Protein AF-0000000084414934 (afdb_homodimer)

Nearest PDB structures (foldseek):
  3mad-assembly1_B  TM=9.686E-01  e=2.926E-48  Symbiobacterium thermophilum
  3mbb-assembly1_B  TM=9.691E-01  e=3.450E-48  Symbiobacterium thermophilum
  5eue-assembly1_B  TM=9.689E-01  e=8.780E-48  Symbiobacterium thermophilum IAM 14863
  3mau-assembly2_D  TM=9.697E-01  e=2.783E-47  Symbiobacterium thermophilum
  3maf-assembly1_A  TM=9.680E-01  e=8.824E-47  Symbiobacterium thermophilum

Solvent-accessible surface area (backbone atoms only — not comparable to full-atom values): 47686 Å² total; per-residue (Å²): 110,56,66,61,53,49,62,68,56,51,77,62,67,74,86,63,82,70,51,53,54,63,42,61,62,42,38,59,53,68,60,49,51,51,51,49,54,58,37,56,66,63,23,67,82,72,62,100,55,57,39,52,51,35,68,68,50,33,42,52,77,71,56,65,68,46,52,41,36,42,50,35,24,52,75,28,45,73,36,33,43,70,42,43,89,48,21,42,38,40,28,42,35,38,13,20,45,37,30,20,52,32,36,65,40,23,10,26,89,88,28,74,31,55,51,38,41,60,44,68,32,52,18,52,39,48,18,46,37,42,51,50,51,11,31,42,52,48,35,22,69,74,69,70,44,89,63,40,24,34,39,35,34,43,50,48,65,70,53,56,62,47,36,24,66,48,52,65,33,51,75,44,73,35,69,47,47,98,70,67,27,38,44,35,72,57,49,59,76,69,61,55,92,38,46,17,36,37,48,37,31,34,35,22,76,45,41,13,33,56,26,42,34,52,54,38,11,44,52,21,45,74,70,68,28,36,15,36,30,39,14,35,63,20,56,54,34,47,59,43,38,40,72,72,70,45,79,62,80,68,67,42,44,64,34,68,35,44,37,32,35,23,30,20,32,26,37,58,40,42,18,51,52,41,25,16,31,26,37,20,51,31,63,74,51,45,56,46,36,40,44,74,42,74,79,36,26,57,20,80,44,69,31,76,46,86,47,60,68,41,36,19,13,49,39,39,12,39,38,47,28,47,47,38,30,14,47,47,43,41,36,53,42,40,51,47,16,46,51,21,36,52,47,35,55,53,33,35,66,74,64,26,68,61,36,36,68,45,65,76,47,62,50,29,24,49,15,34,26,49,27,73,77,78,82,70,77,71,72,57,92,73,79,78,74,74,64,60,57,52,48,46,43,51,52,56,40,39,78,71,63,36,41,66,45,60,30,27,88,60,70,27,36,26,42,31,44,25,62,25,20,20,77,28,25,68,58,48,39,52,48,50,39,52,44,53,50,54,41,69,73,35,54,66,59,43,56,54,43,40,73,41,76,61,28,42,59,54,45,40,61,74,63,46,86,54,62,63,59,57,48,52,48,48,50,44,50,53,54,57,57,47,46,90,110,55,65,60,50,50,63,59,58,54,74,59,72,70,82,61,80,70,49,52,54,63,42,62,62,42,37,58,55,68,59,48,50,50,52,50,53,56,37,56,65,59,24,66,84,72,57,96,54,61,39,52,51,37,68,68,50,34,42,52,73,69,56,64,68,46,51,41,35,42,49,36,24,52,75,29,47,74,37,32,43,69,43,44,87,49,22,42,38,40,28,42,36,38,13,19,46,40,30,21,53,31,36,66,40,23,10,26,89,88,28,74,30,55,51,36,42,58,43,69,34,52,18,52,39,48,17,47,38,42,52,51,50,10,32,44,53,48,36,23,68,75,68,71,43,86,64,39,24,34,41,35,33,44,50,49,64,70,52,55,61,46,36,24,66,48,53,65,34,50,73,44,74,34,67,47,47,97,69,66,28,39,44,34,70,56,49,58,76,68,62,55,92,38,44,16,36,38,50,36,31,35,34,22,77,45,41,11,35,56,25,41,33,52,53,38,12,44,54,23,43,76,69,66,28,35,17,36,31,41,14,35,64,20,56,57,34,49,58,43,39,41,75,71,69,45,79,60,80,67,65,43,44,64,34,68,36,42,37,32,35,23,31,20,32,26,37,59,41,42,16,50,53,41,24,15,32,26,38,19,52,31,64,74,52,46,54,45,36,40,44,74,42,73,79,35,25,55,20,79,44,69,30,76,45,86,47,59,66,42,36,18,12,49,38,39,12,39,36,48,28,46,46,38,29,14,48,48,40,41,36,52,42,39,52,46,16,46,52,20,34,52,47,35,54,51,34,35,65,74,66,27,67,62,38,38,69,46,64,76,48,61,50,29,25,48,15,33,27,49,27,73,77,79,81,70,76,73,72,58,93,75,80,77,75,74,66,60,56,52,49,48,44,49,50,57,39,39,78,70,63,34,41,65,46,60,31,27,89,60,70,27,39,26,42,31,45,25,63,27,20,21,79,29,25,67,57,48,39,53,48,50,38,53,43,52,50,53,42,70,72,33,55,67,58,43,56,55,43,40,74,40,76,64,28,42,59,51,44,40,60,74,65,46,86,54,62,62,58,57,48,51,47,49,50,45,50,54,54,58,57,46,45,90

Structure (mmCIF, N/CA/C/O backbone):
data_AF-0000000084414934-model_v1
#
loop_
_entity.id
_entity.type
_entity.pdbx_description
1 polymer 'sphinganine-1-phosphate aldolase'
#
loop_
_atom_site.group_PDB
_atom_site.id
_atom_site.type_symbol
_atom_site.label_atom_id
_atom_site.label_alt_id
_atom_site.label_comp_id
_atom_site.label_asym_id
_atom_site.label_entity_id
_atom_site.label_seq_id
_atom_site.pdbx_PDB_ins_code
_atom_site.Cartn_x
_atom_site.Cartn_y
_atom_site.Cartn_z
_atom_site.occupancy
_atom_site.B_iso_or_equiv
_atom_site.auth_seq_id
_atom_site.auth_comp_id
_atom_site.auth_asym_id
_atom_site.auth_atom_id
_atom_site.pdbx_PDB_model_num
ATOM 1 N N . MET A 1 1 ? -25.969 -17.828 3.574 1 55.25 1 MET A N 1
ATOM 2 C CA . MET A 1 1 ? -24.609 -17.938 3.08 1 55.25 1 MET A CA 1
ATOM 3 C C . MET A 1 1 ? -23.609 -17.484 4.137 1 55.25 1 MET A C 1
ATOM 5 O O . MET A 1 1 ? -22.641 -18.188 4.438 1 55.25 1 MET A O 1
ATOM 9 N N . LYS A 1 2 ? -23.969 -16.422 4.77 1 61.19 2 LYS A N 1
ATOM 10 C CA . LYS A 1 2 ? -23.109 -15.906 5.832 1 61.19 2 LYS A CA 1
ATOM 11 C C . LYS A 1 2 ? -22.984 -16.906 6.98 1 61.19 2 LYS A C 1
ATOM 13 O O . LYS A 1 2 ? -21.906 -17.109 7.523 1 61.19 2 LYS A O 1
ATOM 18 N N . GLU A 1 3 ? -23.969 -17.422 7.375 1 61.62 3 GLU A N 1
ATOM 19 C CA . GLU A 1 3 ? -23.984 -18.375 8.492 1 61.62 3 GLU A CA 1
ATOM 20 C C . GLU A 1 3 ? -23.094 -19.578 8.203 1 61.62 3 GLU A C 1
ATOM 22 O O . GLU A 1 3 ? -22.391 -20.062 9.094 1 61.62 3 GLU A O 1
ATOM 27 N N . LYS A 1 4 ? -23.062 -20.031 7.004 1 58.12 4 LYS A N 1
ATOM 28 C CA . LYS A 1 4 ? -22.25 -21.172 6.609 1 58.12 4 LYS A CA 1
ATOM 29 C C . LYS A 1 4 ? -20.766 -20.828 6.668 1 58.12 4 LYS A C 1
ATOM 31 O O . LYS A 1 4 ? -19.938 -21.625 7.117 1 58.12 4 LYS A O 1
ATOM 36 N N . ILE A 1 5 ? -20.531 -19.625 6.145 1 67.88 5 ILE A N 1
ATOM 37 C CA . ILE A 1 5 ? -19.141 -19.172 6.164 1 67.88 5 ILE A CA 1
ATOM 38 C C . ILE A 1 5 ? -18.672 -19 7.605 1 67.88 5 ILE A C 1
ATOM 40 O O . ILE A 1 5 ? -17.547 -19.391 7.949 1 67.88 5 ILE A O 1
ATOM 44 N N . LEU A 1 6 ? -19.625 -18.422 8.43 1 63.06 6 LEU A N 1
ATOM 45 C CA . LEU A 1 6 ? -19.328 -18.188 9.844 1 63.06 6 LEU A CA 1
ATOM 46 C C . LEU A 1 6 ? -19.047 -19.5 10.562 1 63.06 6 LEU A C 1
ATOM 48 O O . LEU A 1 6 ? -18.172 -19.547 11.438 1 63.06 6 LEU A O 1
ATOM 52 N N . ALA A 1 7 ?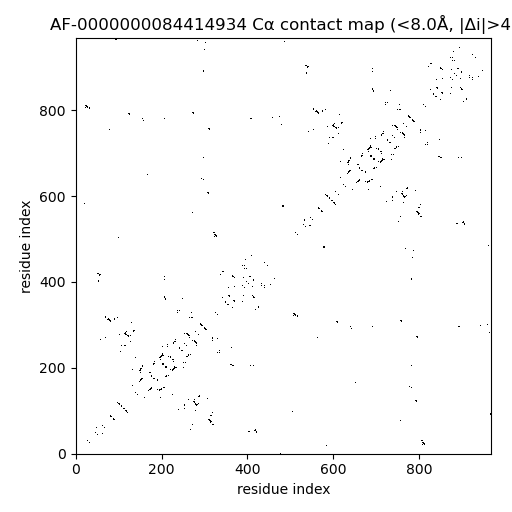 -19.797 -20.453 10.336 1 54.5 7 ALA A N 1
ATOM 53 C CA . ALA A 1 7 ? -19.609 -21.766 10.953 1 54.5 7 ALA A CA 1
ATOM 54 C C . ALA A 1 7 ? -18.234 -22.312 10.641 1 54.5 7 ALA A C 1
ATOM 56 O O . ALA A 1 7 ? -17.656 -23.047 11.445 1 54.5 7 ALA A O 1
ATOM 57 N N . GLY A 1 8 ? -17.734 -21.984 9.5 1 55.47 8 GLY A N 1
ATOM 58 C CA . GLY A 1 8 ? -16.406 -22.422 9.102 1 55.47 8 GLY A CA 1
ATOM 59 C C . GLY A 1 8 ? -15.297 -21.609 9.75 1 55.47 8 GLY A C 1
ATOM 60 O O . GLY A 1 8 ? -14.133 -22.016 9.75 1 55.47 8 GLY A O 1
ATOM 61 N N . ARG A 1 9 ? -15.727 -20.328 10.055 1 59.06 9 ARG A N 1
ATOM 62 C CA . ARG A 1 9 ? -14.766 -19.453 10.727 1 59.06 9 ARG A CA 1
ATOM 63 C C . ARG A 1 9 ? -14.477 -19.953 12.141 1 59.06 9 ARG A C 1
ATOM 65 O O . ARG A 1 9 ? -13.633 -19.391 12.836 1 59.06 9 ARG A O 1
ATOM 72 N N . ALA A 1 10 ? -15.281 -20.797 12.602 1 47.47 10 ALA A N 1
ATOM 73 C CA . ALA A 1 10 ? -15.375 -21.219 14 1 47.47 10 ALA A CA 1
ATOM 74 C C . ALA A 1 10 ? -13.984 -21.422 14.602 1 47.47 10 ALA A C 1
ATOM 76 O O . ALA A 1 10 ? -13.766 -21.094 15.773 1 47.47 10 ALA A O 1
ATOM 77 N N . SER A 1 11 ? -13.227 -22.328 14.039 1 46.78 11 SER A N 1
ATOM 78 C CA . SER A 1 11 ? -12.258 -23.047 14.852 1 46.78 11 SER A CA 1
ATOM 79 C C . SER A 1 11 ? -11.172 -22.125 15.383 1 46.78 11 SER A C 1
ATOM 81 O O . SER A 1 11 ? -10.383 -22.516 16.25 1 46.78 11 SER A O 1
ATOM 83 N N . ALA A 1 12 ? -10.867 -21.031 14.641 1 44.19 12 ALA A N 1
ATOM 84 C CA . ALA A 1 12 ? -9.57 -20.484 15.008 1 44.19 12 ALA A CA 1
ATOM 85 C C . ALA A 1 12 ? -9.68 -19.594 16.234 1 44.19 12 ALA A C 1
ATOM 87 O O . ALA A 1 12 ? -8.68 -19.047 16.703 1 44.19 12 ALA A O 1
ATOM 88 N N . ALA A 1 13 ? -10.875 -18.969 16.5 1 46.81 13 ALA A N 1
ATOM 89 C CA . ALA A 1 13 ? -10.812 -18.078 17.656 1 46.81 13 ALA A CA 1
ATOM 90 C C . ALA A 1 13 ? -10.5 -18.859 18.938 1 46.81 13 ALA A C 1
ATOM 92 O O . ALA A 1 13 ? -11.367 -19.547 19.469 1 46.81 13 ALA A O 1
ATOM 93 N N . GLN A 1 14 ? -9.398 -19.203 19.078 1 50.06 14 GLN A N 1
ATOM 94 C CA . GLN A 1 14 ? -8.852 -19.875 20.234 1 50.06 14 GLN A CA 1
ATOM 95 C C . GLN A 1 14 ? -9.008 -19.031 21.5 1 50.06 14 GLN A C 1
ATOM 97 O O . GLN A 1 14 ? -8.164 -18.188 21.797 1 50.06 14 GLN A O 1
ATOM 102 N N . GLY A 1 15 ? -10.25 -18.922 22.078 1 57.91 15 GLY A N 1
ATOM 103 C CA . GLY A 1 15 ? -10.516 -18.641 23.484 1 57.91 15 GLY A CA 1
ATOM 104 C C . GLY A 1 15 ? -10.5 -17.156 23.797 1 57.91 15 GLY A C 1
ATOM 105 O O . GLY A 1 15 ? -10.719 -16.766 24.953 1 57.91 15 GLY A O 1
ATOM 106 N N . CYS A 1 16 ? -9.961 -16.234 22.922 1 67.56 16 CYS A N 1
ATOM 107 C CA . CYS A 1 16 ? -9.945 -14.844 23.359 1 67.56 16 CYS A CA 1
ATOM 108 C C . CYS A 1 16 ? -11.141 -14.086 22.797 1 67.56 16 CYS A C 1
ATOM 110 O O . CYS A 1 16 ? -11.469 -14.234 21.609 1 67.56 16 CYS A O 1
ATOM 112 N N . GLU A 1 17 ? -11.906 -13.453 23.641 1 80.88 17 GLU A N 1
ATOM 113 C CA . GLU A 1 17 ? -13.008 -12.594 23.219 1 80.88 17 GLU A CA 1
ATOM 114 C C . GLU A 1 17 ? -12.539 -11.508 22.266 1 80.88 17 GLU A C 1
ATOM 116 O O . GLU A 1 17 ? -11.516 -10.852 22.516 1 80.88 17 GLU A O 1
ATOM 121 N N . PRO A 1 18 ? -13.219 -11.383 21.125 1 88.69 18 PRO A N 1
ATOM 122 C CA . PRO A 1 18 ? -12.828 -10.352 20.172 1 88.69 18 PRO A CA 1
ATOM 123 C C . PRO A 1 18 ? -12.898 -8.938 20.75 1 88.69 18 PRO A C 1
ATOM 125 O O . PRO A 1 18 ? -13.805 -8.641 21.531 1 88.69 18 PRO A O 1
ATOM 128 N N . LEU A 1 19 ? -11.984 -8.148 20.438 1 89.56 19 LEU A N 1
ATOM 129 C CA . LEU A 1 19 ? -11.945 -6.758 20.891 1 89.56 19 LEU A CA 1
ATOM 130 C C . LEU A 1 19 ? -12.742 -5.863 19.938 1 89.56 19 LEU A C 1
ATOM 132 O O . LEU A 1 19 ? -12.336 -5.637 18.797 1 89.56 19 LEU A O 1
ATOM 136 N N . THR A 1 20 ? -13.875 -5.34 20.406 1 89.94 20 THR A N 1
ATOM 137 C CA . THR A 1 20 ? -14.734 -4.539 19.547 1 89.94 20 THR A CA 1
ATOM 138 C C . THR A 1 20 ? -14.703 -3.072 19.953 1 89.94 20 THR A C 1
ATOM 140 O O . THR A 1 20 ? -15.18 -2.203 19.219 1 89.94 20 THR A O 1
ATOM 143 N N . VAL A 1 21 ? -14.125 -2.852 21.141 1 92.75 21 VAL A N 1
ATOM 144 C CA . VAL A 1 21 ? -14 -1.491 21.641 1 92.75 21 VAL A CA 1
ATOM 145 C C . VAL A 1 21 ? -12.586 -1.264 22.172 1 92.75 21 VAL A C 1
ATOM 147 O O . VAL A 1 21 ? -11.984 -2.16 22.766 1 92.75 21 VAL A O 1
ATOM 150 N N . LEU A 1 22 ? -12.078 -0.083 21.875 1 96 22 LEU A N 1
ATOM 151 C CA . LEU A 1 22 ? -10.773 0.277 22.422 1 96 22 LEU A CA 1
ATOM 152 C C . LEU A 1 22 ? -10.766 0.164 23.938 1 96 22 LEU A C 1
ATOM 154 O O . LEU A 1 22 ? -11.625 0.739 24.609 1 96 22 LEU A O 1
ATOM 158 N N . PRO A 1 23 ? -9.82 -0.585 24.469 1 96.19 23 PRO A N 1
ATOM 159 C CA . PRO A 1 23 ? -9.766 -0.665 25.938 1 96.19 23 PRO A CA 1
ATOM 160 C C . PRO A 1 23 ? -9.57 0.699 26.594 1 96.19 23 PRO A C 1
ATOM 162 O O . PRO A 1 23 ? -8.82 1.533 26.078 1 96.19 23 PRO A O 1
ATOM 165 N N . SER A 1 24 ? -10.234 0.89 27.719 1 96.5 24 SER A N 1
ATOM 166 C CA . SER A 1 24 ? -10.117 2.16 28.422 1 96.5 24 SER A CA 1
ATOM 167 C C . SER A 1 24 ? -8.695 2.383 28.938 1 96.5 24 SER A C 1
ATOM 169 O O . SER A 1 24 ? -8.133 3.467 28.766 1 96.5 24 SER A O 1
ATOM 171 N N . ALA A 1 25 ? -8.195 1.267 29.516 1 97.12 25 ALA A N 1
ATOM 172 C CA . ALA A 1 25 ? -6.82 1.313 30 1 97.12 25 ALA A CA 1
ATOM 173 C C . ALA A 1 25 ? -5.871 0.583 29.062 1 97.12 25 ALA A C 1
ATOM 175 O O . ALA A 1 25 ? -6.211 -0.479 28.531 1 97.12 25 ALA A O 1
ATOM 176 N N . GLY A 1 26 ? -4.719 1.214 28.875 1 97.06 26 GLY A N 1
ATOM 177 C CA . GLY A 1 26 ? -3.686 0.512 28.125 1 97.06 26 GLY A CA 1
ATOM 178 C C . GLY A 1 26 ? -3.15 -0.708 28.844 1 97.06 26 GLY A C 1
ATOM 179 O O . GLY A 1 26 ? -3.332 -0.846 30.062 1 97.06 26 GLY A O 1
ATOM 180 N N . SER A 1 27 ? -2.586 -1.586 28.078 1 97.75 27 SER A N 1
ATOM 181 C CA . SER A 1 27 ? -1.956 -2.775 28.641 1 97.75 27 SER A CA 1
ATOM 182 C C . SER A 1 27 ? -0.436 -2.666 28.594 1 97.75 27 SER A C 1
ATOM 184 O O . SER A 1 27 ? 0.131 -2.121 27.656 1 97.75 27 SER A O 1
ATOM 186 N N . PRO A 1 28 ? 0.265 -3.189 29.688 1 98 28 PRO A N 1
ATOM 187 C CA . PRO A 1 28 ? 1.729 -3.207 29.641 1 98 28 PRO A CA 1
ATOM 188 C C . PRO A 1 28 ? 2.266 -3.939 28.406 1 98 28 PRO A C 1
ATOM 190 O O . PRO A 1 28 ? 1.664 -4.918 27.953 1 98 28 PRO A O 1
ATOM 193 N N . AL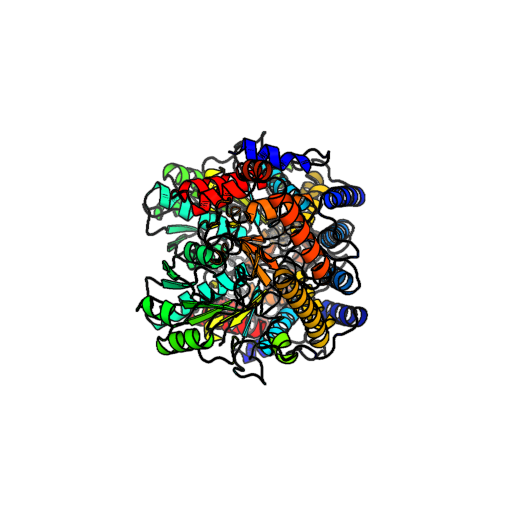A A 1 29 ? 3.387 -3.52 27.969 1 98.06 29 ALA A N 1
ATOM 194 C CA . ALA A 1 29 ? 3.988 -4.051 26.75 1 98.06 29 ALA A CA 1
ATOM 195 C C . ALA A 1 29 ? 4.129 -5.566 26.828 1 98.06 29 ALA A C 1
ATOM 197 O O . ALA A 1 29 ? 3.85 -6.273 25.844 1 98.06 29 ALA A O 1
ATOM 198 N N . GLN A 1 30 ? 4.551 -6.066 27.922 1 98.06 30 GLN A N 1
ATOM 199 C CA . GLN A 1 30 ? 4.777 -7.5 28.078 1 98.06 30 GLN A CA 1
ATOM 200 C C . GLN A 1 30 ? 3.469 -8.281 27.984 1 98.06 30 GLN A C 1
ATOM 202 O O . GLN A 1 30 ? 3.439 -9.391 27.438 1 98.06 30 GLN A O 1
ATOM 207 N N . ALA A 1 31 ? 2.41 -7.711 28.516 1 97.88 31 ALA A N 1
ATOM 208 C CA . ALA A 1 31 ? 1.1 -8.352 28.422 1 97.88 31 ALA A CA 1
ATOM 209 C C . ALA A 1 31 ? 0.599 -8.391 26.984 1 97.88 31 ALA A C 1
ATOM 211 O O . ALA A 1 31 ? -0.003 -9.375 26.562 1 97.88 31 ALA A O 1
ATOM 212 N N . VAL A 1 32 ? 0.787 -7.316 26.281 1 98.38 32 VAL A N 1
ATOM 213 C CA . VAL A 1 32 ? 0.386 -7.258 24.875 1 98.38 32 VAL A CA 1
ATOM 214 C C . VAL A 1 32 ? 1.193 -8.273 24.062 1 98.38 32 VAL A C 1
ATOM 216 O O . VAL A 1 32 ? 0.645 -8.969 23.203 1 98.38 32 VAL A O 1
ATOM 219 N N . LEU A 1 33 ? 2.518 -8.312 24.312 1 98.25 33 LEU A N 1
ATOM 220 C CA . LEU A 1 33 ? 3.375 -9.266 23.625 1 98.25 33 LEU A CA 1
ATOM 221 C C . LEU A 1 33 ? 2.91 -10.703 23.875 1 98.25 33 LEU A C 1
ATOM 223 O O . LEU A 1 33 ? 2.914 -11.523 22.953 1 98.25 33 LEU A O 1
ATOM 227 N N . ALA A 1 34 ? 2.488 -11.008 25.094 1 97.5 34 ALA A N 1
ATOM 228 C CA . ALA A 1 34 ? 1.977 -12.336 25.422 1 97.5 34 ALA A CA 1
ATOM 229 C C . ALA A 1 34 ? 0.714 -12.656 24.625 1 97.5 34 ALA A C 1
ATOM 231 O O . ALA A 1 34 ? 0.536 -13.781 24.156 1 97.5 34 ALA A O 1
ATOM 232 N N . LYS A 1 35 ? -0.137 -11.688 24.516 1 96.75 35 LYS A N 1
ATOM 233 C CA . LYS A 1 35 ? -1.351 -11.867 23.734 1 96.75 35 LYS A CA 1
ATOM 234 C C . LYS A 1 35 ? -1.018 -12.109 22.266 1 96.75 35 LYS A C 1
ATOM 236 O O . LYS A 1 35 ? -1.66 -12.93 21.594 1 96.75 35 LYS A O 1
ATOM 241 N N . LEU A 1 36 ? -0.016 -11.398 21.734 1 97.88 36 LEU A N 1
ATOM 242 C CA . LEU A 1 36 ? 0.429 -11.57 20.359 1 97.88 36 LEU A CA 1
ATOM 243 C C . LEU A 1 36 ? 0.961 -12.984 20.125 1 97.88 36 LEU A C 1
ATOM 245 O O . LEU A 1 36 ? 0.666 -13.609 19.109 1 97.88 36 LEU A O 1
ATOM 249 N N . GLN A 1 37 ? 1.749 -13.414 21.078 1 96.81 37 GLN A N 1
ATOM 250 C CA . GLN A 1 37 ? 2.299 -14.758 20.969 1 96.81 37 GLN A CA 1
ATOM 251 C C . GLN A 1 37 ? 1.189 -15.805 20.984 1 96.81 37 GLN A C 1
ATOM 253 O O . GLN A 1 37 ? 1.256 -16.797 20.25 1 96.81 37 GLN A O 1
ATOM 258 N N . GLN A 1 38 ? 0.184 -15.555 21.797 1 94.75 38 GLN A N 1
ATOM 259 C CA . GLN A 1 38 ? -0.97 -16.438 21.828 1 94.75 38 GLN A CA 1
ATOM 260 C C . GLN A 1 38 ? -1.694 -16.469 20.484 1 94.75 38 GLN A C 1
ATOM 262 O O . GLN A 1 38 ? -2.08 -17.531 20 1 94.75 38 GLN A O 1
ATOM 267 N N . ARG A 1 39 ? -1.857 -15.336 19.891 1 94.31 39 ARG A N 1
ATOM 268 C CA . ARG A 1 39 ? -2.512 -15.242 18.594 1 94.31 39 ARG A CA 1
ATOM 269 C C . ARG A 1 39 ? -1.687 -15.93 17.5 1 94.31 39 ARG A C 1
ATOM 271 O O . ARG A 1 39 ? -2.24 -16.578 16.609 1 94.31 39 ARG A O 1
ATOM 278 N N . ALA A 1 40 ? -0.394 -15.734 17.562 1 94.25 40 ALA A N 1
ATOM 279 C CA . ALA A 1 40 ? 0.499 -16.344 16.578 1 94.25 40 ALA A CA 1
ATOM 280 C C . ALA A 1 40 ? 0.398 -17.875 16.625 1 94.25 40 ALA A C 1
ATOM 282 O O . ALA A 1 40 ? 0.598 -18.531 15.609 1 94.25 40 ALA A O 1
ATOM 283 N N . ALA A 1 41 ? 0.04 -18.406 17.781 1 91.62 41 ALA A N 1
ATOM 284 C CA . ALA A 1 41 ? -0.042 -19.844 17.953 1 91.62 41 ALA A CA 1
ATOM 285 C C . ALA A 1 41 ? -1.19 -20.438 17.141 1 91.62 41 ALA A C 1
ATOM 287 O O . ALA A 1 41 ? -1.202 -21.641 16.844 1 91.62 41 ALA A O 1
ATOM 288 N N . ALA A 1 42 ? -2.143 -19.578 16.734 1 88.81 42 ALA A N 1
ATOM 289 C CA . ALA A 1 42 ? -3.299 -20.031 15.961 1 88.81 42 ALA A CA 1
ATOM 290 C C . ALA A 1 42 ? -2.947 -20.203 14.484 1 88.81 42 ALA A C 1
ATOM 292 O O . ALA A 1 42 ? -3.682 -20.844 13.734 1 88.81 42 ALA A O 1
ATOM 293 N N . ASP A 1 43 ? -1.848 -19.672 14.031 1 92.94 43 ASP A N 1
ATOM 294 C CA . ASP A 1 43 ? -1.436 -19.734 12.633 1 92.94 43 ASP A CA 1
ATOM 295 C C . ASP A 1 43 ? -0.772 -21.078 12.32 1 92.94 43 ASP A C 1
ATOM 297 O O . ASP A 1 43 ? -0.337 -21.781 13.227 1 92.94 43 ASP A O 1
ATOM 301 N N . VAL A 1 44 ? -0.771 -21.422 11.008 1 90.81 44 VAL A N 1
ATOM 302 C CA . VAL A 1 44 ? 0.01 -22.578 10.57 1 90.81 44 VAL A CA 1
ATOM 303 C C . VAL A 1 44 ? 1.468 -22.406 10.992 1 90.81 44 VAL A C 1
ATOM 305 O O . VAL A 1 44 ? 2.059 -21.344 10.781 1 90.81 44 VAL A O 1
ATOM 308 N N . LYS A 1 45 ? 2.004 -23.344 11.664 1 87.81 45 LYS A N 1
ATOM 309 C CA . LYS A 1 45 ? 3.377 -23.281 12.156 1 87.81 45 LYS A CA 1
ATOM 310 C C . LYS A 1 45 ? 4.379 -23.484 11.023 1 87.81 45 LYS A C 1
ATOM 312 O O . LYS A 1 45 ? 4.234 -24.422 10.227 1 87.81 45 LYS A O 1
ATOM 317 N N . LEU A 1 46 ? 5.246 -22.5 10.922 1 85.44 46 LEU A N 1
ATOM 318 C CA . LEU A 1 46 ? 6.27 -22.531 9.883 1 85.44 46 LEU A CA 1
ATOM 319 C C . LEU A 1 46 ? 7.617 -22.953 10.461 1 85.44 46 LEU A C 1
ATOM 321 O O . LEU A 1 46 ? 8.086 -22.359 11.438 1 85.44 46 LEU A O 1
ATOM 325 N N . SER A 1 47 ? 7.883 -24.156 10.961 1 72.19 47 SER A N 1
ATOM 326 C CA . SER A 1 47 ? 9.094 -24.594 11.633 1 72.19 47 SER A CA 1
ATOM 327 C C . SER A 1 47 ? 10.125 -25.109 10.625 1 72.19 47 SER A C 1
ATOM 329 O O . SER A 1 47 ? 9.922 -25.016 9.414 1 72.19 47 SER A O 1
ATOM 331 N N . ASP A 1 48 ? 11.156 -25.625 11.484 1 65 48 ASP A N 1
ATOM 332 C CA . ASP A 1 48 ? 12.336 -26.141 10.805 1 65 48 ASP A CA 1
ATOM 333 C C . ASP A 1 48 ? 11.992 -27.375 9.977 1 65 48 ASP A C 1
ATOM 335 O O . ASP A 1 48 ? 11.367 -28.312 10.477 1 65 48 ASP A O 1
ATOM 339 N N . GLY A 1 49 ? 11.617 -27.188 8.719 1 67.38 49 GLY A N 1
ATOM 340 C CA . GLY A 1 49 ? 11.352 -28.203 7.695 1 67.38 49 GLY A CA 1
ATOM 341 C C . GLY A 1 49 ? 10.609 -27.641 6.492 1 67.38 49 GLY A C 1
ATOM 342 O O . GLY A 1 49 ? 10.43 -26.438 6.379 1 67.38 49 GLY A O 1
ATOM 343 N N . PRO A 1 50 ? 10.344 -28.641 5.676 1 79.56 50 PRO A N 1
ATOM 344 C CA . PRO A 1 50 ? 9.656 -28.156 4.477 1 79.56 50 PRO A CA 1
ATOM 345 C C . PRO A 1 50 ? 8.227 -27.688 4.758 1 79.56 50 PRO A C 1
ATOM 347 O O . PRO A 1 50 ? 7.535 -28.281 5.586 1 79.56 50 PRO A O 1
ATOM 350 N N . SER A 1 51 ? 7.949 -26.609 4.359 1 89.75 51 SER A N 1
ATOM 351 C CA . SER A 1 51 ? 6.594 -26.062 4.422 1 89.75 51 SER A CA 1
ATOM 352 C C . SER A 1 51 ? 5.684 -26.75 3.406 1 89.75 51 SER A C 1
ATOM 354 O O . SER A 1 51 ? 6.113 -27.078 2.297 1 89.75 51 SER A O 1
ATOM 356 N N . LEU A 1 52 ? 4.449 -26.969 3.811 1 95.06 52 LEU A N 1
ATOM 357 C CA . LEU A 1 52 ? 3.455 -27.594 2.951 1 95.06 52 LEU A CA 1
ATOM 358 C C . LEU A 1 52 ? 2.553 -26.547 2.309 1 95.06 52 LEU A C 1
ATOM 360 O O . LEU A 1 52 ? 1.489 -26.875 1.778 1 95.06 52 LEU A O 1
ATOM 364 N N . LEU A 1 53 ? 3.01 -25.312 2.457 1 94.81 53 LEU A N 1
ATOM 365 C CA . LEU A 1 53 ? 2.246 -24.188 1.948 1 94.81 53 LEU A CA 1
ATOM 366 C C . LEU A 1 53 ? 2.725 -23.797 0.555 1 94.81 53 LEU A C 1
ATOM 368 O O . LEU A 1 53 ? 3.896 -23.453 0.368 1 94.81 53 LEU A O 1
ATOM 372 N N . SER A 1 54 ? 1.797 -23.812 -0.382 1 96 54 SER A N 1
ATOM 373 C CA . SER A 1 54 ? 2.102 -23.406 -1.75 1 96 54 SER A CA 1
ATOM 374 C C . SER A 1 54 ? 2.203 -21.891 -1.865 1 96 54 SER A C 1
ATOM 376 O O . SER A 1 54 ? 1.238 -21.172 -1.586 1 96 54 SER A O 1
ATOM 378 N N . GLY A 1 55 ? 3.246 -21.344 -2.328 1 94.38 55 GLY A N 1
ATOM 379 C CA . GLY A 1 55 ? 3.42 -19.969 -2.752 1 94.38 55 GLY A CA 1
ATOM 380 C C . GLY A 1 55 ? 2.959 -18.953 -1.712 1 94.38 55 GLY A C 1
ATOM 381 O O . GLY A 1 55 ? 2.416 -17.906 -2.055 1 94.38 55 GLY A O 1
ATOM 382 N N . ALA A 1 56 ? 3.088 -19.172 -0.42 1 92.88 56 ALA A N 1
ATOM 383 C CA . ALA A 1 56 ? 2.594 -18.281 0.626 1 92.88 56 ALA A CA 1
ATOM 384 C C . ALA A 1 56 ? 3.746 -17.641 1.392 1 92.88 56 ALA A C 1
ATOM 386 O O . ALA A 1 56 ? 3.645 -16.5 1.836 1 92.88 56 ALA A O 1
ATOM 387 N N . VAL A 1 57 ? 4.805 -18.375 1.606 1 95.75 57 VAL A N 1
ATOM 388 C CA . VAL A 1 57 ? 6.023 -17.922 2.281 1 95.75 57 VAL A CA 1
ATOM 389 C C . VAL A 1 57 ? 7.234 -18.203 1.395 1 95.75 57 VAL A C 1
ATOM 391 O O . VAL A 1 57 ? 7.438 -19.328 0.945 1 95.75 57 VAL A O 1
ATOM 394 N N . TYR A 1 58 ? 8.102 -17.219 1.204 1 96.38 58 TYR A N 1
ATOM 395 C CA . TYR A 1 58 ? 9.078 -17.312 0.123 1 96.38 58 TYR A CA 1
ATOM 396 C C . TYR A 1 58 ? 10.492 -17.406 0.675 1 96.38 58 TYR A C 1
ATOM 398 O O . TYR A 1 58 ? 11.453 -17.594 -0.082 1 96.38 58 TYR A O 1
ATOM 406 N N . MET A 1 59 ? 10.672 -17.25 1.964 1 95.5 59 MET A N 1
ATOM 407 C CA . MET A 1 59 ? 11.969 -17.391 2.629 1 95.5 59 MET A CA 1
ATOM 408 C C . MET A 1 59 ? 11.891 -18.391 3.775 1 95.5 59 MET A C 1
ATOM 410 O O . MET A 1 59 ? 10.805 -18.672 4.285 1 95.5 59 MET A O 1
ATOM 414 N N . PRO A 1 60 ? 13.062 -18.922 4.184 1 93.56 60 PRO A N 1
ATOM 415 C CA . PRO A 1 60 ? 13.039 -19.766 5.379 1 93.56 60 PRO A CA 1
ATOM 416 C C . PRO A 1 60 ? 12.5 -19.031 6.605 1 93.56 60 PRO A C 1
ATOM 418 O O . PRO A 1 60 ? 12.852 -17.875 6.848 1 93.56 60 PRO A O 1
ATOM 421 N N . ALA A 1 61 ? 11.68 -19.688 7.367 1 92.81 61 ALA A N 1
ATOM 422 C CA . ALA A 1 61 ? 10.984 -19.078 8.5 1 92.81 61 ALA A CA 1
ATOM 423 C C . ALA A 1 61 ? 11.953 -18.812 9.656 1 92.81 61 ALA A C 1
ATOM 425 O O . ALA A 1 61 ? 11.719 -17.922 10.477 1 92.81 61 ALA A O 1
ATOM 426 N N . VAL A 1 62 ? 12.984 -19.625 9.727 1 91.5 62 VAL A N 1
ATOM 427 C CA . VAL A 1 62 ? 13.984 -19.484 10.781 1 91.5 62 VAL A CA 1
ATOM 428 C C . VAL A 1 62 ? 15.375 -19.359 10.156 1 91.5 62 VAL A C 1
ATOM 430 O O . VAL A 1 62 ? 15.633 -19.906 9.086 1 91.5 62 VAL A O 1
ATOM 433 N N . GLY A 1 63 ? 16.219 -18.5 10.805 1 92.81 63 GLY A N 1
ATOM 434 C CA . GLY A 1 63 ? 17.578 -18.406 10.336 1 92.81 63 GLY A CA 1
ATOM 435 C C . GLY A 1 63 ? 18.094 -16.969 10.281 1 92.81 63 GLY A C 1
ATOM 436 O O . GLY A 1 63 ? 17.406 -16.047 10.727 1 92.81 63 GLY A O 1
ATOM 437 N N . GLU A 1 64 ? 19.312 -16.875 9.742 1 95.75 64 GLU A N 1
ATOM 438 C CA . GLU A 1 64 ? 20.016 -15.586 9.742 1 95.75 64 GLU A CA 1
ATOM 439 C C . GLU A 1 64 ? 19.344 -14.594 8.797 1 95.75 64 GLU A C 1
ATOM 441 O O . GLU A 1 64 ? 19.328 -13.391 9.078 1 95.75 64 GLU A O 1
ATOM 446 N N . HIS A 1 65 ? 18.828 -15.117 7.688 1 97.31 65 HIS A N 1
ATOM 447 C CA . HIS A 1 65 ? 18.234 -14.227 6.699 1 97.31 65 HIS A CA 1
ATOM 448 C C . HIS A 1 65 ? 17.031 -13.492 7.277 1 97.31 65 HIS A C 1
ATOM 450 O O . HIS A 1 65 ? 16.969 -12.258 7.23 1 97.31 65 HIS A O 1
ATOM 456 N N . ARG A 1 66 ? 16.125 -14.234 7.84 1 96.38 66 ARG A N 1
ATOM 457 C CA . ARG A 1 66 ? 14.93 -13.641 8.422 1 96.38 66 ARG A CA 1
ATOM 458 C C . ARG A 1 66 ? 15.289 -12.719 9.586 1 96.38 66 ARG A C 1
ATOM 460 O O . ARG A 1 66 ? 14.742 -11.617 9.703 1 96.38 66 ARG A O 1
ATOM 467 N N . SER A 1 67 ? 16.203 -13.148 10.445 1 97.56 67 SER A N 1
ATOM 468 C CA . SER A 1 67 ? 16.625 -12.344 11.586 1 97.56 67 SER A CA 1
ATOM 469 C C . SER A 1 67 ? 17.219 -11.016 11.148 1 97.56 67 SER A C 1
ATOM 471 O O . SER A 1 67 ? 16.984 -9.984 11.781 1 97.56 67 SER A O 1
ATOM 473 N N . LEU A 1 68 ? 18.016 -11.062 10.094 1 98.69 68 LEU A N 1
ATOM 474 C CA . LEU A 1 68 ? 18.594 -9.844 9.539 1 98.69 68 LEU A CA 1
ATOM 475 C C . LEU A 1 68 ? 17.5 -8.891 9.07 1 98.69 68 LEU A C 1
ATOM 477 O O . LEU A 1 68 ? 17.562 -7.688 9.328 1 98.69 68 LEU A O 1
ATOM 481 N N . LEU A 1 69 ? 16.516 -9.445 8.359 1 98.75 69 LEU A N 1
ATOM 482 C CA . LEU A 1 69 ? 15.445 -8.594 7.84 1 98.75 69 LEU A CA 1
ATOM 483 C C . LEU A 1 69 ? 14.633 -7.996 8.984 1 98.75 69 LEU A C 1
ATOM 485 O O . LEU A 1 69 ? 14.195 -6.848 8.898 1 98.75 69 LEU A O 1
ATOM 489 N N . ASP A 1 70 ? 14.383 -8.797 10.039 1 98.44 70 ASP A N 1
ATOM 490 C CA . ASP A 1 70 ? 13.695 -8.281 11.219 1 98.44 70 ASP A CA 1
ATOM 491 C C . ASP A 1 70 ? 14.484 -7.148 11.867 1 98.44 70 ASP A C 1
ATOM 493 O O . ASP A 1 70 ? 13.914 -6.137 12.273 1 98.44 70 ASP A O 1
ATOM 497 N N . ALA A 1 71 ? 15.766 -7.309 11.945 1 98.56 71 ALA A N 1
ATOM 498 C CA . ALA A 1 71 ? 16.625 -6.273 12.508 1 98.56 71 ALA A CA 1
ATOM 499 C C . ALA A 1 71 ? 16.609 -5.016 11.641 1 98.56 71 ALA A C 1
ATOM 501 O O . ALA A 1 71 ? 16.609 -3.896 12.156 1 98.56 71 ALA A O 1
ATOM 502 N N . ALA A 1 72 ? 16.688 -5.215 10.328 1 98.69 72 ALA A N 1
ATOM 503 C CA . ALA A 1 72 ? 16.609 -4.09 9.398 1 98.69 72 ALA A CA 1
ATOM 504 C C . ALA A 1 72 ? 15.32 -3.299 9.609 1 98.69 72 ALA A C 1
ATOM 506 O O . ALA A 1 72 ? 15.336 -2.066 9.641 1 98.69 72 ALA A O 1
ATOM 507 N N . HIS A 1 73 ? 14.234 -4.035 9.734 1 98.44 73 HIS A N 1
ATOM 508 C CA . HIS A 1 73 ? 12.953 -3.367 9.938 1 98.44 73 HIS A CA 1
ATOM 509 C C . HIS A 1 73 ? 12.961 -2.541 11.219 1 98.44 73 HIS A C 1
ATOM 511 O O . HIS A 1 73 ? 12.508 -1.395 11.227 1 98.44 73 HIS A O 1
ATOM 517 N N . SER A 1 74 ? 13.438 -3.133 12.281 1 97.81 74 SER A N 1
ATOM 518 C CA . SER A 1 74 ? 13.477 -2.436 13.562 1 97.81 74 SER A CA 1
ATOM 519 C C . SER A 1 74 ? 14.32 -1.169 13.469 1 97.81 74 SER A C 1
ATOM 521 O O . SER A 1 74 ? 13.938 -0.124 14 1 97.81 74 SER A O 1
ATOM 523 N N . LEU A 1 75 ? 15.422 -1.262 12.797 1 97.31 75 LEU A N 1
ATOM 524 C CA . LEU A 1 75 ? 16.359 -0.154 12.688 1 97.31 75 LEU A CA 1
ATOM 525 C C . LEU A 1 75 ? 15.734 1.021 11.945 1 97.31 75 LEU A C 1
ATOM 527 O O . LEU A 1 75 ? 16.047 2.18 12.234 1 97.31 75 LEU A O 1
ATOM 531 N N . PHE A 1 76 ? 14.828 0.801 11.047 1 97.62 76 PHE A N 1
ATOM 532 C CA . PHE A 1 76 ? 14.305 1.85 10.18 1 97.62 76 PHE A CA 1
ATOM 533 C C . PHE A 1 76 ? 12.805 2.031 10.391 1 97.62 76 PHE A C 1
ATOM 535 O O . PHE A 1 76 ? 12.117 2.605 9.547 1 97.62 76 PHE A O 1
ATOM 542 N N . SER A 1 77 ? 12.234 1.593 11.492 1 96.75 77 SER A N 1
ATOM 543 C CA . SER A 1 77 ? 10.797 1.466 11.711 1 96.75 77 SER A CA 1
ATOM 544 C C . SER A 1 77 ? 10.117 2.83 11.711 1 96.75 77 SER A C 1
ATOM 546 O O . SER A 1 77 ? 8.906 2.926 11.484 1 96.75 77 SER A O 1
ATOM 548 N N . LEU A 1 78 ? 10.852 3.928 11.883 1 95.81 78 LEU A N 1
ATOM 549 C CA . LEU A 1 78 ? 10.242 5.254 11.969 1 95.81 78 LEU A CA 1
ATOM 550 C C . LEU A 1 78 ? 10.469 6.043 10.688 1 95.81 78 LEU A C 1
ATOM 552 O O . LEU A 1 78 ? 9.969 7.16 10.547 1 95.81 78 LEU A O 1
ATOM 556 N N . THR A 1 79 ? 11.164 5.5 9.734 1 96.75 79 THR A N 1
ATOM 557 C CA . THR A 1 79 ? 11.594 6.242 8.562 1 96.75 79 THR A CA 1
ATOM 558 C C . THR A 1 79 ? 10.5 6.262 7.5 1 96.75 79 THR A C 1
ATOM 560 O O . THR A 1 79 ? 9.641 5.375 7.469 1 96.75 79 THR A O 1
ATOM 563 N N . ASN A 1 80 ? 10.453 7.277 6.742 1 96.12 80 ASN A N 1
ATOM 564 C CA . ASN A 1 80 ? 9.523 7.578 5.656 1 96.12 80 ASN A CA 1
ATOM 565 C C . ASN A 1 80 ? 10.234 8.266 4.492 1 96.12 80 ASN A C 1
ATOM 567 O O . ASN A 1 80 ? 10.695 9.398 4.625 1 96.12 80 ASN A O 1
ATOM 571 N N . PRO A 1 81 ? 10.266 7.605 3.307 1 94.25 81 PRO A N 1
ATOM 572 C CA . PRO A 1 81 ? 11.016 8.188 2.195 1 94.25 81 PRO A CA 1
ATOM 573 C C . PRO A 1 81 ? 10.367 9.461 1.648 1 94.25 81 PRO A C 1
ATOM 575 O O . PRO A 1 81 ? 10.992 10.195 0.876 1 94.25 81 PRO A O 1
ATOM 578 N N . LEU A 1 82 ? 9.125 9.719 2.033 1 91.31 82 LEU A N 1
ATOM 579 C CA . LEU A 1 82 ? 8.469 10.961 1.634 1 91.31 82 LEU A CA 1
ATOM 580 C C . LEU A 1 82 ? 9.234 12.172 2.164 1 91.31 82 LEU A C 1
ATOM 582 O O . LEU A 1 82 ? 9.188 13.25 1.563 1 91.31 82 LEU A O 1
ATOM 586 N N . HIS A 1 83 ? 9.859 12.016 3.324 1 91.44 83 HIS A N 1
ATOM 587 C CA . HIS A 1 83 ? 10.703 13.047 3.92 1 91.44 83 HIS A CA 1
ATOM 588 C C . HIS A 1 83 ? 12.172 12.805 3.605 1 91.44 83 HIS A C 1
ATOM 590 O O . HIS A 1 83 ? 12.969 12.531 4.508 1 91.44 83 HIS A O 1
ATOM 596 N N . ALA A 1 84 ? 12.516 13.094 2.361 1 87.56 84 ALA A N 1
ATOM 597 C CA . ALA A 1 84 ? 13.82 12.711 1.828 1 87.56 84 ALA A CA 1
ATOM 598 C C . ALA A 1 84 ? 14.945 13.461 2.537 1 87.56 84 ALA A C 1
ATOM 600 O O . ALA A 1 84 ? 16.062 12.945 2.66 1 87.56 84 ALA A O 1
ATOM 601 N N . ASP A 1 85 ? 14.672 14.617 3.049 1 85.5 85 ASP A N 1
ATOM 602 C CA . ASP A 1 85 ? 15.68 15.406 3.75 1 85.5 85 ASP A CA 1
ATOM 603 C C . ASP A 1 85 ? 15.906 14.883 5.164 1 85.5 85 ASP A C 1
ATOM 605 O O . ASP A 1 85 ? 17 15.031 5.723 1 85.5 85 ASP A O 1
ATOM 609 N N . VAL A 1 86 ? 14.883 14.305 5.715 1 91.56 86 VAL A N 1
ATOM 610 C CA . VAL A 1 86 ? 14.938 13.773 7.074 1 91.56 86 VAL A CA 1
ATOM 611 C C . VAL A 1 86 ? 15.508 12.359 7.059 1 91.56 86 VAL A C 1
ATOM 613 O O . VAL A 1 86 ? 16.281 11.977 7.945 1 91.56 86 VAL A O 1
ATOM 616 N N . PHE A 1 87 ? 15.094 11.602 6.023 1 94.62 87 PHE A N 1
ATOM 617 C CA . PHE A 1 87 ? 15.469 10.195 5.941 1 94.62 87 PHE A CA 1
ATOM 618 C C . PHE A 1 87 ? 16.125 9.883 4.598 1 94.62 87 PHE A C 1
ATOM 620 O O . PHE A 1 87 ? 15.625 9.055 3.836 1 94.62 87 PHE A O 1
ATOM 627 N N . PRO A 1 88 ? 17.297 10.383 4.281 1 92.12 88 PRO A N 1
ATOM 628 C CA . PRO A 1 88 ? 17.969 10.117 3.002 1 92.12 88 PRO A CA 1
ATOM 629 C C . PRO A 1 88 ? 18.375 8.656 2.836 1 92.12 88 PRO A C 1
ATOM 631 O O . PRO A 1 88 ? 18.531 8.18 1.71 1 92.12 88 PRO A O 1
ATOM 634 N N . SER A 1 89 ? 18.562 7.926 3.945 1 94.56 89 SER A N 1
ATOM 635 C CA . SER A 1 89 ? 19 6.535 3.904 1 94.56 89 SER A CA 1
ATOM 636 C C . SER A 1 89 ? 18.031 5.668 3.113 1 94.56 89 SER A C 1
ATOM 638 O O . SER A 1 89 ? 18.422 5.012 2.146 1 94.56 89 SER A O 1
ATOM 640 N N . VAL A 1 90 ? 16.75 5.734 3.471 1 96.5 90 VAL A N 1
ATOM 641 C CA . VAL A 1 90 ? 15.773 4.852 2.836 1 96.5 90 VAL A CA 1
ATOM 642 C C . VAL A 1 90 ? 15.508 5.316 1.405 1 96.5 90 VAL A C 1
ATOM 644 O O . VAL A 1 90 ? 15.156 4.512 0.54 1 96.5 90 VAL A O 1
ATOM 647 N N . ARG A 1 91 ? 15.594 6.59 1.128 1 93.62 91 ARG A N 1
ATOM 648 C CA . ARG A 1 91 ? 15.531 7.062 -0.25 1 93.62 91 ARG A CA 1
ATOM 649 C C . ARG A 1 91 ? 16.625 6.434 -1.1 1 93.62 91 ARG A C 1
ATOM 651 O O . ARG A 1 91 ? 16.375 5.969 -2.213 1 93.62 91 ARG A O 1
ATOM 658 N N . GLN A 1 92 ? 17.844 6.453 -0.579 1 94.12 92 GLN A N 1
ATOM 659 C CA . GLN A 1 92 ? 18.984 5.867 -1.277 1 94.12 92 GLN A CA 1
ATOM 660 C C . GLN A 1 92 ? 18.797 4.363 -1.47 1 94.12 92 GLN A C 1
ATOM 662 O O . GLN A 1 92 ? 19.078 3.83 -2.545 1 94.12 92 GLN A O 1
ATOM 667 N N . MET A 1 93 ? 18.344 3.707 -0.451 1 97 93 MET A N 1
ATOM 668 C CA . MET A 1 93 ? 18.141 2.264 -0.531 1 97 93 MET A CA 1
ATOM 669 C C . MET A 1 93 ? 17.078 1.917 -1.56 1 97 93 MET A C 1
ATOM 671 O O . MET A 1 93 ? 17.203 0.927 -2.283 1 97 93 MET A O 1
ATOM 675 N N . GLU A 1 94 ? 16 2.711 -1.611 1 97.25 94 GLU A N 1
ATOM 676 C CA . GLU A 1 94 ? 14.992 2.5 -2.645 1 97.25 94 GLU A CA 1
ATOM 677 C C . GLU A 1 94 ? 15.609 2.562 -4.039 1 97.25 94 GLU A C 1
ATOM 679 O O . GLU A 1 94 ? 15.359 1.689 -4.871 1 97.25 94 GLU A O 1
ATOM 684 N N . ALA A 1 95 ? 16.375 3.586 -4.285 1 96.25 95 ALA A N 1
ATOM 685 C CA . ALA A 1 95 ? 17.016 3.766 -5.59 1 96.25 95 ALA A CA 1
ATOM 686 C C . ALA A 1 95 ? 17.922 2.588 -5.93 1 96.25 95 ALA A C 1
ATOM 688 O O . ALA A 1 95 ? 17.969 2.148 -7.082 1 96.25 95 ALA A O 1
ATOM 689 N N . GLU A 1 96 ? 18.609 2.119 -4.953 1 97.25 96 GLU A N 1
ATOM 690 C CA . GLU A 1 96 ? 19.547 1.02 -5.168 1 97.25 96 GLU A CA 1
ATOM 691 C C . GLU A 1 96 ? 18.812 -0.29 -5.43 1 97.25 96 GLU A C 1
ATOM 693 O O . GLU A 1 96 ? 19.219 -1.085 -6.277 1 97.25 96 GLU A O 1
ATOM 698 N N . VAL A 1 97 ? 17.719 -0.542 -4.715 1 98.44 97 VAL A N 1
ATOM 699 C CA . VAL A 1 97 ? 16.906 -1.73 -4.957 1 98.44 97 VAL A CA 1
ATOM 700 C C . VAL A 1 97 ? 16.406 -1.721 -6.395 1 98.44 97 VAL A C 1
ATOM 702 O O . VAL A 1 97 ? 16.438 -2.744 -7.082 1 98.44 97 VAL A O 1
ATOM 705 N N . VAL A 1 98 ? 15.922 -0.58 -6.832 1 98.25 98 VAL A N 1
ATOM 706 C CA . VAL A 1 98 ? 15.414 -0.429 -8.188 1 98.25 98 VAL A CA 1
ATOM 707 C C . VAL A 1 98 ? 16.531 -0.706 -9.195 1 98.25 98 VAL A C 1
ATOM 709 O O . VAL A 1 98 ? 16.328 -1.443 -10.164 1 98.25 98 VAL A O 1
ATOM 712 N N . ALA A 1 99 ? 17.688 -0.162 -8.945 1 97.19 99 ALA A N 1
ATOM 713 C CA . ALA A 1 99 ? 18.812 -0.315 -9.859 1 97.19 99 ALA A CA 1
ATOM 714 C C . ALA A 1 99 ? 19.266 -1.772 -9.945 1 97.19 99 ALA A C 1
ATOM 716 O O . ALA A 1 99 ? 19.516 -2.289 -11.031 1 97.19 99 ALA A O 1
ATOM 717 N N . MET A 1 100 ? 19.422 -2.41 -8.82 1 97.75 100 MET A N 1
ATOM 718 C CA . MET A 1 100 ? 19.828 -3.812 -8.797 1 97.75 100 MET A CA 1
ATOM 719 C C . MET A 1 100 ? 18.812 -4.688 -9.531 1 97.75 100 MET A C 1
ATOM 721 O O . MET A 1 100 ? 19.188 -5.59 -10.281 1 97.75 100 MET A O 1
ATOM 725 N N . THR A 1 101 ? 17.531 -4.41 -9.344 1 98.44 101 THR A N 1
ATOM 726 C CA . THR A 1 101 ? 16.484 -5.164 -10.008 1 98.44 101 THR A CA 1
ATOM 727 C C . THR A 1 101 ? 16.516 -4.938 -11.516 1 98.44 101 THR A C 1
ATOM 729 O O . THR A 1 101 ? 16.406 -5.887 -12.297 1 98.44 101 THR A O 1
ATOM 732 N N . ALA A 1 102 ? 16.641 -3.666 -11.906 1 98 102 ALA A N 1
ATOM 733 C CA . ALA A 1 102 ? 16.75 -3.336 -13.328 1 98 102 ALA A CA 1
ATOM 734 C C . ALA A 1 102 ? 17.922 -4.066 -13.977 1 98 102 ALA A C 1
ATOM 736 O O . ALA A 1 102 ? 17.797 -4.578 -15.094 1 98 102 ALA A O 1
ATOM 737 N N . GLY A 1 103 ? 19.016 -4.125 -13.297 1 96.69 103 GLY A N 1
ATOM 738 C CA . GLY A 1 103 ? 20.203 -4.785 -13.812 1 96.69 103 GLY A CA 1
ATOM 739 C C . GLY A 1 103 ? 19.984 -6.258 -14.094 1 96.69 103 GLY A C 1
ATOM 740 O O . GLY A 1 103 ? 20.562 -6.805 -15.039 1 96.69 103 GLY A O 1
ATOM 741 N N . LEU A 1 104 ? 19.172 -6.898 -13.352 1 96.62 104 LEU A N 1
ATOM 742 C CA . LEU A 1 104 ? 18.875 -8.32 -13.508 1 96.62 104 LEU A CA 1
ATOM 743 C C . LEU A 1 104 ? 18.031 -8.57 -14.75 1 96.62 104 LEU A C 1
ATOM 745 O O . LEU A 1 104 ? 17.984 -9.695 -15.25 1 96.62 104 LEU A O 1
ATOM 749 N N . LEU A 1 105 ? 17.344 -7.512 -15.211 1 98.19 105 LEU A N 1
ATOM 750 C CA . LEU A 1 105 ? 16.281 -7.734 -16.172 1 98.19 105 LEU A CA 1
ATOM 751 C C . LEU A 1 105 ? 16.531 -6.945 -17.453 1 98.19 105 LEU A C 1
ATOM 753 O O . LEU A 1 105 ? 15.586 -6.473 -18.094 1 98.19 105 LEU A O 1
ATOM 757 N N . GLY A 1 106 ? 17.766 -6.746 -17.781 1 96.69 106 GLY A N 1
ATOM 758 C CA . GLY A 1 106 ? 18.141 -6.184 -19.062 1 96.69 106 GLY A CA 1
ATOM 759 C C . GLY A 1 106 ? 18.359 -4.684 -19.016 1 96.69 106 GLY A C 1
ATOM 760 O O . GLY A 1 106 ? 18.656 -4.062 -20.047 1 96.69 106 GLY A O 1
ATOM 761 N N . GLY A 1 107 ? 18.219 -4.086 -17.797 1 95.81 107 GLY A N 1
ATOM 762 C CA . GLY A 1 107 ? 18.516 -2.676 -17.594 1 95.81 107 GLY A CA 1
ATOM 763 C C . GLY A 1 107 ? 19.906 -2.43 -17.062 1 95.81 107 GLY A C 1
ATOM 764 O O . GLY A 1 107 ? 20.75 -3.33 -17.078 1 95.81 107 GLY A O 1
ATOM 765 N N . GLY A 1 108 ? 20.188 -1.121 -16.703 1 88.31 108 GLY A N 1
ATOM 766 C CA . GLY A 1 108 ? 21.469 -0.754 -16.141 1 88.31 108 GLY A CA 1
ATOM 767 C C . GLY A 1 108 ? 22.531 -0.469 -17.188 1 88.31 108 GLY A C 1
ATOM 768 O O . GLY A 1 108 ? 22.281 -0.658 -18.391 1 88.31 108 GLY A O 1
ATOM 769 N N . PRO A 1 109 ? 23.656 0.07 -16.828 1 84.56 109 PRO A N 1
ATOM 770 C CA . PRO A 1 109 ? 24.703 0.509 -17.766 1 84.56 109 PRO A CA 1
ATOM 771 C C . PRO A 1 109 ? 25.188 -0.614 -18.672 1 84.56 109 PRO A C 1
ATOM 773 O O . PRO A 1 109 ? 25.484 -0.375 -19.859 1 84.56 109 PRO A O 1
ATOM 776 N N . GLY A 1 110 ? 25.203 -1.753 -18.281 1 84.75 110 GLY A N 1
ATOM 777 C CA . GLY A 1 110 ? 25.672 -2.865 -19.078 1 84.75 110 GLY A CA 1
ATOM 778 C C . GLY A 1 110 ? 24.547 -3.684 -19.688 1 84.75 110 GLY A C 1
ATOM 779 O O . GLY A 1 110 ? 24.781 -4.668 -20.391 1 84.75 110 GLY A O 1
ATOM 780 N N . GLY A 1 111 ? 23.359 -3.152 -19.594 1 90.88 111 GLY A N 1
ATOM 781 C CA . GLY A 1 111 ? 22.219 -3.918 -20.062 1 90.88 111 GLY A CA 1
ATOM 782 C C . GLY A 1 111 ? 21.766 -3.514 -21.453 1 90.88 111 GLY A C 1
ATOM 783 O O . GLY A 1 111 ? 22.312 -2.586 -22.047 1 90.88 111 GLY A O 1
ATOM 784 N N . ALA A 1 112 ? 20.828 -4.25 -22.016 1 94.44 112 ALA A N 1
ATOM 785 C CA . ALA A 1 112 ? 20.266 -4.027 -23.344 1 94.44 112 ALA A CA 1
ATOM 786 C C . ALA A 1 112 ? 19.578 -2.672 -23.422 1 94.44 112 ALA A C 1
ATOM 788 O O . ALA A 1 112 ? 19.516 -2.057 -24.5 1 94.44 112 ALA A O 1
ATOM 789 N N . ASN A 1 113 ? 18.984 -2.201 -22.344 1 96.06 113 ASN A N 1
ATOM 790 C CA . ASN A 1 113 ? 18.344 -0.894 -22.234 1 96.06 113 ASN A CA 1
ATOM 791 C C . ASN A 1 113 ? 18.844 -0.129 -21.016 1 96.06 113 ASN A C 1
ATOM 793 O O . ASN A 1 113 ? 18.25 -0.241 -19.922 1 96.06 113 ASN A O 1
ATOM 797 N N . PRO A 1 114 ? 19.766 0.763 -21.156 1 94.31 114 PRO A N 1
ATOM 798 C CA . PRO A 1 114 ? 20.375 1.471 -20.031 1 94.31 114 PRO A CA 1
ATOM 799 C C . PRO A 1 114 ? 19.438 2.514 -19.422 1 94.31 114 PRO A C 1
ATOM 801 O O . PRO A 1 114 ? 19.719 3.068 -18.359 1 94.31 114 PRO A O 1
ATOM 804 N N . ASN A 1 115 ? 18.281 2.773 -20.078 1 95.19 115 ASN A N 1
ATOM 805 C CA . ASN A 1 115 ? 17.375 3.816 -19.609 1 95.19 115 ASN A CA 1
ATOM 806 C C . ASN A 1 115 ? 16.328 3.262 -18.656 1 95.19 115 ASN A C 1
ATOM 808 O O . ASN A 1 115 ? 15.492 4.008 -18.141 1 95.19 115 ASN A O 1
ATOM 812 N N . VAL A 1 116 ? 16.406 1.936 -18.422 1 97.75 116 VAL A N 1
ATOM 813 C CA . VAL A 1 116 ? 15.422 1.338 -17.531 1 97.75 116 VAL A CA 1
ATOM 814 C C . VAL A 1 116 ? 15.484 2.018 -16.156 1 97.75 116 VAL A C 1
ATOM 816 O O . VAL A 1 116 ? 16.578 2.26 -15.633 1 97.75 116 VAL A O 1
ATOM 819 N N . CYS A 1 117 ? 14.414 2.453 -15.617 1 97.5 117 CYS A N 1
ATOM 820 C CA . CYS A 1 117 ? 14.227 3.07 -14.305 1 97.5 117 CYS A CA 1
ATOM 821 C C . CYS A 1 117 ? 13.008 2.492 -13.602 1 97.5 117 CYS A C 1
ATOM 823 O O . CYS A 1 117 ? 12.414 1.522 -14.07 1 97.5 117 CYS A O 1
ATOM 825 N N . GLY A 1 118 ? 12.703 3.025 -12.422 1 98.06 118 GLY A N 1
ATOM 826 C CA . GLY A 1 118 ? 11.57 2.428 -11.742 1 98.06 118 GLY A CA 1
ATOM 827 C C . GLY A 1 118 ? 11.281 3.066 -10.391 1 98.06 118 GLY A C 1
ATOM 828 O O . GLY A 1 118 ? 11.625 4.227 -10.164 1 98.06 118 GLY A O 1
ATOM 829 N N . ALA A 1 119 ? 10.508 2.375 -9.602 1 98.06 119 ALA A N 1
ATOM 830 C CA . ALA A 1 119 ? 10.133 2.73 -8.234 1 98.06 119 ALA A CA 1
ATOM 831 C C . ALA A 1 119 ? 9.789 1.486 -7.418 1 98.06 119 ALA A C 1
ATOM 833 O O . ALA A 1 119 ? 9.422 0.452 -7.977 1 98.06 119 ALA A O 1
ATOM 834 N N . MET A 1 120 ? 9.992 1.604 -6.141 1 98.25 120 MET A N 1
ATOM 835 C CA . MET A 1 120 ? 9.484 0.544 -5.273 1 98.25 120 MET A CA 1
ATOM 836 C C . MET A 1 120 ? 8 0.744 -4.98 1 98.25 120 MET A C 1
ATOM 838 O O . MET A 1 120 ? 7.508 1.874 -4.988 1 98.25 120 MET A O 1
ATOM 842 N N . THR A 1 121 ? 7.289 -0.33 -4.816 1 98.06 121 THR A N 1
ATOM 843 C CA . THR A 1 121 ? 5.879 -0.338 -4.449 1 98.06 121 THR A CA 1
ATOM 844 C C . THR A 1 121 ? 5.621 -1.303 -3.297 1 98.06 121 THR A C 1
ATOM 846 O O . THR A 1 121 ? 6.535 -2 -2.85 1 98.06 121 THR A O 1
ATOM 849 N N . SER A 1 122 ? 4.426 -1.357 -2.82 1 97.5 122 SER A N 1
ATOM 850 C CA . SER A 1 122 ? 4.105 -2.119 -1.619 1 97.5 122 SER A CA 1
ATOM 851 C C . SER A 1 122 ? 3.781 -3.572 -1.955 1 97.5 122 SER A C 1
ATOM 853 O O . SER A 1 122 ? 3.531 -4.379 -1.06 1 97.5 122 SER A O 1
ATOM 855 N N . GLY A 1 123 ? 3.768 -3.959 -3.205 1 97.81 123 GLY A N 1
ATOM 856 C CA . GLY A 1 123 ? 3.457 -5.312 -3.639 1 97.81 123 GLY A CA 1
ATOM 857 C C . GLY A 1 123 ? 3.205 -5.418 -5.129 1 97.81 123 GLY A C 1
ATOM 858 O O . GLY A 1 123 ? 3.166 -4.406 -5.832 1 97.81 123 GLY A O 1
ATOM 859 N N . GLY A 1 124 ? 3.041 -6.66 -5.551 1 98.25 124 GLY A N 1
ATOM 860 C CA . GLY A 1 124 ? 2.84 -6.91 -6.969 1 98.25 124 GLY A CA 1
ATOM 861 C C . GLY A 1 124 ? 1.611 -6.215 -7.527 1 98.25 124 GLY A C 1
ATOM 862 O O . GLY A 1 124 ? 1.644 -5.684 -8.641 1 98.25 124 GLY A O 1
ATOM 863 N N . THR A 1 125 ? 0.509 -6.191 -6.77 1 98.25 125 THR A N 1
ATOM 864 C CA . THR A 1 125 ? -0.712 -5.543 -7.23 1 98.25 125 THR A CA 1
ATOM 865 C C . THR A 1 125 ? -0.472 -4.055 -7.48 1 98.25 125 THR A C 1
ATOM 867 O O . THR A 1 125 ? -0.889 -3.518 -8.508 1 98.25 125 THR A O 1
ATOM 870 N N . GLU A 1 126 ? 0.218 -3.422 -6.559 1 98.19 126 GLU A N 1
ATOM 871 C CA . GLU A 1 126 ? 0.483 -2.002 -6.758 1 98.19 126 GLU A CA 1
ATOM 872 C C . GLU A 1 126 ? 1.405 -1.774 -7.953 1 98.19 126 GLU A C 1
ATOM 874 O O . GLU A 1 126 ? 1.256 -0.792 -8.68 1 98.19 126 GLU A O 1
ATOM 879 N N . SER A 1 127 ? 2.422 -2.617 -8.133 1 98.75 127 SER A N 1
ATOM 880 C CA . SER A 1 127 ? 3.281 -2.514 -9.305 1 98.75 127 SER A CA 1
ATOM 881 C C . SER A 1 127 ? 2.473 -2.609 -10.594 1 98.75 127 SER A C 1
ATOM 883 O O . SER A 1 127 ? 2.678 -1.822 -11.523 1 98.75 127 SER A O 1
ATOM 885 N N . ILE A 1 128 ? 1.565 -3.547 -10.641 1 98.81 128 ILE A N 1
ATOM 886 C CA . ILE A 1 128 ? 0.721 -3.771 -11.805 1 98.81 128 ILE A CA 1
ATOM 887 C C . ILE A 1 128 ? -0.168 -2.553 -12.039 1 98.81 128 ILE A C 1
ATOM 889 O O . ILE A 1 128 ? -0.24 -2.035 -13.156 1 98.81 128 ILE A O 1
ATOM 893 N N . LEU A 1 129 ? -0.83 -2.109 -10.984 1 98.75 129 LEU A N 1
ATOM 894 C CA . LEU A 1 129 ? -1.697 -0.943 -11.117 1 98.75 129 LEU A CA 1
ATOM 895 C C . LEU A 1 129 ? -0.909 0.269 -11.602 1 98.75 129 LEU A C 1
ATOM 897 O O . LEU A 1 129 ? -1.388 1.03 -12.445 1 98.75 129 LEU A O 1
ATOM 901 N N . SER A 1 130 ? 0.289 0.446 -11.055 1 98.62 130 SER A N 1
ATOM 902 C CA . SER A 1 130 ? 1.135 1.567 -11.445 1 98.62 130 SER A CA 1
ATOM 903 C C . SER A 1 130 ? 1.501 1.49 -12.922 1 98.62 130 SER A C 1
ATOM 905 O O . SER A 1 130 ? 1.43 2.492 -13.641 1 98.62 130 SER A O 1
ATOM 907 N N . ALA A 1 131 ? 1.885 0.325 -13.359 1 98.81 131 ALA A N 1
ATOM 908 C CA . ALA A 1 131 ? 2.258 0.136 -14.758 1 98.81 131 ALA A CA 1
ATOM 909 C C . ALA A 1 131 ? 1.068 0.386 -15.68 1 98.81 131 ALA A C 1
ATOM 911 O O . ALA A 1 131 ? 1.219 0.981 -16.75 1 98.81 131 ALA A O 1
ATOM 912 N N . VAL A 1 132 ? -0.097 -0.114 -15.305 1 98.88 132 VAL A N 1
ATOM 913 C CA . VAL A 1 132 ? -1.299 0.072 -16.109 1 98.88 132 VAL A CA 1
ATOM 914 C C . VAL A 1 132 ? -1.636 1.559 -16.203 1 98.88 132 VAL A C 1
ATOM 916 O O . VAL A 1 132 ? -1.897 2.078 -17.297 1 98.88 132 VAL A O 1
ATOM 919 N N . LYS A 1 133 ? -1.658 2.238 -15.039 1 98.5 133 LYS A N 1
ATOM 920 C CA . LYS A 1 133 ? -1.962 3.666 -15 1 98.5 133 LYS A CA 1
ATOM 921 C C . LYS A 1 133 ? -0.971 4.461 -15.844 1 98.5 133 LYS A C 1
ATOM 923 O O . LYS A 1 133 ? -1.369 5.32 -16.641 1 98.5 133 LYS A O 1
ATOM 928 N N . ALA A 1 134 ? 0.314 4.203 -15.68 1 98.56 134 ALA A N 1
ATOM 929 C CA . ALA A 1 134 ? 1.355 4.914 -16.406 1 98.56 134 ALA A CA 1
ATOM 930 C C . ALA A 1 134 ? 1.229 4.676 -17.922 1 98.56 134 ALA A C 1
ATOM 932 O O . ALA A 1 134 ? 1.349 5.609 -18.719 1 98.56 134 ALA A O 1
ATOM 933 N N . SER A 1 135 ? 0.981 3.412 -18.312 1 98.81 135 SER A N 1
ATOM 934 C CA . SER A 1 135 ? 0.831 3.064 -19.719 1 98.81 135 SER A CA 1
ATOM 935 C C . SER A 1 135 ? -0.391 3.744 -20.328 1 98.81 135 SER A C 1
ATOM 937 O O . SER A 1 135 ? -0.328 4.258 -21.453 1 98.81 135 SER A O 1
ATOM 939 N N . ARG A 1 136 ? -1.522 3.678 -19.578 1 98.5 136 ARG A N 1
ATOM 940 C CA . ARG A 1 136 ? -2.736 4.363 -20.016 1 98.5 136 ARG A CA 1
ATOM 941 C C . ARG A 1 136 ? -2.459 5.832 -20.312 1 98.5 136 ARG A C 1
ATOM 943 O O . ARG A 1 136 ? -2.725 6.309 -21.406 1 98.5 136 ARG A O 1
ATOM 950 N N . ASP A 1 137 ? -1.896 6.516 -19.359 1 97.94 137 ASP A N 1
ATOM 951 C CA . ASP A 1 137 ? -1.684 7.957 -19.469 1 97.94 137 ASP A CA 1
ATOM 952 C C . ASP A 1 137 ? -0.665 8.281 -20.562 1 97.94 137 ASP A C 1
ATOM 954 O O . ASP A 1 137 ? -0.812 9.266 -21.281 1 97.94 137 ASP A O 1
ATOM 958 N N . PHE A 1 138 ? 0.344 7.48 -20.688 1 98.31 138 PHE A N 1
ATOM 959 C CA . PHE A 1 138 ? 1.421 7.691 -21.641 1 98.31 138 PHE A CA 1
ATOM 960 C C . PHE A 1 138 ? 0.902 7.582 -23.078 1 98.31 138 PHE A C 1
ATOM 962 O O . PHE A 1 138 ? 1.1 8.492 -23.875 1 98.31 138 PHE A O 1
ATOM 969 N N . VAL A 1 139 ? 0.23 6.496 -23.375 1 98.56 139 VAL A N 1
ATOM 970 C CA . VAL A 1 139 ? -0.229 6.23 -24.734 1 98.56 139 VAL A CA 1
ATOM 971 C C . VAL A 1 139 ? -1.415 7.137 -25.062 1 98.56 139 VAL A C 1
ATOM 973 O O . VAL A 1 139 ? -1.526 7.641 -26.172 1 98.56 139 VAL A O 1
ATOM 976 N N . ALA A 1 140 ? -2.309 7.301 -24.078 1 97.38 140 ALA A N 1
ATOM 977 C CA . ALA A 1 140 ? -3.467 8.164 -24.312 1 97.38 140 ALA A CA 1
ATOM 978 C C . ALA A 1 140 ? -3.035 9.578 -24.672 1 97.38 140 ALA A C 1
ATOM 980 O O . ALA A 1 140 ? -3.605 10.188 -25.578 1 97.38 140 ALA A O 1
ATOM 981 N N . ALA A 1 141 ? -2.082 10.133 -23.969 1 95.75 141 ALA A N 1
ATOM 982 C CA . ALA A 1 141 ? -1.592 11.484 -24.25 1 95.75 141 ALA A CA 1
ATOM 983 C C . ALA A 1 141 ? -0.951 11.57 -25.625 1 95.75 141 ALA A C 1
ATOM 985 O O . ALA A 1 141 ? -1.112 12.57 -26.328 1 95.75 141 ALA A O 1
ATOM 986 N N . ARG A 1 142 ? -0.263 10.609 -26.016 1 96.44 142 ARG A N 1
ATOM 987 C CA . ARG A 1 142 ? 0.49 10.602 -27.266 1 96.44 142 ARG A CA 1
ATOM 988 C C . ARG A 1 142 ? -0.434 10.398 -28.469 1 96.44 142 ARG A C 1
ATOM 990 O O . ARG A 1 142 ? -0.206 10.961 -29.531 1 96.44 142 ARG A O 1
ATOM 997 N N . ARG A 1 143 ? -1.484 9.625 -28.266 1 96.94 143 ARG A N 1
ATOM 998 C CA . ARG A 1 143 ? -2.289 9.203 -29.406 1 96.94 143 ARG A CA 1
ATOM 999 C C . ARG A 1 143 ? -3.684 9.82 -29.344 1 96.94 143 ARG A C 1
ATOM 1001 O O . ARG A 1 143 ? -4.512 9.578 -30.234 1 96.94 143 ARG A O 1
ATOM 1008 N N . GLY A 1 144 ? -3.963 10.594 -28.297 1 96.75 144 GLY A N 1
ATOM 1009 C CA . GLY A 1 144 ? -5.254 11.25 -28.172 1 96.75 144 GLY A CA 1
ATOM 1010 C C . GLY A 1 144 ? -6.387 10.281 -27.875 1 96.75 144 GLY A C 1
ATOM 1011 O O . GLY A 1 144 ? -7.484 10.43 -28.422 1 96.75 144 GLY A O 1
ATOM 1012 N N . ILE A 1 145 ? -6.117 9.25 -27.109 1 97.44 145 ILE A N 1
ATOM 1013 C CA . ILE A 1 145 ? -7.109 8.227 -26.812 1 97.44 145 ILE A CA 1
ATOM 1014 C C . ILE A 1 145 ? -7.945 8.664 -25.609 1 97.44 145 ILE A C 1
ATOM 1016 O O . ILE A 1 145 ? -7.402 9.023 -24.562 1 97.44 145 ILE A O 1
ATOM 1020 N N . THR A 1 146 ? -9.258 8.609 -25.703 1 94.75 146 THR A N 1
ATOM 1021 C CA . THR A 1 146 ? -10.141 9.016 -24.609 1 94.75 146 THR A CA 1
ATOM 1022 C C . THR A 1 146 ? -10.82 7.809 -23.984 1 94.75 146 THR A C 1
ATOM 1024 O O . THR A 1 146 ? -11.344 7.895 -22.875 1 94.75 146 THR A O 1
ATOM 1027 N N . GLN A 1 147 ? -10.852 6.711 -24.719 1 96.56 147 GLN A N 1
ATOM 1028 C CA . GLN A 1 147 ? -11.422 5.461 -24.234 1 96.56 147 GLN A CA 1
ATOM 1029 C C . GLN A 1 147 ? -10.406 4.324 -24.297 1 96.56 147 GLN A C 1
ATOM 1031 O O . GLN A 1 147 ? -10.531 3.424 -25.125 1 96.56 147 GLN A O 1
ATOM 1036 N N . PRO A 1 148 ? -9.516 4.359 -23.344 1 98.19 148 PRO A N 1
ATOM 1037 C CA . PRO A 1 148 ? -8.406 3.408 -23.422 1 98.19 148 PRO A CA 1
ATOM 1038 C C . PRO A 1 148 ? -8.859 1.961 -23.234 1 98.19 148 PRO A C 1
ATOM 1040 O O . PRO A 1 148 ? -9.789 1.694 -22.453 1 98.19 148 PRO A O 1
ATOM 1043 N N . GLU A 1 149 ? -8.211 1.021 -23.953 1 98.81 149 GLU A N 1
ATOM 1044 C CA . GLU A 1 149 ? -8.453 -0.415 -23.844 1 98.81 149 GLU A CA 1
ATOM 1045 C C . GLU A 1 149 ? -7.164 -1.172 -23.547 1 98.81 149 GLU A C 1
ATOM 1047 O O . GLU A 1 149 ? -6.074 -0.707 -23.891 1 98.81 149 GLU A O 1
ATOM 1052 N N . MET A 1 150 ? -7.23 -2.25 -22.859 1 98.88 150 MET A N 1
ATOM 1053 C CA . MET A 1 150 ? -6.098 -3.102 -22.516 1 98.88 150 MET A CA 1
ATOM 1054 C C . MET A 1 150 ? -6.395 -4.562 -22.828 1 98.88 150 MET A C 1
ATOM 1056 O O . MET A 1 150 ? -7.547 -4.996 -22.75 1 98.88 150 MET A O 1
ATOM 1060 N N . ILE A 1 151 ? -5.398 -5.312 -23.281 1 98.94 151 ILE A N 1
ATOM 1061 C CA . ILE A 1 151 ? -5.543 -6.715 -23.641 1 98.94 151 ILE A CA 1
ATOM 1062 C C . ILE A 1 151 ? -4.703 -7.582 -22.703 1 98.94 151 ILE A C 1
ATOM 1064 O O . ILE A 1 151 ? -3.512 -7.328 -22.516 1 98.94 151 ILE A O 1
ATOM 1068 N N . ILE A 1 152 ? -5.32 -8.578 -22.109 1 98.81 152 ILE A N 1
ATOM 1069 C CA . ILE A 1 152 ? -4.621 -9.555 -21.281 1 98.81 152 ILE A CA 1
ATOM 1070 C C . ILE A 1 152 ? -5.043 -10.961 -21.672 1 98.81 152 ILE A C 1
ATOM 1072 O O . ILE A 1 152 ? -6.047 -11.148 -22.375 1 98.81 152 ILE A O 1
ATOM 1076 N N . GLY A 1 153 ? -4.238 -11.977 -21.328 1 98.31 153 GLY A N 1
ATOM 1077 C CA . GLY A 1 153 ? -4.684 -13.359 -21.391 1 98.31 153 GLY A CA 1
ATOM 1078 C C . GLY A 1 153 ? -5.578 -13.758 -20.234 1 98.31 153 GLY A C 1
ATOM 1079 O O . GLY A 1 153 ? -5.52 -13.156 -19.172 1 98.31 153 GLY A O 1
ATOM 1080 N N . VAL A 1 154 ? -6.371 -14.805 -20.406 1 97.12 154 VAL A N 1
ATOM 1081 C CA . VAL A 1 154 ? -7.273 -15.312 -19.375 1 97.12 154 VAL A CA 1
ATOM 1082 C C . VAL A 1 154 ? -6.469 -15.781 -18.172 1 97.12 154 VAL A C 1
ATOM 1084 O O . VAL A 1 154 ? -6.984 -15.836 -17.047 1 97.12 154 VAL A O 1
ATOM 1087 N N . SER A 1 155 ? -5.191 -16.031 -18.391 1 97.19 155 SER A N 1
ATOM 1088 C CA . SER A 1 155 ? -4.324 -16.531 -17.328 1 97.19 155 SER A CA 1
ATOM 1089 C C . SER A 1 155 ? -3.631 -15.391 -16.594 1 97.19 155 SER A C 1
ATOM 1091 O O . SER A 1 155 ? -2.893 -15.625 -15.633 1 97.19 155 SER A O 1
ATOM 1093 N N . ALA A 1 156 ? -3.828 -14.109 -17.047 1 98.31 156 ALA A N 1
ATOM 1094 C CA . ALA A 1 156 ? -3.189 -12.977 -16.391 1 98.31 156 ALA A CA 1
ATOM 1095 C C . ALA A 1 156 ? -3.678 -12.828 -14.953 1 98.31 156 ALA A C 1
ATOM 1097 O O . ALA A 1 156 ? -4.773 -13.273 -14.617 1 98.31 156 ALA A O 1
ATOM 1098 N N . HIS A 1 157 ? -2.869 -12.258 -14.148 1 97.94 157 HIS A N 1
ATOM 1099 C CA . HIS A 1 157 ? -3.189 -12.086 -12.734 1 97.94 157 HIS A CA 1
ATOM 1100 C C . HIS A 1 157 ? -4.461 -11.258 -12.555 1 97.94 157 HIS A C 1
ATOM 1102 O O . HIS A 1 157 ? -4.746 -10.367 -13.359 1 97.94 157 HIS A O 1
ATOM 1108 N N . ALA A 1 158 ? -5.199 -11.445 -11.445 1 96.69 158 ALA A N 1
ATOM 1109 C CA . ALA A 1 158 ? -6.484 -10.82 -11.141 1 96.69 158 ALA A CA 1
ATOM 1110 C C . ALA A 1 158 ? -6.336 -9.312 -10.984 1 96.69 158 ALA A C 1
ATOM 1112 O O . ALA A 1 158 ? -7.297 -8.562 -11.188 1 96.69 158 ALA A O 1
ATOM 1113 N N . ALA A 1 159 ? -5.164 -8.828 -10.68 1 98 159 ALA A N 1
ATOM 1114 C CA . ALA A 1 159 ? -4.906 -7.406 -10.453 1 98 159 ALA A CA 1
ATOM 1115 C C . ALA A 1 159 ? -5.219 -6.59 -11.703 1 98 159 ALA A C 1
ATOM 1117 O O . ALA A 1 159 ? -5.484 -5.391 -11.617 1 98 159 ALA A O 1
ATOM 1118 N N . TYR A 1 160 ? -5.191 -7.191 -12.875 1 98.62 160 TYR A N 1
ATOM 1119 C CA . TYR A 1 160 ? -5.469 -6.445 -14.102 1 98.62 160 TYR A CA 1
ATOM 1120 C C . TYR A 1 160 ? -6.957 -6.145 -14.227 1 98.62 160 TYR A C 1
ATOM 1122 O O . TYR A 1 160 ? -7.344 -5.105 -14.766 1 98.62 160 TYR A O 1
ATOM 1130 N N . TRP A 1 161 ? -7.879 -7.113 -13.781 1 97.88 161 TRP A N 1
ATOM 1131 C CA . TRP A 1 161 ? -9.297 -6.793 -13.672 1 97.88 161 TRP A CA 1
ATOM 1132 C C . TRP A 1 161 ? -9.516 -5.605 -12.734 1 97.88 161 TRP A C 1
ATOM 1134 O O . TRP A 1 161 ? -10.297 -4.703 -13.047 1 97.88 161 TRP A O 1
ATOM 1144 N N . LYS A 1 162 ? -8.828 -5.617 -11.641 1 97.56 162 LYS A N 1
ATOM 1145 C CA . LYS A 1 162 ? -8.898 -4.52 -10.672 1 97.56 162 LYS A CA 1
ATOM 1146 C C . LYS A 1 162 ? -8.469 -3.201 -11.312 1 97.56 162 LYS A C 1
ATOM 1148 O O . LYS A 1 162 ? -9.133 -2.18 -11.148 1 97.56 162 LYS A O 1
ATOM 1153 N N . ALA A 1 163 ? -7.316 -3.213 -11.969 1 98.38 163 ALA A N 1
ATOM 1154 C CA . ALA A 1 163 ? -6.809 -2.014 -12.625 1 98.38 163 ALA A CA 1
ATOM 1155 C C . ALA A 1 163 ? -7.824 -1.463 -13.625 1 98.38 163 ALA A C 1
ATOM 1157 O O . ALA A 1 163 ? -8.008 -0.247 -13.727 1 98.38 163 ALA A O 1
ATOM 1158 N N . ALA A 1 164 ? -8.422 -2.354 -14.391 1 97.81 164 ALA A N 1
ATOM 1159 C CA . ALA A 1 164 ? -9.43 -1.944 -15.367 1 97.81 164 ALA A CA 1
ATOM 1160 C C . ALA A 1 164 ? -10.586 -1.217 -14.688 1 97.81 164 ALA A C 1
ATOM 1162 O O . ALA A 1 164 ? -11.047 -0.183 -15.18 1 97.81 164 ALA A O 1
ATOM 1163 N N . GLU A 1 165 ? -11.023 -1.791 -13.578 1 95.44 165 GLU A N 1
ATOM 1164 C CA . GLU A 1 165 ? -12.109 -1.188 -12.812 1 95.44 165 GLU A CA 1
ATOM 1165 C C . GLU A 1 165 ? -11.703 0.17 -12.25 1 95.44 165 GLU A C 1
ATOM 1167 O O . GLU A 1 165 ? -12.477 1.128 -12.305 1 95.44 165 GLU A O 1
ATOM 1172 N N . TYR A 1 166 ? -10.555 0.251 -11.68 1 97.38 166 TYR A N 1
ATOM 1173 C CA . TYR A 1 166 ? -10.078 1.459 -11.016 1 97.38 166 TYR A CA 1
ATOM 1174 C C . TYR A 1 166 ? -9.859 2.582 -12.023 1 97.38 166 TYR A C 1
ATOM 1176 O O . TYR A 1 166 ? -10.32 3.709 -11.812 1 97.38 166 TYR A O 1
ATOM 1184 N N . PHE A 1 167 ? -9.188 2.293 -13.164 1 97.38 167 PHE A N 1
ATOM 1185 C CA . PHE A 1 167 ? -8.664 3.336 -14.039 1 97.38 167 PHE A CA 1
ATOM 1186 C C . PHE A 1 167 ? -9.578 3.531 -15.25 1 97.38 167 PHE A C 1
ATOM 1188 O O . PHE A 1 167 ? -9.234 4.266 -16.172 1 97.38 167 PHE A O 1
ATOM 1195 N N . LYS A 1 168 ? -10.75 2.855 -15.258 1 95.06 168 LYS A N 1
ATOM 1196 C CA . LYS A 1 168 ? -11.75 2.959 -16.312 1 95.06 168 LYS A CA 1
ATOM 1197 C C . LYS A 1 168 ? -11.148 2.625 -17.672 1 95.06 168 LYS A C 1
ATOM 1199 O O . LYS A 1 168 ? -11.242 3.416 -18.625 1 95.06 168 LYS A O 1
ATOM 1204 N N . ILE A 1 169 ? -10.609 1.467 -17.781 1 98 169 ILE A N 1
ATOM 1205 C CA . ILE A 1 169 ? -10.047 0.896 -19 1 98 169 ILE A CA 1
ATOM 1206 C C . ILE A 1 169 ? -10.891 -0.299 -19.438 1 98 169 ILE A C 1
ATOM 1208 O O . ILE A 1 169 ? -11.219 -1.168 -18.625 1 98 169 ILE A O 1
ATOM 1212 N N . LYS A 1 170 ? -11.328 -0.264 -20.703 1 98.31 170 LYS A N 1
ATOM 1213 C CA . LYS A 1 170 ? -12.008 -1.449 -21.219 1 98.31 170 LYS A CA 1
ATOM 1214 C C . LYS A 1 170 ? -11.039 -2.627 -21.328 1 98.31 170 LYS A C 1
ATOM 1216 O O . LYS A 1 170 ? -9.992 -2.518 -21.969 1 98.31 170 LYS A O 1
ATOM 1221 N N . LEU A 1 171 ? -11.406 -3.721 -20.766 1 98.44 171 LEU A N 1
ATOM 1222 C CA . LEU A 1 171 ? -10.523 -4.879 -20.672 1 98.44 171 LEU A CA 1
ATOM 1223 C C . LEU A 1 171 ? -10.922 -5.953 -21.672 1 98.44 171 LEU A C 1
ATOM 1225 O O . LEU A 1 171 ? -12.078 -6.375 -21.703 1 98.44 171 LEU A O 1
ATOM 1229 N N . HIS A 1 172 ? -10.016 -6.285 -22.531 1 98.69 172 HIS A N 1
ATOM 1230 C CA . HIS A 1 172 ? -10.156 -7.453 -23.406 1 98.69 172 HIS A CA 1
ATOM 1231 C C . HIS A 1 172 ? -9.391 -8.648 -22.844 1 98.69 172 HIS A C 1
ATOM 1233 O O . HIS A 1 172 ? -8.164 -8.617 -22.766 1 98.69 172 HIS A O 1
ATOM 1239 N N . VAL A 1 173 ? -10.109 -9.703 -22.453 1 98.19 173 VAL A N 1
ATOM 1240 C CA . VAL A 1 173 ? -9.508 -10.953 -21.984 1 98.19 173 VAL A CA 1
ATOM 1241 C C . VAL A 1 173 ? -9.516 -11.977 -23.125 1 98.19 173 VAL A C 1
ATOM 1243 O O . VAL A 1 173 ? -10.578 -12.383 -23.594 1 98.19 173 VAL A O 1
ATOM 1246 N N . VAL A 1 174 ? -8.375 -12.398 -23.578 1 98 174 VAL A N 1
ATOM 1247 C CA . VAL A 1 174 ? -8.305 -13.297 -24.734 1 98 174 VAL A CA 1
ATOM 1248 C C . VAL A 1 174 ? -7.816 -14.672 -24.281 1 98 174 VAL A C 1
ATOM 1250 O O . VAL A 1 174 ? -7.164 -14.797 -23.234 1 98 174 VAL A O 1
ATOM 1253 N N . PRO A 1 175 ? -8.117 -15.711 -25.031 1 96.25 175 PRO A N 1
ATOM 1254 C CA . PRO A 1 175 ? -7.711 -17.062 -24.641 1 96.25 175 PRO A CA 1
ATOM 1255 C C . PRO A 1 175 ? -6.211 -17.297 -24.812 1 96.25 175 PRO A C 1
ATOM 1257 O O . PRO A 1 175 ? -5.562 -16.625 -25.625 1 96.25 175 PRO A O 1
ATOM 1260 N N . VAL A 1 176 ? -5.734 -18.203 -24.031 1 96.81 176 VAL A N 1
ATOM 1261 C CA . VAL A 1 176 ? -4.379 -18.719 -24.219 1 96.81 176 VAL A CA 1
ATOM 1262 C C . VAL A 1 176 ? -4.398 -19.875 -25.219 1 96.81 176 VAL A C 1
ATOM 1264 O O . VAL A 1 176 ? -5.461 -20.422 -25.531 1 96.81 176 VAL A O 1
ATOM 1267 N N . GLY A 1 177 ? -3.236 -20.188 -25.734 1 96.38 177 GLY A N 1
ATOM 1268 C CA . GLY A 1 177 ? -3.137 -21.312 -26.656 1 96.38 177 GLY A CA 1
ATOM 1269 C C . GLY A 1 177 ? -3.295 -22.656 -25.984 1 96.38 177 GLY A C 1
ATOM 1270 O O . GLY A 1 177 ? -3.527 -22.719 -24.766 1 96.38 177 GLY A O 1
ATOM 1271 N N . ARG A 1 178 ? -3.191 -23.766 -26.781 1 95.19 178 ARG A N 1
ATOM 1272 C CA . ARG A 1 178 ? -3.262 -25.141 -26.266 1 95.19 178 ARG A CA 1
ATOM 1273 C C . ARG A 1 178 ? -2.127 -25.406 -25.297 1 95.19 178 ARG A C 1
ATOM 1275 O O . ARG A 1 178 ? -2.244 -26.281 -24.422 1 95.19 178 ARG A O 1
ATOM 1282 N N . ASP A 1 179 ? -1.135 -24.688 -25.484 1 95.81 179 ASP A N 1
ATOM 1283 C CA . ASP A 1 179 ? 0.011 -24.828 -24.594 1 95.81 179 ASP A CA 1
ATOM 1284 C C . ASP A 1 179 ? -0.15 -23.953 -23.359 1 95.81 179 ASP A C 1
ATOM 1286 O O . ASP A 1 179 ? 0.789 -23.812 -22.562 1 95.81 179 ASP A O 1
ATOM 1290 N N . PHE A 1 180 ? -1.315 -23.266 -23.172 1 96.94 180 PHE A N 1
ATOM 1291 C CA . PHE A 1 180 ? -1.709 -22.469 -22.031 1 96.94 180 PHE A CA 1
ATOM 1292 C C . PHE A 1 180 ? -0.877 -21.188 -21.953 1 96.94 180 PHE A C 1
ATOM 1294 O O . PHE A 1 180 ? -0.764 -20.578 -20.891 1 96.94 180 PHE A O 1
ATOM 1301 N N . ARG A 1 181 ? -0.254 -20.781 -23.078 1 97.75 181 ARG A N 1
ATOM 1302 C CA . ARG A 1 181 ? 0.485 -19.531 -23.172 1 97.75 181 ARG A CA 1
ATOM 1303 C C . ARG A 1 181 ? -0.272 -18.516 -24.016 1 97.75 181 ARG A C 1
ATOM 1305 O O . ARG A 1 181 ? -0.958 -18.875 -24.984 1 97.75 181 ARG A O 1
ATOM 1312 N N . LEU A 1 182 ? -0.167 -17.234 -23.625 1 98.38 182 LEU A N 1
ATOM 1313 C CA . LEU A 1 182 ? -0.683 -16.188 -24.5 1 98.38 182 LEU A CA 1
ATOM 1314 C C . LEU A 1 182 ? 0.231 -15.977 -25.688 1 98.38 182 LEU A C 1
ATOM 1316 O O . LEU A 1 182 ? 1.45 -15.859 -25.547 1 98.38 182 LEU A O 1
ATOM 1320 N N . HIS A 1 183 ? -0.372 -15.938 -26.875 1 98.25 183 HIS A N 1
ATOM 1321 C CA . HIS A 1 183 ? 0.385 -15.75 -28.109 1 98.25 183 HIS A CA 1
ATOM 1322 C C . HIS A 1 183 ? 0.004 -14.445 -28.797 1 98.25 183 HIS A C 1
ATOM 1324 O O . HIS A 1 183 ? -1.114 -13.953 -28.625 1 98.25 183 HIS A O 1
ATOM 1330 N N . ALA A 1 184 ? 0.925 -13.945 -29.625 1 98.12 184 ALA A N 1
ATOM 1331 C CA . ALA A 1 184 ? 0.715 -12.703 -30.359 1 98.12 184 ALA A CA 1
ATOM 1332 C C . ALA A 1 184 ? -0.513 -12.805 -31.266 1 98.12 184 ALA A C 1
ATOM 1334 O O . ALA A 1 184 ? -1.223 -11.82 -31.469 1 98.12 184 ALA A O 1
ATOM 1335 N N . SER A 1 185 ? -0.76 -13.961 -31.781 1 97.44 185 SER A N 1
ATOM 1336 C CA . SER A 1 185 ? -1.878 -14.156 -32.688 1 97.44 185 SER A CA 1
ATOM 1337 C C . SER A 1 185 ? -3.209 -13.852 -32.031 1 97.44 185 SER A C 1
ATOM 1339 O O . SER A 1 185 ? -4.082 -13.211 -32.625 1 97.44 185 SER A O 1
ATOM 1341 N N . SER A 1 186 ? -3.365 -14.328 -30.797 1 97.25 186 SER A N 1
ATOM 1342 C CA . SER A 1 186 ? -4.582 -14.055 -30.047 1 97.25 186 SER A CA 1
ATOM 1343 C C . SER A 1 186 ? -4.715 -12.57 -29.719 1 97.25 186 SER A C 1
ATOM 1345 O O . SER A 1 186 ? -5.82 -12.023 -29.734 1 97.25 186 SER A O 1
ATOM 1347 N N . VAL A 1 187 ? -3.625 -11.945 -29.453 1 98.38 187 VAL A N 1
ATOM 1348 C CA . VAL A 1 187 ? -3.594 -10.523 -29.125 1 98.38 187 VAL A CA 1
ATOM 1349 C C . VAL A 1 187 ? -3.953 -9.695 -30.359 1 98.38 187 VAL A C 1
ATOM 1351 O O . VAL A 1 187 ? -4.742 -8.75 -30.266 1 98.38 187 VAL A O 1
ATOM 1354 N N . ARG A 1 188 ? -3.41 -10.039 -31.469 1 98.19 188 ARG A N 1
ATOM 1355 C CA . ARG A 1 188 ? -3.582 -9.305 -32.719 1 98.19 188 ARG A CA 1
ATOM 1356 C C . ARG A 1 188 ? -5.062 -9.141 -33.062 1 98.19 188 ARG A C 1
ATOM 1358 O O . ARG A 1 188 ? -5.477 -8.094 -33.562 1 98.19 188 ARG A O 1
ATOM 1365 N N . ARG A 1 189 ? -5.824 -10.07 -32.75 1 97.38 189 ARG A N 1
ATOM 1366 C CA . ARG A 1 189 ? -7.242 -10.102 -33.094 1 97.38 189 ARG A CA 1
ATOM 1367 C C . ARG A 1 189 ? -8.016 -9.039 -32.344 1 97.38 189 ARG A C 1
ATOM 1369 O O . ARG A 1 189 ? -9.094 -8.625 -32.75 1 97.38 189 ARG A O 1
ATOM 1376 N N . ARG A 1 190 ? -7.461 -8.594 -31.234 1 97.56 190 ARG A N 1
ATOM 1377 C CA . ARG A 1 190 ? -8.195 -7.664 -30.391 1 97.56 190 ARG A CA 1
ATOM 1378 C C . ARG A 1 190 ? -7.559 -6.281 -30.406 1 97.56 190 ARG A C 1
ATOM 1380 O O . ARG A 1 190 ? -8.102 -5.336 -29.828 1 97.56 190 ARG A O 1
ATOM 1387 N N . LEU A 1 191 ? -6.457 -6.156 -31.078 1 97.81 191 LEU A N 1
ATOM 1388 C CA . LEU A 1 191 ? -5.789 -4.863 -31.172 1 97.81 191 LEU A CA 1
ATOM 1389 C C . LEU A 1 191 ? -6.648 -3.857 -31.922 1 97.81 191 LEU A C 1
ATOM 1391 O O . LEU A 1 191 ? -7.266 -4.203 -32.938 1 97.81 191 LEU A O 1
ATOM 1395 N N . ASN A 1 192 ? -6.762 -2.641 -31.469 1 97.94 192 ASN A N 1
ATOM 1396 C CA . ASN A 1 192 ? -7.488 -1.573 -32.156 1 97.94 192 ASN A CA 1
ATOM 1397 C C . ASN A 1 192 ? -6.918 -0.2 -31.797 1 97.94 192 ASN A C 1
ATOM 1399 O O . ASN A 1 192 ? -5.875 -0.102 -31.141 1 97.94 192 ASN A O 1
ATOM 1403 N N . ARG A 1 193 ? -7.562 0.839 -32.219 1 97.62 193 ARG A N 1
ATOM 1404 C CA . ARG A 1 193 ? -7.027 2.193 -32.156 1 97.62 193 ARG A CA 1
ATOM 1405 C C . ARG A 1 193 ? -7.059 2.701 -30.703 1 97.62 193 ARG A C 1
ATOM 1407 O O . ARG A 1 193 ? -6.367 3.666 -30.375 1 97.62 193 ARG A O 1
ATOM 1414 N N . ASN A 1 194 ? -7.867 2.072 -29.844 1 98.56 194 ASN A N 1
ATOM 1415 C CA . ASN A 1 194 ? -8.008 2.523 -28.453 1 98.56 194 ASN A CA 1
ATOM 1416 C C . ASN A 1 194 ? -7.129 1.716 -27.516 1 98.56 194 ASN A C 1
ATOM 1418 O O . ASN A 1 194 ? -7.074 1.999 -26.312 1 98.56 194 ASN A O 1
ATOM 1422 N N . THR A 1 195 ? -6.441 0.705 -28.078 1 98.81 195 THR A N 1
ATOM 1423 C CA . THR A 1 195 ? -5.594 -0.128 -27.234 1 98.81 195 THR A CA 1
ATOM 1424 C C . THR A 1 195 ? -4.379 0.657 -26.75 1 98.81 195 THR A C 1
ATOM 1426 O O . THR A 1 195 ? -3.662 1.263 -27.547 1 98.81 195 THR A O 1
ATOM 1429 N N . VAL A 1 196 ? -4.156 0.621 -25.422 1 98.88 196 VAL A N 1
ATOM 1430 C CA . VAL A 1 196 ? -3.037 1.376 -24.875 1 98.88 196 VAL A CA 1
ATOM 1431 C C . VAL A 1 196 ? -1.999 0.416 -24.297 1 98.88 196 VAL A C 1
ATOM 1433 O O . VAL A 1 196 ? -0.836 0.785 -24.109 1 98.88 196 VAL A O 1
ATOM 1436 N N . LEU A 1 197 ? -2.379 -0.792 -24 1 98.88 197 LEU A N 1
ATOM 1437 C CA . LEU A 1 197 ? -1.504 -1.692 -23.266 1 98.88 197 LEU A CA 1
ATOM 1438 C C . LEU A 1 197 ? -1.85 -3.148 -23.562 1 98.88 197 LEU A C 1
ATOM 1440 O O . LEU A 1 197 ? -3.027 -3.512 -23.625 1 98.88 197 LEU A O 1
ATOM 1444 N N . VAL A 1 198 ? -0.843 -3.934 -23.828 1 98.94 198 VAL A N 1
ATOM 1445 C CA . VAL A 1 198 ? -0.935 -5.391 -23.828 1 98.94 198 VAL A CA 1
ATOM 1446 C C . VAL A 1 198 ? -0.05 -5.957 -22.719 1 98.94 198 VAL A C 1
ATOM 1448 O O . VAL A 1 198 ? 1.038 -5.438 -22.453 1 98.94 198 VAL A O 1
ATOM 1451 N N . VAL A 1 199 ? -0.523 -7.035 -22.047 1 98.94 199 VAL A N 1
ATOM 1452 C CA . VAL A 1 199 ? 0.192 -7.609 -20.922 1 98.94 199 VAL A CA 1
ATOM 1453 C C . VAL A 1 199 ? 0.595 -9.047 -21.234 1 98.94 199 VAL A C 1
ATOM 1455 O O . VAL A 1 199 ? -0.199 -9.812 -21.781 1 98.94 199 VAL A O 1
ATOM 1458 N N . ALA A 1 200 ? 1.801 -9.398 -20.953 1 98.88 200 ALA A N 1
ATOM 1459 C CA . ALA A 1 200 ? 2.295 -10.773 -20.984 1 98.88 200 ALA A CA 1
ATOM 1460 C C . ALA A 1 200 ? 2.807 -11.203 -19.625 1 98.88 200 ALA A C 1
ATOM 1462 O O . ALA A 1 200 ? 3.328 -10.383 -18.859 1 98.88 200 ALA A O 1
ATOM 1463 N N . SER A 1 201 ? 2.635 -12.461 -19.281 1 98.75 201 SER A N 1
ATOM 1464 C CA . SER A 1 201 ? 3.057 -12.992 -18 1 98.75 201 SER A CA 1
ATOM 1465 C C . SER A 1 201 ? 4.355 -13.781 -18.125 1 98.75 201 SER A C 1
ATOM 1467 O O . SER A 1 201 ? 4.559 -14.5 -19.094 1 98.75 201 SER A O 1
ATOM 1469 N N . ALA A 1 202 ? 5.227 -13.633 -17.047 1 98.69 202 ALA A N 1
ATOM 1470 C CA . ALA A 1 202 ? 6.5 -14.352 -17.047 1 98.69 202 ALA A CA 1
ATOM 1471 C C . ALA A 1 202 ? 6.859 -14.812 -15.633 1 98.69 202 ALA A C 1
ATOM 1473 O O . ALA A 1 202 ? 7.754 -14.25 -15 1 98.69 202 ALA A O 1
ATOM 1474 N N . PRO A 1 203 ? 6.438 -15.961 -15.141 1 97.75 203 PRO A N 1
ATOM 1475 C CA . PRO A 1 203 ? 5.332 -16.703 -15.734 1 97.75 203 PRO A CA 1
ATOM 1476 C C . PRO A 1 203 ? 3.967 -16.25 -15.219 1 97.75 203 PRO A C 1
ATOM 1478 O O . PRO A 1 203 ? 3.891 -15.367 -14.367 1 97.75 203 PRO A O 1
ATOM 1481 N N . GLY A 1 204 ? 2.922 -16.844 -15.781 1 96.81 204 GLY A N 1
ATOM 1482 C CA . GLY A 1 204 ? 1.594 -16.656 -15.219 1 96.81 204 GLY A CA 1
ATOM 1483 C C . GLY A 1 204 ? 1.371 -17.422 -13.938 1 96.81 204 GLY A C 1
ATOM 1484 O O . GLY A 1 204 ? 1.918 -18.516 -13.766 1 96.81 204 GLY A O 1
ATOM 1485 N N . PHE A 1 205 ? 0.586 -16.938 -13.039 1 95.69 205 PHE A N 1
ATOM 1486 C CA . PHE A 1 205 ? 0.297 -17.531 -11.742 1 95.69 205 PHE A CA 1
ATOM 1487 C C . PHE A 1 205 ? -0.352 -18.891 -11.906 1 95.69 205 PHE A C 1
ATOM 1489 O O . PHE A 1 205 ? 0.059 -19.859 -11.266 1 95.69 205 PHE A O 1
ATOM 1496 N N . PRO A 1 206 ? -1.319 -19.047 -12.727 1 96.94 206 PRO A N 1
ATOM 1497 C CA . PRO A 1 206 ? -2.096 -20.297 -12.68 1 96.94 206 PRO A CA 1
ATOM 1498 C C . PRO A 1 206 ? -1.276 -21.516 -13.094 1 96.94 206 PRO A C 1
ATOM 1500 O O . PRO A 1 206 ? -1.316 -22.547 -12.414 1 96.94 206 PRO A O 1
ATOM 1503 N N . HIS A 1 207 ? -0.506 -21.359 -14.172 1 96.75 207 HIS A N 1
ATOM 1504 C CA . HIS A 1 207 ? 0.02 -22.578 -14.773 1 96.75 207 HIS A CA 1
ATOM 1505 C C . HIS A 1 207 ? 1.545 -22.562 -14.797 1 96.75 207 HIS A C 1
ATOM 1507 O O . HIS A 1 207 ? 2.172 -23.562 -15.164 1 96.75 207 HIS A O 1
ATOM 1513 N N . GLY A 1 208 ? 2.158 -21.453 -14.406 1 96.75 208 GLY A N 1
ATOM 1514 C CA . GLY A 1 208 ? 3.607 -21.406 -14.297 1 96.75 208 GLY A CA 1
ATOM 1515 C C . GLY A 1 208 ? 4.309 -21.344 -15.641 1 96.75 208 GLY A C 1
ATOM 1516 O O . GLY A 1 208 ? 5.445 -21.797 -15.781 1 96.75 208 GLY A O 1
ATOM 1517 N N . LEU A 1 209 ? 3.648 -20.766 -16.656 1 97.44 209 LEU A N 1
ATOM 1518 C CA . LEU A 1 209 ? 4.18 -20.734 -18.016 1 97.44 209 LEU A CA 1
ATOM 1519 C C . LEU A 1 209 ? 4.465 -19.297 -18.438 1 97.44 209 LEU A C 1
ATOM 1521 O O . LEU A 1 209 ? 3.711 -18.375 -18.109 1 97.44 209 LEU A O 1
ATOM 1525 N N . VAL A 1 210 ? 5.566 -19.094 -19.172 1 98.56 210 VAL A N 1
ATOM 1526 C CA . VAL A 1 210 ? 5.918 -17.781 -19.719 1 98.56 210 VAL A CA 1
ATOM 1527 C C . VAL A 1 210 ? 5.203 -17.562 -21.047 1 98.56 210 VAL A C 1
ATOM 1529 O O . VAL A 1 210 ? 5.301 -18.406 -21.953 1 98.56 210 VAL A O 1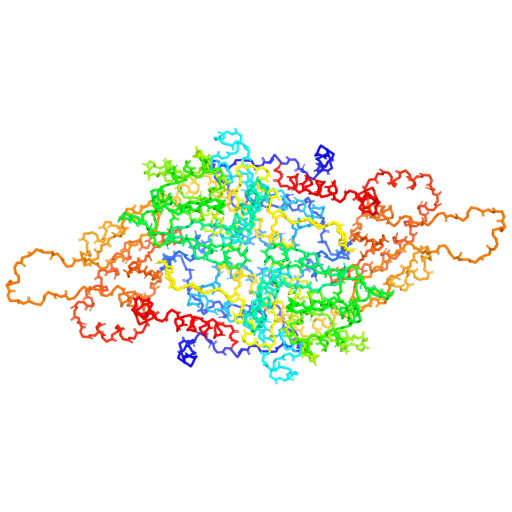
ATOM 1532 N N . ASP A 1 211 ? 4.492 -16.484 -21.234 1 98.69 211 ASP A N 1
ATOM 1533 C CA . ASP A 1 211 ? 3.799 -16.141 -22.469 1 98.69 211 ASP A CA 1
ATOM 1534 C C . ASP A 1 211 ? 4.789 -15.836 -23.578 1 98.69 211 ASP A C 1
ATOM 1536 O O . ASP A 1 211 ? 6 -15.781 -23.359 1 98.69 211 ASP A O 1
ATOM 1540 N N . ASP A 1 212 ? 4.25 -15.711 -24.844 1 98.44 212 ASP A N 1
ATOM 1541 C CA . ASP A 1 212 ? 5.043 -15.305 -26 1 98.44 212 ASP A CA 1
ATOM 1542 C C . ASP A 1 212 ? 5.391 -13.82 -25.938 1 98.44 212 ASP A C 1
ATOM 1544 O O . ASP A 1 212 ? 4.953 -13.039 -26.781 1 98.44 212 ASP A O 1
ATOM 1548 N N . VAL A 1 213 ? 6.309 -13.477 -24.984 1 98.81 213 VAL A N 1
ATOM 1549 C CA . VAL A 1 213 ? 6.641 -12.078 -24.719 1 98.81 213 VAL A CA 1
ATOM 1550 C C . VAL A 1 213 ? 7.238 -11.445 -25.984 1 98.81 213 VAL A C 1
ATOM 1552 O O . VAL A 1 213 ? 6.891 -10.32 -26.344 1 98.81 213 VAL A O 1
ATOM 1555 N N . LYS A 1 214 ? 8.133 -12.141 -26.625 1 98.62 214 LYS A N 1
ATOM 1556 C CA . LYS A 1 214 ? 8.789 -11.602 -27.828 1 98.62 214 LYS A CA 1
ATOM 1557 C C . LYS A 1 214 ? 7.77 -11.227 -28.891 1 98.62 214 LYS A C 1
ATOM 1559 O O . LYS A 1 214 ? 7.793 -10.102 -29.406 1 98.62 214 LYS A O 1
ATOM 1564 N N . GLY A 1 215 ? 6.895 -12.195 -29.25 1 98.75 215 GLY A N 1
ATOM 1565 C CA . GLY A 1 215 ? 5.879 -11.922 -30.25 1 98.75 215 GLY A CA 1
ATOM 1566 C C . GLY A 1 215 ? 4.93 -10.812 -29.859 1 98.75 215 GLY A C 1
ATOM 1567 O O . GLY A 1 215 ? 4.586 -9.961 -30.688 1 98.75 215 GLY A O 1
ATOM 1568 N N . ILE A 1 216 ? 4.512 -10.789 -28.609 1 98.88 216 ILE A N 1
ATOM 1569 C CA . ILE A 1 216 ? 3.553 -9.812 -28.109 1 98.88 216 ILE A CA 1
ATOM 1570 C C . ILE A 1 216 ? 4.191 -8.422 -28.078 1 98.88 216 ILE A C 1
ATOM 1572 O O . 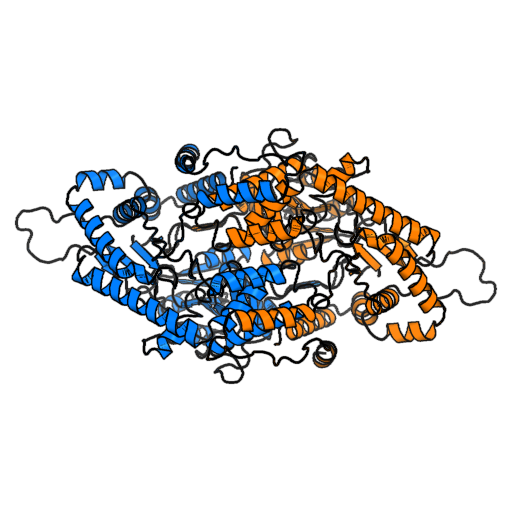ILE A 1 216 ? 3.564 -7.438 -28.484 1 98.88 216 ILE A O 1
ATOM 1576 N N . ALA A 1 217 ? 5.43 -8.359 -27.609 1 98.81 217 ALA A N 1
ATOM 1577 C CA . ALA A 1 217 ? 6.145 -7.086 -27.531 1 98.81 217 ALA A CA 1
ATOM 1578 C C . ALA A 1 217 ? 6.355 -6.496 -28.922 1 98.81 217 ALA A C 1
ATOM 1580 O O . ALA A 1 217 ? 6.246 -5.281 -29.109 1 98.81 217 ALA A O 1
ATOM 1581 N N . GLN A 1 218 ? 6.711 -7.316 -29.859 1 98.38 218 GLN A N 1
ATOM 1582 C CA . GLN A 1 218 ? 6.883 -6.859 -31.234 1 98.38 218 GLN A CA 1
ATOM 1583 C C . GLN A 1 218 ? 5.586 -6.277 -31.781 1 98.38 218 GLN A C 1
ATOM 1585 O O . GLN A 1 218 ? 5.598 -5.234 -32.438 1 98.38 218 GLN A O 1
ATOM 1590 N N . LEU A 1 219 ? 4.551 -7.016 -31.594 1 98.31 219 LEU A N 1
ATOM 1591 C CA . LEU A 1 219 ? 3.236 -6.543 -32 1 98.31 219 LEU A CA 1
ATOM 1592 C C . LEU A 1 219 ? 2.918 -5.191 -31.391 1 98.31 219 LEU A C 1
ATOM 1594 O O . LEU A 1 219 ? 2.428 -4.289 -32.062 1 98.31 219 LEU A O 1
ATOM 1598 N N . ALA A 1 220 ? 3.162 -5.055 -30.094 1 98.69 220 ALA A N 1
ATOM 1599 C CA . ALA A 1 220 ? 2.889 -3.814 -29.375 1 98.69 220 ALA A CA 1
ATOM 1600 C C . ALA A 1 220 ? 3.725 -2.664 -29.922 1 98.69 220 ALA A C 1
ATOM 1602 O O . ALA A 1 220 ? 3.215 -1.559 -30.125 1 98.69 220 ALA A O 1
ATOM 1603 N N . ALA A 1 221 ? 4.965 -2.926 -30.172 1 98.31 221 ALA A N 1
ATOM 1604 C CA . ALA A 1 221 ? 5.867 -1.91 -30.703 1 98.31 221 ALA A CA 1
ATOM 1605 C C . ALA A 1 221 ? 5.387 -1.406 -32.062 1 98.31 221 ALA A C 1
ATOM 1607 O O . ALA A 1 221 ? 5.402 -0.202 -32.312 1 98.31 221 ALA A O 1
ATOM 1608 N N . ARG A 1 222 ? 4.992 -2.289 -32.875 1 97.69 222 ARG A N 1
ATOM 1609 C CA . ARG A 1 222 ? 4.5 -1.926 -34.188 1 97.69 222 ARG A CA 1
ATOM 1610 C C . ARG A 1 222 ? 3.238 -1.074 -34.094 1 97.69 222 ARG A C 1
ATOM 1612 O O . ARG A 1 222 ? 3.027 -0.17 -34.906 1 97.69 222 ARG A O 1
ATOM 1619 N N . ALA A 1 223 ? 2.449 -1.393 -33.156 1 97.69 223 ALA A N 1
ATOM 1620 C CA . ALA A 1 223 ? 1.179 -0.692 -32.969 1 97.69 223 ALA A CA 1
ATOM 1621 C C . ALA A 1 223 ? 1.374 0.617 -32.219 1 97.69 223 ALA A C 1
ATOM 1623 O O . ALA A 1 223 ? 0.453 1.433 -32.125 1 97.69 223 ALA A O 1
ATOM 1624 N N . GLY A 1 224 ? 2.533 0.847 -31.703 1 97.75 224 GLY A N 1
ATOM 1625 C CA . GLY A 1 224 ? 2.812 2.059 -30.938 1 97.75 224 GLY A CA 1
ATOM 1626 C C . GLY A 1 224 ? 2.154 2.076 -29.578 1 97.75 224 GLY A C 1
ATOM 1627 O O . GLY A 1 224 ? 1.704 3.125 -29.109 1 97.75 224 GLY A O 1
ATOM 1628 N N . ILE A 1 225 ? 1.944 0.945 -28.969 1 98.69 225 ILE A N 1
ATOM 1629 C CA . ILE A 1 225 ? 1.332 0.856 -27.656 1 98.69 225 ILE A CA 1
ATOM 1630 C C . ILE A 1 225 ? 2.311 0.21 -26.672 1 98.69 225 ILE A C 1
ATOM 1632 O O . ILE A 1 225 ? 3.396 -0.223 -27.062 1 98.69 225 ILE A O 1
ATOM 1636 N N . CYS A 1 226 ? 1.982 0.236 -25.375 1 98.94 226 CYS A N 1
ATOM 1637 C CA . CYS A 1 226 ? 2.861 -0.298 -24.328 1 98.94 226 CYS A CA 1
ATOM 1638 C C . CYS A 1 226 ? 2.707 -1.809 -24.219 1 98.94 226 CYS A C 1
ATOM 1640 O O . CYS A 1 226 ? 1.645 -2.355 -24.516 1 98.94 226 CYS A O 1
ATOM 1642 N N . CYS A 1 227 ? 3.748 -2.467 -23.828 1 98.94 227 CYS A N 1
ATOM 1643 C CA . CYS A 1 227 ? 3.777 -3.883 -23.484 1 98.94 227 CYS A CA 1
ATOM 1644 C C . CYS A 1 227 ? 4.34 -4.09 -22.078 1 98.94 227 CYS A C 1
ATOM 1646 O O . CYS A 1 227 ? 5.523 -3.844 -21.844 1 98.94 227 CYS A O 1
ATOM 1648 N N . HIS A 1 228 ? 3.518 -4.484 -21.188 1 98.94 228 HIS A N 1
ATOM 1649 C CA . HIS A 1 228 ? 3.93 -4.77 -19.812 1 98.94 228 HIS A CA 1
ATOM 1650 C C . HIS A 1 228 ? 4.172 -6.262 -19.609 1 98.94 228 HIS A C 1
ATOM 1652 O O . HIS A 1 228 ? 3.35 -7.09 -20.016 1 98.94 228 HIS A O 1
ATOM 1658 N N . VAL A 1 229 ? 5.27 -6.637 -19.047 1 98.94 229 VAL A N 1
ATOM 1659 C CA . VAL A 1 229 ? 5.547 -8.016 -18.656 1 98.94 229 VAL A CA 1
ATOM 1660 C C . VAL A 1 229 ? 5.383 -8.18 -17.156 1 98.94 229 VAL A C 1
ATOM 1662 O O . VAL A 1 229 ? 6.105 -7.551 -16.375 1 98.94 229 VAL A O 1
ATOM 1665 N N . ASP A 1 230 ? 4.395 -8.977 -16.781 1 98.88 230 ASP A N 1
ATOM 1666 C CA . ASP A 1 230 ? 4.199 -9.32 -15.375 1 98.88 230 ASP A CA 1
ATOM 1667 C C . ASP A 1 230 ? 5.199 -10.383 -14.93 1 98.88 230 ASP A C 1
ATOM 1669 O O . ASP A 1 230 ? 4.973 -11.578 -15.125 1 98.88 230 ASP A O 1
ATOM 1673 N N . ALA A 1 231 ? 6.238 -9.93 -14.273 1 98.88 231 ALA A N 1
ATOM 1674 C CA . ALA A 1 231 ? 7.277 -10.82 -13.758 1 98.88 231 ALA A CA 1
ATOM 1675 C C . ALA A 1 231 ? 7.312 -10.797 -12.234 1 98.88 231 ALA A C 1
ATOM 1677 O O . ALA A 1 231 ? 8.383 -10.914 -11.633 1 98.88 231 ALA A O 1
ATOM 1678 N N . CYS A 1 232 ? 6.141 -10.586 -11.617 1 98.62 232 CYS A N 1
ATOM 1679 C CA . CYS A 1 232 ? 6.066 -10.609 -10.164 1 98.62 232 CYS A CA 1
ATOM 1680 C C . CYS A 1 232 ? 6.648 -11.906 -9.609 1 98.62 232 CYS A C 1
ATOM 1682 O O . CYS A 1 232 ? 7.316 -11.898 -8.57 1 98.62 232 CYS A O 1
ATOM 1684 N N . LEU A 1 233 ? 6.414 -12.992 -10.281 1 98.31 233 LEU A N 1
ATOM 1685 C CA . LEU A 1 233 ? 6.957 -14.281 -9.867 1 98.31 233 LEU A CA 1
ATOM 1686 C C . LEU A 1 233 ? 8.336 -14.516 -10.477 1 98.31 233 LEU A C 1
ATOM 1688 O O . LEU A 1 233 ? 9.273 -14.891 -9.773 1 98.31 233 LEU A O 1
ATOM 1692 N N . GLY A 1 234 ? 8.508 -14.164 -11.703 1 98.62 234 GLY A N 1
ATOM 1693 C CA . GLY A 1 234 ? 9.641 -14.664 -12.469 1 98.62 234 GLY A CA 1
ATOM 1694 C C . GLY A 1 234 ? 10.859 -13.766 -12.375 1 98.62 234 GLY A C 1
ATOM 1695 O O . GLY A 1 234 ? 11.977 -14.195 -12.664 1 98.62 234 GLY A O 1
ATOM 1696 N N . GLY A 1 235 ? 10.695 -12.516 -11.969 1 98.62 235 GLY A N 1
ATOM 1697 C CA . GLY A 1 235 ? 11.75 -11.523 -12.094 1 98.62 235 GLY A CA 1
ATOM 1698 C C . GLY A 1 235 ? 13.008 -11.883 -11.328 1 98.62 235 GLY A C 1
ATOM 1699 O O . GLY A 1 235 ? 14.117 -11.539 -11.742 1 98.62 235 GLY A O 1
ATOM 1700 N N . PHE A 1 236 ? 12.891 -12.547 -10.195 1 98.75 236 PHE A N 1
ATOM 1701 C CA . PHE A 1 236 ? 14.031 -12.906 -9.375 1 98.75 236 PHE A CA 1
ATOM 1702 C C . PHE A 1 236 ? 14.359 -14.383 -9.508 1 98.75 236 PHE A C 1
ATOM 1704 O O . PHE A 1 236 ? 15.133 -14.93 -8.711 1 98.75 236 PHE A O 1
ATOM 1711 N N . VAL A 1 237 ? 13.773 -15.078 -10.508 1 98.69 237 VAL A N 1
ATOM 1712 C CA . VAL A 1 237 ? 14.016 -16.516 -10.664 1 98.69 237 VAL A CA 1
ATOM 1713 C C . VAL A 1 237 ? 14.461 -16.797 -12.094 1 98.69 237 VAL A C 1
ATOM 1715 O O . VAL A 1 237 ? 15.492 -17.438 -12.312 1 98.69 237 VAL A O 1
ATOM 1718 N N . LEU A 1 238 ? 13.758 -16.297 -13.102 1 98.69 238 LEU A N 1
ATOM 1719 C CA . LEU A 1 238 ? 13.938 -16.672 -14.5 1 98.69 238 LEU A CA 1
ATOM 1720 C C . LEU A 1 238 ? 15.344 -16.344 -14.977 1 98.69 238 LEU A C 1
ATOM 1722 O O . LEU A 1 238 ? 15.945 -17.109 -15.742 1 98.69 238 LEU A O 1
ATOM 1726 N N . PRO A 1 239 ? 15.914 -15.133 -14.578 1 97.94 239 PRO A N 1
ATOM 1727 C CA . PRO A 1 239 ? 17.297 -14.883 -14.984 1 97.94 239 PRO A CA 1
ATOM 1728 C C . PRO A 1 239 ? 18.266 -15.969 -14.492 1 97.94 239 PRO A C 1
ATOM 1730 O O . PRO A 1 239 ? 19.203 -16.328 -15.203 1 97.94 239 PRO A O 1
ATOM 1733 N N . PHE A 1 240 ? 18.031 -16.469 -13.344 1 98.5 240 PHE A N 1
ATOM 1734 C CA . PHE A 1 240 ? 18.922 -17.469 -12.75 1 98.5 240 PHE A CA 1
ATOM 1735 C C . PHE A 1 240 ? 18.641 -18.844 -13.32 1 98.5 240 PHE A C 1
ATOM 1737 O O . PHE A 1 240 ? 19.547 -19.688 -13.422 1 98.5 240 PHE A O 1
ATOM 1744 N N . VAL A 1 241 ? 17.391 -19.125 -13.68 1 98.44 241 VAL A N 1
ATOM 1745 C CA . VAL A 1 241 ? 17.109 -20.344 -14.414 1 98.44 241 VAL A CA 1
ATOM 1746 C C . VAL A 1 241 ? 17.953 -20.391 -15.68 1 98.44 241 VAL A C 1
ATOM 1748 O O . VAL A 1 241 ? 18.562 -21.422 -15.992 1 98.44 241 VAL A O 1
ATOM 1751 N N . ARG A 1 242 ? 17.969 -19.266 -16.375 1 97 242 ARG A N 1
ATOM 1752 C CA . ARG A 1 242 ? 18.766 -19.172 -17.594 1 97 242 ARG A CA 1
ATOM 1753 C C . ARG A 1 242 ? 20.25 -19.422 -17.297 1 97 242 ARG A C 1
ATOM 1755 O O . ARG A 1 242 ? 20.922 -20.141 -18.031 1 97 242 ARG A O 1
ATOM 1762 N N . GLN A 1 243 ? 20.734 -18.844 -16.266 1 96.25 243 GLN A N 1
ATOM 1763 C CA . GLN A 1 243 ? 22.141 -18.984 -15.898 1 96.25 243 GLN A CA 1
ATOM 1764 C C . GLN A 1 243 ? 22.469 -20.422 -15.523 1 96.25 243 GLN A C 1
ATOM 1766 O O . GLN A 1 243 ? 23.609 -20.859 -15.688 1 96.25 243 GLN A O 1
ATOM 1771 N N . LEU A 1 244 ? 21.516 -21.125 -15.055 1 97.5 244 LEU A N 1
ATOM 1772 C CA . LEU A 1 244 ? 21.688 -22.516 -14.625 1 97.5 244 LEU A CA 1
ATOM 1773 C C . LEU A 1 244 ? 21.5 -23.469 -15.797 1 97.5 244 LEU A C 1
ATOM 1775 O O . LEU A 1 244 ? 21.516 -24.688 -15.617 1 97.5 244 LEU A O 1
ATOM 1779 N N . GLY A 1 245 ? 21.266 -22.891 -16.984 1 95.69 245 GLY A N 1
ATOM 1780 C CA . GLY A 1 245 ? 21.188 -23.688 -18.188 1 95.69 245 GLY A CA 1
ATOM 1781 C C . GLY A 1 245 ? 19.781 -24.078 -18.578 1 95.69 245 GLY A C 1
ATOM 1782 O O . GLY A 1 245 ? 19.562 -24.844 -19.516 1 95.69 245 GLY A O 1
ATOM 1783 N N . GLY A 1 246 ? 18.828 -23.594 -17.797 1 94.56 246 GLY A N 1
ATOM 1784 C CA . GLY A 1 246 ? 17.438 -23.859 -18.141 1 94.56 246 GLY A CA 1
ATOM 1785 C C . GLY A 1 246 ? 16.953 -23.078 -19.328 1 94.56 246 GLY A C 1
ATOM 1786 O O . GLY A 1 246 ? 17.547 -22.062 -19.703 1 94.56 246 GLY A O 1
ATOM 1787 N N . ARG A 1 247 ? 15.945 -23.578 -20 1 90.25 247 ARG A N 1
ATOM 1788 C CA . ARG A 1 247 ? 15.328 -22.891 -21.125 1 90.25 247 ARG A CA 1
ATOM 1789 C C . ARG A 1 247 ? 14.281 -21.891 -20.656 1 90.25 247 ARG A C 1
ATOM 1791 O O . ARG A 1 247 ? 13.281 -22.266 -20.047 1 90.25 247 ARG A O 1
ATOM 1798 N N . VAL A 1 248 ? 14.516 -20.656 -20.812 1 94.38 248 VAL A N 1
ATOM 1799 C CA . VAL A 1 248 ? 13.594 -19.562 -20.516 1 94.38 248 VAL A CA 1
ATOM 1800 C C . VAL A 1 248 ? 13.391 -18.688 -21.75 1 94.38 248 VAL A C 1
ATOM 1802 O O . VAL A 1 248 ? 14.352 -18.156 -22.297 1 94.38 248 VAL A O 1
ATOM 1805 N N . PRO A 1 249 ? 12.133 -18.625 -22.25 1 95.94 249 PRO A N 1
ATOM 1806 C CA . PRO A 1 249 ? 11.914 -17.688 -23.344 1 95.94 249 PRO A CA 1
ATOM 1807 C C . PRO A 1 249 ? 12.312 -16.25 -23 1 95.94 249 PRO A C 1
ATOM 1809 O O . PRO A 1 249 ? 12.32 -15.883 -21.812 1 95.94 249 PRO A O 1
ATOM 1812 N N . PRO A 1 250 ? 12.719 -15.453 -24.047 1 97.38 250 PRO A N 1
ATOM 1813 C CA . PRO A 1 250 ? 12.992 -14.039 -23.766 1 97.38 250 PRO A CA 1
ATOM 1814 C C . PRO A 1 250 ? 11.805 -13.328 -23.125 1 97.38 250 PRO A C 1
ATOM 1816 O O . PRO A 1 250 ? 10.656 -13.539 -23.547 1 97.38 250 PRO A O 1
ATOM 1819 N N . PHE A 1 251 ? 12.078 -12.469 -22.109 1 98.62 251 PHE A N 1
ATOM 1820 C CA . PHE A 1 251 ? 10.914 -11.906 -21.438 1 98.62 251 PHE A CA 1
ATOM 1821 C C . PHE A 1 251 ? 11.219 -10.523 -20.875 1 98.62 251 PHE A C 1
ATOM 1823 O O . PHE A 1 251 ? 10.312 -9.797 -20.469 1 98.62 251 PHE A O 1
ATOM 1830 N N . ASP A 1 252 ? 12.461 -10.125 -20.781 1 98.44 252 ASP A N 1
ATOM 1831 C CA . ASP A 1 252 ? 12.836 -8.93 -20.031 1 98.44 252 ASP A CA 1
ATOM 1832 C C . ASP A 1 252 ? 13.117 -7.758 -20.969 1 98.44 252 ASP A C 1
ATOM 1834 O O . ASP A 1 252 ? 12.656 -7.758 -22.125 1 98.44 252 ASP A O 1
ATOM 1838 N N . PHE A 1 253 ? 13.836 -6.715 -20.547 1 98.62 253 PHE A N 1
ATOM 1839 C CA . PHE A 1 253 ? 13.992 -5.477 -21.297 1 98.62 253 PHE A CA 1
ATOM 1840 C C . PHE A 1 253 ? 14.938 -5.68 -22.469 1 98.62 253 PHE A C 1
ATOM 1842 O O . PHE A 1 253 ? 15.117 -4.777 -23.297 1 98.62 253 PHE A O 1
ATOM 1849 N N . SER A 1 254 ? 15.547 -6.84 -22.625 1 97.62 254 SER A N 1
ATOM 1850 C CA . SER A 1 254 ? 16.297 -7.16 -23.828 1 97.62 254 SER A CA 1
ATOM 1851 C C . SER A 1 254 ? 15.375 -7.383 -25.016 1 97.62 254 SER A C 1
ATOM 1853 O O . SER A 1 254 ? 15.82 -7.367 -26.156 1 97.62 254 SER A O 1
ATOM 1855 N N . VAL A 1 255 ? 14.164 -7.719 -24.734 1 98.5 255 VAL A N 1
ATOM 1856 C CA . VAL A 1 255 ? 13.164 -7.867 -25.781 1 98.5 255 VAL A CA 1
ATOM 1857 C C . VAL A 1 255 ? 12.672 -6.492 -26.219 1 98.5 255 VAL A C 1
ATOM 1859 O O . VAL A 1 255 ? 12.094 -5.746 -25.422 1 98.5 255 VAL A O 1
ATOM 1862 N N . ARG A 1 256 ? 12.867 -6.207 -27.516 1 96.5 256 ARG A N 1
ATOM 1863 C CA . ARG A 1 256 ? 12.375 -4.941 -28.031 1 96.5 256 ARG A CA 1
ATOM 1864 C C . ARG A 1 256 ? 10.867 -4.84 -27.891 1 96.5 256 ARG A C 1
ATOM 1866 O O . ARG A 1 256 ? 10.141 -5.789 -28.203 1 96.5 256 ARG A O 1
ATOM 1873 N N . GLY A 1 257 ? 10.406 -3.752 -27.391 1 98.25 257 GLY A N 1
ATOM 1874 C CA . GLY A 1 257 ? 8.977 -3.531 -27.266 1 98.25 257 GLY A CA 1
ATOM 1875 C C . GLY A 1 257 ? 8.477 -3.645 -25.844 1 98.25 257 GLY A C 1
ATOM 1876 O O . GLY A 1 257 ? 7.375 -3.18 -25.531 1 98.25 257 GLY A O 1
ATOM 1877 N N . VAL A 1 258 ? 9.234 -4.309 -24.969 1 98.88 258 VAL A N 1
ATOM 1878 C CA . VAL A 1 258 ? 8.859 -4.336 -23.562 1 98.88 258 VAL A CA 1
ATOM 1879 C C . VAL A 1 258 ? 8.992 -2.934 -22.969 1 98.88 258 VAL A C 1
ATOM 1881 O O . VAL A 1 258 ? 10.047 -2.305 -23.062 1 98.88 258 VAL A O 1
ATOM 1884 N N . THR A 1 259 ? 7.93 -2.467 -22.312 1 98.88 259 THR A N 1
ATOM 1885 C CA . THR A 1 259 ? 7.953 -1.075 -21.875 1 98.88 259 THR A CA 1
ATOM 1886 C C . THR A 1 259 ? 7.945 -0.987 -20.344 1 98.88 259 THR A C 1
ATOM 1888 O O . THR A 1 259 ? 8.289 0.05 -19.781 1 98.88 259 THR A O 1
ATOM 1891 N N . SER A 1 260 ? 7.477 -1.959 -19.688 1 98.94 260 SER A N 1
ATOM 1892 C CA . SER A 1 260 ? 7.457 -1.973 -18.234 1 98.94 260 SER A CA 1
ATOM 1893 C C . SER A 1 260 ? 7.426 -3.398 -17.688 1 98.94 260 SER A C 1
ATOM 1895 O O . SER A 1 260 ? 7.102 -4.336 -18.422 1 98.94 260 SER A O 1
ATOM 1897 N N . MET A 1 261 ? 7.832 -3.561 -16.438 1 98.94 261 MET A N 1
ATOM 1898 C CA . MET A 1 261 ? 7.816 -4.855 -15.766 1 98.94 261 MET A CA 1
ATOM 1899 C C . MET A 1 261 ? 7.461 -4.699 -14.289 1 98.94 261 MET A C 1
ATOM 1901 O O . MET A 1 261 ? 7.867 -3.729 -13.648 1 98.94 261 MET A O 1
ATOM 1905 N N . SER A 1 262 ? 6.66 -5.566 -13.75 1 98.88 262 SER A N 1
ATOM 1906 C CA . SER A 1 262 ? 6.457 -5.715 -12.312 1 98.88 262 SER A CA 1
ATOM 1907 C C . SER A 1 262 ? 7.277 -6.875 -11.75 1 98.88 262 SER A C 1
ATOM 1909 O O . SER A 1 262 ? 7.277 -7.969 -12.32 1 98.88 262 SER A O 1
ATOM 1911 N N . VAL A 1 263 ? 7.984 -6.66 -10.641 1 98.81 263 VAL A N 1
ATOM 1912 C CA . VAL A 1 263 ? 8.922 -7.633 -10.086 1 98.81 263 VAL A CA 1
ATOM 1913 C C . VAL A 1 263 ? 8.828 -7.629 -8.555 1 98.81 263 VAL A C 1
ATOM 1915 O O . VAL A 1 263 ? 9.172 -6.641 -7.91 1 98.81 263 VAL A O 1
ATOM 1918 N N . ASP A 1 264 ? 8.445 -8.742 -7.941 1 98.56 264 ASP A N 1
ATOM 1919 C CA . ASP A 1 264 ? 8.148 -8.742 -6.512 1 98.56 264 ASP A CA 1
ATOM 1920 C C . ASP A 1 264 ? 9.398 -9.07 -5.695 1 98.56 264 ASP A C 1
ATOM 1922 O O . ASP A 1 264 ? 9.867 -10.211 -5.703 1 98.56 264 ASP A O 1
ATOM 1926 N N . THR A 1 265 ? 9.828 -8.125 -4.91 1 98.62 265 THR A N 1
ATOM 1927 C CA . THR A 1 265 ? 10.922 -8.383 -3.975 1 98.62 265 THR A CA 1
ATOM 1928 C C . THR A 1 265 ? 10.445 -9.234 -2.803 1 98.62 265 THR A C 1
ATOM 1930 O O . THR A 1 265 ? 11.227 -9.969 -2.201 1 98.62 265 THR A O 1
ATOM 1933 N N . HIS A 1 266 ? 9.18 -9.195 -2.404 1 97.88 266 HIS A N 1
ATOM 1934 C CA . HIS A 1 266 ? 8.719 -9.922 -1.225 1 97.88 266 HIS A CA 1
ATOM 1935 C C . HIS A 1 266 ? 8.359 -11.359 -1.569 1 97.88 266 HIS A C 1
ATOM 1937 O O . HIS A 1 266 ? 7.98 -12.141 -0.69 1 97.88 266 HIS A O 1
ATOM 1943 N N . LYS A 1 267 ? 8.359 -11.734 -2.859 1 98.12 267 LYS A N 1
ATOM 1944 C CA . LYS A 1 267 ? 8.227 -13.125 -3.266 1 98.12 267 LYS A CA 1
ATOM 1945 C C . LYS A 1 267 ? 9.586 -13.797 -3.398 1 98.12 267 LYS A C 1
ATOM 1947 O O . LYS A 1 267 ? 10.266 -14.047 -2.396 1 98.12 267 LYS A O 1
ATOM 1952 N N . PHE A 1 268 ? 10.117 -13.883 -4.602 1 98.56 268 PHE A N 1
ATOM 1953 C CA . PHE A 1 268 ? 11.328 -14.672 -4.801 1 98.56 268 PHE A CA 1
ATOM 1954 C C . PHE A 1 268 ? 12.57 -13.82 -4.562 1 98.56 268 PHE A C 1
ATOM 1956 O O . PHE A 1 268 ? 13.688 -14.344 -4.551 1 98.56 268 PHE A O 1
ATOM 1963 N N . GLY A 1 269 ? 12.391 -12.469 -4.34 1 98.56 269 GLY A N 1
ATOM 1964 C CA . GLY A 1 269 ? 13.453 -11.664 -3.766 1 98.56 269 GLY A CA 1
ATOM 1965 C C . GLY A 1 269 ? 13.617 -11.875 -2.271 1 98.56 269 GLY A C 1
ATOM 1966 O O . GLY A 1 269 ? 14.57 -11.367 -1.671 1 98.56 269 GLY A O 1
ATOM 1967 N N . MET A 1 270 ? 12.727 -12.516 -1.662 1 98.38 270 MET A N 1
ATOM 1968 C CA . MET A 1 270 ? 12.727 -13.023 -0.296 1 98.38 270 MET A CA 1
ATOM 1969 C C . MET A 1 270 ? 12.82 -11.891 0.715 1 98.38 270 MET A C 1
ATOM 1971 O O . MET A 1 270 ? 13.461 -12.039 1.761 1 98.38 270 MET A O 1
ATOM 1975 N N . ALA A 1 271 ? 12.352 -10.75 0.379 1 98.56 271 ALA A N 1
ATOM 1976 C CA . ALA A 1 271 ? 12.18 -9.656 1.328 1 98.56 271 ALA A CA 1
ATOM 1977 C C . ALA A 1 271 ? 10.867 -9.797 2.092 1 98.56 271 ALA A C 1
ATOM 1979 O O . ALA A 1 271 ? 10.094 -10.727 1.841 1 98.56 271 ALA A O 1
ATOM 1980 N N . HIS A 1 272 ? 10.656 -8.945 3.088 1 97.88 272 HIS A N 1
ATOM 1981 C CA . HIS A 1 272 ? 9.398 -8.93 3.83 1 97.88 272 HIS A CA 1
ATOM 1982 C C . HIS A 1 272 ? 8.227 -8.57 2.922 1 97.88 272 HIS A C 1
ATOM 1984 O O . HIS A 1 272 ? 8.406 -7.875 1.922 1 97.88 272 HIS A O 1
ATOM 1990 N N . LYS A 1 273 ? 7.062 -9.102 3.305 1 96.56 273 LYS A N 1
ATOM 1991 C CA . LYS A 1 273 ? 5.84 -8.719 2.607 1 96.56 273 LYS A CA 1
ATOM 1992 C C . LYS A 1 273 ? 5.641 -7.207 2.623 1 96.56 273 LYS A C 1
ATOM 1994 O O . LYS A 1 273 ? 5.953 -6.547 3.617 1 96.56 273 LYS A O 1
ATOM 1999 N N . GLY A 1 274 ? 5.148 -6.688 1.491 1 97.12 274 GLY A N 1
ATOM 2000 C CA . GLY A 1 274 ? 4.926 -5.254 1.388 1 97.12 274 GLY A CA 1
ATOM 2001 C C . GLY A 1 274 ? 5.949 -4.555 0.511 1 97.12 274 GLY A C 1
ATOM 2002 O O . GLY A 1 274 ? 6.09 -3.332 0.567 1 97.12 274 GLY A O 1
ATOM 2003 N N . THR A 1 275 ? 6.723 -5.312 -0.28 1 98.19 275 THR A N 1
ATOM 2004 C CA . THR A 1 275 ? 7.734 -4.703 -1.137 1 98.19 275 THR A CA 1
ATOM 2005 C C . THR A 1 275 ? 7.66 -5.27 -2.551 1 98.19 275 THR A C 1
ATOM 2007 O O . THR A 1 275 ? 7.391 -6.457 -2.736 1 98.19 275 THR A O 1
ATOM 2010 N N . SER A 1 276 ? 7.852 -4.465 -3.504 1 98.69 276 SER A N 1
ATOM 2011 C CA . SER A 1 276 ? 7.906 -4.793 -4.926 1 98.69 276 SER A CA 1
ATOM 2012 C C . SER A 1 276 ? 8.602 -3.693 -5.719 1 98.69 276 SER A C 1
ATOM 2014 O O . SER A 1 276 ? 8.938 -2.643 -5.172 1 98.69 276 SER A O 1
ATOM 2016 N N . VAL A 1 277 ? 8.93 -3.965 -6.953 1 98.75 277 VAL A N 1
ATOM 2017 C CA . VAL A 1 277 ? 9.531 -2.992 -7.859 1 98.75 277 VAL A CA 1
ATOM 2018 C C . VAL A 1 277 ? 8.758 -2.957 -9.172 1 98.75 277 VAL A C 1
ATOM 2020 O O . VAL A 1 277 ? 8.375 -4.004 -9.703 1 98.75 277 VAL A O 1
ATOM 2023 N N . VAL A 1 278 ? 8.406 -1.811 -9.625 1 98.88 278 VAL A N 1
ATOM 2024 C CA . VAL A 1 278 ? 7.926 -1.611 -10.984 1 98.88 278 VAL A CA 1
ATOM 2025 C C . VAL A 1 278 ? 9 -0.917 -11.812 1 98.88 278 VAL A C 1
ATOM 2027 O O . VAL A 1 278 ? 9.602 0.066 -11.367 1 98.88 278 VAL A O 1
ATOM 2030 N N . LEU A 1 279 ? 9.305 -1.464 -12.945 1 98.88 279 LEU A N 1
ATOM 2031 C CA . LEU A 1 279 ? 10.328 -0.935 -13.836 1 98.88 279 LEU A CA 1
ATOM 2032 C C . LEU A 1 279 ? 9.711 -0.385 -15.109 1 98.88 279 LEU A C 1
ATOM 2034 O O . LEU A 1 279 ? 8.688 -0.896 -15.578 1 98.88 279 LEU A O 1
ATOM 2038 N N . TYR A 1 280 ? 10.305 0.594 -15.656 1 98.81 280 TYR A N 1
ATOM 2039 C CA . TYR A 1 280 ? 9.898 1.229 -16.906 1 98.81 280 TYR A CA 1
ATOM 2040 C C . TYR A 1 280 ? 11.078 1.327 -17.875 1 98.81 280 TYR A C 1
ATOM 2042 O O . TYR A 1 280 ? 12.211 1.551 -17.453 1 98.81 280 TYR A O 1
ATOM 2050 N N . ALA A 1 281 ? 10.812 1.291 -19.156 1 98.56 281 ALA A N 1
ATOM 2051 C CA . ALA A 1 281 ? 11.844 1.298 -20.188 1 98.56 281 ALA A CA 1
ATOM 2052 C C . ALA A 1 281 ? 12.438 2.691 -20.359 1 98.56 281 ALA A C 1
ATOM 2054 O O . ALA A 1 281 ? 13.5 2.848 -20.969 1 98.56 281 ALA A O 1
ATOM 2055 N N . SER A 1 282 ? 11.773 3.721 -19.797 1 97.06 282 SER A N 1
ATOM 2056 C CA . SER A 1 282 ? 12.258 5.09 -19.938 1 97.06 282 SER A CA 1
ATOM 2057 C C . SER A 1 282 ? 11.742 5.98 -18.812 1 97.06 282 SER A C 1
ATOM 2059 O O . SER A 1 282 ? 10.68 5.715 -18.25 1 97.06 282 SER A O 1
ATOM 2061 N N . PRO A 1 283 ? 12.492 7.105 -18.5 1 96.19 283 PRO A N 1
ATOM 2062 C CA . PRO A 1 283 ? 12.016 8.055 -17.484 1 96.19 283 PRO A CA 1
ATOM 2063 C C . PRO A 1 283 ? 10.703 8.727 -17.875 1 96.19 283 PRO A C 1
ATOM 2065 O O . PRO A 1 283 ? 9.906 9.078 -17.016 1 96.19 283 PRO A O 1
ATOM 2068 N N . GLN A 1 284 ? 10.461 8.898 -19.188 1 96.69 284 GLN A N 1
ATOM 2069 C CA . GLN A 1 284 ? 9.227 9.523 -19.656 1 96.69 284 GLN A CA 1
ATOM 2070 C C . GLN A 1 284 ? 8.008 8.688 -19.266 1 96.69 284 GLN A C 1
ATOM 2072 O O . GLN A 1 284 ? 6.98 9.227 -18.859 1 96.69 284 GLN A O 1
ATOM 2077 N N . LEU A 1 285 ? 8.164 7.387 -19.438 1 97.88 285 LEU A N 1
ATOM 2078 C CA . LEU A 1 285 ? 7.082 6.492 -19.047 1 97.88 285 LEU A CA 1
ATOM 2079 C C . LEU A 1 285 ? 6.918 6.477 -17.531 1 97.88 285 LEU A C 1
ATOM 2081 O O . LEU A 1 285 ? 5.793 6.504 -17.031 1 97.88 285 LEU A O 1
ATOM 2085 N N . ARG A 1 286 ? 8.023 6.426 -16.781 1 98 286 ARG A N 1
ATOM 2086 C CA . ARG A 1 286 ? 7.969 6.43 -15.32 1 98 286 ARG A CA 1
ATOM 2087 C C . ARG A 1 286 ? 7.277 7.688 -14.797 1 98 286 ARG A C 1
ATOM 2089 O O . ARG A 1 286 ? 6.562 7.641 -13.797 1 98 286 ARG A O 1
ATOM 2096 N N . ALA A 1 287 ? 7.52 8.82 -15.461 1 97 287 ALA A N 1
ATOM 2097 C CA . ALA A 1 287 ? 6.969 10.102 -15.016 1 97 287 ALA A CA 1
ATOM 2098 C C . ALA A 1 287 ? 5.445 10.062 -14.977 1 97 287 ALA A C 1
ATOM 2100 O O . ALA A 1 287 ? 4.816 10.789 -14.211 1 97 287 ALA A O 1
ATOM 2101 N N . ARG A 1 288 ? 4.844 9.164 -15.797 1 97.44 288 ARG A N 1
ATOM 2102 C CA . ARG A 1 288 ? 3.389 9.062 -15.852 1 97.44 288 ARG A CA 1
ATOM 2103 C C . ARG A 1 288 ? 2.852 8.344 -14.617 1 97.44 288 ARG A C 1
ATOM 2105 O O . ARG A 1 288 ? 1.651 8.391 -14.336 1 97.44 288 ARG A O 1
ATOM 2112 N N . GLN A 1 289 ? 3.768 7.695 -13.867 1 97.56 289 GLN A N 1
ATOM 2113 C CA . GLN A 1 289 ? 3.383 7.109 -12.586 1 97.56 289 GLN A CA 1
ATOM 2114 C C . GLN A 1 289 ? 3.26 8.18 -11.508 1 97.56 289 GLN A C 1
ATOM 2116 O O . GLN A 1 289 ? 2.51 8.016 -10.539 1 97.56 289 GLN A O 1
ATOM 2121 N N . TYR A 1 290 ? 3.955 9.297 -11.609 1 96.81 290 TYR A N 1
ATOM 2122 C CA . TYR A 1 290 ? 3.979 10.336 -10.586 1 96.81 290 TYR A CA 1
ATOM 2123 C C . TYR A 1 290 ? 2.65 11.086 -10.531 1 96.81 290 TYR A C 1
ATOM 2125 O O . TYR A 1 290 ? 1.98 11.242 -11.555 1 96.81 290 TYR A O 1
ATOM 2133 N N . THR A 1 291 ? 2.279 11.445 -9.352 1 95.38 291 THR A N 1
ATOM 2134 C CA . THR A 1 291 ? 1.249 12.461 -9.164 1 95.38 291 THR A CA 1
ATOM 2135 C C . THR A 1 291 ? 1.864 13.773 -8.688 1 95.38 291 THR A C 1
ATOM 2137 O O . THR A 1 291 ? 2.611 13.797 -7.707 1 95.38 291 THR A O 1
ATOM 2140 N N . ARG A 1 292 ? 1.615 14.82 -9.383 1 93.56 292 ARG A N 1
ATOM 2141 C CA . ARG A 1 292 ? 2.084 16.156 -9.023 1 93.56 292 ARG A CA 1
ATOM 2142 C C . ARG A 1 292 ? 0.913 17.094 -8.773 1 93.56 292 ARG A C 1
ATOM 2144 O O . ARG A 1 292 ? -0.034 17.141 -9.562 1 93.56 292 ARG A O 1
ATOM 2151 N N . VAL A 1 293 ? 0.889 17.703 -7.668 1 92.81 293 VAL A N 1
ATOM 2152 C CA . VAL A 1 293 ? -0.136 18.672 -7.301 1 92.81 293 VAL A CA 1
ATOM 2153 C C . VAL A 1 293 ? 0.514 20.016 -6.984 1 92.81 293 VAL A C 1
ATOM 2155 O O . VAL A 1 293 ? 1.268 20.141 -6.016 1 92.81 293 VAL A O 1
ATOM 2158 N N . THR A 1 294 ? 0.207 21.078 -7.781 1 91.25 294 THR A N 1
ATOM 2159 C CA . THR A 1 294 ? 0.912 22.344 -7.664 1 91.25 294 THR A CA 1
ATOM 2160 C C . THR A 1 294 ? 0.012 23.406 -7.047 1 91.25 294 THR A C 1
ATOM 2162 O O . THR A 1 294 ? 0.486 24.469 -6.645 1 91.25 294 THR A O 1
ATOM 2165 N N . GLU A 1 295 ? -1.29 23.109 -6.867 1 89.12 295 GLU A N 1
ATOM 2166 C CA . GLU A 1 295 ? -2.229 24.156 -6.465 1 89.12 295 GLU A CA 1
ATOM 2167 C C . GLU A 1 295 ? -2.732 23.922 -5.043 1 89.12 295 GLU A C 1
ATOM 2169 O O . GLU A 1 295 ? -3.562 24.688 -4.543 1 89.12 295 GLU A O 1
ATOM 2174 N N . TRP A 1 296 ? -2.25 22.953 -4.41 1 91.56 296 TRP A N 1
ATOM 2175 C CA . TRP A 1 296 ? -2.693 22.578 -3.072 1 91.56 296 TRP A CA 1
ATOM 2176 C C . TRP A 1 296 ? -2.201 23.578 -2.033 1 91.56 296 TRP A C 1
ATOM 2178 O O . TRP A 1 296 ? -1.017 23.922 -2.004 1 91.56 296 TRP A O 1
ATOM 2188 N N . SER A 1 297 ? -3.092 24.078 -1.147 1 93.62 297 SER A N 1
ATOM 2189 C CA . SER A 1 297 ? -2.711 25.031 -0.111 1 93.62 297 SER A CA 1
ATOM 2190 C C . SER A 1 297 ? -1.66 24.453 0.823 1 93.62 297 SER A C 1
ATOM 2192 O O . SER A 1 297 ? -0.92 25.188 1.479 1 93.62 297 SER A O 1
ATOM 2194 N N . GLY A 1 298 ? -1.654 23.125 0.882 1 93.12 298 GLY A N 1
ATOM 2195 C CA . GLY A 1 298 ? -0.692 22.438 1.733 1 93.12 298 GLY A CA 1
ATOM 2196 C C . GLY A 1 298 ? 0.711 22.438 1.157 1 93.12 298 GLY A C 1
ATOM 2197 O O . GLY A 1 298 ? 1.642 21.922 1.785 1 93.12 298 GLY A O 1
ATOM 2198 N N . GLY A 1 299 ? 0.889 23.031 -0.092 1 90.75 299 GLY A N 1
ATOM 2199 C CA . GLY A 1 299 ? 2.207 23.109 -0.7 1 90.75 299 GLY A CA 1
ATOM 2200 C C . GLY A 1 299 ? 2.324 22.328 -1.991 1 90.75 299 GLY A C 1
ATOM 2201 O O . GLY A 1 299 ? 1.316 21.891 -2.551 1 90.75 299 GLY A O 1
ATOM 2202 N N . LEU A 1 300 ? 3.566 22.328 -2.469 1 88.69 300 LEU A N 1
ATOM 2203 C CA . LEU A 1 300 ? 3.877 21.484 -3.625 1 88.69 300 LEU A CA 1
ATOM 2204 C C . LEU A 1 300 ? 3.986 20.016 -3.225 1 88.69 300 LEU A C 1
ATOM 2206 O O . LEU A 1 300 ? 4.578 19.703 -2.193 1 88.69 300 LEU A O 1
ATOM 2210 N N . TYR A 1 301 ? 3.32 19.266 -3.996 1 91 301 TYR A N 1
ATOM 2211 C CA . TYR A 1 301 ? 3.283 17.859 -3.645 1 91 301 TYR A CA 1
ATOM 2212 C C . TYR A 1 301 ? 3.623 16.984 -4.848 1 91 301 TYR A C 1
ATOM 2214 O O . TYR A 1 301 ? 3.109 17.203 -5.949 1 91 301 TYR A O 1
ATOM 2222 N N . ILE A 1 302 ? 4.535 16.031 -4.691 1 92.75 302 ILE A N 1
ATOM 2223 C CA . ILE A 1 302 ? 4.801 15.008 -5.695 1 92.75 302 ILE A CA 1
ATOM 2224 C C . ILE A 1 302 ? 5.023 13.664 -5.016 1 92.75 302 ILE A C 1
ATOM 2226 O O . ILE A 1 302 ? 5.641 13.594 -3.947 1 92.75 302 ILE A O 1
ATOM 2230 N N . SER A 1 303 ? 4.488 12.633 -5.543 1 92.81 303 SER A N 1
ATOM 2231 C CA . SER A 1 303 ? 4.699 11.273 -5.059 1 92.81 303 SER A CA 1
ATOM 2232 C C . SER A 1 303 ? 4.961 10.305 -6.215 1 92.81 303 SER A C 1
ATOM 2234 O O . SER A 1 303 ? 4.324 10.406 -7.266 1 92.81 303 SER A O 1
ATOM 2236 N N . PRO A 1 304 ? 5.898 9.375 -6.02 1 93.44 304 PRO A N 1
ATOM 2237 C CA . PRO A 1 304 ? 6.258 8.445 -7.094 1 93.44 304 PRO A CA 1
ATOM 2238 C C . PRO A 1 304 ? 5.266 7.293 -7.23 1 93.44 304 PRO A C 1
ATOM 2240 O O . PRO A 1 304 ? 5.301 6.559 -8.219 1 93.44 304 PRO A O 1
ATOM 2243 N N . GLY A 1 305 ? 4.465 7.102 -6.32 1 94.25 305 GLY A N 1
ATOM 2244 C CA . GLY A 1 305 ? 3.547 5.977 -6.352 1 94.25 305 GLY A CA 1
ATOM 2245 C C . GLY A 1 305 ? 2.191 6.297 -5.746 1 94.25 305 GLY A C 1
ATOM 2246 O O . GLY A 1 305 ? 1.84 7.465 -5.582 1 94.25 305 GLY A O 1
ATOM 2247 N N . ILE A 1 306 ? 1.445 5.195 -5.488 1 95.88 306 ILE A N 1
ATOM 2248 C CA . ILE A 1 306 ? 0.079 5.344 -5 1 95.88 306 ILE A CA 1
ATOM 2249 C C . ILE A 1 306 ? 0.092 5.977 -3.611 1 95.88 306 ILE A C 1
ATOM 2251 O O . ILE A 1 306 ? -0.66 6.914 -3.342 1 95.88 306 ILE A O 1
ATOM 2255 N N . ALA A 1 307 ? 0.971 5.473 -2.807 1 95.12 307 ALA A N 1
ATOM 2256 C CA . ALA A 1 307 ? 1.05 5.977 -1.439 1 95.12 307 ALA A CA 1
ATOM 2257 C C . ALA A 1 307 ? 1.877 7.258 -1.375 1 95.12 307 ALA A C 1
ATOM 2259 O O . ALA A 1 307 ? 2.816 7.438 -2.154 1 95.12 307 ALA A O 1
ATOM 2260 N N . GLY A 1 308 ? 1.479 8.203 -0.487 1 94.31 308 GLY A N 1
ATOM 2261 C CA . GLY A 1 308 ? 2.385 9.273 -0.099 1 94.31 308 GLY A CA 1
ATOM 2262 C C . GLY A 1 308 ? 3.412 8.836 0.932 1 94.31 308 GLY A C 1
ATOM 2263 O O . GLY A 1 308 ? 4.543 8.5 0.584 1 94.31 308 GLY A O 1
ATOM 2264 N N . SER A 1 309 ? 2.951 8.688 2.139 1 94.75 309 SER A N 1
ATOM 2265 C CA . SER A 1 309 ? 3.801 8.109 3.174 1 94.75 309 SER A CA 1
ATOM 2266 C C . SER A 1 309 ? 3.959 6.605 2.986 1 94.75 309 SER A C 1
ATOM 2268 O O . SER A 1 309 ? 2.998 5.914 2.646 1 94.75 309 SER A O 1
ATOM 2270 N N . ARG A 1 310 ? 5.168 6.105 3.088 1 96.56 310 ARG A N 1
ATOM 2271 C CA . ARG A 1 310 ? 5.496 4.691 2.951 1 96.56 310 ARG A CA 1
ATOM 2272 C C . ARG A 1 310 ? 6.418 4.23 4.078 1 96.56 310 ARG A C 1
ATOM 2274 O O . ARG A 1 310 ? 7.176 5.031 4.629 1 96.56 310 ARG A O 1
ATOM 2281 N N . PRO A 1 311 ? 6.332 2.979 4.418 1 97.88 311 PRO A N 1
ATOM 2282 C CA . PRO A 1 311 ? 7.234 2.461 5.449 1 97.88 311 PRO A CA 1
ATOM 2283 C C . PRO A 1 311 ? 8.672 2.299 4.949 1 97.88 311 PRO A C 1
ATOM 2285 O O . PRO A 1 311 ? 8.961 1.374 4.184 1 97.88 311 PRO A O 1
ATOM 2288 N N . GLY A 1 312 ? 9.547 3.184 5.434 1 98.12 312 GLY A N 1
ATOM 2289 C CA . GLY A 1 312 ? 10.953 3.055 5.074 1 98.12 312 GLY A CA 1
ATOM 2290 C C . GLY A 1 312 ? 11.57 1.745 5.531 1 98.12 312 GLY A C 1
ATOM 2291 O O . GLY A 1 312 ? 12.5 1.24 4.902 1 98.12 312 GLY A O 1
ATOM 2292 N N . ALA A 1 313 ? 11.039 1.142 6.578 1 98.56 313 ALA A N 1
ATOM 2293 C CA . ALA A 1 313 ? 11.531 -0.117 7.129 1 98.56 313 ALA A CA 1
ATOM 2294 C C . ALA A 1 313 ? 11.422 -1.244 6.105 1 98.56 313 ALA A C 1
ATOM 2296 O O . ALA A 1 313 ? 12.289 -2.123 6.043 1 98.56 313 ALA A O 1
ATOM 2297 N N . LEU A 1 314 ? 10.375 -1.244 5.371 1 98.62 314 LEU A N 1
ATOM 2298 C CA . LEU A 1 314 ? 10.188 -2.281 4.359 1 98.62 314 LEU A CA 1
ATOM 2299 C C . LEU A 1 314 ? 11.148 -2.082 3.193 1 98.62 314 LEU A C 1
ATOM 2301 O O . LEU A 1 314 ? 11.609 -3.055 2.594 1 98.62 314 LEU A O 1
ATOM 2305 N N . ILE A 1 315 ? 11.422 -0.848 2.834 1 98.5 315 ILE A N 1
ATOM 2306 C CA . ILE A 1 315 ? 12.438 -0.552 1.832 1 98.5 315 ILE A CA 1
ATOM 2307 C C . ILE A 1 315 ? 13.789 -1.101 2.289 1 98.5 315 ILE A C 1
ATOM 2309 O O . ILE A 1 315 ? 14.484 -1.773 1.523 1 98.5 315 ILE A O 1
ATOM 2313 N N . ALA A 1 316 ? 14.125 -0.846 3.541 1 98.69 316 ALA A N 1
ATOM 2314 C CA . ALA A 1 316 ? 15.383 -1.31 4.109 1 98.69 316 ALA A CA 1
ATOM 2315 C C . ALA A 1 316 ? 15.461 -2.834 4.102 1 98.69 316 ALA A C 1
ATOM 2317 O O . ALA A 1 316 ? 16.531 -3.406 3.861 1 98.69 316 ALA A O 1
ATOM 2318 N N . SER A 1 317 ? 14.375 -3.471 4.398 1 98.62 317 SER A N 1
ATOM 2319 C CA . SER A 1 317 ? 14.352 -4.93 4.41 1 98.62 317 SER A CA 1
ATOM 2320 C C . SER A 1 317 ? 14.609 -5.5 3.021 1 98.62 317 SER A C 1
ATOM 2322 O O . SER A 1 317 ? 15.289 -6.516 2.877 1 98.62 317 SER A O 1
ATOM 2324 N N . ALA A 1 318 ? 13.992 -4.906 2.008 1 98.81 318 ALA A N 1
ATOM 2325 C CA . ALA A 1 318 ? 14.234 -5.352 0.637 1 98.81 318 ALA A CA 1
ATOM 2326 C C . ALA A 1 318 ? 15.703 -5.184 0.254 1 98.81 318 ALA A C 1
ATOM 2328 O O . ALA A 1 318 ? 16.297 -6.07 -0.37 1 98.81 318 ALA A O 1
ATOM 2329 N N . TRP A 1 319 ? 16.234 -4.012 0.623 1 98.75 319 TRP A N 1
ATOM 2330 C CA . TRP A 1 319 ? 17.641 -3.736 0.372 1 98.75 319 TRP A CA 1
ATOM 2331 C C . TRP A 1 319 ? 18.531 -4.773 1.054 1 98.75 319 TRP A C 1
ATOM 2333 O O . TRP A 1 319 ? 19.438 -5.332 0.43 1 98.75 319 TRP A O 1
ATOM 2343 N N . ALA A 1 320 ? 18.266 -5.039 2.285 1 98.88 320 ALA A N 1
ATOM 2344 C CA . ALA A 1 320 ? 19.031 -6 3.074 1 98.88 320 ALA A CA 1
ATOM 2345 C C . ALA A 1 320 ? 18.953 -7.395 2.465 1 98.88 320 ALA A C 1
ATOM 2347 O O . ALA A 1 320 ? 19.953 -8.117 2.43 1 98.88 320 ALA A O 1
ATOM 2348 N N . SER A 1 321 ? 17.797 -7.781 2.008 1 98.88 321 SER A N 1
ATOM 2349 C CA . SER A 1 321 ? 17.609 -9.102 1.412 1 98.88 321 SER A CA 1
ATOM 2350 C C . SER A 1 321 ? 18.516 -9.289 0.195 1 98.88 321 SER A C 1
ATOM 2352 O O . SER A 1 321 ? 19.203 -10.305 0.077 1 98.88 321 SER A O 1
ATOM 2354 N N . LEU A 1 322 ? 18.469 -8.32 -0.703 1 98.75 322 LEU A N 1
ATOM 2355 C CA . LEU A 1 322 ? 19.234 -8.422 -1.942 1 98.75 322 LEU A CA 1
ATOM 2356 C C . LEU A 1 322 ? 20.734 -8.469 -1.658 1 98.75 322 LEU A C 1
ATOM 2358 O O . LEU A 1 322 ? 21.469 -9.219 -2.311 1 98.75 322 LEU A O 1
ATOM 2362 N N . LEU A 1 323 ? 21.172 -7.695 -0.661 1 98.56 323 LEU A N 1
ATOM 2363 C CA . LEU A 1 323 ? 22.594 -7.691 -0.338 1 98.56 323 LEU A CA 1
ATOM 2364 C C . LEU A 1 323 ? 23.016 -9 0.337 1 98.56 323 LEU A C 1
ATOM 2366 O O . LEU A 1 323 ? 24.109 -9.508 0.097 1 98.56 323 LEU A O 1
ATOM 2370 N N . HIS A 1 324 ? 22.188 -9.461 1.216 1 98.81 324 HIS A N 1
ATOM 2371 C CA . HIS A 1 324 ? 22.484 -10.688 1.946 1 98.81 324 HIS A CA 1
ATOM 2372 C C . HIS A 1 324 ? 22.562 -11.891 1.006 1 98.81 324 HIS A C 1
ATOM 2374 O O . HIS A 1 324 ? 23.453 -12.727 1.131 1 98.81 324 HIS A O 1
ATOM 2380 N N . LEU A 1 325 ? 21.625 -12.008 0.082 1 98.5 325 LEU A N 1
ATOM 2381 C CA . LEU A 1 325 ? 21.547 -13.156 -0.815 1 98.5 325 LEU A CA 1
ATOM 2382 C C . LEU A 1 325 ? 22.547 -13.023 -1.959 1 98.5 325 LEU A C 1
ATOM 2384 O O . LEU A 1 325 ? 23.234 -13.984 -2.295 1 98.5 325 LEU A O 1
ATOM 2388 N N . GLY A 1 326 ? 22.594 -11.727 -2.52 1 98.25 326 GLY A N 1
ATOM 2389 C CA . GLY A 1 326 ? 23.375 -11.578 -3.742 1 98.25 326 GLY A CA 1
ATOM 2390 C C . GLY A 1 326 ? 22.891 -12.484 -4.863 1 98.25 326 GLY A C 1
ATOM 2391 O O . GLY A 1 326 ? 21.891 -13.188 -4.715 1 98.25 326 GLY A O 1
ATOM 2392 N N . ALA A 1 327 ? 23.609 -12.438 -5.988 1 98.25 327 ALA A N 1
ATOM 2393 C CA . ALA A 1 327 ? 23.266 -13.289 -7.129 1 98.25 327 ALA A CA 1
ATOM 2394 C C . ALA A 1 327 ? 23.453 -14.766 -6.785 1 98.25 327 ALA A C 1
ATOM 2396 O O . ALA A 1 327 ? 22.656 -15.609 -7.207 1 98.25 327 ALA A O 1
ATOM 2397 N N . ASP A 1 328 ? 24.438 -15.078 -6.086 1 98.31 328 ASP A N 1
ATOM 2398 C CA . ASP A 1 328 ? 24.719 -16.469 -5.766 1 98.31 328 ASP A CA 1
ATOM 2399 C C . ASP A 1 328 ? 23.625 -17.078 -4.887 1 98.31 328 ASP A C 1
ATOM 2401 O O . ASP A 1 328 ? 23.234 -18.234 -5.07 1 98.31 328 ASP A O 1
ATOM 2405 N N . GLY A 1 329 ? 23.234 -16.266 -3.846 1 98.38 329 GLY A N 1
ATOM 2406 C CA . GLY A 1 329 ? 22.141 -16.75 -3.006 1 98.38 329 GLY A CA 1
ATOM 2407 C C . GLY A 1 329 ? 20.859 -16.969 -3.77 1 98.38 329 GLY A C 1
ATOM 2408 O O . GLY A 1 329 ? 20.172 -17.984 -3.564 1 98.38 329 GLY A O 1
ATOM 2409 N N . LEU A 1 330 ? 20.516 -16.109 -4.652 1 98.62 330 LEU A N 1
ATOM 2410 C CA . LEU A 1 330 ? 19.312 -16.25 -5.477 1 98.62 330 LEU A CA 1
ATOM 2411 C C . LEU A 1 330 ? 19.453 -17.422 -6.438 1 98.62 330 LEU A C 1
ATOM 2413 O O . LEU A 1 330 ? 18.484 -18.156 -6.668 1 98.62 330 LEU A O 1
ATOM 2417 N N . ARG A 1 331 ? 20.625 -17.562 -6.992 1 98.56 331 ARG A N 1
ATOM 2418 C CA . ARG A 1 331 ? 20.891 -18.688 -7.891 1 98.56 331 ARG A CA 1
ATOM 2419 C C . ARG A 1 331 ? 20.766 -20.016 -7.16 1 98.56 331 ARG A C 1
ATOM 2421 O O . ARG A 1 331 ? 20.203 -20.969 -7.699 1 98.56 331 ARG A O 1
ATOM 2428 N N . SER A 1 332 ? 21.312 -20.094 -5.98 1 98.44 332 SER A N 1
ATOM 2429 C CA . SER A 1 332 ? 21.219 -21.312 -5.172 1 98.44 332 SER A CA 1
ATOM 2430 C C . SER A 1 332 ? 19.766 -21.641 -4.855 1 98.44 332 SER A C 1
ATOM 2432 O O . SER A 1 332 ? 19.344 -22.797 -4.973 1 98.44 332 SER A O 1
ATOM 2434 N N . ALA A 1 333 ? 19 -20.672 -4.441 1 98.06 333 ALA A N 1
ATOM 2435 C CA . ALA A 1 333 ? 17.578 -20.891 -4.18 1 98.06 333 ALA A CA 1
ATOM 2436 C C . ALA A 1 333 ? 16.859 -21.359 -5.434 1 98.06 333 ALA A C 1
ATOM 2438 O O . ALA A 1 333 ? 16.016 -22.266 -5.363 1 98.06 333 ALA A O 1
ATOM 2439 N N . THR A 1 334 ? 17.172 -20.766 -6.562 1 98.69 334 THR A N 1
ATOM 2440 C CA . THR A 1 334 ? 16.562 -21.141 -7.832 1 98.69 334 THR A CA 1
ATOM 2441 C C . THR A 1 334 ? 16.875 -22.594 -8.18 1 98.69 334 THR A C 1
ATOM 2443 O O . THR A 1 334 ? 16.016 -23.328 -8.656 1 98.69 334 THR A O 1
ATOM 2446 N N . ARG A 1 335 ? 18.109 -23 -7.98 1 98.5 335 ARG A N 1
ATOM 2447 C CA . ARG A 1 335 ? 18.5 -24.375 -8.234 1 98.5 335 ARG A CA 1
ATOM 2448 C C . ARG A 1 335 ? 17.625 -25.359 -7.457 1 98.5 335 ARG A C 1
ATOM 2450 O O . ARG A 1 335 ? 17.156 -26.344 -8.008 1 98.5 335 ARG A O 1
ATOM 2457 N N . GLU A 1 336 ? 17.422 -25.047 -6.203 1 97.94 336 GLU A N 1
ATOM 2458 C CA . GLU A 1 336 ? 16.594 -25.906 -5.359 1 97.94 336 GLU A CA 1
ATOM 2459 C C . GLU A 1 336 ? 15.148 -25.922 -5.836 1 97.94 336 GLU A C 1
ATOM 2461 O O . GLU A 1 336 ? 14.5 -26.969 -5.84 1 97.94 336 GLU A O 1
ATOM 2466 N N . ILE A 1 337 ? 14.641 -24.781 -6.188 1 98.31 337 ILE A N 1
ATOM 2467 C CA . ILE A 1 337 ? 13.266 -24.641 -6.652 1 98.31 337 ILE A CA 1
ATOM 2468 C C . ILE A 1 337 ? 13.07 -25.438 -7.938 1 98.31 337 ILE A C 1
ATOM 2470 O O . ILE A 1 337 ? 12.07 -26.156 -8.094 1 98.31 337 ILE A O 1
ATOM 2474 N N . MET A 1 338 ? 14.055 -25.359 -8.852 1 98.38 338 MET A N 1
ATOM 2475 C CA . MET A 1 338 ? 13.977 -26.094 -10.117 1 98.38 338 MET A CA 1
ATOM 2476 C C . MET A 1 338 ? 14.055 -27.594 -9.883 1 98.38 338 MET A C 1
ATOM 2478 O O . MET A 1 338 ? 13.367 -28.375 -10.547 1 98.38 338 MET A O 1
ATOM 2482 N N . ALA A 1 339 ? 14.898 -28 -8.977 1 98.44 339 ALA A N 1
ATOM 2483 C CA . ALA A 1 339 ? 14.977 -29.406 -8.625 1 98.44 339 ALA A CA 1
ATOM 2484 C C . ALA A 1 339 ? 13.648 -29.922 -8.078 1 98.44 339 ALA A C 1
ATOM 2486 O O . ALA A 1 339 ? 13.227 -31.031 -8.383 1 98.44 339 ALA A O 1
ATOM 2487 N N . ALA A 1 340 ? 13.047 -29.109 -7.254 1 98.44 340 ALA A N 1
ATOM 2488 C CA . ALA A 1 340 ? 11.734 -29.453 -6.699 1 98.44 340 ALA A CA 1
ATOM 2489 C C . ALA A 1 340 ? 10.688 -29.578 -7.801 1 98.44 340 ALA A C 1
ATOM 2491 O O . ALA A 1 340 ? 9.875 -30.516 -7.793 1 98.44 340 ALA A O 1
ATOM 2492 N N . ARG A 1 341 ? 10.688 -28.609 -8.703 1 98.19 341 ARG A N 1
ATOM 2493 C CA . ARG A 1 341 ? 9.797 -28.656 -9.859 1 98.19 341 ARG A CA 1
ATOM 2494 C C . ARG A 1 341 ? 9.953 -29.969 -10.625 1 98.19 341 ARG A C 1
ATOM 2496 O O . ARG A 1 341 ? 8.969 -30.641 -10.914 1 98.19 341 ARG A O 1
ATOM 2503 N N . ASP A 1 342 ? 11.195 -30.359 -10.922 1 98.31 342 ASP A N 1
ATOM 2504 C CA . ASP A 1 342 ? 11.484 -31.562 -11.688 1 98.31 342 ASP A CA 1
ATOM 2505 C C . ASP A 1 342 ? 11.023 -32.812 -10.938 1 98.31 342 ASP A C 1
ATOM 2507 O O . ASP A 1 342 ? 10.523 -33.75 -11.547 1 98.31 342 ASP A O 1
ATOM 2511 N N . THR A 1 343 ? 11.227 -32.781 -9.648 1 98.69 343 THR A N 1
ATOM 2512 C CA . THR A 1 343 ? 10.797 -33.875 -8.812 1 98.69 343 THR A CA 1
ATOM 2513 C C . THR A 1 343 ? 9.281 -34.062 -8.891 1 98.69 343 THR A C 1
ATOM 2515 O O . THR A 1 343 ? 8.789 -35.188 -9.055 1 98.69 343 THR A O 1
ATOM 2518 N N . LEU A 1 344 ? 8.539 -33 -8.734 1 98.75 344 LEU A N 1
ATOM 2519 C CA . LEU A 1 344 ? 7.086 -33.094 -8.773 1 98.75 344 LEU A CA 1
ATOM 2520 C C . LEU A 1 344 ? 6.605 -33.5 -10.156 1 98.75 344 LEU A C 1
ATOM 2522 O O . LEU A 1 344 ? 5.734 -34.375 -10.281 1 98.75 344 LEU A O 1
ATOM 2526 N N . VAL A 1 345 ? 7.137 -32.906 -11.227 1 98.38 345 VAL A N 1
ATOM 2527 C CA . VAL A 1 345 ? 6.742 -33.25 -12.594 1 98.38 345 VAL A CA 1
ATOM 2528 C C . VAL A 1 345 ? 7 -34.719 -12.875 1 98.38 345 VAL A C 1
ATOM 2530 O O . VAL A 1 345 ? 6.105 -35.438 -13.336 1 98.38 345 VAL A O 1
ATOM 2533 N N . SER A 1 346 ? 8.203 -35.188 -12.594 1 98.38 346 SER A N 1
ATOM 2534 C CA . SER A 1 346 ? 8.555 -36.594 -12.805 1 98.38 346 SER A CA 1
ATOM 2535 C C . SER A 1 346 ? 7.699 -37.5 -11.938 1 98.38 346 SER A C 1
ATOM 2537 O O . SER A 1 346 ? 7.281 -38.594 -12.391 1 98.38 346 SER A O 1
ATOM 2539 N N . GLY A 1 347 ? 7.5 -37.062 -10.711 1 98.56 347 GLY A N 1
ATOM 2540 C CA . GLY A 1 347 ? 6.684 -37.875 -9.805 1 98.56 347 GLY A CA 1
ATOM 2541 C C . GLY A 1 347 ? 5.262 -38.062 -10.289 1 98.56 347 GLY A C 1
ATOM 2542 O O . GLY A 1 347 ? 4.711 -39.156 -10.195 1 98.56 347 GLY A O 1
ATOM 2543 N N . ILE A 1 348 ? 4.625 -37 -10.773 1 98.19 348 ILE A N 1
ATOM 2544 C CA . ILE A 1 348 ? 3.268 -37.094 -11.297 1 98.19 348 ILE A CA 1
ATOM 2545 C C . ILE A 1 348 ? 3.246 -38.031 -12.5 1 98.19 348 ILE A C 1
ATOM 2547 O O . ILE A 1 348 ? 2.396 -38.938 -12.586 1 98.19 348 ILE A O 1
ATOM 2551 N N . VAL A 1 349 ? 4.176 -38 -13.375 1 96.75 349 VAL A N 1
ATOM 2552 C CA . VAL A 1 349 ? 4.227 -38.75 -14.617 1 96.75 349 VAL A CA 1
ATOM 2553 C C . VAL A 1 349 ? 4.445 -40.219 -14.312 1 96.75 349 VAL A C 1
ATOM 2555 O O . VAL A 1 349 ? 3.832 -41.094 -14.938 1 96.75 349 VAL A O 1
ATOM 2558 N N . THR A 1 350 ? 5.203 -40.531 -13.312 1 97.62 350 THR A N 1
ATOM 2559 C CA . THR A 1 350 ? 5.648 -41.906 -13.117 1 97.62 350 THR A CA 1
ATOM 2560 C C . THR A 1 350 ? 4.812 -42.594 -12.039 1 97.62 350 THR A C 1
ATOM 2562 O O . THR A 1 350 ? 4.648 -43.812 -12.062 1 97.62 350 THR A O 1
ATOM 2565 N N . GLN A 1 351 ? 4.293 -41.781 -11.133 1 97.69 351 GLN A N 1
ATOM 2566 C CA . GLN A 1 351 ? 3.723 -42.406 -9.953 1 97.69 351 GLN A CA 1
ATOM 2567 C C . GLN A 1 351 ? 2.23 -42.125 -9.828 1 97.69 351 GLN A C 1
ATOM 2569 O O . GLN A 1 351 ? 1.522 -42.781 -9.062 1 97.69 351 GLN A O 1
ATOM 2574 N N . VAL A 1 352 ? 1.766 -41.156 -10.484 1 97.5 352 VAL A N 1
ATOM 2575 C CA . VAL A 1 352 ? 0.365 -40.781 -10.352 1 97.5 352 VAL A CA 1
ATOM 2576 C C . VAL A 1 352 ? -0.255 -40.594 -11.734 1 97.5 352 VAL A C 1
ATOM 2578 O O . VAL A 1 352 ? -0.697 -39.469 -12.078 1 97.5 352 VAL A O 1
ATOM 2581 N N . PRO A 1 353 ? -0.434 -41.594 -12.508 1 94.69 353 PRO A N 1
ATOM 2582 C CA . PRO A 1 353 ? -0.874 -41.5 -13.898 1 94.69 353 PRO A CA 1
ATOM 2583 C C . PRO A 1 353 ? -2.285 -40.906 -14.031 1 94.69 353 PRO A C 1
ATOM 2585 O O . PRO A 1 353 ? -2.691 -40.531 -15.125 1 94.69 353 PRO A O 1
ATOM 2588 N N . GLU A 1 354 ? -3.064 -40.906 -12.969 1 95.88 354 GLU A N 1
ATOM 2589 C CA . GLU A 1 354 ? -4.418 -40.375 -12.961 1 95.88 354 GLU A CA 1
ATOM 2590 C C . GLU A 1 354 ? -4.395 -38.844 -13.062 1 95.88 354 GLU A C 1
ATOM 2592 O O . GLU A 1 354 ? -5.43 -38.219 -13.305 1 95.88 354 GLU A O 1
ATOM 2597 N N . LEU A 1 355 ? -3.189 -38.25 -12.867 1 97.62 355 LEU A N 1
ATOM 2598 C CA . LEU A 1 355 ? -2.996 -36.812 -13 1 97.62 355 LEU A CA 1
ATOM 2599 C C . LEU A 1 355 ? -2.082 -36.5 -14.18 1 97.62 355 LEU A C 1
ATOM 2601 O O . LEU A 1 355 ? -1.312 -37.344 -14.625 1 97.62 355 LEU A O 1
ATOM 2605 N N . GLU A 1 356 ? -2.215 -35.312 -14.695 1 97.31 356 GLU A N 1
ATOM 2606 C CA . GLU A 1 356 ? -1.334 -34.844 -15.75 1 97.31 356 GLU A CA 1
ATOM 2607 C C . GLU A 1 356 ? -0.902 -33.406 -15.484 1 97.31 356 GLU A C 1
ATOM 2609 O O . GLU A 1 356 ? -1.708 -32.562 -15.047 1 97.31 356 GLU A O 1
ATOM 2614 N N . VAL A 1 357 ? 0.375 -33.125 -15.68 1 97.94 357 VAL A N 1
ATOM 2615 C CA . VAL A 1 357 ? 0.921 -31.781 -15.531 1 97.94 357 VAL A CA 1
ATOM 2616 C C . VAL A 1 357 ? 0.448 -30.891 -16.672 1 97.94 357 VAL A C 1
ATOM 2618 O O . VAL A 1 357 ? 0.408 -31.328 -17.828 1 97.94 357 VAL A O 1
ATOM 2621 N N . ILE A 1 358 ? 0.004 -29.688 -16.344 1 97.19 358 ILE A N 1
ATOM 2622 C CA . ILE A 1 358 ? -0.415 -28.734 -17.375 1 97.19 358 ILE A CA 1
ATOM 2623 C C . ILE A 1 358 ? 0.807 -28.031 -17.938 1 97.19 358 ILE A C 1
ATOM 2625 O O . ILE A 1 358 ? 1.538 -27.344 -17.219 1 97.19 358 ILE A O 1
ATOM 2629 N N . GLY A 1 359 ? 1.013 -28.172 -19.219 1 94.31 359 GLY A N 1
ATOM 2630 C CA . GLY A 1 359 ? 2.129 -27.531 -19.891 1 94.31 359 GLY A CA 1
ATOM 2631 C C . GLY A 1 359 ? 3.48 -28 -19.375 1 94.31 359 GLY A C 1
ATOM 2632 O O . GLY A 1 359 ? 3.598 -29.094 -18.828 1 94.31 359 GLY A O 1
ATOM 2633 N N . GLU A 1 360 ? 4.484 -27.297 -19.75 1 94.12 360 GLU A N 1
ATOM 2634 C CA . GLU A 1 360 ? 5.855 -27.484 -19.281 1 94.12 360 GLU A CA 1
ATOM 2635 C C . GLU A 1 360 ? 6.316 -26.297 -18.438 1 94.12 360 GLU A C 1
ATOM 2637 O O . GLU A 1 360 ? 6.871 -25.344 -18.969 1 94.12 360 GLU A O 1
ATOM 2642 N N . PRO A 1 361 ? 6.18 -26.422 -17.156 1 95.38 361 PRO A N 1
ATOM 2643 C CA . PRO A 1 361 ? 6.441 -25.266 -16.297 1 95.38 361 PRO A CA 1
ATOM 2644 C C . PRO A 1 361 ? 7.844 -24.703 -16.484 1 95.38 361 PRO A C 1
ATOM 2646 O O . PRO A 1 361 ? 8.828 -25.438 -16.422 1 95.38 361 PRO A O 1
ATOM 2649 N N . ASP A 1 362 ? 7.98 -23.359 -16.641 1 96.06 362 ASP A N 1
ATOM 2650 C CA . ASP A 1 362 ? 9.242 -22.672 -16.906 1 96.06 362 ASP A CA 1
ATOM 2651 C C . ASP A 1 362 ? 10.008 -22.406 -15.617 1 96.06 362 ASP A C 1
ATOM 2653 O O . ASP A 1 362 ? 11.211 -22.109 -15.648 1 96.06 362 ASP A O 1
ATOM 2657 N N . MET A 1 363 ? 9.266 -22.469 -14.539 1 95.31 363 MET A N 1
ATOM 2658 C CA . MET A 1 363 ? 9.891 -22.297 -13.227 1 95.31 363 MET A CA 1
ATOM 2659 C C . MET A 1 363 ? 9.141 -23.094 -12.164 1 95.31 363 MET A C 1
ATOM 2661 O O . MET A 1 363 ? 8.617 -24.172 -12.445 1 95.31 363 MET A O 1
ATOM 2665 N N . GLY A 1 364 ? 9.125 -22.703 -10.906 1 96.62 364 GLY A N 1
ATOM 2666 C CA . GLY A 1 364 ? 8.766 -23.531 -9.766 1 96.62 364 GLY A CA 1
ATOM 2667 C C . GLY A 1 364 ? 7.266 -23.594 -9.523 1 96.62 364 GLY A C 1
ATOM 2668 O O . GLY A 1 364 ? 6.82 -24.016 -8.453 1 96.62 364 GLY A O 1
ATOM 2669 N N . VAL A 1 365 ? 6.387 -23.156 -10.492 1 98.06 365 VAL A N 1
ATOM 2670 C CA . VAL A 1 365 ? 4.938 -23.281 -10.391 1 98.06 365 VAL A CA 1
ATOM 2671 C C . VAL A 1 365 ? 4.457 -24.453 -11.242 1 98.06 365 VAL A C 1
ATOM 2673 O O . VAL A 1 365 ? 4.582 -24.438 -12.469 1 98.06 365 VAL A O 1
ATOM 2676 N N . VAL A 1 366 ? 3.9 -25.484 -10.617 1 98.56 366 VAL A N 1
ATOM 2677 C CA . VAL A 1 366 ? 3.484 -26.703 -11.328 1 98.56 366 VAL A CA 1
ATOM 2678 C C . VAL A 1 366 ? 1.978 -26.891 -11.18 1 98.56 366 VAL A C 1
ATOM 2680 O O . VAL A 1 366 ? 1.482 -27.141 -10.078 1 98.56 366 VAL A O 1
ATOM 2683 N N . ALA A 1 367 ? 1.296 -26.75 -12.25 1 98.44 367 ALA A N 1
ATOM 2684 C CA . ALA A 1 367 ? -0.142 -27 -12.289 1 98.44 367 ALA A CA 1
ATOM 2685 C C . ALA A 1 367 ? -0.443 -28.391 -12.836 1 98.44 367 ALA A C 1
ATOM 2687 O O . ALA A 1 367 ? 0.231 -28.859 -13.75 1 98.44 367 ALA A O 1
ATOM 2688 N N . PHE A 1 368 ? -1.458 -29.062 -12.281 1 98.25 368 PHE A N 1
ATOM 2689 C CA . PHE A 1 368 ? -1.838 -30.391 -12.758 1 98.25 368 PHE A CA 1
ATOM 2690 C C . PHE A 1 368 ? -3.348 -30.578 -12.664 1 98.25 368 PHE A C 1
ATOM 2692 O O . PHE A 1 368 ? -4.02 -29.906 -11.883 1 98.25 368 PHE A O 1
ATOM 2699 N N . ARG A 1 369 ? -3.883 -31.391 -13.461 1 96.75 369 ARG A N 1
ATOM 2700 C CA . ARG A 1 369 ? -5.305 -31.703 -13.562 1 96.75 369 ARG A CA 1
ATOM 2701 C C . ARG A 1 369 ? -5.523 -33.219 -13.68 1 96.75 369 ARG A C 1
ATOM 2703 O O . ARG A 1 369 ? -4.559 -33.969 -13.75 1 96.75 369 ARG A O 1
ATOM 2710 N N . ALA A 1 370 ? -6.793 -33.625 -13.578 1 95.75 370 ALA A N 1
ATOM 2711 C CA . ALA A 1 370 ? -7.125 -35 -13.82 1 95.75 370 ALA A CA 1
ATOM 2712 C C . ALA A 1 370 ? -6.762 -35.438 -15.242 1 95.75 370 ALA A C 1
ATOM 2714 O O . ALA A 1 370 ? -7.02 -34.688 -16.203 1 95.75 370 ALA A O 1
ATOM 2715 N N . ALA A 1 371 ? -6.09 -36.562 -15.352 1 93.56 371 ALA A N 1
ATOM 2716 C CA . ALA A 1 371 ? -5.746 -37.094 -16.672 1 93.56 371 ALA A CA 1
ATOM 2717 C C . ALA A 1 371 ? -6.996 -37.531 -17.422 1 93.56 371 ALA A C 1
ATOM 2719 O O . ALA A 1 371 ? -7.953 -38 -16.812 1 93.56 371 ALA A O 1
ATOM 2720 N N . ALA A 1 372 ? -6.941 -37.219 -18.703 1 83.38 372 ALA A N 1
ATOM 2721 C CA . ALA A 1 372 ? -8.031 -37.719 -19.531 1 83.38 372 ALA A CA 1
ATOM 2722 C C . ALA A 1 372 ? -8.047 -39.25 -19.531 1 83.38 372 ALA A C 1
ATOM 2724 O O . ALA A 1 372 ? -6.996 -39.875 -19.484 1 83.38 372 ALA A O 1
ATOM 2725 N N . PRO A 1 373 ? -9.234 -39.812 -19.312 1 68.69 373 PRO A N 1
ATOM 2726 C CA . PRO A 1 373 ? -9.289 -41.25 -19.359 1 68.69 373 PRO A CA 1
ATOM 2727 C C . PRO A 1 373 ? -8.562 -41.844 -20.578 1 68.69 373 PRO A C 1
ATOM 2729 O O . PRO A 1 373 ? -8.578 -41.219 -21.656 1 68.69 373 PRO A O 1
ATOM 2732 N N . ALA A 1 374 ? -7.371 -42.5 -20.547 1 53.19 374 ALA A N 1
ATOM 2733 C CA . ALA A 1 374 ? -6.684 -43.125 -21.672 1 53.19 374 ALA A CA 1
ATOM 2734 C C . ALA A 1 374 ? -7.68 -43.719 -22.656 1 53.19 374 ALA A C 1
ATOM 2736 O O . ALA A 1 374 ? -8.617 -44.438 -22.25 1 53.19 374 ALA A O 1
ATOM 2737 N N . ALA A 1 375 ? -7.805 -43.094 -23.828 1 45.19 375 ALA A N 1
ATOM 2738 C CA . ALA A 1 375 ? -8.594 -43.656 -24.922 1 45.19 375 ALA A CA 1
ATOM 2739 C C . ALA A 1 375 ? -8.336 -45.156 -25.047 1 45.19 375 ALA A C 1
ATOM 2741 O O . ALA A 1 375 ? -8.57 -45.75 -26.109 1 45.19 375 ALA A O 1
ATOM 2742 N N . ALA A 1 376 ? -7.387 -45.781 -24.484 1 43.09 376 ALA A N 1
ATOM 2743 C CA . ALA A 1 376 ? -7.121 -47.125 -25 1 43.09 376 ALA A CA 1
ATOM 2744 C C . ALA A 1 376 ? -8.422 -47.906 -25.203 1 43.09 376 ALA A C 1
ATOM 2746 O O . ALA A 1 376 ? -8.711 -48.344 -26.312 1 43.09 376 ALA A O 1
ATOM 2747 N N . ALA A 1 377 ? -8.414 -49.312 -24.641 1 42.44 377 ALA A N 1
ATOM 2748 C CA . ALA A 1 377 ? -8.984 -50.594 -25.047 1 42.44 377 ALA A CA 1
ATOM 2749 C C . ALA A 1 377 ? -10.508 -50.562 -25.031 1 42.44 377 ALA A C 1
ATOM 2751 O O . ALA A 1 377 ? -11.102 -49.844 -24.219 1 42.44 377 ALA A O 1
ATOM 2752 N N . ALA A 1 378 ? -11.141 -50.969 -26.094 1 40.62 378 ALA A N 1
ATOM 2753 C CA . ALA A 1 378 ? -12.547 -51.375 -26.234 1 40.62 378 ALA A CA 1
ATOM 2754 C C . ALA A 1 378 ? -13.172 -51.656 -24.875 1 40.62 378 ALA A C 1
ATOM 2756 O O . ALA A 1 378 ? -12.617 -52.438 -24.094 1 40.62 378 ALA A O 1
ATOM 2757 N N . PRO A 1 379 ? -14.078 -50.906 -24.391 1 39.72 379 PRO A N 1
ATOM 2758 C CA . PRO A 1 379 ? -14.719 -51.438 -23.172 1 39.72 379 PRO A CA 1
ATOM 2759 C C . PRO A 1 379 ? -14.906 -52.938 -23.188 1 39.72 379 PRO A C 1
ATOM 2761 O O . PRO A 1 379 ? -15.586 -53.469 -24.062 1 39.72 379 PRO A O 1
ATOM 2764 N N . THR A 1 380 ? -14.016 -53.812 -23.219 1 35.22 380 THR A N 1
ATOM 2765 C CA . THR A 1 380 ? -14.852 -54.906 -22.75 1 35.22 380 THR A CA 1
ATOM 2766 C C . THR A 1 380 ? -15.859 -54.438 -21.719 1 35.22 380 THR A C 1
ATOM 2768 O O . THR A 1 380 ? -15.703 -53.344 -21.141 1 35.22 380 THR A O 1
ATOM 2771 N N . ARG A 1 381 ? -16.5 -55.219 -21.031 1 38.56 381 ARG A N 1
ATOM 2772 C CA . ARG A 1 381 ? -17.641 -54.781 -20.219 1 38.56 381 ARG A CA 1
ATOM 2773 C C . ARG A 1 381 ? -17.344 -53.5 -19.484 1 38.56 381 ARG A C 1
ATOM 2775 O O . ARG A 1 381 ? -18.234 -52.719 -19.203 1 38.56 381 ARG A O 1
ATOM 2782 N N . GLY A 1 382 ? -16.406 -53.562 -18.5 1 37.31 382 GLY A N 1
ATOM 2783 C CA . GLY A 1 382 ? -16.516 -52.781 -17.266 1 37.31 382 GLY A CA 1
ATOM 2784 C C . GLY A 1 382 ? -16.25 -51.312 -17.469 1 37.31 382 GLY A C 1
ATOM 2785 O O . GLY A 1 382 ? -15.781 -50.906 -18.547 1 37.31 382 GLY A O 1
ATOM 2786 N N . SER A 1 383 ? -16.5 -50.344 -16.219 1 43.44 383 SER A N 1
ATOM 2787 C CA . SER A 1 383 ? -16.734 -49 -15.719 1 43.44 383 SER A CA 1
ATOM 2788 C C . SER A 1 383 ? -15.484 -48.125 -15.852 1 43.44 383 SER A C 1
ATOM 2790 O O . SER A 1 383 ? -14.453 -48.406 -15.25 1 43.44 383 SER A O 1
ATOM 2792 N N . ALA A 1 384 ? -15.094 -47.688 -16.906 1 51.22 384 ALA A N 1
ATOM 2793 C CA . ALA A 1 384 ? -14.055 -46.656 -16.891 1 51.22 384 ALA A CA 1
ATOM 2794 C C . ALA A 1 384 ? -14.211 -45.75 -15.68 1 51.22 384 ALA A C 1
ATOM 2796 O O . ALA A 1 384 ? -15.273 -45.156 -15.469 1 51.22 384 ALA A O 1
ATOM 2797 N N . ALA A 1 385 ? -13.414 -45.906 -14.625 1 58.91 385 ALA A N 1
ATOM 2798 C CA . ALA A 1 385 ? -13.477 -45.125 -13.406 1 58.91 385 ALA A CA 1
ATOM 2799 C C . ALA A 1 385 ? -13.492 -43.625 -13.727 1 58.91 385 ALA A C 1
ATOM 2801 O O . ALA A 1 385 ? -12.805 -43.188 -14.648 1 58.91 385 ALA A O 1
ATOM 2802 N N . PRO A 1 386 ? -14.516 -42.938 -13.328 1 68.69 386 PRO A N 1
ATOM 2803 C CA . PRO A 1 386 ? -14.57 -41.469 -13.5 1 68.69 386 PRO A CA 1
ATOM 2804 C C . PRO A 1 386 ? -13.258 -40.781 -13.125 1 68.69 386 PRO A C 1
ATOM 2806 O O . PRO A 1 386 ? -12.508 -41.281 -12.281 1 68.69 386 PRO A O 1
ATOM 2809 N N . PRO A 1 387 ? -12.898 -39.812 -13.977 1 82.94 387 PRO A N 1
ATOM 2810 C CA . PRO A 1 387 ? -11.688 -39.062 -13.648 1 82.94 387 PRO A CA 1
ATOM 2811 C C . PRO A 1 387 ? -11.672 -38.562 -12.211 1 82.94 387 PRO A C 1
ATOM 2813 O O . PRO A 1 387 ? -12.734 -38.312 -11.633 1 82.94 387 PRO A O 1
ATOM 2816 N N . VAL A 1 388 ? -10.508 -38.562 -11.703 1 91.25 388 VAL A N 1
ATOM 2817 C CA . VAL A 1 388 ? -10.312 -38.062 -10.352 1 91.25 388 VAL A CA 1
ATOM 2818 C C . VAL A 1 388 ? -10.766 -36.594 -10.281 1 91.25 388 VAL A C 1
ATOM 2820 O O . VAL A 1 388 ? -10.461 -35.781 -11.164 1 91.25 388 VAL A O 1
ATOM 2823 N N . ASN A 1 389 ? -11.641 -36.312 -9.352 1 92.69 389 ASN A N 1
ATOM 2824 C CA . ASN A 1 389 ? -12 -34.938 -9.078 1 92.69 389 ASN A CA 1
ATOM 2825 C C . ASN A 1 389 ? -10.875 -34.188 -8.344 1 92.69 389 ASN A C 1
ATOM 2827 O O . ASN A 1 389 ? -10.648 -34.438 -7.152 1 92.69 389 ASN A O 1
ATOM 2831 N N . VAL A 1 390 ? -10.242 -33.25 -9.008 1 94.5 390 VAL A N 1
ATOM 2832 C CA . VAL A 1 390 ? -9.031 -32.625 -8.477 1 94.5 390 VAL A CA 1
ATOM 2833 C C . VAL A 1 390 ? -9.375 -31.781 -7.266 1 94.5 390 VAL A C 1
ATOM 2835 O O . VAL A 1 390 ? -8.531 -31.562 -6.391 1 94.5 390 VAL A O 1
ATOM 2838 N N . TYR A 1 391 ? -10.57 -31.203 -7.18 1 93.69 391 TYR A N 1
ATOM 2839 C CA . TYR A 1 391 ? -10.961 -30.391 -6.039 1 93.69 391 TYR A CA 1
ATOM 2840 C C . TYR A 1 391 ? -11.141 -31.25 -4.789 1 93.69 391 TYR A C 1
ATOM 2842 O O . TYR A 1 391 ? -10.797 -30.812 -3.686 1 93.69 391 TYR A O 1
ATOM 2850 N N . VAL A 1 392 ? -11.742 -32.438 -4.965 1 94.44 392 VAL A N 1
ATOM 2851 C CA . VAL A 1 392 ? -11.859 -33.375 -3.852 1 94.44 392 VAL A CA 1
ATOM 2852 C C . VAL A 1 392 ? -10.469 -33.781 -3.387 1 94.44 392 VAL A C 1
ATOM 2854 O O . VAL A 1 392 ? -10.227 -33.938 -2.188 1 94.44 392 VAL A O 1
ATOM 2857 N N . LEU A 1 393 ? -9.617 -34.031 -4.375 1 96.31 393 LEU A N 1
ATOM 2858 C CA . LEU A 1 393 ? -8.227 -34.344 -4.043 1 96.31 393 LEU A CA 1
ATOM 2859 C C . LEU A 1 393 ? -7.613 -33.188 -3.24 1 96.31 393 LEU A C 1
ATOM 2861 O O . LEU A 1 393 ? -6.914 -33.438 -2.252 1 96.31 393 LEU A O 1
ATOM 2865 N N . GLY A 1 394 ? -7.789 -31.922 -3.709 1 95.81 394 GLY A N 1
ATOM 2866 C CA . GLY A 1 394 ? -7.309 -30.75 -2.988 1 95.81 394 GLY A CA 1
ATOM 2867 C C . GLY A 1 394 ? -7.793 -30.703 -1.551 1 95.81 394 GLY A C 1
ATOM 2868 O O . GLY A 1 394 ? -7.02 -30.391 -0.643 1 95.81 394 GLY A O 1
ATOM 2869 N N . ASP A 1 395 ? -9.078 -30.953 -1.317 1 93.69 395 ASP A N 1
ATOM 2870 C CA . ASP A 1 395 ? -9.641 -30.969 0.029 1 93.69 395 ASP A CA 1
ATOM 2871 C C . ASP A 1 395 ? -8.992 -32.062 0.884 1 93.69 395 ASP A C 1
ATOM 2873 O O . ASP A 1 395 ? -8.719 -31.828 2.064 1 93.69 395 ASP A O 1
ATOM 2877 N N . TRP A 1 396 ? -8.867 -33.25 0.296 1 95 396 TRP A N 1
ATOM 2878 C CA . TRP A 1 396 ? -8.211 -34.344 0.979 1 95 396 TRP A CA 1
ATOM 2879 C C . TRP A 1 396 ? -6.805 -33.969 1.427 1 95 396 TRP A C 1
ATOM 2881 O O . TRP A 1 396 ? -6.395 -34.281 2.547 1 95 396 TRP A O 1
ATOM 2891 N N . LEU A 1 397 ? -6.047 -33.344 0.596 1 96.81 397 LEU A N 1
ATOM 2892 C CA . LEU A 1 397 ? -4.699 -32.875 0.897 1 96.81 397 LEU A CA 1
ATOM 2893 C C . LEU A 1 397 ? -4.727 -31.797 1.995 1 96.81 397 LEU A C 1
ATOM 2895 O O . LEU A 1 397 ? -3.877 -31.812 2.891 1 96.81 397 LEU A O 1
ATOM 2899 N N . THR A 1 398 ? -5.691 -30.891 1.931 1 93.69 398 THR A N 1
ATOM 2900 C CA . THR A 1 398 ? -5.82 -29.828 2.912 1 93.69 398 THR A CA 1
ATOM 2901 C C . THR A 1 398 ? -6.02 -30.391 4.312 1 93.69 398 THR A C 1
ATOM 2903 O O . THR A 1 398 ? -5.457 -29.891 5.285 1 93.69 398 THR A O 1
ATOM 2906 N N . GLU A 1 399 ? -6.824 -31.406 4.43 1 92.75 399 GLU A N 1
ATOM 2907 C CA . GLU A 1 399 ? -7.07 -32.062 5.711 1 92.75 399 GLU A CA 1
ATOM 2908 C C . GLU A 1 399 ? -5.781 -32.625 6.289 1 92.75 399 GLU A C 1
ATOM 2910 O O . GLU A 1 399 ? -5.707 -32.938 7.484 1 92.75 399 GLU A O 1
ATOM 2915 N N . ARG A 1 400 ? -4.84 -32.781 5.469 1 94.94 400 ARG A N 1
ATOM 2916 C CA . ARG A 1 400 ? -3.574 -33.406 5.883 1 94.94 400 ARG A CA 1
ATOM 2917 C C . ARG A 1 400 ? -2.459 -32.344 5.918 1 94.94 400 ARG A C 1
ATOM 2919 O O . ARG A 1 400 ? -1.277 -32.688 5.941 1 94.94 400 ARG A O 1
ATOM 2926 N N . GLY A 1 401 ? -2.797 -31.062 5.828 1 92 401 GLY A N 1
ATOM 2927 C CA . GLY A 1 401 ? -1.87 -29.969 6.109 1 92 401 GLY A CA 1
ATOM 2928 C C . GLY A 1 401 ? -1.344 -29.297 4.855 1 92 401 GLY A C 1
ATOM 2929 O O . GLY A 1 401 ? -0.718 -28.234 4.93 1 92 401 GLY A O 1
ATOM 2930 N N . TRP A 1 402 ? -1.608 -29.969 3.668 1 95.56 402 TRP A N 1
ATOM 2931 C CA . TRP A 1 402 ? -1.163 -29.344 2.424 1 95.56 402 TRP A CA 1
ATOM 2932 C C . TRP A 1 402 ? -2.098 -28.219 2.01 1 95.56 402 TRP A C 1
ATOM 2934 O O . TRP A 1 402 ? -3.318 -28.328 2.129 1 95.56 402 TRP A O 1
ATOM 2944 N N . HIS A 1 403 ? -1.484 -27.094 1.635 1 94.44 403 HIS A N 1
ATOM 2945 C CA . HIS A 1 403 ? -2.256 -25.969 1.108 1 94.44 403 HIS A CA 1
ATOM 2946 C C . HIS A 1 403 ? -1.87 -25.672 -0.336 1 94.44 403 HIS A C 1
ATOM 2948 O O . HIS A 1 403 ? -0.914 -24.922 -0.585 1 94.44 403 HIS A O 1
ATOM 2954 N N . LEU A 1 404 ? -2.637 -26.188 -1.261 1 96.56 404 LEU A N 1
ATOM 2955 C CA . LEU A 1 404 ? -2.432 -25.953 -2.686 1 96.56 404 LEU A CA 1
ATOM 2956 C C . LEU A 1 404 ? -3.398 -24.891 -3.199 1 96.56 404 LEU A C 1
ATOM 2958 O O . LEU A 1 404 ? -4.336 -24.5 -2.496 1 96.56 404 LEU A O 1
ATOM 2962 N N . ASN A 1 405 ? -3.09 -24.375 -4.387 1 95.44 405 ASN A N 1
ATOM 2963 C CA . ASN A 1 405 ? -3.973 -23.391 -5.016 1 95.44 405 ASN A CA 1
ATOM 2964 C C . ASN A 1 405 ? -4.941 -24.062 -5.984 1 95.44 405 ASN A C 1
ATOM 2966 O O . ASN A 1 405 ? -4.527 -24.828 -6.863 1 95.44 405 ASN A O 1
ATOM 2970 N N . ALA A 1 406 ? -6.262 -23.781 -5.809 1 94.38 406 ALA A N 1
ATOM 2971 C CA . ALA A 1 406 ? -7.273 -24.266 -6.742 1 94.38 406 ALA A CA 1
ATOM 2972 C C . ALA A 1 406 ? -7.398 -23.344 -7.953 1 94.38 406 ALA A C 1
ATOM 2974 O O . ALA A 1 406 ? -7.43 -22.125 -7.805 1 94.38 406 ALA A O 1
ATOM 2975 N N . LEU A 1 407 ? -7.324 -23.922 -9.078 1 95.62 407 LEU A N 1
ATOM 2976 C CA . LEU A 1 407 ? -7.465 -23.203 -10.344 1 95.62 407 LEU A CA 1
ATOM 2977 C C . LEU A 1 407 ? -8.797 -23.547 -11.008 1 95.62 407 LEU A C 1
ATOM 2979 O O . LEU A 1 407 ? -9.484 -24.484 -10.594 1 95.62 407 LEU A O 1
ATOM 2983 N N . GLN A 1 408 ? -9.164 -22.734 -12.047 1 92.12 408 GLN A N 1
ATOM 2984 C CA . GLN A 1 408 ? -10.375 -23.031 -12.805 1 92.12 408 GLN A CA 1
ATOM 2985 C C . GLN A 1 408 ? -10.18 -22.781 -14.297 1 92.12 408 GLN A C 1
ATOM 2987 O O . GLN A 1 408 ? -9.242 -22.094 -14.688 1 92.12 408 GLN A O 1
ATOM 2992 N N . ALA A 1 409 ? -11.023 -23.438 -15.094 1 89.69 409 ALA A N 1
ATOM 2993 C CA . ALA A 1 409 ? -11.078 -23.297 -16.547 1 89.69 409 ALA A CA 1
ATOM 2994 C C . ALA A 1 409 ? -9.711 -23.562 -17.172 1 89.69 409 ALA A C 1
ATOM 2996 O O . ALA A 1 409 ? -9.172 -22.703 -17.875 1 89.69 409 ALA A O 1
ATOM 2997 N N . PRO A 1 410 ? -9.141 -24.734 -16.891 1 92.31 410 PRO A N 1
ATOM 2998 C CA . PRO A 1 410 ? -9.828 -25.953 -16.438 1 92.31 410 PRO A CA 1
ATOM 2999 C C . PRO A 1 410 ? -9.633 -26.203 -14.938 1 92.31 410 PRO A C 1
ATOM 3001 O O . PRO A 1 410 ? -8.766 -25.594 -14.312 1 92.31 410 PRO A O 1
ATOM 3004 N N . PRO A 1 411 ? -10.461 -27.109 -14.367 1 93.5 411 PRO A N 1
ATOM 3005 C CA . PRO A 1 411 ? -10.195 -27.516 -12.984 1 93.5 411 PRO A CA 1
ATOM 3006 C C . PRO A 1 411 ? -8.781 -28.062 -12.789 1 93.5 411 PRO A C 1
ATOM 3008 O O . PRO A 1 411 ? -8.352 -28.953 -13.539 1 93.5 411 PRO A O 1
ATOM 3011 N N . ALA A 1 412 ? -8.086 -27.516 -11.906 1 96.69 412 ALA A N 1
ATOM 3012 C CA . ALA A 1 412 ? -6.699 -27.891 -11.656 1 96.69 412 ALA A CA 1
ATOM 3013 C C . ALA A 1 412 ? -6.254 -27.438 -10.266 1 96.69 412 ALA A C 1
ATOM 3015 O O . ALA A 1 412 ? -6.988 -26.734 -9.57 1 96.69 412 ALA A O 1
ATOM 3016 N N . LEU A 1 413 ? -5.168 -27.922 -9.82 1 97.56 413 LEU A N 1
ATOM 3017 C CA . LEU A 1 413 ? -4.422 -27.438 -8.664 1 97.56 413 LEU A CA 1
ATOM 3018 C C . LEU A 1 413 ? -3.01 -27.031 -9.062 1 97.56 413 LEU A C 1
ATOM 3020 O O . LEU A 1 413 ? -2.496 -27.453 -10.094 1 97.56 413 LEU A O 1
ATOM 3024 N N . HIS A 1 414 ? -2.439 -26.172 -8.398 1 97.38 414 HIS A N 1
ATOM 3025 C CA . HIS A 1 414 ? -1.007 -25.984 -8.602 1 97.38 414 HIS A CA 1
ATOM 3026 C C . HIS A 1 414 ? -0.278 -25.828 -7.27 1 97.38 414 HIS A C 1
ATOM 3028 O O . HIS A 1 414 ? -0.907 -25.594 -6.234 1 97.38 414 HIS A O 1
ATOM 3034 N N . PHE A 1 415 ? 0.951 -26.172 -7.242 1 98.38 415 PHE A N 1
ATOM 3035 C CA . PHE A 1 415 ? 1.89 -25.938 -6.148 1 98.38 415 PHE A CA 1
ATOM 3036 C C . PHE A 1 415 ? 3.053 -25.062 -6.609 1 98.38 415 PHE A C 1
ATOM 3038 O O . PHE A 1 415 ? 3.703 -25.375 -7.613 1 98.38 415 PHE A O 1
ATOM 3045 N N . CYS A 1 416 ? 3.225 -23.969 -5.961 1 98.31 416 CYS A N 1
ATOM 3046 C CA . CYS A 1 416 ? 4.312 -23.031 -6.23 1 98.31 416 CYS A CA 1
ATOM 3047 C C . CYS A 1 416 ? 5.461 -23.234 -5.25 1 98.31 416 CYS A C 1
ATOM 3049 O O . CYS A 1 416 ? 5.348 -22.906 -4.074 1 98.31 416 CYS A O 1
ATOM 3051 N N . PHE A 1 417 ? 6.562 -23.734 -5.723 1 98.12 417 PHE A N 1
ATOM 3052 C CA . PHE A 1 417 ? 7.734 -24 -4.895 1 98.12 417 PHE A CA 1
ATOM 3053 C C . PHE A 1 417 ? 8.492 -22.703 -4.609 1 98.12 417 PHE A C 1
ATOM 3055 O O . PHE A 1 417 ? 8.625 -21.844 -5.484 1 98.12 417 PHE A O 1
ATOM 3062 N N . THR A 1 418 ? 8.906 -22.5 -3.416 1 97.25 418 THR A N 1
ATOM 3063 C CA . THR A 1 418 ? 9.703 -21.391 -2.924 1 97.25 418 THR A CA 1
ATOM 3064 C C . THR A 1 418 ? 10.922 -21.891 -2.156 1 97.25 418 THR A C 1
ATOM 3066 O O . THR A 1 418 ? 11.102 -23.094 -1.992 1 97.25 418 THR A O 1
ATOM 3069 N N . ALA A 1 419 ? 11.758 -20.953 -1.682 1 95.44 419 ALA A N 1
ATOM 3070 C CA . ALA A 1 419 ? 12.898 -21.359 -0.864 1 95.44 419 ALA A CA 1
ATOM 3071 C C . ALA A 1 419 ? 12.43 -22.047 0.416 1 95.44 419 ALA A C 1
ATOM 3073 O O . ALA A 1 419 ? 13.141 -22.906 0.961 1 95.44 419 ALA A O 1
ATOM 3074 N N . MET A 1 420 ? 11.242 -21.75 0.829 1 95.12 420 MET A N 1
ATOM 3075 C CA . MET A 1 420 ? 10.703 -22.281 2.074 1 95.12 420 MET A CA 1
ATOM 3076 C C . MET A 1 420 ? 10.25 -23.734 1.896 1 95.12 420 MET A C 1
ATOM 3078 O O . MET A 1 420 ? 10.375 -24.547 2.812 1 95.12 420 MET A O 1
ATOM 3082 N N . ASN A 1 421 ? 9.781 -24.125 0.685 1 95.69 421 ASN A N 1
ATOM 3083 C CA . ASN A 1 421 ? 9.039 -25.375 0.62 1 95.69 421 ASN A CA 1
ATOM 3084 C C . ASN A 1 421 ? 9.602 -26.312 -0.448 1 95.69 421 ASN A C 1
ATOM 3086 O O . ASN A 1 421 ? 9.062 -27.391 -0.677 1 95.69 421 ASN A O 1
ATOM 3090 N N . ALA A 1 422 ? 10.695 -25.938 -1.074 1 96.31 422 ALA A N 1
ATOM 3091 C CA . ALA A 1 422 ? 11.258 -26.719 -2.166 1 96.31 422 ALA A CA 1
ATOM 3092 C C . ALA A 1 422 ? 11.539 -28.156 -1.72 1 96.31 422 ALA A C 1
ATOM 3094 O O . ALA A 1 422 ? 11.359 -29.094 -2.496 1 96.31 422 ALA A O 1
ATOM 3095 N N . ARG A 1 423 ? 11.867 -28.391 -0.504 1 94.75 423 ARG A N 1
ATOM 3096 C CA . ARG A 1 423 ? 12.242 -29.703 0.015 1 94.75 423 ARG A CA 1
ATOM 3097 C C . ARG A 1 423 ? 11.008 -30.594 0.211 1 94.75 423 ARG A C 1
ATOM 3099 O O . ARG A 1 423 ? 11.133 -31.797 0.434 1 94.75 423 ARG A O 1
ATOM 3106 N N . ALA A 1 424 ? 9.906 -30.016 0.041 1 96.06 424 ALA A N 1
ATOM 3107 C CA . ALA A 1 424 ? 8.672 -30.766 0.276 1 96.06 424 ALA A CA 1
ATOM 3108 C C . ALA A 1 424 ? 8.273 -31.562 -0.957 1 96.06 424 ALA A C 1
ATOM 3110 O O . ALA A 1 424 ? 7.344 -32.375 -0.902 1 96.06 424 ALA A O 1
ATOM 3111 N N . ALA A 1 425 ? 8.969 -31.469 -2.066 1 97.88 425 ALA A N 1
ATOM 3112 C CA . ALA A 1 425 ? 8.539 -32 -3.361 1 97.88 425 ALA A CA 1
ATOM 3113 C C . ALA A 1 425 ? 8.328 -33.5 -3.303 1 97.88 425 ALA A C 1
ATOM 3115 O O . ALA A 1 425 ? 7.289 -34 -3.742 1 97.88 425 ALA A O 1
ATOM 3116 N N . PRO A 1 426 ? 9.281 -34.312 -2.713 1 97.88 426 PRO A N 1
ATOM 3117 C CA . PRO A 1 426 ? 9.039 -35.75 -2.66 1 97.88 426 PRO A CA 1
ATOM 3118 C C . PRO A 1 426 ? 7.812 -36.125 -1.828 1 97.88 426 PRO A C 1
ATOM 3120 O O . PRO A 1 426 ? 7.043 -37 -2.211 1 97.88 426 PRO A O 1
ATOM 3123 N N . ALA A 1 427 ? 7.695 -35.438 -0.725 1 97.62 427 ALA A N 1
ATOM 3124 C CA . ALA A 1 427 ? 6.539 -35.688 0.133 1 97.62 427 ALA A CA 1
ATOM 3125 C C . ALA A 1 427 ? 5.238 -35.344 -0.581 1 97.62 427 ALA A C 1
ATOM 3127 O O . ALA A 1 427 ? 4.211 -36 -0.373 1 97.62 427 ALA A O 1
ATOM 3128 N N . LEU A 1 428 ? 5.289 -34.281 -1.377 1 98.31 428 LEU A N 1
ATOM 3129 C CA . LEU A 1 428 ? 4.102 -33.906 -2.129 1 98.31 428 LEU A CA 1
ATOM 3130 C C . LEU A 1 428 ? 3.707 -34.969 -3.117 1 98.31 428 LEU A C 1
ATOM 3132 O O . LEU A 1 428 ? 2.523 -35.312 -3.26 1 98.31 428 LEU A O 1
ATOM 3136 N N . VAL A 1 429 ? 4.684 -35.594 -3.809 1 98.62 429 VAL A N 1
ATOM 3137 C CA . VAL A 1 429 ? 4.418 -36.656 -4.746 1 98.62 429 VAL A CA 1
ATOM 3138 C C . VAL A 1 429 ? 3.75 -37.844 -4.02 1 98.62 429 VAL A C 1
ATOM 3140 O O . VAL A 1 429 ? 2.75 -38.375 -4.492 1 98.62 429 VAL A O 1
ATOM 3143 N N . ALA A 1 430 ? 4.293 -38.188 -2.902 1 98.56 430 ALA A N 1
ATOM 3144 C CA . ALA A 1 430 ? 3.738 -39.25 -2.102 1 98.56 430 ALA A CA 1
ATOM 3145 C C . ALA A 1 430 ? 2.312 -38.938 -1.657 1 98.56 430 ALA A C 1
ATOM 3147 O O . ALA A 1 430 ? 1.447 -39.812 -1.653 1 98.56 430 ALA A O 1
ATOM 3148 N N . ALA A 1 431 ? 2.096 -37.719 -1.214 1 98.44 431 ALA A N 1
ATOM 3149 C CA . ALA A 1 431 ? 0.769 -37.281 -0.77 1 98.44 431 ALA A CA 1
ATOM 3150 C C . ALA A 1 431 ? -0.238 -37.344 -1.915 1 98.44 431 ALA A C 1
ATOM 3152 O O . ALA A 1 431 ? -1.394 -37.719 -1.715 1 98.44 431 ALA A O 1
ATOM 3153 N N . LEU A 1 432 ? 0.163 -36.938 -3.1 1 98.62 432 LEU A N 1
ATOM 3154 C CA . LEU A 1 432 ? -0.704 -37 -4.27 1 98.62 432 LEU A CA 1
ATOM 3155 C C . LEU A 1 432 ? -1.093 -38.438 -4.566 1 98.62 432 LEU A C 1
ATOM 3157 O O . LEU A 1 432 ? -2.262 -38.75 -4.828 1 98.62 432 LEU A O 1
ATOM 3161 N N . ARG A 1 433 ? -0.127 -39.344 -4.562 1 98.25 433 ARG A N 1
ATOM 3162 C CA . ARG A 1 433 ? -0.392 -40.781 -4.797 1 98.25 433 ARG A CA 1
ATOM 3163 C C . ARG A 1 433 ? -1.372 -41.312 -3.768 1 98.25 433 ARG A C 1
ATOM 3165 O O . ARG A 1 433 ? -2.355 -41.969 -4.129 1 98.25 433 ARG A O 1
ATOM 3172 N N . ALA A 1 434 ? -1.104 -41 -2.537 1 98.31 434 ALA A N 1
ATOM 3173 C CA . ALA A 1 434 ? -1.968 -41.469 -1.459 1 98.31 434 ALA A CA 1
ATOM 3174 C C . ALA A 1 434 ? -3.385 -40.906 -1.609 1 98.31 434 ALA A C 1
ATOM 3176 O O . ALA A 1 434 ? -4.359 -41.625 -1.366 1 98.31 434 ALA A O 1
ATOM 3177 N N . GLY A 1 435 ? -3.479 -39.656 -1.896 1 97.69 435 GLY A N 1
ATOM 3178 C CA . GLY A 1 435 ? -4.785 -39.031 -2.078 1 97.69 435 GLY A CA 1
ATOM 3179 C C . GLY A 1 435 ? -5.574 -39.625 -3.219 1 97.69 435 GLY A C 1
ATOM 3180 O O . GLY A 1 435 ? -6.77 -39.906 -3.074 1 97.69 435 GLY A O 1
ATOM 3181 N N . VAL A 1 436 ? -4.918 -39.844 -4.352 1 96.94 436 VAL A N 1
ATOM 3182 C CA . VAL A 1 436 ? -5.57 -40.469 -5.504 1 96.94 436 VAL A CA 1
ATOM 3183 C C . VAL A 1 436 ? -6.02 -41.875 -5.16 1 96.94 436 VAL A C 1
ATOM 3185 O O . VAL A 1 436 ? -7.137 -42.281 -5.496 1 96.94 436 VAL A O 1
ATOM 3188 N N . ASP A 1 437 ? -5.176 -42.625 -4.504 1 97 437 ASP A N 1
ATOM 3189 C CA . ASP A 1 437 ? -5.531 -44 -4.078 1 97 437 ASP A CA 1
ATOM 3190 C C . ASP A 1 437 ? -6.77 -43.969 -3.184 1 97 437 ASP A C 1
ATOM 3192 O O . ASP A 1 437 ? -7.656 -44.812 -3.328 1 97 437 ASP A O 1
ATOM 3196 N N . ALA A 1 438 ? -6.793 -43.062 -2.301 1 96.19 438 ALA A N 1
ATOM 3197 C CA . ALA A 1 438 ? -7.922 -42.969 -1.377 1 96.19 438 ALA A CA 1
ATOM 3198 C C . ALA A 1 438 ? -9.219 -42.656 -2.125 1 96.19 438 ALA A C 1
ATOM 3200 O O . ALA A 1 438 ? -10.273 -43.219 -1.79 1 96.19 438 ALA A O 1
ATOM 3201 N N . LEU A 1 439 ? -9.172 -41.75 -3.053 1 94.44 439 LEU A N 1
ATOM 3202 C CA . LEU A 1 439 ? -10.359 -41.375 -3.814 1 94.44 439 LEU A CA 1
ATOM 3203 C C . LEU A 1 439 ? -10.836 -42.531 -4.676 1 94.44 439 LEU A C 1
ATOM 3205 O O . LEU A 1 439 ? -12.039 -42.75 -4.836 1 94.44 439 LEU A O 1
ATOM 3209 N N . LEU A 1 440 ? -9.938 -43.312 -5.246 1 92.81 440 LEU A N 1
ATOM 3210 C CA . LEU A 1 440 ? -10.281 -44.438 -6.121 1 92.81 440 LEU A CA 1
ATOM 3211 C C . LEU A 1 440 ? -10.789 -45.625 -5.312 1 92.81 440 LEU A C 1
ATOM 3213 O O . LEU A 1 440 ? -11.57 -46.438 -5.816 1 92.81 440 LEU A O 1
ATOM 3217 N N . ALA A 1 441 ? -10.328 -45.719 -4.09 1 93.56 441 ALA A N 1
ATOM 3218 C CA . ALA A 1 441 ? -10.711 -46.844 -3.223 1 93.56 441 ALA A CA 1
ATOM 3219 C C . ALA A 1 441 ? -12.164 -46.719 -2.779 1 93.56 441 ALA A C 1
ATOM 3221 O O . ALA A 1 441 ? -12.836 -47.719 -2.521 1 93.56 441 ALA A O 1
ATOM 3222 N N . ASP A 1 442 ? -12.664 -45.531 -2.695 1 91 442 ASP A N 1
ATOM 3223 C CA . ASP A 1 442 ? -14.039 -45.312 -2.266 1 91 442 ASP A CA 1
ATOM 3224 C C . ASP A 1 442 ? -14.711 -44.219 -3.125 1 91 442 ASP A C 1
ATOM 3226 O O . ASP A 1 442 ? -14.945 -43.125 -2.66 1 91 442 ASP A O 1
ATOM 3230 N N . PRO A 1 443 ? -15.141 -44.656 -4.238 1 85.88 443 PRO A N 1
ATOM 3231 C CA . PRO A 1 443 ? -15.742 -43.688 -5.156 1 85.88 443 PRO A CA 1
ATOM 3232 C C . PRO A 1 443 ? -17.016 -43.062 -4.586 1 85.88 443 PRO A C 1
ATOM 3234 O O . PRO A 1 443 ? -17.328 -41.906 -4.91 1 85.88 443 PRO A O 1
ATOM 3237 N N . GLY A 1 444 ? -17.688 -43.781 -3.803 1 83.75 444 GLY A N 1
ATOM 3238 C CA . GLY A 1 444 ? -18.875 -43.25 -3.15 1 83.75 444 GLY A CA 1
ATOM 3239 C C . GLY A 1 444 ? -18.547 -42.094 -2.207 1 83.75 444 GLY A C 1
ATOM 3240 O O . GLY A 1 444 ? -19.219 -41.062 -2.238 1 83.75 444 GLY A O 1
ATOM 3241 N N . ALA A 1 445 ? -17.578 -42.281 -1.453 1 84.19 445 ALA A N 1
ATOM 3242 C CA . ALA A 1 445 ? -17.141 -41.25 -0.534 1 84.19 445 ALA A CA 1
ATOM 3243 C C . ALA A 1 445 ? -16.625 -40.031 -1.295 1 84.19 445 ALA A C 1
ATOM 3245 O O . ALA A 1 445 ? -16.875 -38.875 -0.891 1 84.19 445 ALA A O 1
ATOM 3246 N N . ALA A 1 446 ? -15.945 -40.281 -2.281 1 83.62 446 ALA A N 1
ATOM 3247 C CA . ALA A 1 446 ? -15.438 -39.188 -3.113 1 83.62 446 ALA A CA 1
ATOM 3248 C C . ALA A 1 446 ? -16.578 -38.375 -3.725 1 83.62 446 ALA A C 1
ATOM 3250 O O . ALA A 1 446 ? -16.516 -37.156 -3.803 1 83.62 446 ALA A O 1
ATOM 3251 N N . ALA A 1 447 ? -17.562 -39.062 -4.164 1 85 447 ALA A N 1
ATOM 3252 C CA . ALA A 1 447 ? -18.734 -38.406 -4.742 1 85 447 ALA A CA 1
ATOM 3253 C C . ALA A 1 447 ? -19.469 -37.594 -3.691 1 85 447 ALA A C 1
ATOM 3255 O O . ALA A 1 447 ? -19.969 -36.5 -3.988 1 85 447 ALA A O 1
ATOM 3256 N N . ALA A 1 448 ? -19.5 -38.062 -2.564 1 82.56 448 ALA A N 1
ATOM 3257 C CA . ALA A 1 448 ? -20.141 -37.344 -1.468 1 82.56 448 ALA A CA 1
ATOM 3258 C C . ALA A 1 448 ? -19.344 -36.094 -1.104 1 82.56 448 ALA A C 1
ATOM 3260 O O . ALA A 1 448 ? -19.938 -35.031 -0.837 1 82.56 448 ALA A O 1
ATOM 3261 N N . ALA A 1 449 ? -18.094 -36.219 -1.125 1 81.31 449 ALA A N 1
ATOM 3262 C CA . ALA A 1 449 ? -17.203 -35.094 -0.797 1 81.31 449 ALA A CA 1
ATOM 3263 C C . ALA A 1 449 ? -17.312 -33.969 -1.844 1 81.31 449 ALA A C 1
ATOM 3265 O O . ALA A 1 449 ? -17.156 -32.812 -1.526 1 81.31 449 ALA A O 1
ATOM 3266 N N . ALA A 1 450 ? -17.594 -34.406 -3.006 1 81.69 450 ALA A N 1
ATOM 3267 C CA . ALA A 1 450 ? -17.719 -33.469 -4.098 1 81.69 450 ALA A CA 1
ATOM 3268 C C . ALA A 1 450 ? -18.906 -32.531 -3.883 1 81.69 450 ALA A C 1
ATOM 3270 O O . ALA A 1 450 ? -18.984 -31.453 -4.469 1 81.69 450 ALA A O 1
ATOM 3271 N N . LYS A 1 451 ? -19.828 -32.938 -3.021 1 75.44 451 LYS A N 1
ATOM 3272 C CA . LYS A 1 451 ? -21.016 -32.125 -2.744 1 75.44 451 LYS A CA 1
ATOM 3273 C C . LYS A 1 451 ? -20.766 -31.141 -1.619 1 75.44 451 LYS A C 1
ATOM 3275 O O . LYS A 1 451 ? -21.562 -30.219 -1.413 1 75.44 451 LYS A O 1
ATOM 3280 N N . SER A 1 452 ? -19.672 -31.438 -1.042 1 76.81 452 SER A N 1
ATOM 3281 C CA . SER A 1 452 ? -19.281 -30.578 0.078 1 76.81 452 SER A CA 1
ATOM 3282 C C . SER A 1 452 ? -17.859 -30.031 -0.112 1 76.81 452 SER A C 1
ATOM 3284 O O . SER A 1 452 ? -17.172 -30.422 -1.053 1 76.81 452 SER A O 1
ATOM 3286 N N . GLY A 1 453 ? -17.547 -28.734 0.382 1 69.06 453 GLY A N 1
ATOM 3287 C CA . GLY A 1 453 ? -16.188 -28.219 0.334 1 69.06 453 GLY A CA 1
ATOM 3288 C C . GLY A 1 453 ? -15.969 -27.219 -0.782 1 69.06 453 GLY A C 1
ATOM 3289 O O . GLY A 1 453 ? -16.844 -26.375 -1.047 1 69.06 453 GLY A O 1
ATOM 3290 N N . SER A 1 454 ? -14.719 -27.406 -1.324 1 72.69 454 SER A N 1
ATOM 3291 C CA . SER A 1 454 ? -14.344 -26.422 -2.324 1 72.69 454 SER A CA 1
ATOM 3292 C C . SER A 1 454 ? -14.953 -26.75 -3.684 1 72.69 454 SER A C 1
ATOM 3294 O O . SER A 1 454 ? -15.148 -25.859 -4.512 1 72.69 454 SER A O 1
ATOM 3296 N N . ALA A 1 455 ? -15.242 -28.031 -3.936 1 69.56 455 ALA A N 1
ATOM 3297 C CA . ALA A 1 455 ? -15.711 -28.484 -5.242 1 69.56 455 ALA A CA 1
ATOM 3298 C C . ALA A 1 455 ? -16.984 -27.75 -5.652 1 69.56 455 ALA A C 1
ATOM 3300 O O . ALA A 1 455 ? -17.094 -27.266 -6.781 1 69.56 455 ALA A O 1
ATOM 3301 N N . PRO A 1 456 ? -17.891 -27.656 -4.746 1 61.56 456 PRO A N 1
ATOM 3302 C CA . PRO A 1 456 ? -19.094 -26.906 -5.145 1 61.56 456 PRO A CA 1
ATOM 3303 C C . PRO A 1 456 ? -18.812 -25.438 -5.438 1 61.56 456 PRO A C 1
ATOM 3305 O O . PRO A 1 456 ? -19.453 -24.844 -6.312 1 61.56 456 PRO A O 1
ATOM 3308 N N . VAL A 1 457 ? -17.906 -24.859 -4.766 1 71.19 457 VAL A N 1
ATOM 3309 C CA . VAL A 1 457 ? -17.578 -23.453 -4.957 1 71.19 457 VAL A CA 1
ATOM 3310 C C . VAL A 1 457 ? -16.953 -23.25 -6.336 1 71.19 457 VAL A C 1
ATOM 3312 O O . VAL A 1 457 ? -17.391 -22.375 -7.098 1 71.19 457 VAL A O 1
ATOM 3315 N N . TYR A 1 458 ? -16.109 -24.047 -6.66 1 71.19 458 TYR A N 1
AT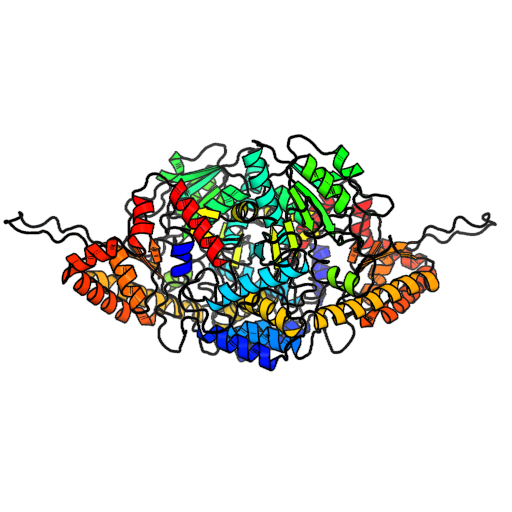OM 3316 C CA . TYR A 1 458 ? -15.445 -23.938 -7.957 1 71.19 458 TYR A CA 1
ATOM 3317 C C . TYR A 1 458 ? -16.297 -24.578 -9.055 1 71.19 458 TYR A C 1
ATOM 3319 O O . TYR A 1 458 ? -16.203 -24.188 -10.219 1 71.19 458 TYR A O 1
ATOM 3327 N N . GLY A 1 459 ? -17 -25.656 -8.672 1 62.22 459 GLY A N 1
ATOM 3328 C CA . GLY A 1 459 ? -17.953 -26.219 -9.617 1 62.22 459 GLY A CA 1
ATOM 3329 C C . GLY A 1 459 ? -19.016 -25.219 -10.047 1 62.22 459 GLY A C 1
ATOM 3330 O O . GLY A 1 459 ? -19.375 -25.156 -11.227 1 62.22 459 GLY A O 1
ATOM 3331 N N . MET A 1 460 ? -19.484 -24.5 -9.008 1 55.06 460 MET A N 1
ATOM 3332 C CA . MET A 1 460 ? -20.422 -23.438 -9.328 1 55.06 460 MET A CA 1
ATOM 3333 C C . MET A 1 460 ? -19.812 -22.438 -10.312 1 55.06 460 MET A C 1
ATOM 3335 O O . MET A 1 460 ? -20.484 -21.953 -11.219 1 55.06 460 MET A O 1
ATOM 3339 N N . SER A 1 461 ? -18.609 -22.156 -10.125 1 57.56 461 SER A N 1
ATOM 3340 C CA . SER A 1 461 ? -17.922 -21.172 -10.953 1 57.56 461 SER A CA 1
ATOM 3341 C C . SER A 1 461 ? -17.766 -21.672 -12.383 1 57.56 461 SER A C 1
ATOM 3343 O O . SER A 1 461 ? -17.781 -20.875 -13.328 1 57.56 461 SER A O 1
ATOM 3345 N N . ASN A 1 462 ? -17.688 -22.969 -12.477 1 53.66 462 ASN A N 1
ATOM 3346 C CA . ASN A 1 462 ? -17.484 -23.547 -13.797 1 53.66 462 ASN A CA 1
ATOM 3347 C C . ASN A 1 462 ? -18.812 -23.812 -14.5 1 53.66 462 ASN A C 1
ATOM 3349 O O . ASN A 1 462 ? -18.875 -23.891 -15.727 1 53.66 462 ASN A O 1
ATOM 3353 N N . VAL A 1 463 ? -19.906 -24.094 -13.602 1 48.78 463 VAL A N 1
ATOM 3354 C CA . VAL A 1 463 ? -21.156 -24.562 -14.188 1 48.78 463 VAL A CA 1
ATOM 3355 C C . VAL A 1 463 ? -22.188 -23.438 -14.188 1 48.78 463 VAL A C 1
ATOM 3357 O O . VAL A 1 463 ? -23 -23.328 -15.109 1 48.78 463 VAL A O 1
ATOM 3360 N N . SER A 1 464 ? -22.328 -22.766 -13.008 1 50.34 464 SER A N 1
ATOM 3361 C CA . SER A 1 464 ? -23.422 -21.812 -12.922 1 50.34 464 SER A CA 1
ATOM 3362 C C . SER A 1 464 ? -23.188 -20.609 -13.812 1 50.34 464 SER A C 1
ATOM 3364 O O . SER A 1 464 ? -22.172 -19.906 -13.656 1 50.34 464 SER A O 1
ATOM 3366 N N . PRO A 1 465 ? -23.984 -20.531 -14.82 1 52.44 465 PRO A N 1
ATOM 3367 C CA . PRO A 1 465 ? -23.922 -19.328 -15.648 1 52.44 465 PRO A CA 1
ATOM 3368 C C . PRO A 1 465 ? -24.109 -18.047 -14.844 1 52.44 465 PRO A C 1
ATOM 3370 O O . PRO A 1 465 ? -23.844 -16.953 -15.352 1 52.44 465 PRO A O 1
ATOM 3373 N N . ASP A 1 466 ? -24.484 -18.25 -13.562 1 63.84 466 ASP A N 1
ATOM 3374 C CA . ASP A 1 466 ? -24.828 -17 -12.891 1 63.84 466 ASP A CA 1
ATOM 3375 C C . ASP A 1 466 ? -23.625 -16.453 -12.133 1 63.84 466 ASP A C 1
ATOM 3377 O O . ASP A 1 466 ? -23.5 -16.656 -10.922 1 63.84 466 ASP A O 1
ATOM 3381 N N . ARG A 1 467 ? -22.672 -15.867 -12.734 1 71.81 467 ARG A N 1
ATOM 3382 C CA . ARG A 1 467 ? -21.484 -15.188 -12.227 1 71.81 467 ARG A CA 1
ATOM 3383 C C . ARG A 1 467 ? -21.859 -14.18 -11.141 1 71.81 467 ARG A C 1
ATOM 3385 O O . ARG A 1 467 ? -21.062 -13.898 -10.242 1 71.81 467 ARG A O 1
ATOM 3392 N N . GLY A 1 468 ? -23.094 -13.812 -11.148 1 74.19 468 GLY A N 1
ATOM 3393 C CA . GLY A 1 468 ? -23.578 -12.891 -10.141 1 74.19 468 GLY A CA 1
ATOM 3394 C C . GLY A 1 468 ? -23.672 -13.508 -8.758 1 74.19 468 GLY A C 1
ATOM 3395 O O . GLY A 1 468 ? -23.266 -12.898 -7.766 1 74.19 468 GLY A O 1
ATOM 3396 N N . MET A 1 469 ? -24.109 -14.742 -8.703 1 76.31 469 MET A N 1
ATOM 3397 C CA . MET A 1 469 ? -24.25 -15.43 -7.422 1 76.31 469 MET A CA 1
ATOM 3398 C C . MET A 1 469 ? -22.891 -15.727 -6.812 1 76.31 469 MET A C 1
ATOM 3400 O O . MET A 1 469 ? -22.703 -15.586 -5.602 1 76.31 469 MET A O 1
ATOM 3404 N N . VAL A 1 470 ? -21.953 -16.109 -7.645 1 81.56 470 VAL A N 1
ATOM 3405 C CA . VAL A 1 470 ? -20.594 -16.375 -7.172 1 81.56 470 VAL A CA 1
ATOM 3406 C C . VAL A 1 470 ? -19.984 -15.078 -6.641 1 81.56 470 VAL A C 1
ATOM 3408 O O . VAL A 1 470 ? -19.297 -15.086 -5.613 1 81.56 470 VAL A O 1
ATOM 3411 N N . GLY A 1 471 ? -20.25 -14.055 -7.316 1 85.25 471 GLY A N 1
ATOM 3412 C CA . GLY A 1 471 ? -19.797 -12.75 -6.855 1 85.25 471 GLY A CA 1
ATOM 3413 C C . GLY A 1 471 ? -20.359 -12.367 -5.5 1 85.25 471 GLY A C 1
ATOM 3414 O O . GLY A 1 471 ? -19.641 -11.859 -4.645 1 85.25 471 GLY A O 1
ATOM 3415 N N . GLU A 1 472 ? -21.641 -12.609 -5.301 1 85.19 472 GLU A N 1
ATOM 3416 C CA . GLU A 1 472 ? -22.281 -12.32 -4.023 1 85.19 472 GLU A CA 1
ATOM 3417 C C . GLU A 1 472 ? -21.703 -13.188 -2.908 1 85.19 472 GLU A C 1
ATOM 3419 O O . GLU A 1 472 ? -21.562 -12.734 -1.771 1 85.19 472 GLU A O 1
ATOM 3424 N N . PHE A 1 473 ? -21.406 -14.352 -3.309 1 83.44 473 PHE A N 1
ATOM 3425 C CA . PHE A 1 473 ? -20.781 -15.25 -2.348 1 83.44 473 PHE A CA 1
ATOM 3426 C C . PHE A 1 473 ? -19.422 -14.711 -1.911 1 83.44 473 PHE A C 1
ATOM 3428 O O . PHE A 1 473 ? -19.094 -14.727 -0.724 1 83.44 473 PHE A O 1
ATOM 3435 N N . LEU A 1 474 ? -18.672 -14.25 -2.893 1 87.31 474 LEU A N 1
ATOM 3436 C CA . LEU A 1 474 ? -17.359 -13.703 -2.59 1 87.31 474 LEU A CA 1
ATOM 3437 C C . LEU A 1 474 ? -17.469 -12.5 -1.665 1 87.31 474 LEU A C 1
ATOM 3439 O O . LEU A 1 474 ? -16.672 -12.344 -0.74 1 87.31 474 LEU A O 1
ATOM 3443 N N . VAL A 1 475 ? -18.422 -11.695 -1.818 1 90 475 VAL A N 1
ATOM 3444 C CA . VAL A 1 475 ? -18.641 -10.516 -0.987 1 90 475 VAL A CA 1
ATOM 3445 C C . VAL A 1 475 ? -19 -10.945 0.433 1 90 475 VAL A C 1
ATOM 3447 O O . VAL A 1 475 ? -18.453 -10.414 1.405 1 90 475 VAL A O 1
ATOM 3450 N N . ALA A 1 476 ? -19.938 -11.898 0.548 1 87.88 476 ALA A N 1
ATOM 3451 C CA . ALA A 1 476 ? -20.328 -12.406 1.859 1 87.88 476 ALA A CA 1
ATOM 3452 C C . ALA A 1 476 ? -19.141 -13 2.6 1 87.88 476 ALA A C 1
ATOM 3454 O O . ALA A 1 476 ? -18.984 -12.797 3.807 1 87.88 476 ALA A O 1
ATOM 3455 N N . TYR A 1 477 ? -18.391 -13.758 1.868 1 86.06 477 TYR A N 1
ATOM 3456 C CA . TYR A 1 477 ? -17.172 -14.328 2.432 1 86.06 477 TYR A CA 1
ATOM 3457 C C . TYR A 1 477 ? -16.266 -13.242 2.979 1 86.06 477 TYR A C 1
ATOM 3459 O O . TYR A 1 477 ? -15.789 -13.328 4.117 1 86.06 477 TYR A O 1
ATOM 3467 N N . GLN A 1 478 ? -15.977 -12.227 2.15 1 89.88 478 GLN A N 1
ATOM 3468 C CA . GLN A 1 478 ? -15.07 -11.156 2.547 1 89.88 478 GLN A CA 1
ATOM 3469 C C . GLN A 1 478 ? -15.617 -10.391 3.748 1 89.88 478 GLN A C 1
ATOM 3471 O O . GLN A 1 478 ? -14.852 -9.977 4.625 1 89.88 478 GLN A O 1
ATOM 3476 N N . ASP A 1 479 ? -16.969 -10.141 3.82 1 90.75 479 ASP A N 1
ATOM 3477 C CA . ASP A 1 479 ? -17.609 -9.484 4.961 1 90.75 479 ASP A CA 1
ATOM 3478 C C . ASP A 1 479 ? -17.328 -10.242 6.258 1 90.75 479 ASP A C 1
ATOM 3480 O O . ASP A 1 479 ? -16.984 -9.641 7.277 1 90.75 479 ASP A O 1
ATOM 3484 N N . VAL A 1 480 ? -17.453 -11.547 6.141 1 86.38 480 VAL A N 1
ATOM 3485 C CA . VAL A 1 480 ? -17.266 -12.391 7.316 1 86.38 480 VAL A CA 1
ATOM 3486 C C . VAL A 1 480 ? -15.805 -12.328 7.766 1 86.38 480 VAL A C 1
ATOM 3488 O O . VAL A 1 480 ? -15.516 -12.297 8.961 1 86.38 480 VAL A O 1
ATOM 3491 N N . MET A 1 481 ? -14.922 -12.289 6.789 1 86.88 481 MET A N 1
ATOM 3492 C CA . MET A 1 481 ? -13.5 -12.273 7.105 1 86.88 481 MET A CA 1
ATOM 3493 C C . MET A 1 481 ? -13.117 -10.969 7.805 1 86.88 481 MET A C 1
ATOM 3495 O O . MET A 1 481 ? -12.086 -10.898 8.469 1 86.88 481 MET A O 1
ATOM 3499 N N . LEU A 1 482 ? -13.945 -9.938 7.727 1 89.56 482 LEU A N 1
ATOM 3500 C CA . LEU A 1 482 ? -13.633 -8.641 8.312 1 89.56 482 LEU A CA 1
ATOM 3501 C C . LEU A 1 482 ? -14.453 -8.406 9.578 1 89.56 482 LEU A C 1
ATOM 3503 O O . LEU A 1 482 ? -14.414 -7.312 10.148 1 89.56 482 LEU A O 1
ATOM 3507 N N . MET A 1 483 ? -15.203 -9.422 10.023 1 85.94 483 MET A N 1
ATOM 3508 C CA . MET A 1 483 ? -15.914 -9.352 11.297 1 85.94 483 MET A CA 1
ATOM 3509 C C . MET A 1 483 ? -14.992 -9.75 12.445 1 85.94 483 MET A C 1
ATOM 3511 O O . MET A 1 483 ? -14.227 -10.703 12.336 1 85.94 483 MET A O 1
ATOM 3515 N N . PRO A 1 484 ? -15.039 -8.906 13.469 1 86.5 484 PRO A N 1
ATOM 3516 C CA . PRO A 1 484 ? -14.203 -9.297 14.609 1 86.5 484 PRO A CA 1
ATOM 3517 C C . PRO A 1 484 ? -14.602 -10.656 15.188 1 86.5 484 PRO A C 1
ATOM 3519 O O . PRO A 1 484 ? -15.773 -11.023 15.156 1 86.5 484 PRO A O 1
ATOM 3522 N N . MET B 1 1 ? 18.031 22.141 -14.477 1 54.81 1 MET B N 1
ATOM 3523 C CA . MET B 1 1 ? 17.219 21.953 -13.281 1 54.81 1 MET B CA 1
ATOM 3524 C C . MET B 1 1 ? 17.672 20.719 -12.508 1 54.81 1 MET B C 1
ATOM 3526 O O . MET B 1 1 ? 17.906 20.781 -11.297 1 54.81 1 MET B O 1
ATOM 3530 N N . LYS B 1 2 ? 17.953 19.703 -13.242 1 60.22 2 LYS B N 1
ATOM 3531 C CA . LYS B 1 2 ? 18.438 18.469 -12.625 1 60.22 2 LYS B CA 1
ATOM 3532 C C . LYS B 1 2 ? 19.781 18.688 -11.922 1 60.22 2 LYS B C 1
ATOM 3534 O O . LYS B 1 2 ? 19.984 18.203 -10.812 1 60.22 2 LYS B O 1
ATOM 3539 N N . GLU B 1 3 ? 20.609 19.297 -12.484 1 60.78 3 GLU B N 1
ATOM 3540 C CA . GLU B 1 3 ? 21.938 19.531 -11.93 1 60.78 3 GLU B CA 1
ATOM 3541 C C . GLU B 1 3 ? 21.859 20.312 -10.617 1 60.78 3 GLU B C 1
ATOM 3543 O O . GLU B 1 3 ? 22.594 20.016 -9.672 1 60.78 3 GLU B O 1
ATOM 3548 N N . LYS B 1 4 ? 20.984 21.234 -10.539 1 58.09 4 LYS B N 1
ATOM 3549 C CA . LYS B 1 4 ? 20.797 22.016 -9.32 1 58.09 4 LYS B CA 1
ATOM 3550 C C . LYS B 1 4 ? 20.266 21.156 -8.188 1 58.09 4 LYS B C 1
ATOM 3552 O O . LYS B 1 4 ? 20.703 21.297 -7.039 1 58.09 4 LYS B O 1
ATOM 3557 N N . ILE B 1 5 ? 19.281 20.359 -8.609 1 66.69 5 ILE B N 1
ATOM 3558 C CA . ILE B 1 5 ? 18.703 19.453 -7.617 1 66.69 5 ILE B CA 1
ATOM 3559 C C . ILE B 1 5 ? 19.766 18.469 -7.133 1 66.69 5 ILE B C 1
ATOM 3561 O O . ILE B 1 5 ? 19.875 18.203 -5.934 1 66.69 5 ILE B O 1
ATOM 3565 N N . LEU B 1 6 ? 20.547 18.016 -8.164 1 63 6 LEU B N 1
ATOM 3566 C CA . LEU B 1 6 ? 21.609 17.047 -7.867 1 63 6 LEU B CA 1
ATOM 3567 C C . LEU B 1 6 ? 22.625 17.656 -6.918 1 63 6 LEU B C 1
ATOM 3569 O O . LEU B 1 6 ? 23.156 16.969 -6.043 1 63 6 LEU B O 1
ATOM 3573 N N . ALA B 1 7 ? 22.938 18.875 -7.195 1 53.69 7 ALA B N 1
ATOM 3574 C CA . ALA B 1 7 ? 23.891 19.562 -6.348 1 53.69 7 ALA B CA 1
ATOM 3575 C C . ALA B 1 7 ? 23.391 19.656 -4.91 1 53.69 7 ALA B C 1
ATOM 3577 O O . ALA B 1 7 ? 24.188 19.672 -3.967 1 53.69 7 ALA B O 1
ATOM 3578 N N . GLY B 1 8 ? 22.109 19.781 -4.793 1 53.94 8 GLY B N 1
ATOM 3579 C CA . GLY B 1 8 ? 21.484 19.828 -3.477 1 53.94 8 GLY B CA 1
ATOM 3580 C C . GLY B 1 8 ? 21.391 18.453 -2.82 1 53.94 8 GLY B C 1
ATOM 3581 O O . GLY B 1 8 ? 21.109 18.359 -1.625 1 53.94 8 GLY B O 1
ATOM 3582 N N . ARG B 1 9 ? 21.203 17.547 -3.832 1 57.28 9 ARG B N 1
ATOM 3583 C CA . ARG B 1 9 ? 21.203 16.188 -3.311 1 57.28 9 ARG B CA 1
ATOM 3584 C C . ARG B 1 9 ? 22.484 15.891 -2.545 1 57.28 9 ARG B C 1
ATOM 3586 O O . ARG B 1 9 ? 23.547 15.727 -3.146 1 57.28 9 ARG B O 1
ATOM 3593 N N . ALA B 1 10 ? 22.656 16.953 -1.713 1 48.28 10 ALA B N 1
ATOM 3594 C CA . ALA B 1 10 ? 23.844 17.062 -0.869 1 48.28 10 ALA B CA 1
ATOM 3595 C C . ALA B 1 10 ? 24.531 15.695 -0.717 1 48.28 10 ALA B C 1
ATOM 3597 O O . ALA B 1 10 ? 23.938 14.664 -1.045 1 48.28 10 ALA B O 1
ATOM 3598 N N . SER B 1 11 ? 25.234 15.68 0.489 1 45.47 11 SER B N 1
ATOM 3599 C CA . SER B 1 11 ? 26.281 15.227 1.405 1 45.47 11 SER B CA 1
ATOM 3600 C C . SER B 1 11 ? 26.016 13.805 1.892 1 45.47 11 SER B C 1
ATOM 3602 O O . SER B 1 11 ? 26.797 13.266 2.688 1 45.47 11 SER B O 1
ATOM 3604 N N . ALA B 1 12 ? 24.734 13.453 1.699 1 42.44 12 ALA B N 1
ATOM 3605 C CA . ALA B 1 12 ? 24.5 12.336 2.611 1 42.44 12 ALA B CA 1
ATOM 3606 C C . ALA B 1 12 ? 25.219 11.078 2.135 1 42.44 12 ALA B C 1
ATOM 3608 O O . ALA B 1 12 ? 25.125 10.023 2.764 1 42.44 12 ALA B O 1
ATOM 3609 N N . ALA B 1 13 ? 25.422 10.969 0.764 1 46.16 13 ALA B N 1
ATOM 3610 C CA . ALA B 1 13 ? 26.109 9.703 0.524 1 46.16 13 ALA B CA 1
ATOM 3611 C C . ALA B 1 13 ? 27.422 9.633 1.282 1 46.16 13 ALA B C 1
ATOM 3613 O O . ALA B 1 13 ? 28.422 10.227 0.858 1 46.16 13 ALA B O 1
ATOM 3614 N N . GLN B 1 14 ? 27.312 9.641 2.436 1 49.56 14 GLN B N 1
ATOM 3615 C CA . GLN B 1 14 ? 28.422 9.492 3.377 1 49.56 14 GLN B CA 1
ATOM 3616 C C . GLN B 1 14 ? 29.297 8.297 3.016 1 49.56 14 GLN B C 1
ATOM 3618 O O . GLN B 1 14 ? 29.109 7.195 3.537 1 49.56 14 GLN B O 1
ATOM 3623 N N . GLY B 1 15 ? 29.969 8.344 1.849 1 57.66 15 GLY B N 1
ATOM 3624 C CA . GLY B 1 15 ? 31.172 7.551 1.657 1 57.66 15 GLY B CA 1
ATOM 3625 C C . GLY B 1 15 ? 30.891 6.211 1 1 57.66 15 GLY B C 1
ATOM 3626 O O . GLY B 1 15 ? 31.812 5.434 0.757 1 57.66 15 GLY B O 1
ATOM 3627 N N . CYS B 1 16 ? 29.578 5.746 0.922 1 68 16 CYS B N 1
ATOM 3628 C CA . CYS B 1 16 ? 29.438 4.426 0.321 1 68 16 CYS B CA 1
ATOM 3629 C C . CYS B 1 16 ? 29.031 4.531 -1.14 1 68 16 CYS B C 1
ATOM 3631 O O . CYS B 1 16 ? 28.156 5.332 -1.483 1 68 16 CYS B O 1
ATOM 3633 N N . GLU B 1 17 ? 29.75 3.934 -2.016 1 80.94 17 GLU B N 1
ATOM 3634 C CA . GLU B 1 17 ? 29.422 3.857 -3.434 1 80.94 17 GLU B CA 1
ATOM 3635 C C . GLU B 1 17 ? 28.016 3.268 -3.637 1 80.94 17 GLU B C 1
ATOM 3637 O O . GLU B 1 17 ? 27.672 2.256 -3.021 1 80.94 17 GLU B O 1
ATOM 3642 N N . PRO B 1 18 ? 27.188 3.967 -4.414 1 88.75 18 PRO B N 1
ATOM 3643 C CA . PRO B 1 18 ? 25.844 3.445 -4.668 1 88.75 18 PRO B CA 1
ATOM 3644 C C . PRO B 1 18 ? 25.859 2.07 -5.328 1 88.75 18 PRO B C 1
ATOM 3646 O O . PRO B 1 18 ? 26.719 1.795 -6.172 1 88.75 18 PRO B O 1
ATOM 3649 N N . LEU B 1 19 ? 25 1.247 -4.934 1 89.62 19 LEU B N 1
ATOM 3650 C CA . LEU B 1 19 ? 24.875 -0.09 -5.5 1 89.62 19 LEU B CA 1
ATOM 3651 C C . LEU B 1 19 ? 23.953 -0.071 -6.719 1 89.62 19 LEU B C 1
ATOM 3653 O O . LEU B 1 19 ? 22.734 0.113 -6.59 1 89.62 19 LEU B O 1
ATOM 3657 N N . THR B 1 20 ? 24.5 -0.291 -7.91 1 90 20 THR B N 1
ATOM 3658 C CA . THR B 1 20 ? 23.703 -0.206 -9.133 1 90 20 THR B CA 1
ATOM 3659 C C . THR B 1 20 ? 23.516 -1.588 -9.75 1 90 20 THR B C 1
ATOM 3661 O O . THR B 1 20 ? 22.703 -1.761 -10.656 1 90 20 THR B O 1
ATOM 3664 N N . VAL B 1 21 ? 24.297 -2.531 -9.219 1 92.81 21 VAL B N 1
ATOM 3665 C CA . VAL B 1 21 ? 24.188 -3.908 -9.695 1 92.81 21 VAL B CA 1
ATOM 3666 C C . VAL B 1 21 ? 24.141 -4.859 -8.5 1 92.81 21 VAL B C 1
ATOM 3668 O O . VAL B 1 21 ? 24.812 -4.645 -7.492 1 92.81 21 VAL B O 1
ATOM 3671 N N . LEU B 1 22 ? 23.281 -5.855 -8.648 1 96.06 22 LEU B N 1
ATOM 3672 C CA . LEU B 1 22 ? 23.234 -6.883 -7.613 1 96.06 22 LEU B CA 1
ATOM 3673 C C . LEU B 1 22 ? 24.609 -7.504 -7.391 1 96.06 22 LEU B C 1
ATOM 3675 O O . LEU B 1 22 ? 25.25 -7.957 -8.344 1 96.06 22 LEU B O 1
ATOM 3679 N N . PRO B 1 23 ? 25.062 -7.512 -6.152 1 96.25 23 PRO B N 1
ATOM 3680 C CA . PRO B 1 23 ? 26.359 -8.148 -5.914 1 96.25 23 PRO B CA 1
ATOM 3681 C C . PRO B 1 23 ? 26.375 -9.625 -6.309 1 96.25 23 PRO B C 1
ATOM 3683 O O . PRO B 1 23 ? 25.391 -10.336 -6.102 1 96.25 23 PRO B O 1
ATOM 3686 N N . SER B 1 24 ? 27.5 -10.047 -6.863 1 96.5 24 SER B N 1
ATOM 3687 C CA . SER B 1 24 ? 27.609 -11.438 -7.285 1 96.5 24 SER B CA 1
ATOM 3688 C C . SER B 1 24 ? 27.547 -12.391 -6.09 1 96.5 24 SER B C 1
ATOM 3690 O O . SER B 1 24 ? 26.828 -13.383 -6.125 1 96.5 24 SER B O 1
ATOM 3692 N N . ALA B 1 25 ? 28.312 -11.953 -5.07 1 97.12 25 ALA B N 1
ATOM 3693 C CA . ALA B 1 25 ? 28.312 -12.734 -3.836 1 97.12 25 ALA B CA 1
ATOM 3694 C C . ALA B 1 25 ? 27.469 -12.062 -2.76 1 97.12 25 ALA B C 1
ATOM 3696 O O . ALA B 1 25 ? 27.5 -10.844 -2.607 1 97.12 25 ALA B O 1
ATOM 3697 N N . GLY B 1 26 ? 26.719 -12.914 -2.064 1 97.12 26 GLY B N 1
ATOM 3698 C CA . GLY B 1 26 ? 26.016 -12.391 -0.909 1 97.12 26 GLY B CA 1
ATOM 3699 C C . GLY B 1 26 ? 26.938 -11.945 0.208 1 97.12 26 GLY B C 1
ATOM 3700 O O . GLY B 1 26 ? 28.109 -12.336 0.244 1 97.12 26 GLY B O 1
ATOM 3701 N N . SER B 1 27 ? 26.422 -11.078 1.04 1 97.75 27 SER B N 1
ATOM 3702 C CA . SER B 1 27 ? 27.156 -10.617 2.209 1 97.75 27 SER B CA 1
ATOM 3703 C C . SER B 1 27 ? 26.625 -11.25 3.488 1 97.75 27 SER B C 1
ATOM 3705 O O . SER B 1 27 ? 25.422 -11.453 3.631 1 97.75 27 SER B O 1
ATOM 3707 N N . PRO B 1 28 ? 27.578 -11.602 4.461 1 98 28 PRO B N 1
ATOM 3708 C CA . PRO B 1 28 ? 27.094 -12.102 5.746 1 98 28 PRO B CA 1
ATOM 3709 C C . PRO B 1 28 ? 26.125 -11.141 6.43 1 98 28 PRO B C 1
ATOM 3711 O O . PRO B 1 28 ? 26.266 -9.922 6.312 1 98 28 PRO B O 1
ATOM 3714 N N . ALA B 1 29 ? 25.234 -11.695 7.172 1 98.12 29 ALA B N 1
ATOM 3715 C CA . ALA B 1 29 ? 24.188 -10.922 7.82 1 98.12 29 ALA B CA 1
ATOM 3716 C C . ALA B 1 29 ? 24.766 -9.789 8.664 1 98.12 29 ALA B C 1
ATOM 3718 O O . ALA B 1 29 ? 24.266 -8.672 8.641 1 98.12 29 ALA B O 1
ATOM 3719 N N . GLN B 1 30 ? 25.797 -10.047 9.383 1 98.06 30 GLN B N 1
ATOM 3720 C CA . GLN B 1 30 ? 26.406 -9.055 10.266 1 98.06 30 GLN B CA 1
ATOM 3721 C C . GLN B 1 30 ? 27 -7.898 9.469 1 98.06 30 GLN B C 1
ATOM 3723 O O . GLN B 1 30 ? 26.938 -6.746 9.906 1 98.06 30 GLN B O 1
ATOM 3728 N N . ALA B 1 31 ? 27.562 -8.211 8.328 1 97.94 31 ALA B N 1
ATOM 3729 C CA . ALA B 1 31 ? 28.125 -7.172 7.465 1 97.94 31 ALA B CA 1
ATOM 3730 C C . ALA B 1 31 ? 27.031 -6.285 6.891 1 97.94 31 ALA B C 1
ATOM 3732 O O . ALA B 1 31 ? 27.203 -5.066 6.777 1 97.94 31 ALA B O 1
ATOM 3733 N N . VAL B 1 32 ? 25.953 -6.891 6.484 1 98.38 32 VAL B N 1
ATOM 3734 C CA . VAL B 1 32 ? 24.828 -6.133 5.957 1 98.38 32 VAL B CA 1
ATOM 3735 C C . VAL B 1 32 ? 24.25 -5.242 7.055 1 98.38 32 VAL B C 1
ATOM 3737 O O . VAL B 1 32 ? 23.922 -4.078 6.809 1 98.38 32 VAL B O 1
ATOM 3740 N N . LEU B 1 33 ? 24.078 -5.812 8.266 1 98.25 33 LEU B N 1
ATOM 3741 C CA . LEU B 1 33 ? 23.578 -5.039 9.391 1 98.25 33 LEU B CA 1
ATOM 3742 C C . LEU B 1 33 ? 24.453 -3.836 9.68 1 98.25 33 LEU B C 1
ATOM 3744 O O . LEU B 1 33 ? 23.969 -2.748 9.969 1 98.25 33 LEU B O 1
ATOM 3748 N N . ALA B 1 34 ? 25.766 -3.998 9.578 1 97.5 34 ALA B N 1
ATOM 3749 C CA . ALA B 1 34 ? 26.703 -2.898 9.789 1 97.5 34 ALA B CA 1
ATOM 3750 C C . ALA B 1 34 ? 26.516 -1.803 8.742 1 97.5 34 ALA B C 1
ATOM 3752 O O . ALA B 1 34 ? 26.562 -0.613 9.062 1 97.5 34 ALA B O 1
ATOM 3753 N N . LYS B 1 35 ? 26.312 -2.215 7.527 1 96.75 35 LYS B N 1
ATOM 3754 C CA . LYS B 1 35 ? 26.062 -1.248 6.465 1 96.75 35 LYS B CA 1
ATOM 3755 C C . LYS B 1 35 ? 24.75 -0.491 6.715 1 96.75 35 LYS B C 1
ATOM 3757 O O . LYS B 1 35 ? 24.672 0.713 6.469 1 96.75 35 LYS B O 1
ATOM 3762 N N . LEU B 1 36 ? 23.719 -1.19 7.207 1 97.88 36 LEU B N 1
ATOM 3763 C CA . LEU B 1 36 ? 22.453 -0.572 7.535 1 97.88 36 LEU B CA 1
ATOM 3764 C C . LEU B 1 36 ? 22.609 0.467 8.641 1 97.88 36 LEU B C 1
ATOM 3766 O O . LEU B 1 36 ? 22.031 1.555 8.562 1 97.88 36 LEU B O 1
ATOM 3770 N N . GLN B 1 37 ? 23.344 0.083 9.633 1 96.81 37 GLN B N 1
ATOM 3771 C CA . GLN B 1 37 ? 23.594 1.006 10.734 1 96.81 37 GLN B CA 1
ATOM 3772 C C . GLN B 1 37 ? 24.328 2.254 10.25 1 96.81 37 GLN B C 1
ATOM 3774 O O . GLN B 1 37 ? 24.031 3.365 10.695 1 96.81 37 GLN B O 1
ATOM 3779 N N . GLN B 1 38 ? 25.25 2.053 9.344 1 94.69 38 GLN B N 1
ATOM 3780 C CA . GLN B 1 38 ? 25.969 3.18 8.75 1 94.69 38 GLN B CA 1
ATOM 3781 C C . GLN B 1 38 ? 25.016 4.09 7.984 1 94.69 38 GLN B C 1
ATOM 3783 O O . GLN B 1 38 ? 25.094 5.316 8.094 1 94.69 38 GLN B O 1
ATOM 3788 N N . ARG B 1 39 ? 24.125 3.525 7.25 1 94.31 39 ARG B N 1
ATOM 3789 C CA . ARG B 1 39 ? 23.141 4.297 6.492 1 94.31 39 ARG B CA 1
ATOM 3790 C C . ARG B 1 39 ? 22.203 5.047 7.426 1 94.31 39 ARG B C 1
ATOM 3792 O O . ARG B 1 39 ? 21.828 6.191 7.152 1 94.31 39 ARG B O 1
ATOM 3799 N N . ALA B 1 40 ? 21.781 4.383 8.477 1 94.25 40 ALA B N 1
ATOM 3800 C CA . ALA B 1 40 ? 20.875 5 9.445 1 94.25 40 ALA B CA 1
ATOM 3801 C C . ALA B 1 40 ? 21.516 6.238 10.07 1 94.25 40 ALA B C 1
ATOM 3803 O O . ALA B 1 40 ? 20.812 7.172 10.453 1 94.25 40 ALA B O 1
ATOM 3804 N N . ALA B 1 41 ? 22.828 6.273 10.133 1 91.62 41 ALA B N 1
ATOM 3805 C CA . ALA B 1 41 ? 23.547 7.375 10.758 1 91.62 41 ALA B CA 1
ATOM 3806 C C . ALA B 1 41 ? 23.406 8.656 9.945 1 91.62 41 ALA B C 1
ATOM 3808 O O . ALA B 1 41 ? 23.609 9.758 10.461 1 91.62 41 ALA B O 1
ATOM 3809 N N . ALA B 1 42 ? 23.016 8.516 8.656 1 88.62 42 ALA B N 1
ATOM 3810 C CA . ALA B 1 42 ? 22.859 9.672 7.781 1 88.62 42 ALA B CA 1
ATOM 3811 C C . ALA B 1 42 ? 21.516 10.359 8.008 1 88.62 42 ALA B C 1
ATOM 3813 O O . ALA B 1 42 ? 21.328 11.508 7.59 1 88.62 42 ALA B O 1
ATOM 3814 N N . ASP B 1 43 ? 20.594 9.734 8.672 1 92.88 43 ASP B N 1
ATOM 3815 C CA . ASP B 1 43 ? 19.266 10.281 8.906 1 92.88 43 ASP B CA 1
ATOM 3816 C C . ASP B 1 43 ? 19.281 11.25 10.086 1 92.88 43 ASP B C 1
ATOM 3818 O O . ASP B 1 43 ? 20.203 11.234 10.906 1 92.88 43 ASP B O 1
ATOM 3822 N N . VAL B 1 44 ? 18.25 12.156 10.117 1 90.88 44 VAL B N 1
ATOM 3823 C CA . VAL B 1 44 ? 18.062 12.992 11.289 1 90.88 44 VAL B CA 1
ATOM 3824 C C . VAL B 1 44 ? 17.922 12.117 12.531 1 90.88 44 VAL B C 1
ATOM 3826 O O . VAL B 1 44 ? 17.156 11.148 12.531 1 90.88 44 VAL B O 1
ATOM 3829 N N . LYS B 1 45 ? 18.688 12.359 13.516 1 87.94 45 LYS B N 1
ATOM 3830 C CA . LYS B 1 45 ? 18.688 11.562 14.742 1 87.94 45 LYS B CA 1
ATOM 3831 C C . LYS B 1 45 ? 17.453 11.859 15.586 1 87.94 45 LYS B C 1
ATOM 3833 O O . LYS B 1 45 ? 17.109 13.023 15.805 1 87.94 45 LYS B O 1
ATOM 3838 N N . LEU B 1 46 ? 16.75 10.773 15.859 1 86.44 46 LEU B N 1
ATOM 3839 C CA . LEU B 1 46 ? 15.562 10.859 16.703 1 86.44 46 LEU B CA 1
ATOM 3840 C C . LEU B 1 46 ? 15.859 10.375 18.109 1 86.44 46 LEU B C 1
ATOM 3842 O O . LEU B 1 46 ? 16.328 9.258 18.312 1 86.44 46 LEU B O 1
ATOM 3846 N N . SER B 1 47 ? 16.422 11.148 19.031 1 75 47 SER B N 1
ATOM 3847 C CA . SER B 1 47 ? 16.859 10.766 20.359 1 75 47 SER B CA 1
ATOM 3848 C C . SER B 1 47 ? 15.82 11.141 21.406 1 75 47 SER B C 1
ATOM 3850 O O . SER B 1 47 ? 14.695 11.5 21.062 1 75 47 SER B O 1
ATOM 3852 N N . ASP B 1 48 ? 16.25 10.898 22.641 1 69.94 48 ASP B N 1
ATOM 3853 C CA . ASP B 1 48 ? 15.383 11.094 23.797 1 69.94 48 ASP B CA 1
ATOM 3854 C C . ASP B 1 48 ? 14.984 12.562 23.938 1 69.94 48 ASP B C 1
ATOM 3856 O O . ASP B 1 48 ? 14.039 12.875 24.656 1 69.94 48 ASP B O 1
ATOM 3860 N N . GLY B 1 49 ? 15.477 13.367 23.156 1 69 49 GLY B N 1
ATOM 3861 C CA . GLY B 1 49 ? 15.016 14.742 23.234 1 69 49 GLY B CA 1
ATOM 3862 C C . GLY B 1 49 ? 13.875 15.047 22.281 1 69 49 GLY B C 1
ATOM 3863 O O . GLY B 1 49 ? 13.359 14.141 21.625 1 69 49 GLY B O 1
ATOM 3864 N N . PRO B 1 50 ? 13.367 16.266 22.531 1 78.56 50 PRO B N 1
ATOM 3865 C CA . PRO B 1 50 ? 12.258 16.625 21.641 1 78.56 50 PRO B CA 1
ATOM 3866 C C . PRO B 1 50 ? 12.664 16.656 20.172 1 78.56 50 PRO B C 1
ATOM 3868 O O . PRO B 1 50 ? 13.781 17.062 19.844 1 78.56 50 PRO B O 1
ATOM 3871 N N . SER B 1 51 ? 11.883 16.062 19.438 1 89.5 51 SER B N 1
ATOM 3872 C CA . SER B 1 51 ? 12.055 16.109 17.984 1 89.5 51 SER B CA 1
ATOM 3873 C C . SER B 1 51 ? 11.672 17.484 17.438 1 89.5 51 SER B C 1
ATOM 3875 O O . SER B 1 51 ? 10.711 18.094 17.906 1 89.5 51 SER B O 1
ATOM 3877 N N . LEU B 1 52 ? 12.43 17.953 16.5 1 95.44 52 LEU B N 1
ATOM 3878 C CA . LEU B 1 52 ? 12.188 19.25 15.859 1 95.44 52 LEU B CA 1
ATOM 3879 C C . LEU B 1 52 ? 11.508 19.062 14.508 1 95.44 52 LEU B C 1
ATOM 3881 O O . LEU B 1 52 ? 11.477 20 13.688 1 95.44 52 LEU B O 1
ATOM 3885 N N . LEU B 1 53 ? 11.039 17.828 14.336 1 95 53 LEU B N 1
ATOM 3886 C CA . LEU B 1 53 ? 10.406 17.453 13.078 1 95 53 LEU B CA 1
ATOM 3887 C C . LEU B 1 53 ? 8.891 17.609 13.164 1 95 53 LEU B C 1
ATOM 3889 O O . LEU B 1 53 ? 8.242 17 14.008 1 95 53 LEU B O 1
ATOM 3893 N N . SER B 1 54 ? 8.367 18.438 12.266 1 96.25 54 SER B N 1
ATOM 3894 C CA . SER B 1 54 ? 6.922 18.641 12.203 1 96.25 54 SER B CA 1
ATOM 3895 C C . SER B 1 54 ? 6.227 17.438 11.562 1 96.25 54 SER B C 1
ATOM 3897 O O . SER B 1 54 ? 6.496 17.094 10.406 1 96.25 54 SER B O 1
ATOM 3899 N N . GLY B 1 55 ? 5.297 16.828 12.172 1 94.62 55 GLY B N 1
ATOM 3900 C CA . GLY B 1 55 ? 4.363 15.852 11.625 1 94.62 55 GLY B CA 1
ATOM 3901 C C . GLY B 1 55 ? 5.047 14.734 10.859 1 94.62 55 GLY B C 1
ATOM 3902 O O . GLY B 1 55 ? 4.527 14.258 9.852 1 94.62 55 GLY B O 1
ATOM 3903 N N . ALA B 1 56 ? 6.207 14.25 11.219 1 93.06 56 ALA B N 1
ATOM 3904 C CA . ALA B 1 56 ? 6.949 13.234 10.477 1 93.06 56 ALA B CA 1
ATOM 3905 C C . ALA B 1 56 ? 7.035 11.938 11.273 1 93.06 56 ALA B C 1
ATOM 3907 O O . ALA B 1 56 ? 7.035 10.844 10.695 1 93.06 56 ALA B O 1
ATOM 3908 N N . VAL B 1 57 ? 7.176 12.023 12.562 1 95.94 57 VAL B N 1
ATOM 3909 C CA . VAL B 1 57 ? 7.238 10.906 13.492 1 95.94 57 VAL B CA 1
ATOM 3910 C C . VAL B 1 57 ? 6.191 11.086 14.586 1 95.94 57 VAL B C 1
ATOM 3912 O O . VAL B 1 57 ? 6.148 12.125 15.25 1 95.94 57 VAL B O 1
ATOM 3915 N N . TYR B 1 58 ? 5.41 10.055 14.875 1 96.44 58 TYR B N 1
ATOM 3916 C CA . TYR B 1 58 ? 4.199 10.273 15.656 1 96.44 58 TYR B CA 1
ATOM 3917 C C . TYR B 1 58 ? 4.289 9.562 17 1 96.44 58 TYR B C 1
ATOM 3919 O O . TYR B 1 58 ? 3.391 9.695 17.844 1 96.44 58 TYR B O 1
ATOM 3927 N N . MET B 1 59 ? 5.312 8.781 17.234 1 95.69 59 MET B N 1
ATOM 3928 C CA . MET B 1 59 ? 5.555 8.109 18.5 1 95.69 59 MET B CA 1
ATOM 3929 C C . MET B 1 59 ? 6.957 8.406 19.031 1 95.69 59 MET B C 1
ATOM 3931 O O . MET B 1 59 ? 7.84 8.789 18.25 1 95.69 59 MET B O 1
ATOM 3935 N N . PRO B 1 60 ? 7.16 8.227 20.359 1 93.75 60 PRO B N 1
ATOM 3936 C CA . PRO B 1 60 ? 8.531 8.359 20.844 1 93.75 60 PRO B CA 1
ATOM 3937 C C . PRO B 1 60 ? 9.5 7.387 20.172 1 93.75 60 PRO B C 1
ATOM 3939 O O . PRO B 1 60 ? 9.172 6.211 20 1 93.75 60 PRO B O 1
ATOM 3942 N N . ALA B 1 61 ? 10.656 7.848 19.828 1 93.25 61 ALA B N 1
ATOM 3943 C CA . ALA B 1 61 ? 11.633 7.074 19.062 1 93.25 61 ALA B CA 1
ATOM 3944 C C . ALA B 1 61 ? 12.242 5.965 19.906 1 93.25 61 ALA B C 1
ATOM 3946 O O . ALA B 1 61 ? 12.703 4.949 19.375 1 93.25 61 ALA B O 1
ATOM 3947 N N . VAL B 1 62 ? 12.305 6.207 21.188 1 91.69 62 VAL B N 1
ATOM 3948 C CA . VAL B 1 62 ? 12.867 5.234 22.125 1 91.69 62 VAL B CA 1
ATOM 3949 C C . VAL B 1 62 ? 11.852 4.914 23.219 1 91.69 62 VAL B C 1
ATOM 3951 O O . VAL B 1 62 ? 11.055 5.773 23.594 1 91.69 62 VAL B O 1
ATOM 3954 N N . GLY B 1 63 ? 11.828 3.619 23.594 1 93 63 GLY B N 1
ATOM 3955 C CA . GLY B 1 63 ? 10.953 3.252 24.703 1 93 63 GLY B CA 1
ATOM 3956 C C . GLY B 1 63 ? 10.234 1.936 24.469 1 93 63 GLY B C 1
ATOM 3957 O O . GLY B 1 63 ? 10.484 1.244 23.484 1 93 63 GLY B O 1
ATOM 3958 N N . GLU B 1 64 ? 9.344 1.655 25.438 1 95.88 64 GLU B N 1
ATOM 3959 C CA . GLU B 1 64 ? 8.664 0.364 25.453 1 95.88 64 GLU B CA 1
ATOM 3960 C C . GLU B 1 64 ? 7.668 0.247 24.312 1 95.88 64 GLU B C 1
ATOM 3962 O O . GLU B 1 64 ? 7.477 -0.837 23.75 1 95.88 64 GLU B O 1
ATOM 3967 N N . HIS B 1 65 ? 7.043 1.37 23.984 1 97.44 65 HIS B N 1
ATOM 3968 C CA . HIS B 1 65 ? 6.023 1.335 22.938 1 97.44 65 HIS B CA 1
ATOM 3969 C C . HIS B 1 65 ? 6.625 0.926 21.609 1 97.44 65 HIS B C 1
ATOM 3971 O O . HIS B 1 65 ? 6.148 -0.017 20.969 1 97.44 65 HIS B O 1
ATOM 3977 N N . ARG B 1 66 ? 7.66 1.594 21.219 1 96.56 66 ARG B N 1
ATOM 3978 C CA . ARG B 1 66 ? 8.32 1.288 19.938 1 96.56 66 ARG B CA 1
ATOM 3979 C C . ARG B 1 66 ? 8.891 -0.125 19.953 1 96.56 66 ARG B C 1
ATOM 3981 O O . ARG B 1 66 ? 8.75 -0.861 18.969 1 96.56 66 ARG B O 1
ATOM 3988 N N . SER B 1 67 ? 9.523 -0.515 21.047 1 97.69 67 SER B N 1
ATOM 3989 C CA . SER B 1 67 ? 10.109 -1.847 21.156 1 97.69 67 SER B CA 1
ATOM 3990 C C . SER B 1 67 ? 9.047 -2.932 21.016 1 97.69 67 SER B C 1
ATOM 3992 O O . SER B 1 67 ? 9.297 -3.969 20.391 1 97.69 67 SER B O 1
ATOM 3994 N N . LEU B 1 68 ? 7.906 -2.701 21.625 1 98.69 68 LEU B N 1
ATOM 3995 C CA . LEU B 1 68 ? 6.789 -3.635 21.516 1 98.69 68 LEU B CA 1
ATOM 3996 C C . LEU B 1 68 ? 6.359 -3.779 20.062 1 98.69 68 LEU B C 1
ATOM 3998 O O . LEU B 1 68 ? 6.125 -4.895 19.578 1 98.69 68 LEU B O 1
ATOM 4002 N N . LEU B 1 69 ? 6.23 -2.646 19.375 1 98.75 69 LEU B N 1
ATOM 4003 C CA . LEU B 1 69 ? 5.789 -2.688 17.984 1 98.75 69 LEU B CA 1
ATOM 4004 C C . LEU B 1 69 ? 6.816 -3.398 17.109 1 98.75 69 LEU B C 1
ATOM 4006 O O . LEU B 1 69 ? 6.449 -4.125 16.188 1 98.75 69 LEU B O 1
ATOM 4010 N N . ASP B 1 70 ? 8.117 -3.152 17.375 1 98.44 70 ASP B N 1
ATOM 4011 C CA . ASP B 1 70 ? 9.172 -3.863 16.656 1 98.44 70 ASP B CA 1
ATOM 4012 C C . ASP B 1 70 ? 9.07 -5.371 16.891 1 98.44 70 ASP B C 1
ATOM 4014 O O . ASP B 1 70 ? 9.227 -6.16 15.961 1 98.44 70 ASP B O 1
ATOM 4018 N N . ALA B 1 71 ? 8.82 -5.754 18.094 1 98.56 71 ALA B N 1
ATOM 4019 C CA . ALA B 1 71 ? 8.664 -7.168 18.438 1 98.56 71 ALA B CA 1
ATOM 4020 C C . ALA B 1 71 ? 7.441 -7.766 17.734 1 98.56 71 ALA B C 1
ATOM 4022 O O . ALA B 1 71 ? 7.484 -8.906 17.266 1 98.56 71 ALA B O 1
ATOM 4023 N N . ALA B 1 72 ? 6.34 -7.016 17.766 1 98.69 72 ALA B N 1
ATOM 4024 C CA . ALA B 1 72 ? 5.133 -7.461 17.062 1 98.69 72 ALA B CA 1
ATOM 4025 C C . ALA B 1 72 ? 5.414 -7.715 15.586 1 98.69 72 ALA B C 1
ATOM 4027 O O . ALA B 1 72 ? 4.98 -8.727 15.031 1 98.69 72 ALA B O 1
ATOM 4028 N N . HIS B 1 73 ? 6.125 -6.785 14.992 1 98.44 73 HIS B N 1
ATOM 4029 C CA . HIS B 1 73 ? 6.449 -6.945 13.578 1 98.44 73 HIS B CA 1
ATOM 4030 C C . HIS B 1 73 ? 7.266 -8.211 13.344 1 98.44 73 HIS B C 1
ATOM 4032 O O . HIS B 1 73 ? 6.988 -8.969 12.406 1 98.44 73 HIS B O 1
ATOM 4038 N N . SER B 1 74 ? 8.273 -8.398 14.141 1 97.81 74 SER B N 1
ATOM 4039 C CA . SER B 1 74 ? 9.125 -9.578 14 1 97.81 74 SER B CA 1
ATOM 4040 C C . SER B 1 74 ? 8.312 -10.859 14.133 1 97.81 74 SER B C 1
ATOM 4042 O O . SER B 1 74 ? 8.5 -11.805 13.359 1 97.81 74 SER B O 1
ATOM 4044 N N . LEU B 1 75 ? 7.43 -10.883 15.07 1 97.25 75 LEU B N 1
ATOM 4045 C CA . LEU B 1 75 ? 6.633 -12.07 15.367 1 97.25 75 LEU B CA 1
ATOM 4046 C C . LEU B 1 75 ? 5.738 -12.43 14.18 1 97.25 75 LEU B C 1
ATOM 4048 O O . LEU B 1 75 ? 5.473 -13.609 13.938 1 97.25 75 LEU B O 1
ATOM 4052 N N . PHE B 1 76 ? 5.301 -11.492 13.398 1 97.62 76 PHE B N 1
ATOM 4053 C CA . PHE B 1 76 ? 4.309 -11.734 12.359 1 97.62 76 PHE B CA 1
ATOM 4054 C C . PHE B 1 76 ? 4.883 -11.422 10.984 1 97.62 76 PHE B C 1
ATOM 4056 O O . PHE B 1 76 ? 4.137 -11.227 10.023 1 97.62 76 PHE B O 1
ATOM 4063 N N . SER B 1 77 ? 6.184 -11.375 10.797 1 96.69 77 SER B N 1
ATOM 4064 C CA . SER B 1 77 ? 6.859 -10.844 9.617 1 96.69 77 SER B CA 1
ATOM 4065 C C . SER B 1 77 ? 6.562 -11.688 8.383 1 96.69 77 SER B C 1
ATOM 4067 O O . SER B 1 77 ? 6.703 -11.211 7.254 1 96.69 77 SER B O 1
ATOM 4069 N N . LEU B 1 78 ? 6.082 -12.922 8.539 1 95.62 78 LEU B N 1
ATOM 4070 C CA . LEU B 1 78 ? 5.855 -13.805 7.406 1 95.62 78 LEU B CA 1
ATOM 4071 C C . LEU B 1 78 ? 4.367 -13.906 7.086 1 95.62 78 LEU B C 1
ATOM 4073 O O . LEU B 1 78 ? 3.98 -14.562 6.113 1 95.62 78 LEU B O 1
ATOM 4077 N N . THR B 1 79 ? 3.525 -13.289 7.836 1 96.75 79 THR B N 1
ATOM 4078 C CA . THR B 1 79 ? 2.084 -13.492 7.746 1 96.75 79 THR B CA 1
ATOM 4079 C C . THR B 1 79 ? 1.479 -12.602 6.664 1 96.75 79 THR B C 1
ATOM 4081 O O . THR B 1 79 ? 2.039 -11.555 6.328 1 96.75 79 THR B O 1
ATOM 4084 N N . ASN B 1 80 ? 0.451 -13.047 6.07 1 96.12 80 ASN B N 1
ATOM 4085 C CA . ASN B 1 80 ? -0.333 -12.438 5 1 96.12 80 ASN B CA 1
ATOM 4086 C C . ASN B 1 80 ? -1.824 -12.711 5.176 1 96.12 80 ASN B C 1
ATOM 4088 O O . ASN B 1 80 ? -2.268 -13.852 5.062 1 96.12 80 ASN B O 1
ATOM 4092 N N . PRO B 1 81 ? -2.627 -11.641 5.398 1 94.19 81 PRO B N 1
ATOM 4093 C CA . PRO B 1 81 ? -4.047 -11.875 5.668 1 94.19 81 PRO B CA 1
ATOM 4094 C C . PRO B 1 81 ? -4.805 -12.398 4.449 1 94.19 81 PRO B C 1
ATOM 4096 O O . PRO B 1 81 ? -5.941 -12.852 4.574 1 94.19 81 PRO B O 1
ATOM 4099 N N . LEU B 1 82 ? -4.191 -12.312 3.271 1 91.44 82 LEU B N 1
ATOM 4100 C CA . LEU B 1 82 ? -4.805 -12.875 2.076 1 91.44 82 LEU B CA 1
ATOM 4101 C C . LEU B 1 82 ? -5.023 -14.375 2.232 1 91.44 82 LEU B C 1
ATOM 4103 O O . LEU B 1 82 ? -5.941 -14.945 1.633 1 91.44 82 LEU B O 1
ATOM 4107 N N . HIS B 1 83 ? -4.133 -15.039 2.977 1 91.44 83 HIS B N 1
ATOM 4108 C CA . HIS B 1 83 ? -4.25 -16.453 3.295 1 91.44 83 HIS B CA 1
ATOM 4109 C C . HIS B 1 83 ? -4.883 -16.656 4.668 1 91.44 83 HIS B C 1
ATOM 4111 O O . HIS B 1 83 ? -4.23 -17.156 5.586 1 91.44 83 HIS B O 1
ATOM 4117 N N . ALA B 1 84 ? -6.191 -16.438 4.699 1 87.75 84 ALA B N 1
ATOM 4118 C CA . ALA B 1 84 ? -6.914 -16.375 5.965 1 87.75 84 ALA B CA 1
ATOM 4119 C C . ALA B 1 84 ? -6.902 -17.719 6.68 1 87.75 84 ALA B C 1
ATOM 4121 O O . ALA B 1 84 ? -6.938 -17.781 7.914 1 87.75 84 ALA B O 1
ATOM 4122 N N . ASP B 1 85 ? -6.793 -18.797 5.957 1 85.75 85 ASP B N 1
ATOM 4123 C CA . ASP B 1 85 ? -6.777 -20.125 6.547 1 85.75 85 ASP B CA 1
ATOM 4124 C C . ASP B 1 85 ? -5.406 -20.438 7.141 1 85.75 85 ASP B C 1
ATOM 4126 O O . ASP B 1 85 ? -5.301 -21.234 8.078 1 85.75 85 ASP B O 1
ATOM 4130 N N . VAL B 1 86 ? -4.406 -19.844 6.578 1 91.69 86 VAL B N 1
ATOM 4131 C CA . VAL B 1 86 ? -3.035 -20.094 7.016 1 91.69 86 VAL B CA 1
ATOM 4132 C C . VAL B 1 86 ? -2.691 -19.156 8.172 1 91.69 86 VAL B C 1
ATOM 4134 O O . VAL B 1 86 ? -2.004 -19.547 9.117 1 91.69 86 VAL B O 1
ATOM 4137 N N . PHE B 1 87 ? -3.189 -17.906 8.062 1 94.75 87 PHE B N 1
ATOM 4138 C CA . PHE B 1 87 ? -2.854 -16.875 9.039 1 94.75 87 PHE B CA 1
ATOM 4139 C C . PHE B 1 87 ? -4.113 -16.25 9.617 1 94.75 87 PHE B C 1
ATOM 4141 O O . PHE B 1 87 ? -4.328 -15.039 9.484 1 94.75 87 PHE B O 1
ATOM 4148 N N . PRO B 1 88 ? -4.934 -16.938 10.391 1 92.31 88 PRO B N 1
ATOM 4149 C CA . PRO B 1 88 ? -6.16 -16.375 10.961 1 92.31 88 PRO B CA 1
ATOM 4150 C C . PRO B 1 88 ? -5.887 -15.273 11.984 1 92.31 88 PRO B C 1
ATOM 4152 O O . PRO B 1 88 ? -6.75 -14.43 12.234 1 92.31 88 PRO B O 1
ATOM 4155 N N . SER B 1 89 ? -4.695 -15.273 12.602 1 94.62 89 SER B N 1
ATOM 4156 C CA . SER B 1 89 ? -4.348 -14.297 13.633 1 94.62 89 SER B CA 1
ATOM 4157 C C . SER B 1 89 ? -4.43 -12.875 13.094 1 94.62 89 SER B C 1
ATOM 4159 O O . SER B 1 89 ? -5.152 -12.039 13.648 1 94.62 89 SER B O 1
ATOM 4161 N N . VAL B 1 90 ? -3.752 -12.617 11.977 1 96.56 90 VAL B N 1
ATOM 4162 C CA . VAL B 1 90 ? -3.691 -11.25 11.469 1 96.56 90 VAL B CA 1
ATOM 4163 C C . VAL B 1 90 ? -5.043 -10.867 10.867 1 96.56 90 VAL B C 1
ATOM 4165 O O . VAL B 1 90 ? -5.398 -9.688 10.844 1 96.56 90 VAL B O 1
ATOM 4168 N N . ARG B 1 91 ? -5.785 -11.797 10.328 1 93.69 91 ARG B N 1
ATOM 4169 C CA . ARG B 1 91 ? -7.152 -11.508 9.906 1 93.69 91 ARG B CA 1
ATOM 4170 C C . ARG B 1 91 ? -7.992 -11.016 11.078 1 93.69 91 ARG B C 1
ATOM 4172 O O . ARG B 1 91 ? -8.719 -10.023 10.945 1 93.69 91 ARG B O 1
ATOM 4179 N N . GLN B 1 92 ? -7.91 -11.711 12.195 1 94.25 92 GLN B N 1
ATOM 4180 C CA . GLN B 1 92 ? -8.648 -11.336 13.391 1 94.25 92 GLN B CA 1
ATOM 4181 C C . GLN B 1 92 ? -8.203 -9.977 13.914 1 94.25 92 GLN B C 1
ATOM 4183 O O . GLN B 1 92 ? -9.031 -9.148 14.297 1 94.25 92 GLN B O 1
ATOM 4188 N N . MET B 1 93 ? -6.93 -9.758 13.914 1 97 93 MET B N 1
ATOM 4189 C CA . MET B 1 93 ? -6.402 -8.492 14.406 1 97 93 MET B CA 1
ATOM 4190 C C . MET B 1 93 ? -6.852 -7.332 13.523 1 97 93 MET B C 1
ATOM 4192 O O . MET B 1 93 ? -7.156 -6.246 14.023 1 97 93 MET B O 1
ATOM 4196 N N . GLU B 1 94 ? -6.871 -7.551 12.211 1 97.31 94 GLU B N 1
ATOM 4197 C CA . GLU B 1 94 ? -7.391 -6.523 11.312 1 97.31 94 GLU B CA 1
ATOM 4198 C C . GLU B 1 94 ? -8.828 -6.152 11.672 1 97.31 94 GLU B C 1
ATOM 4200 O O . GLU B 1 94 ? -9.156 -4.969 11.773 1 97.31 94 GLU B O 1
ATOM 4205 N N . ALA B 1 95 ? -9.648 -7.129 11.852 1 96.31 95 ALA B N 1
ATOM 4206 C CA . ALA B 1 95 ? -11.055 -6.895 12.18 1 96.31 95 ALA B CA 1
ATOM 4207 C C . ALA B 1 95 ? -11.195 -6.133 13.492 1 96.31 95 ALA B C 1
ATOM 4209 O O . ALA B 1 95 ? -12.055 -5.258 13.625 1 96.31 95 ALA B O 1
ATOM 4210 N N . GLU B 1 96 ? -10.375 -6.473 14.422 1 97.31 96 GLU B N 1
ATOM 4211 C CA . GLU B 1 96 ? -10.438 -5.836 15.734 1 97.31 96 GLU B CA 1
ATOM 4212 C C . GLU B 1 96 ? -9.961 -4.391 15.664 1 97.31 96 GLU B C 1
ATOM 4214 O O . GLU B 1 96 ? -10.531 -3.512 16.312 1 97.31 96 GLU B O 1
ATOM 4219 N N . VAL B 1 97 ? -8.906 -4.129 14.914 1 98.44 97 VAL B N 1
ATOM 4220 C CA . VAL B 1 97 ? -8.43 -2.762 14.727 1 98.44 97 VAL B CA 1
ATOM 4221 C C . VAL B 1 97 ? -9.539 -1.903 14.117 1 98.44 97 VAL B C 1
ATOM 4223 O O . VAL B 1 97 ? -9.773 -0.777 14.562 1 98.44 97 VAL B O 1
ATOM 4226 N N . VAL B 1 98 ? -10.203 -2.434 13.133 1 98.25 98 VAL B N 1
ATOM 4227 C CA . VAL B 1 98 ? -11.297 -1.729 12.461 1 98.25 98 VAL B CA 1
ATOM 4228 C C . VAL B 1 98 ? -12.414 -1.447 13.469 1 98.25 98 VAL B C 1
ATOM 4230 O O . VAL B 1 98 ? -12.93 -0.327 13.539 1 98.25 98 VAL B O 1
ATOM 4233 N N . ALA B 1 99 ? -12.75 -2.426 14.266 1 97.19 99 ALA B N 1
ATOM 4234 C CA . ALA B 1 99 ? -13.844 -2.291 15.227 1 97.19 99 ALA B CA 1
ATOM 4235 C C . ALA B 1 99 ? -13.508 -1.25 16.281 1 97.19 99 ALA B C 1
ATOM 4237 O O . ALA B 1 99 ? -14.352 -0.421 16.641 1 97.19 99 ALA B O 1
ATOM 4238 N N . MET B 1 100 ? -12.336 -1.332 16.844 1 97.69 100 MET B N 1
ATOM 4239 C CA . MET B 1 100 ? -11.914 -0.371 17.859 1 97.69 100 MET B CA 1
ATOM 4240 C C . MET B 1 100 ? -11.93 1.05 17.297 1 97.69 100 MET B C 1
ATOM 4242 O O . MET B 1 100 ? -12.367 1.981 17.969 1 97.69 100 MET B O 1
ATOM 4246 N N . THR B 1 101 ? -11.469 1.215 16.062 1 98.44 101 THR B N 1
ATOM 4247 C CA . THR B 1 101 ? -11.445 2.521 15.422 1 98.44 101 THR B CA 1
ATOM 4248 C C . THR B 1 101 ? -12.867 3.033 15.188 1 98.44 101 THR B C 1
ATOM 4250 O O . THR B 1 101 ? -13.164 4.203 15.453 1 98.44 101 THR B O 1
ATOM 4253 N N . ALA B 1 102 ? -13.727 2.152 14.68 1 98 102 ALA B N 1
ATOM 4254 C CA . ALA B 1 102 ? -15.117 2.516 14.461 1 98 102 ALA B CA 1
ATOM 4255 C C . ALA B 1 102 ? -15.773 2.973 15.758 1 98 102 ALA B C 1
ATOM 4257 O O . ALA B 1 102 ? -16.531 3.949 15.773 1 98 102 ALA B O 1
ATOM 4258 N N . GLY B 1 103 ? -15.484 2.301 16.812 1 96.62 103 GLY B N 1
ATOM 4259 C CA . GLY B 1 103 ? -16.062 2.631 18.109 1 96.62 103 GLY B CA 1
ATOM 4260 C C . GLY B 1 103 ? -15.695 4.023 18.578 1 96.62 103 GLY B C 1
ATOM 4261 O O . GLY B 1 103 ? -16.5 4.688 19.25 1 96.62 103 GLY B O 1
ATOM 4262 N N . LEU B 1 104 ? -14.555 4.492 18.234 1 96.62 104 LEU B N 1
ATOM 4263 C CA . LEU B 1 104 ? -14.078 5.812 18.641 1 96.62 104 LEU B CA 1
ATOM 4264 C C . LEU B 1 104 ? -14.812 6.906 17.875 1 96.62 104 LEU B C 1
ATOM 4266 O O . LEU B 1 104 ? -14.82 8.062 18.297 1 96.62 104 LEU B O 1
ATOM 4270 N N . LEU B 1 105 ? -15.406 6.523 16.734 1 98.19 105 LEU B N 1
ATOM 4271 C CA . LEU B 1 105 ? -15.852 7.551 15.797 1 98.19 105 LEU B CA 1
ATOM 4272 C C . LEU B 1 105 ? -17.344 7.422 15.516 1 98.19 105 LEU B C 1
ATOM 4274 O O . LEU B 1 105 ? -17.797 7.691 14.398 1 98.19 105 LEU B O 1
ATOM 4278 N N . GLY B 1 106 ? -18.078 6.957 16.469 1 96.62 106 GLY B N 1
ATOM 4279 C CA . GLY B 1 106 ? -19.531 6.965 16.422 1 96.62 106 GLY B CA 1
ATOM 4280 C C . GLY B 1 106 ? -20.109 5.656 15.906 1 96.62 106 GLY B C 1
ATOM 4281 O O . GLY B 1 106 ? -21.328 5.527 15.773 1 96.62 106 GLY B O 1
ATOM 4282 N N . GLY B 1 107 ? -19.203 4.66 15.625 1 95.75 107 GLY B N 1
ATOM 4283 C CA . GLY B 1 107 ? -19.656 3.328 15.25 1 95.75 107 GLY B CA 1
ATOM 4284 C C . GLY B 1 107 ? -19.688 2.359 16.422 1 95.75 107 GLY B C 1
ATOM 4285 O O . GLY B 1 107 ? -19.594 2.77 17.578 1 95.75 107 GLY B O 1
ATOM 4286 N N . GLY B 1 108 ? -19.969 1.036 16.078 1 88.19 108 GLY B N 1
ATOM 4287 C CA . GLY B 1 108 ? -19.984 -0.004 17.094 1 88.19 108 GLY B CA 1
ATOM 4288 C C . GLY B 1 108 ? -21.344 -0.13 17.781 1 88.19 108 GLY B C 1
ATOM 4289 O O . GLY B 1 108 ? -22.234 0.671 17.531 1 88.19 108 GLY B O 1
ATOM 4290 N N . PRO B 1 109 ? -21.562 -1.139 18.562 1 84.5 109 PRO B N 1
ATOM 4291 C CA . PRO B 1 109 ? -22.844 -1.442 19.172 1 84.5 109 PRO B CA 1
ATOM 4292 C C . PRO B 1 109 ? -23.375 -0.294 20.031 1 84.5 109 PRO B C 1
ATOM 4294 O O . PRO B 1 109 ? -24.578 -0.051 20.078 1 84.5 109 PRO B O 1
ATOM 4297 N N . GLY B 1 110 ? -22.594 0.428 20.609 1 84.75 110 GLY B N 1
ATOM 4298 C CA . GLY B 1 110 ? -23.031 1.524 21.453 1 84.75 110 GLY B CA 1
ATOM 4299 C C . GLY B 1 110 ? -22.922 2.881 20.781 1 84.75 110 GLY B C 1
ATOM 4300 O O . GLY B 1 110 ? -23.234 3.906 21.391 1 84.75 110 GLY B O 1
ATOM 4301 N N . GLY B 1 111 ? -22.672 2.842 19.516 1 90.94 111 GLY B N 1
ATOM 4302 C CA . GLY B 1 111 ? -22.469 4.102 18.828 1 90.94 111 GLY B CA 1
ATOM 4303 C C . GLY B 1 111 ? -23.703 4.598 18.094 1 90.94 111 GLY B C 1
ATOM 4304 O O . GLY B 1 111 ? -24.734 3.928 18.078 1 90.94 111 GLY B O 1
ATOM 4305 N N . ALA B 1 112 ? -23.641 5.801 17.562 1 94.38 112 ALA B N 1
ATOM 4306 C CA . ALA B 1 112 ? -24.734 6.449 16.828 1 94.38 112 ALA B CA 1
ATOM 4307 C C . ALA B 1 112 ? -25.094 5.656 15.578 1 94.38 112 ALA B C 1
ATOM 4309 O O . ALA B 1 112 ? -26.234 5.68 15.133 1 94.38 112 ALA B O 1
ATOM 4310 N N . ASN B 1 113 ? -24.141 4.988 14.945 1 95.94 113 ASN B N 1
ATOM 4311 C CA . ASN B 1 113 ? -24.344 4.121 13.789 1 95.94 113 ASN B CA 1
ATOM 4312 C C . ASN B 1 113 ? -23.688 2.754 13.992 1 95.94 113 ASN B C 1
ATOM 4314 O O . ASN B 1 113 ? -22.531 2.555 13.648 1 95.94 113 ASN B O 1
ATOM 4318 N N . PRO B 1 114 ? -24.438 1.766 14.375 1 94.31 114 PRO B N 1
ATOM 4319 C CA . PRO B 1 114 ? -23.891 0.446 14.688 1 94.31 114 PRO B CA 1
ATOM 4320 C C . PRO B 1 114 ? -23.453 -0.325 13.445 1 94.31 114 PRO B C 1
ATOM 4322 O O . PRO B 1 114 ? -22.828 -1.375 13.555 1 94.31 114 PRO B O 1
ATOM 4325 N N . ASN B 1 115 ? -23.781 0.19 12.242 1 95.19 115 ASN B N 1
ATOM 4326 C CA . ASN B 1 115 ? -23.484 -0.526 11.008 1 95.19 115 ASN B CA 1
ATOM 4327 C C . ASN B 1 115 ? -22.125 -0.138 10.445 1 95.19 115 ASN B C 1
ATOM 4329 O O . ASN B 1 115 ? -21.703 -0.667 9.422 1 95.19 115 ASN B O 1
ATOM 4333 N N . VAL B 1 116 ? -21.469 0.795 11.156 1 97.75 116 VAL B N 1
ATOM 4334 C CA . VAL B 1 116 ? -20.156 1.222 10.672 1 97.75 116 VAL B CA 1
ATOM 4335 C C . VAL B 1 116 ? -19.234 0.015 10.547 1 97.75 116 VAL B C 1
ATOM 4337 O O . VAL B 1 116 ? -19.172 -0.826 11.453 1 97.75 116 VAL B O 1
ATOM 4340 N N . CYS B 1 117 ? -18.578 -0.201 9.461 1 97.44 117 CYS B N 1
ATOM 4341 C CA . CYS B 1 117 ? -17.609 -1.239 9.148 1 97.44 117 CYS B CA 1
ATOM 4342 C C . CYS B 1 117 ? -16.406 -0.653 8.422 1 97.44 117 CYS B C 1
ATOM 4344 O O . CYS B 1 117 ? -16.281 0.566 8.289 1 97.44 117 CYS B O 1
ATOM 4346 N N . GLY B 1 118 ? -15.477 -1.514 8.031 1 98.06 118 GLY B N 1
ATOM 4347 C CA . GLY B 1 118 ? -14.312 -0.934 7.383 1 98.06 118 GLY B CA 1
ATOM 4348 C C . GLY B 1 118 ? -13.281 -1.969 6.973 1 98.06 118 GLY B C 1
ATOM 4349 O O . GLY B 1 118 ? -13.609 -3.137 6.766 1 98.06 118 GLY B O 1
ATOM 4350 N N . ALA B 1 119 ? -12.086 -1.497 6.699 1 98 119 ALA B N 1
ATOM 4351 C CA . ALA B 1 119 ? -10.906 -2.283 6.352 1 98 119 ALA B CA 1
ATOM 4352 C C . ALA B 1 119 ? -9.625 -1.541 6.719 1 98 119 ALA B C 1
ATOM 4354 O O . ALA B 1 119 ? -9.625 -0.312 6.824 1 98 119 ALA B O 1
ATOM 4355 N N . MET B 1 120 ? -8.609 -2.305 6.969 1 98.25 120 MET B N 1
ATOM 4356 C CA . MET B 1 120 ? -7.301 -1.67 7.113 1 98.25 120 MET B CA 1
ATOM 4357 C C . MET B 1 120 ? -6.668 -1.416 5.75 1 98.25 120 MET B C 1
ATOM 4359 O O . MET B 1 120 ? -6.938 -2.139 4.789 1 98.25 120 MET B O 1
ATOM 4363 N N . THR B 1 121 ? -5.91 -0.372 5.648 1 98.06 121 THR B N 1
ATOM 4364 C CA . THR B 1 121 ? -5.156 -0.011 4.453 1 98.06 121 THR B CA 1
ATOM 4365 C C . THR B 1 121 ? -3.709 0.319 4.805 1 98.06 121 THR B C 1
ATOM 4367 O O . THR B 1 121 ? -3.338 0.333 5.977 1 98.06 121 THR B O 1
ATOM 4370 N N . SER B 1 122 ? -2.902 0.589 3.832 1 97.56 122 SER B N 1
ATOM 4371 C CA . SER B 1 122 ? -1.468 0.758 4.035 1 97.56 122 SER B CA 1
ATOM 4372 C C . SER B 1 122 ? -1.127 2.199 4.398 1 97.56 122 SER B C 1
ATOM 4374 O O . SER B 1 122 ? 0.033 2.521 4.66 1 97.56 122 SER B O 1
ATOM 4376 N N . GLY B 1 123 ? -2.072 3.1 4.422 1 97.81 123 GLY B N 1
ATOM 4377 C CA . GLY B 1 123 ? -1.858 4.504 4.734 1 97.81 123 GLY B CA 1
ATOM 4378 C C . GLY B 1 123 ? -3.055 5.379 4.406 1 97.81 123 GLY B C 1
ATOM 4379 O O . GLY B 1 123 ? -4.031 4.906 3.824 1 97.81 123 GLY B O 1
ATOM 4380 N N . GLY B 1 124 ? -2.908 6.629 4.801 1 98.25 124 GLY B N 1
ATOM 4381 C CA . GLY B 1 124 ? -4.004 7.566 4.59 1 98.25 124 GLY B CA 1
ATOM 4382 C C . GLY B 1 124 ? -4.375 7.723 3.129 1 98.25 124 GLY B C 1
ATOM 4383 O O . GLY B 1 124 ? -5.559 7.805 2.789 1 98.25 124 GLY B O 1
ATOM 4384 N N . THR B 1 125 ? -3.391 7.766 2.232 1 98.31 125 THR B N 1
ATOM 4385 C CA . THR B 1 125 ? -3.666 7.91 0.807 1 98.31 125 THR B CA 1
ATOM 4386 C C . THR B 1 125 ? -4.508 6.746 0.296 1 98.31 125 THR B C 1
ATOM 4388 O O . THR B 1 125 ? -5.484 6.949 -0.428 1 98.31 125 THR B O 1
ATOM 4391 N N . GLU B 1 126 ? -4.141 5.547 0.698 1 98.25 126 GLU B N 1
ATOM 4392 C CA . GLU B 1 126 ? -4.922 4.402 0.245 1 98.25 126 GLU B CA 1
ATOM 4393 C C . GLU B 1 126 ? -6.336 4.434 0.822 1 98.25 126 GLU B C 1
ATOM 4395 O O . GLU B 1 126 ? -7.293 4.043 0.153 1 98.25 126 GLU B O 1
ATOM 4400 N N . SER B 1 127 ? -6.492 4.824 2.094 1 98.75 127 SER B N 1
ATOM 4401 C CA . SER B 1 127 ? -7.82 4.965 2.678 1 98.75 127 SER B CA 1
ATOM 4402 C C . SER B 1 127 ? -8.672 5.945 1.876 1 98.75 127 SER B C 1
ATOM 4404 O O . SER B 1 127 ? -9.844 5.672 1.591 1 98.75 127 SER B O 1
ATOM 4406 N N . ILE B 1 128 ? -8.086 7.055 1.513 1 98.81 128 ILE B N 1
ATOM 4407 C CA . ILE B 1 128 ? -8.773 8.094 0.753 1 98.81 128 ILE B CA 1
ATOM 4408 C C . ILE B 1 128 ? -9.164 7.555 -0.623 1 98.81 128 ILE B C 1
ATOM 4410 O O . ILE B 1 128 ? -10.312 7.691 -1.047 1 98.81 128 ILE B O 1
ATOM 4414 N N . LEU B 1 129 ? -8.203 6.949 -1.295 1 98.75 129 LEU B N 1
ATOM 4415 C CA . LEU B 1 129 ? -8.484 6.398 -2.615 1 98.75 129 LEU B CA 1
ATOM 4416 C C . LEU B 1 129 ? -9.602 5.359 -2.539 1 98.75 129 LEU B C 1
ATOM 4418 O O . LEU B 1 129 ? -10.484 5.324 -3.404 1 98.75 129 LEU B O 1
ATOM 4422 N N . SER B 1 130 ? -9.547 4.512 -1.518 1 98.69 130 SER B N 1
ATOM 4423 C CA . SER B 1 130 ? -10.57 3.484 -1.339 1 98.69 130 SER B CA 1
ATOM 4424 C C . SER B 1 130 ? -11.945 4.105 -1.139 1 98.69 130 SER B C 1
ATOM 4426 O O . SER B 1 130 ? -12.93 3.662 -1.745 1 98.69 130 SER B O 1
ATOM 4428 N N . ALA B 1 131 ? -12.016 5.102 -0.295 1 98.81 131 ALA B N 1
ATOM 4429 C CA . ALA B 1 131 ? -13.289 5.77 -0.028 1 98.81 131 ALA B CA 1
ATOM 4430 C C . ALA B 1 131 ? -13.828 6.438 -1.287 1 98.81 131 ALA B C 1
ATOM 4432 O O . ALA B 1 131 ? -15.031 6.402 -1.547 1 98.81 131 ALA B O 1
ATOM 4433 N N . VAL B 1 132 ? -12.961 7.098 -2.045 1 98.88 132 VAL B N 1
ATOM 4434 C CA . VAL B 1 132 ? -13.367 7.773 -3.27 1 98.88 132 VAL B CA 1
ATOM 4435 C C . VAL B 1 132 ? -13.898 6.75 -4.273 1 98.88 132 VAL B C 1
ATOM 4437 O O . VAL B 1 132 ? -14.969 6.938 -4.859 1 98.88 132 VAL B O 1
ATOM 4440 N N . LYS B 1 133 ? -13.117 5.664 -4.484 1 98.5 133 LYS B N 1
ATOM 4441 C CA . LYS B 1 133 ? -13.523 4.613 -5.418 1 98.5 133 LYS B CA 1
ATOM 4442 C C . LYS B 1 133 ? -14.859 4.004 -5.008 1 98.5 133 LYS B C 1
ATOM 4444 O O . LYS B 1 133 ? -15.75 3.83 -5.844 1 98.5 133 LYS B O 1
ATOM 4449 N N . ALA B 1 134 ? -15.008 3.658 -3.738 1 98.56 134 ALA B N 1
ATOM 4450 C CA . ALA B 1 134 ? -16.234 3.045 -3.232 1 98.56 134 ALA B CA 1
ATOM 4451 C C . ALA B 1 134 ? -17.422 3.986 -3.391 1 98.56 134 ALA B C 1
ATOM 4453 O O . ALA B 1 134 ? -18.5 3.564 -3.807 1 98.56 134 ALA B O 1
ATOM 4454 N N . SER B 1 135 ? -17.234 5.277 -3.057 1 98.81 135 SER B N 1
ATOM 4455 C CA . SER B 1 135 ? -18.297 6.27 -3.174 1 98.81 135 SER B CA 1
ATOM 4456 C C . SER B 1 135 ? -18.703 6.465 -4.629 1 98.81 135 SER B C 1
ATOM 4458 O O . SER B 1 135 ? -19.906 6.551 -4.934 1 98.81 135 SER B O 1
ATOM 4460 N N . ARG B 1 136 ? -17.672 6.582 -5.516 1 98.5 136 ARG B N 1
ATOM 4461 C CA . ARG B 1 136 ? -17.953 6.688 -6.945 1 98.5 136 ARG B CA 1
ATOM 4462 C C . ARG B 1 136 ? -18.828 5.543 -7.422 1 98.5 136 ARG B C 1
ATOM 4464 O O . ARG B 1 136 ? -19.906 5.773 -7.992 1 98.5 136 ARG B O 1
ATOM 4471 N N . ASP B 1 137 ? -18.438 4.344 -7.145 1 97.94 137 ASP B N 1
ATOM 4472 C CA . ASP B 1 137 ? -19.125 3.16 -7.645 1 97.94 137 ASP B CA 1
ATOM 4473 C C . ASP B 1 137 ? -20.516 3.033 -7.016 1 97.94 137 ASP B C 1
ATOM 4475 O O . ASP B 1 137 ? -21.469 2.629 -7.684 1 97.94 137 ASP B O 1
ATOM 4479 N N . PHE B 1 138 ? -20.625 3.355 -5.766 1 98.31 138 PHE B N 1
ATOM 4480 C CA . PHE B 1 138 ? -21.875 3.234 -5.02 1 98.31 138 PHE B CA 1
ATOM 4481 C C . PHE B 1 138 ? -22.938 4.18 -5.574 1 98.31 138 PHE B C 1
ATOM 4483 O O . PHE B 1 138 ? -24.031 3.756 -5.91 1 98.31 138 PHE B O 1
ATOM 4490 N N . VAL B 1 139 ? -22.578 5.441 -5.695 1 98.56 139 VAL B N 1
ATOM 4491 C CA . VAL B 1 139 ? -23.531 6.457 -6.117 1 98.56 139 VAL B CA 1
ATOM 4492 C C . VAL B 1 139 ? -23.797 6.324 -7.617 1 98.56 139 VAL B C 1
ATOM 4494 O O . VAL B 1 139 ? -24.938 6.48 -8.07 1 98.56 139 VAL B O 1
ATOM 4497 N N . ALA B 1 140 ? -22.734 6.07 -8.383 1 97.38 140 ALA B N 1
ATOM 4498 C CA . ALA B 1 140 ? -22.906 5.918 -9.828 1 97.38 140 ALA B CA 1
ATOM 4499 C C . ALA B 1 140 ? -23.891 4.789 -10.141 1 97.38 140 ALA B C 1
ATOM 4501 O O . ALA B 1 140 ? -24.734 4.934 -11.023 1 97.38 140 ALA B O 1
ATOM 4502 N N . ALA B 1 141 ? -23.766 3.66 -9.484 1 95.75 141 ALA B N 1
ATOM 4503 C CA . ALA B 1 141 ? -24.641 2.521 -9.719 1 95.75 141 ALA B CA 1
ATOM 4504 C C . ALA B 1 141 ? -26.094 2.859 -9.336 1 95.75 141 ALA B C 1
ATOM 4506 O O . ALA B 1 141 ? -27.031 2.443 -10.016 1 95.75 141 ALA B O 1
ATOM 4507 N N . ARG B 1 142 ? -26.297 3.568 -8.328 1 96.44 142 ARG B N 1
ATOM 4508 C CA . ARG B 1 142 ? -27.609 3.881 -7.793 1 96.44 142 ARG B CA 1
ATOM 4509 C C . ARG B 1 142 ? -28.297 4.949 -8.633 1 96.44 142 ARG B C 1
ATOM 4511 O O . ARG B 1 142 ? -29.516 4.918 -8.805 1 96.44 142 ARG B O 1
ATOM 4518 N N . ARG B 1 143 ? -27.516 5.863 -9.164 1 96.94 143 ARG B N 1
ATOM 4519 C CA . ARG B 1 143 ? -28.125 7.031 -9.797 1 96.94 143 ARG B CA 1
ATOM 4520 C C . ARG B 1 143 ? -27.875 7.031 -11.297 1 96.94 143 ARG B C 1
ATOM 4522 O O . ARG B 1 143 ? -28.312 7.949 -12 1 96.94 143 ARG B O 1
ATOM 4529 N N . GLY B 1 144 ? -27.156 6.023 -11.797 1 96.75 144 GLY B N 1
ATOM 4530 C CA . GLY B 1 144 ? -26.906 5.914 -13.227 1 96.75 144 GLY B CA 1
ATOM 4531 C C . GLY B 1 144 ? -25.938 6.973 -13.742 1 96.75 144 GLY B C 1
ATOM 4532 O O . GLY B 1 144 ? -26.141 7.52 -14.828 1 96.75 144 GLY B O 1
ATOM 4533 N N . ILE B 1 145 ? -24.969 7.348 -12.945 1 97.44 145 ILE B N 1
ATOM 4534 C CA . ILE B 1 145 ? -24.016 8.391 -13.305 1 97.44 145 ILE B CA 1
ATOM 4535 C C . ILE B 1 145 ? -22.875 7.793 -14.117 1 97.44 145 ILE B C 1
ATOM 4537 O O . ILE B 1 145 ? -22.266 6.809 -13.703 1 97.44 145 ILE B O 1
ATOM 4541 N N . THR B 1 146 ? -22.531 8.375 -15.258 1 94.75 146 THR B N 1
ATOM 4542 C CA . THR B 1 146 ? -21.469 7.863 -16.109 1 94.75 146 THR B CA 1
ATOM 4543 C C . THR B 1 146 ? -20.266 8.789 -16.078 1 94.75 146 THR B C 1
ATOM 4545 O O . THR B 1 146 ? -19.156 8.398 -16.469 1 94.75 146 THR B O 1
ATOM 4548 N N . GLN B 1 147 ? -20.5 10.031 -15.656 1 96.62 147 GLN B N 1
ATOM 4549 C CA . GLN B 1 147 ? -19.422 11.008 -15.523 1 96.62 147 GLN B CA 1
ATOM 4550 C C . GLN B 1 147 ? -19.375 11.578 -14.109 1 96.62 147 GLN B C 1
ATOM 4552 O O . GLN B 1 147 ? -19.719 12.734 -13.883 1 96.62 147 GLN B O 1
ATOM 4557 N N . PRO B 1 148 ? -18.812 10.766 -13.25 1 98.25 148 PRO B N 1
ATOM 4558 C CA . PRO B 1 148 ? -18.859 11.156 -11.836 1 98.25 148 PRO B CA 1
ATOM 4559 C C . PRO B 1 148 ? -18.016 12.398 -11.539 1 98.25 148 PRO B C 1
ATOM 4561 O O . PRO B 1 148 ? -16.953 12.586 -12.141 1 98.25 148 PRO B O 1
ATOM 4564 N N . GLU B 1 149 ? -18.484 13.242 -10.602 1 98.81 149 GLU B N 1
ATOM 4565 C CA . GLU B 1 149 ? -17.797 14.438 -10.133 1 98.81 149 GLU B CA 1
ATOM 4566 C C . GLU B 1 149 ? -17.641 14.43 -8.617 1 98.81 149 GLU B C 1
ATOM 4568 O O . GLU B 1 149 ? -18.453 13.82 -7.914 1 98.81 149 GLU B O 1
ATOM 4573 N N . MET B 1 150 ? -16.609 14.992 -8.094 1 98.88 150 MET B N 1
ATOM 4574 C CA . MET B 1 150 ? -16.344 15.094 -6.664 1 98.88 150 MET B CA 1
ATOM 4575 C C . MET B 1 150 ? -15.992 16.531 -6.277 1 98.88 150 MET B C 1
ATOM 4577 O O . MET B 1 150 ? -15.414 17.266 -7.078 1 98.88 150 MET B O 1
ATOM 4581 N N . ILE B 1 151 ? -16.406 16.969 -5.102 1 98.94 151 ILE B N 1
ATOM 4582 C CA . ILE B 1 151 ? -16.156 18.328 -4.609 1 98.94 151 ILE B CA 1
ATOM 4583 C C . ILE B 1 151 ? -15.273 18.266 -3.367 1 98.94 151 ILE B C 1
ATOM 4585 O O . ILE B 1 151 ? -15.562 17.531 -2.42 1 98.94 151 ILE B O 1
ATOM 4589 N N . ILE B 1 152 ? -14.195 19.016 -3.385 1 98.81 152 ILE B N 1
ATOM 4590 C CA . ILE B 1 152 ? -13.32 19.141 -2.225 1 98.81 152 ILE B CA 1
ATOM 4591 C C . ILE B 1 152 ? -13.008 20.625 -1.98 1 98.81 152 ILE B C 1
ATOM 4593 O O . ILE B 1 152 ? -13.25 21.469 -2.85 1 98.81 152 ILE B O 1
ATOM 4597 N N . GLY B 1 153 ? -12.562 20.969 -0.764 1 98.31 153 GLY B N 1
ATOM 4598 C CA . GLY B 1 153 ? -11.977 22.281 -0.515 1 98.31 153 GLY B CA 1
ATOM 4599 C C . GLY B 1 153 ? -10.539 22.391 -0.993 1 98.31 153 GLY B C 1
ATOM 4600 O O . GLY B 1 153 ? -9.844 21.391 -1.113 1 98.31 153 GLY B O 1
ATOM 4601 N N . VAL B 1 154 ? -10.07 23.609 -1.212 1 97.19 154 VAL B N 1
ATOM 4602 C CA . VAL B 1 154 ? -8.703 23.859 -1.66 1 97.19 154 VAL B CA 1
ATOM 4603 C C . VAL B 1 154 ? -7.715 23.375 -0.607 1 97.19 154 VAL B C 1
ATOM 4605 O O . VAL B 1 154 ? -6.559 23.078 -0.922 1 97.19 154 VAL B O 1
ATOM 4608 N N . SER B 1 155 ? -8.18 23.203 0.611 1 97.25 155 SER B N 1
ATOM 4609 C CA . SER B 1 155 ? -7.332 22.781 1.719 1 97.25 155 SER B CA 1
ATOM 4610 C C . SER B 1 155 ? -7.324 21.266 1.87 1 97.25 155 SER B C 1
ATOM 4612 O O . SER B 1 155 ? -6.621 20.719 2.725 1 97.25 155 SER B O 1
ATOM 4614 N N . ALA B 1 156 ? -8.141 20.531 1.04 1 98.31 156 ALA B N 1
ATOM 4615 C CA . ALA B 1 156 ? -8.188 19.078 1.138 1 98.31 156 ALA B CA 1
ATOM 4616 C C . ALA B 1 156 ? -6.832 18.453 0.792 1 98.31 156 ALA B C 1
ATOM 4618 O O . ALA B 1 156 ? -6.035 19.062 0.071 1 98.31 156 ALA B O 1
ATOM 4619 N N . HIS B 1 157 ? -6.586 17.328 1.335 1 97.94 157 HIS B N 1
ATOM 4620 C CA . HIS B 1 157 ? -5.312 16.641 1.122 1 97.94 157 HIS B CA 1
ATOM 4621 C C . HIS B 1 157 ? -5.078 16.359 -0.358 1 97.94 157 HIS B C 1
ATOM 4623 O O . HIS B 1 157 ? -6.031 16.125 -1.106 1 97.94 157 HIS B O 1
ATOM 4629 N N . ALA B 1 158 ? -3.811 16.281 -0.803 1 96.75 158 ALA B N 1
ATOM 4630 C CA . ALA B 1 158 ? -3.385 16.109 -2.189 1 96.75 158 ALA B CA 1
ATOM 4631 C C . ALA B 1 158 ? -3.857 14.766 -2.75 1 96.75 158 ALA B C 1
ATOM 4633 O O . ALA B 1 158 ? -4.016 14.617 -3.963 1 96.75 158 ALA B O 1
ATOM 4634 N N . ALA B 1 159 ? -4.121 13.805 -1.92 1 98 159 ALA B N 1
ATOM 4635 C CA . ALA B 1 159 ? -4.531 12.461 -2.336 1 98 159 ALA B CA 1
ATOM 4636 C C . ALA B 1 159 ? -5.836 12.508 -3.125 1 98 159 ALA B C 1
ATOM 4638 O O . ALA B 1 159 ? -6.125 11.602 -3.908 1 98 159 ALA B O 1
ATOM 4639 N N . TYR B 1 160 ? -6.656 13.531 -2.939 1 98.69 160 TYR B N 1
ATOM 4640 C CA . TYR B 1 160 ? -7.918 13.609 -3.664 1 98.69 160 TYR B CA 1
ATOM 4641 C C . TYR B 1 160 ? -7.688 13.984 -5.121 1 98.69 160 TYR B C 1
ATOM 4643 O O . TYR B 1 160 ? -8.43 13.547 -6.008 1 98.69 160 TYR B O 1
ATOM 4651 N N . TRP B 1 161 ? -6.656 14.898 -5.426 1 97.94 161 TRP B N 1
ATOM 4652 C CA . TRP B 1 161 ? -6.246 15.109 -6.812 1 97.94 161 TRP B CA 1
ATOM 4653 C C . TRP B 1 161 ? -5.801 13.805 -7.457 1 97.94 161 TRP B C 1
ATOM 4655 O O . TRP B 1 161 ? -6.164 13.516 -8.602 1 97.94 161 TRP B O 1
ATOM 4665 N N . LYS B 1 162 ? -5.039 13.039 -6.742 1 97.56 162 LYS B N 1
ATOM 4666 C CA . LYS B 1 162 ? -4.582 11.734 -7.211 1 97.56 162 LYS B CA 1
ATOM 4667 C C . LYS B 1 162 ? -5.762 10.812 -7.52 1 97.56 162 LYS B C 1
ATOM 4669 O O . LYS B 1 162 ? -5.793 10.164 -8.57 1 97.56 162 LYS B O 1
ATOM 4674 N N . ALA B 1 163 ? -6.68 10.703 -6.574 1 98.38 163 ALA B N 1
ATOM 4675 C CA . ALA B 1 163 ? -7.859 9.859 -6.762 1 98.38 163 ALA B CA 1
ATOM 4676 C C . ALA B 1 163 ? -8.633 10.266 -8.016 1 98.38 163 ALA B C 1
ATOM 4678 O O . ALA B 1 163 ? -9.117 9.414 -8.758 1 98.38 163 ALA B O 1
ATOM 4679 N N . ALA B 1 164 ? -8.789 11.562 -8.203 1 97.81 164 ALA B N 1
ATOM 4680 C CA . ALA B 1 164 ? -9.492 12.07 -9.375 1 97.81 164 ALA B CA 1
ATOM 4681 C C . ALA B 1 164 ? -8.812 11.594 -10.664 1 97.81 164 ALA B C 1
ATOM 4683 O O . ALA B 1 164 ? -9.484 11.172 -11.609 1 97.81 164 ALA B O 1
ATOM 4684 N N . GLU B 1 165 ? -7.477 11.695 -10.664 1 95.56 165 GLU B N 1
ATOM 4685 C CA . GLU B 1 165 ? -6.703 11.258 -11.82 1 95.56 165 GLU B CA 1
ATOM 4686 C C . GLU B 1 165 ? -6.84 9.758 -12.039 1 95.56 165 GLU B C 1
ATOM 4688 O O . GLU B 1 165 ? -7.016 9.305 -13.172 1 95.56 165 GLU B O 1
ATOM 4693 N N . TYR B 1 166 ? -6.727 8.992 -11.008 1 97.38 166 TYR B N 1
ATOM 4694 C CA . TYR B 1 166 ? -6.738 7.531 -11.086 1 97.38 166 TYR B CA 1
ATOM 4695 C C . TYR B 1 166 ? -8.102 7.02 -11.531 1 97.38 166 TYR B C 1
ATOM 4697 O O . TYR B 1 166 ? -8.195 6.195 -12.438 1 97.38 166 TYR B O 1
ATOM 4705 N N . PHE B 1 167 ? -9.203 7.535 -10.914 1 97.44 167 PHE B N 1
ATOM 4706 C CA . PHE B 1 167 ? -10.516 6.918 -11.039 1 97.44 167 PHE B CA 1
ATOM 4707 C C . PHE B 1 167 ? -11.367 7.664 -12.055 1 97.44 167 PHE B C 1
ATOM 4709 O O . PHE B 1 167 ? -12.562 7.383 -12.203 1 97.44 167 PHE B O 1
ATOM 4716 N N . LYS B 1 168 ? -10.781 8.656 -12.773 1 95.06 168 LYS B N 1
ATOM 4717 C CA . LYS B 1 168 ? -11.453 9.438 -13.805 1 95.06 168 LYS B CA 1
ATOM 4718 C C . LYS B 1 168 ? -12.703 10.117 -13.266 1 95.06 168 LYS B C 1
ATOM 4720 O O . LYS B 1 168 ? -13.789 9.961 -13.82 1 95.06 168 LYS B O 1
ATOM 4725 N N . ILE B 1 169 ? -12.516 10.891 -12.266 1 98 169 ILE B N 1
ATOM 4726 C CA . ILE B 1 169 ? -13.547 11.711 -11.633 1 98 169 ILE B CA 1
ATOM 4727 C C . ILE B 1 169 ? -13.234 13.195 -11.859 1 98 169 ILE B C 1
ATOM 4729 O O . ILE B 1 169 ? -12.094 13.633 -11.656 1 98 169 ILE B O 1
ATOM 4733 N N . LYS B 1 170 ? -14.211 13.914 -12.391 1 98.38 170 LYS B N 1
ATOM 4734 C CA . LYS B 1 170 ? -14.023 15.359 -12.484 1 98.38 170 LYS B CA 1
ATOM 4735 C C . LYS B 1 170 ? -13.977 16 -11.102 1 98.38 170 LYS B C 1
ATOM 4737 O O . LYS B 1 170 ? -14.898 15.82 -10.297 1 98.38 170 LYS B O 1
ATOM 4742 N N . LEU B 1 171 ? -12.953 16.75 -10.852 1 98.44 171 LEU B N 1
ATOM 4743 C CA . LEU B 1 171 ? -12.719 17.297 -9.523 1 98.44 171 LEU B CA 1
ATOM 4744 C C . LEU B 1 171 ? -13.078 18.781 -9.484 1 98.44 171 LEU B C 1
ATOM 4746 O O . LEU B 1 171 ? -12.594 19.562 -10.297 1 98.44 171 LEU B O 1
ATOM 4750 N N . HIS B 1 172 ? -13.992 19.125 -8.625 1 98.69 172 HIS B N 1
ATOM 4751 C CA . HIS B 1 172 ? -14.273 20.516 -8.297 1 98.69 172 HIS B CA 1
ATOM 4752 C C . HIS B 1 172 ? -13.57 20.922 -7.008 1 98.69 172 HIS B C 1
ATOM 4754 O O . HIS B 1 172 ? -13.883 20.406 -5.934 1 98.69 172 HIS B O 1
ATOM 4760 N N . VAL B 1 173 ? -12.625 21.844 -7.098 1 98.25 173 VAL B N 1
ATOM 4761 C CA . VAL B 1 173 ? -11.938 22.406 -5.941 1 98.25 173 VAL B CA 1
ATOM 4762 C C . VAL B 1 173 ? -12.547 23.766 -5.586 1 98.25 173 VAL B C 1
ATOM 4764 O O . VAL B 1 173 ? -12.492 24.703 -6.383 1 98.25 173 VAL B O 1
ATOM 4767 N N . VAL B 1 174 ? -13.133 23.906 -4.438 1 98.06 174 VAL B N 1
ATOM 4768 C CA . VAL B 1 174 ? -13.836 25.141 -4.074 1 98.06 174 VAL B CA 1
ATOM 4769 C C . VAL B 1 174 ? -13.078 25.844 -2.955 1 98.06 174 VAL B C 1
ATOM 4771 O O . VAL B 1 174 ? -12.312 25.219 -2.219 1 98.06 174 VAL B O 1
ATOM 4774 N N . PRO B 1 175 ? -13.258 27.125 -2.811 1 96.31 175 PRO B N 1
ATOM 4775 C CA . PRO B 1 175 ? -12.547 27.891 -1.782 1 96.31 175 PRO B CA 1
ATOM 4776 C C . PRO B 1 175 ? -13.055 27.609 -0.374 1 96.31 175 PRO B C 1
ATOM 4778 O O . PRO B 1 175 ? -14.211 27.188 -0.204 1 96.31 175 PRO B O 1
ATOM 4781 N N . VAL B 1 176 ? -12.18 27.781 0.558 1 96.88 176 VAL B N 1
ATOM 4782 C CA . VAL B 1 176 ? -12.578 27.781 1.962 1 96.88 176 VAL B CA 1
ATOM 4783 C C . VAL B 1 176 ? -13.016 29.188 2.377 1 96.88 176 VAL B C 1
ATOM 4785 O O . VAL B 1 176 ? -12.758 30.156 1.669 1 96.88 176 VAL B O 1
ATOM 4788 N N . GLY B 1 177 ? -13.703 29.25 3.498 1 96.38 177 GLY B N 1
ATOM 4789 C CA . GLY B 1 177 ? -14.125 30.547 4.012 1 96.38 177 GLY B CA 1
ATOM 4790 C C . GLY B 1 177 ? -12.977 31.375 4.578 1 96.38 177 GLY B C 1
ATOM 4791 O O . GLY B 1 177 ? -11.82 30.953 4.535 1 96.38 177 GLY B O 1
ATOM 4792 N N . ARG B 1 178 ? -13.297 32.594 5.109 1 95.19 178 ARG B N 1
ATOM 4793 C CA . ARG B 1 178 ? -12.32 33.469 5.742 1 95.19 178 ARG B CA 1
ATOM 4794 C C . ARG B 1 178 ? -11.703 32.812 6.969 1 95.19 178 ARG B C 1
ATOM 4796 O O . ARG B 1 178 ? -10.586 33.156 7.363 1 95.19 178 ARG B O 1
ATOM 4803 N N . ASP B 1 179 ? -12.445 31.953 7.477 1 95.81 179 ASP B N 1
ATOM 4804 C CA . ASP B 1 179 ? -11.961 31.234 8.641 1 95.81 179 ASP B CA 1
ATOM 4805 C C . ASP B 1 179 ? -11.133 30.016 8.227 1 95.81 179 ASP B C 1
ATOM 4807 O O . ASP B 1 179 ? -10.781 29.188 9.062 1 95.81 179 ASP B O 1
ATOM 4811 N N . PHE B 1 180 ? -10.875 29.812 6.898 1 96.88 180 PHE B N 1
ATOM 4812 C CA . PHE B 1 180 ? -10.055 28.766 6.293 1 96.88 180 PHE B CA 1
ATOM 4813 C C . PHE B 1 180 ? -10.711 27.406 6.434 1 96.88 180 PHE B C 1
ATOM 4815 O O . PHE B 1 180 ? -10.039 26.375 6.363 1 96.88 180 PHE B O 1
ATOM 4822 N N . ARG B 1 181 ? -12.039 27.375 6.668 1 97.81 181 ARG B N 1
ATOM 4823 C CA . ARG B 1 181 ? -12.812 26.141 6.719 1 97.81 181 ARG B CA 1
ATOM 4824 C C . ARG B 1 181 ? -13.703 26 5.488 1 97.81 181 ARG B C 1
ATOM 4826 O O . ARG B 1 181 ? -14.195 27 4.957 1 97.81 181 ARG B O 1
ATOM 4833 N N . LEU B 1 182 ? -13.859 24.75 5.027 1 98.38 182 LEU B N 1
ATOM 4834 C CA . LEU B 1 182 ? -14.859 24.5 3.99 1 98.38 182 LEU B CA 1
ATOM 4835 C C . LEU B 1 182 ? -16.266 24.562 4.566 1 98.38 182 LEU B C 1
ATOM 4837 O O . LEU B 1 182 ? -16.547 23.938 5.598 1 98.38 182 LEU B O 1
ATOM 4841 N N . HIS B 1 183 ? -17.141 25.328 3.904 1 98.25 183 HIS B N 1
ATOM 4842 C CA . HIS B 1 183 ? -18.516 25.469 4.352 1 98.25 183 HIS B CA 1
ATOM 4843 C C . HIS B 1 183 ? -19.484 24.875 3.33 1 98.25 183 HIS B C 1
ATOM 4845 O O . HIS B 1 183 ? -19.188 24.828 2.137 1 98.25 183 HIS B O 1
ATOM 4851 N N . ALA B 1 184 ? -20.688 24.516 3.811 1 98.19 184 ALA B N 1
ATOM 4852 C CA . ALA B 1 184 ? -21.734 23.938 2.969 1 98.19 184 ALA B CA 1
ATOM 4853 C C . ALA B 1 184 ? -22.109 24.891 1.843 1 98.19 184 ALA B C 1
ATOM 4855 O O . ALA B 1 184 ? -22.438 24.469 0.736 1 98.19 184 ALA B O 1
ATOM 4856 N N . SER B 1 185 ? -22.062 26.172 2.117 1 97.44 185 SER B N 1
ATOM 4857 C CA . SER B 1 185 ? -22.453 27.172 1.128 1 97.44 185 SER B CA 1
ATOM 4858 C C . SER B 1 185 ? -21.578 27.094 -0.112 1 97.44 185 SER B C 1
ATOM 4860 O O . SER B 1 185 ? -22.062 27.188 -1.238 1 97.44 185 SER B O 1
ATOM 4862 N N . SER B 1 186 ? -20.266 26.969 0.097 1 97.31 186 SER B N 1
ATOM 4863 C CA . SER B 1 186 ? -19.344 26.844 -1.021 1 97.31 186 SER B CA 1
ATOM 4864 C C . SER B 1 186 ? -19.562 25.547 -1.797 1 97.31 186 SER B C 1
ATOM 4866 O O . SER B 1 186 ? -19.453 25.531 -3.023 1 97.31 186 SER B O 1
ATOM 4868 N N . VAL B 1 187 ? -19.891 24.516 -1.103 1 98.38 187 VAL B N 1
ATOM 4869 C CA . VAL B 1 187 ? -20.141 23.203 -1.704 1 98.38 187 VAL B CA 1
ATOM 4870 C C . VAL B 1 187 ? -21.422 23.25 -2.535 1 98.38 187 VAL B C 1
ATOM 4872 O O . VAL B 1 187 ? -21.453 22.75 -3.662 1 98.38 187 VAL B O 1
ATOM 4875 N N . ARG B 1 188 ? -22.438 23.844 -2.016 1 98.19 188 ARG B N 1
ATOM 4876 C CA . ARG B 1 188 ? -23.75 23.906 -2.643 1 98.19 188 ARG B CA 1
ATOM 4877 C C . ARG B 1 188 ? -23.672 24.484 -4.051 1 98.19 188 ARG B C 1
ATOM 4879 O O . ARG B 1 188 ? -24.359 24.031 -4.957 1 98.19 188 ARG B O 1
ATOM 4886 N N . ARG B 1 189 ? -22.828 25.391 -4.25 1 97.38 189 ARG B N 1
ATOM 4887 C CA . ARG B 1 189 ? -22.688 26.094 -5.52 1 97.38 189 ARG B CA 1
ATOM 4888 C C . ARG B 1 189 ? -22.172 25.172 -6.613 1 97.38 189 ARG B C 1
ATOM 4890 O O . ARG B 1 189 ? -22.375 25.438 -7.801 1 97.38 189 ARG B O 1
ATOM 4897 N N . ARG B 1 190 ? -21.547 24.094 -6.223 1 97.56 190 ARG B N 1
ATOM 4898 C CA . ARG B 1 190 ? -20.922 23.219 -7.211 1 97.56 190 ARG B CA 1
ATOM 4899 C C . ARG B 1 190 ? -21.641 21.875 -7.301 1 97.56 190 ARG B C 1
ATOM 4901 O O . ARG B 1 190 ? -21.328 21.062 -8.164 1 97.56 190 ARG B O 1
ATOM 4908 N N . LEU B 1 191 ? -22.609 21.688 -6.469 1 97.88 191 LEU B N 1
ATOM 4909 C CA . LEU B 1 191 ? -23.375 20.438 -6.5 1 97.88 191 LEU B CA 1
ATOM 4910 C C . LEU B 1 191 ? -24.141 20.312 -7.805 1 97.88 191 LEU B C 1
ATOM 4912 O O . LEU B 1 191 ? -24.719 21.297 -8.297 1 97.88 191 LEU B O 1
ATOM 4916 N N . ASN B 1 192 ? -24.156 19.156 -8.422 1 98 192 ASN B N 1
ATOM 4917 C CA . ASN B 1 192 ? -24.922 18.891 -9.641 1 98 192 ASN B CA 1
ATOM 4918 C C . ASN B 1 192 ? -25.297 17.422 -9.742 1 98 192 ASN B C 1
ATOM 4920 O O . ASN B 1 192 ? -25.078 16.656 -8.805 1 98 192 ASN B O 1
ATOM 4924 N N . ARG B 1 193 ? -25.875 17.031 -10.836 1 97.62 193 ARG B N 1
ATOM 4925 C CA . ARG B 1 193 ? -26.469 15.703 -10.984 1 97.62 193 ARG B CA 1
ATOM 4926 C C . ARG B 1 193 ? -25.391 14.633 -11.094 1 97.62 193 ARG B C 1
ATOM 4928 O O . ARG B 1 193 ? -25.672 13.445 -10.906 1 97.62 193 ARG B O 1
ATOM 4935 N N . ASN B 1 194 ? -24.156 15.023 -11.422 1 98.56 194 ASN B N 1
ATOM 4936 C CA . ASN B 1 194 ? -23.078 14.07 -11.609 1 98.56 194 ASN B CA 1
ATOM 4937 C C . ASN B 1 194 ? -22.219 13.945 -10.352 1 98.56 194 ASN B C 1
ATOM 4939 O O . ASN B 1 194 ? -21.281 13.133 -10.305 1 98.56 194 ASN B O 1
ATOM 4943 N N . THR B 1 195 ? -22.547 14.773 -9.344 1 98.81 195 THR B N 1
ATOM 4944 C CA . THR B 1 195 ? -21.75 14.734 -8.117 1 98.81 195 THR B CA 1
ATOM 4945 C C . THR B 1 195 ? -21.984 13.422 -7.367 1 98.81 195 THR B C 1
ATOM 4947 O O . THR B 1 195 ? -23.125 13.047 -7.109 1 98.81 195 THR B O 1
ATOM 4950 N N . VAL B 1 196 ? -20.875 12.75 -7.012 1 98.88 196 VAL B N 1
ATOM 4951 C CA . VAL B 1 196 ? -21 11.469 -6.324 1 98.88 196 VAL B CA 1
ATOM 4952 C C . VAL B 1 196 ? -20.453 11.586 -4.902 1 98.88 196 VAL B C 1
ATOM 4954 O O . VAL B 1 196 ? -20.781 10.773 -4.035 1 98.88 196 VAL B O 1
ATOM 4957 N N . LEU B 1 197 ? -19.641 12.555 -4.641 1 98.88 197 LEU B N 1
ATOM 4958 C CA . LEU B 1 197 ? -18.922 12.609 -3.373 1 98.88 197 LEU B CA 1
ATOM 4959 C C . LEU B 1 197 ? -18.531 14.039 -3.025 1 98.88 197 LEU B C 1
ATOM 4961 O O . LEU B 1 197 ? -18.094 14.797 -3.893 1 98.88 197 LEU B O 1
ATOM 4965 N N . VAL B 1 198 ? -18.781 14.43 -1.805 1 98.94 198 VAL B N 1
ATOM 4966 C CA . VAL B 1 198 ? -18.203 15.633 -1.204 1 98.94 198 VAL B CA 1
ATOM 4967 C C . VAL B 1 198 ? -17.297 15.242 -0.044 1 98.94 198 VAL B C 1
ATOM 4969 O O . VAL B 1 198 ? -17.594 14.297 0.693 1 98.94 198 VAL B O 1
ATOM 4972 N N . VAL B 1 199 ? -16.172 15.961 0.114 1 98.94 199 VAL B N 1
ATOM 4973 C CA . VAL B 1 199 ? -15.18 15.625 1.128 1 98.94 199 VAL B CA 1
ATOM 4974 C C . VAL B 1 199 ? -15.039 16.781 2.121 1 98.94 199 VAL B C 1
ATOM 4976 O O . VAL B 1 199 ? -14.992 17.938 1.727 1 98.94 199 VAL B O 1
ATOM 4979 N N . ALA B 1 200 ? -15.031 16.484 3.371 1 98.88 200 ALA B N 1
ATOM 4980 C CA . ALA B 1 200 ? -14.695 17.422 4.445 1 98.88 200 ALA B CA 1
ATOM 4981 C C . ALA B 1 200 ? -13.484 16.938 5.238 1 98.88 200 ALA B C 1
ATOM 4983 O O . ALA B 1 200 ? -13.273 15.734 5.383 1 98.88 200 ALA B O 1
ATOM 4984 N N . SER B 1 201 ? -12.688 17.844 5.723 1 98.75 201 SER B N 1
ATOM 4985 C CA . SER B 1 201 ? -11.492 17.516 6.48 1 98.75 201 SER B CA 1
ATOM 4986 C C . SER B 1 201 ? -11.695 17.719 7.977 1 98.75 201 SER B C 1
ATOM 4988 O O . SER B 1 201 ? -12.352 18.688 8.383 1 98.75 201 SER B O 1
ATOM 4990 N N . ALA B 1 202 ? -11.078 16.797 8.789 1 98.69 202 ALA B N 1
ATOM 4991 C CA . ALA B 1 202 ? -11.195 16.891 10.242 1 98.69 202 ALA B CA 1
ATOM 4992 C C . ALA B 1 202 ? -9.898 16.469 10.922 1 98.69 202 ALA B C 1
ATOM 4994 O O . ALA B 1 202 ? -9.828 15.406 11.531 1 98.69 202 ALA B O 1
ATOM 4995 N N . PRO B 1 203 ? -8.906 17.312 11.133 1 97.75 203 PRO B N 1
ATOM 4996 C CA . PRO B 1 203 ? -8.82 18.609 10.445 1 97.75 203 PRO B CA 1
ATOM 4997 C C . PRO B 1 203 ? -8.117 18.5 9.094 1 97.75 203 PRO B C 1
ATOM 4999 O O . PRO B 1 203 ? -7.672 17.422 8.703 1 97.75 203 PRO B O 1
ATOM 5002 N N . GLY B 1 204 ? -8.062 19.609 8.398 1 96.75 204 GLY B N 1
ATOM 5003 C CA . GLY B 1 204 ? -7.238 19.688 7.203 1 96.75 204 GLY B CA 1
ATOM 5004 C C . GLY B 1 204 ? -5.758 19.797 7.508 1 96.75 204 GLY B C 1
ATOM 5005 O O . GLY B 1 204 ? -5.367 20.391 8.523 1 96.75 204 GLY B O 1
ATOM 5006 N N . PHE B 1 205 ? -4.926 19.297 6.676 1 95.69 205 PHE B N 1
ATOM 5007 C CA . PHE B 1 205 ? -3.479 19.266 6.836 1 95.69 205 PHE B CA 1
ATOM 5008 C C . PHE B 1 205 ? -2.912 20.672 6.887 1 95.69 205 PHE B C 1
ATOM 5010 O O . PHE B 1 205 ? -2.109 21 7.766 1 95.69 205 PHE B O 1
ATOM 5017 N N . PRO B 1 206 ? -3.275 21.547 6.031 1 96.88 206 PRO B N 1
ATOM 5018 C CA . PRO B 1 206 ? -2.537 22.812 5.934 1 96.88 206 PRO B CA 1
ATOM 5019 C C . PRO B 1 206 ? -2.689 23.688 7.18 1 96.88 206 PRO B C 1
ATOM 5021 O O . PRO B 1 206 ? -1.697 24.203 7.695 1 96.88 206 PRO B O 1
ATOM 5024 N N . HIS B 1 207 ? -3.934 23.766 7.668 1 96.75 207 HIS B N 1
ATOM 5025 C CA . HIS B 1 207 ? -4.172 24.844 8.633 1 96.75 207 HIS B CA 1
ATOM 5026 C C . HIS B 1 207 ? -4.66 24.281 9.969 1 96.75 207 HIS B C 1
ATOM 5028 O O . HIS B 1 207 ? -4.805 25.016 10.938 1 96.75 207 HIS B O 1
ATOM 5034 N N . GLY B 1 208 ? -4.922 22.969 10.023 1 96.75 208 GLY B N 1
ATOM 5035 C CA . GLY B 1 208 ? -5.285 22.344 11.281 1 96.75 208 GLY B CA 1
ATOM 5036 C C . GLY B 1 208 ? -6.699 22.656 11.719 1 96.75 208 GLY B C 1
ATOM 5037 O O . GLY B 1 208 ? -7 22.672 12.914 1 96.75 208 GLY B O 1
ATOM 5038 N N . LEU B 1 209 ? -7.598 22.922 10.766 1 97.44 209 LEU B N 1
ATOM 5039 C CA . LEU B 1 209 ? -8.969 23.328 11.07 1 97.44 209 LEU B CA 1
ATOM 5040 C C . LEU B 1 209 ? -9.961 22.266 10.609 1 97.44 209 LEU B C 1
ATOM 5042 O O . LEU B 1 209 ? -9.773 21.656 9.555 1 97.44 209 LEU B O 1
ATOM 5046 N N . VAL B 1 210 ? -11.023 22.031 11.398 1 98.56 210 VAL B N 1
ATOM 5047 C CA . VAL B 1 210 ? -12.086 21.109 11.039 1 98.56 210 VAL B CA 1
ATOM 5048 C C . VAL B 1 210 ? -13.125 21.828 10.164 1 98.56 210 VAL B C 1
ATOM 5050 O O . VAL B 1 210 ? -13.633 22.875 10.539 1 98.56 210 VAL B O 1
ATOM 5053 N N . ASP B 1 211 ? -13.461 21.297 9.023 1 98.69 211 ASP B N 1
ATOM 5054 C CA . ASP B 1 211 ? -14.461 21.859 8.117 1 98.69 211 ASP B CA 1
ATOM 5055 C C . ASP B 1 211 ? -15.859 21.766 8.727 1 98.69 211 ASP B C 1
ATOM 5057 O O . ASP B 1 211 ? -16.047 21.172 9.789 1 98.69 211 ASP B O 1
ATOM 5061 N N . ASP B 1 212 ? -16.844 22.453 8.062 1 98.44 212 ASP B N 1
ATOM 5062 C CA . ASP B 1 212 ? -18.25 22.391 8.453 1 98.44 212 ASP B CA 1
ATOM 5063 C C . ASP B 1 212 ? -18.844 21.031 8.07 1 98.44 212 ASP B C 1
ATOM 5065 O O . ASP B 1 212 ? -19.75 20.969 7.234 1 98.44 212 ASP B O 1
ATOM 5069 N N . VAL B 1 213 ? -18.422 19.969 8.812 1 98.88 213 VAL B N 1
ATOM 5070 C CA . VAL B 1 213 ? -18.812 18.609 8.477 1 98.88 213 VAL B CA 1
ATOM 5071 C C . VAL B 1 213 ? -20.328 18.469 8.57 1 98.88 213 VAL B C 1
ATOM 5073 O O . VAL B 1 213 ? -20.969 17.859 7.703 1 98.88 213 VAL B O 1
ATOM 5076 N N . LYS B 1 214 ? -20.922 19 9.609 1 98.56 214 LYS B N 1
ATOM 5077 C CA . LYS B 1 214 ? -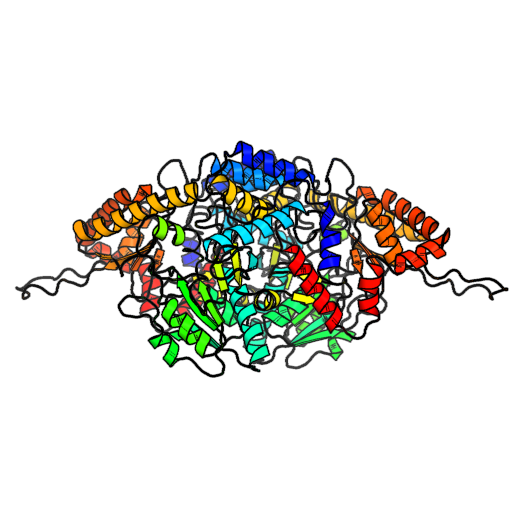22.359 18.875 9.812 1 98.56 214 LYS B CA 1
ATOM 5078 C C . LYS B 1 214 ? -23.141 19.453 8.625 1 98.56 214 LYS B C 1
ATOM 5080 O O . LYS B 1 214 ? -24.016 18.781 8.07 1 98.56 214 LYS B O 1
ATOM 5085 N N . GLY B 1 215 ? -22.828 20.734 8.281 1 98.75 215 GLY B N 1
ATOM 5086 C CA . GLY B 1 215 ? -23.5 21.359 7.152 1 98.75 215 GLY B CA 1
ATOM 5087 C C . GLY B 1 215 ? -23.281 20.625 5.84 1 98.75 215 GLY B C 1
ATOM 5088 O O . GLY B 1 215 ? -24.203 20.453 5.055 1 98.75 215 GLY B O 1
ATOM 5089 N N . ILE B 1 216 ? -22.062 20.172 5.598 1 98.88 216 ILE B N 1
ATOM 5090 C CA . ILE B 1 216 ? -21.688 19.516 4.352 1 98.88 216 ILE B CA 1
ATOM 5091 C C . ILE B 1 216 ? -22.375 18.156 4.266 1 98.88 216 ILE B C 1
ATOM 5093 O O . ILE B 1 216 ? -22.891 17.781 3.213 1 98.88 216 ILE B O 1
ATOM 5097 N N . ALA B 1 217 ? -22.359 17.422 5.375 1 98.81 217 ALA B N 1
ATOM 5098 C CA . ALA B 1 217 ? -22.969 16.094 5.41 1 98.81 217 ALA B CA 1
ATOM 5099 C C . ALA B 1 217 ? -24.484 16.188 5.172 1 98.81 217 ALA B C 1
ATOM 5101 O O . ALA B 1 217 ? -25.062 15.352 4.488 1 98.81 217 ALA B O 1
ATOM 5102 N N . GLN B 1 218 ? -25.109 17.156 5.77 1 98.31 218 GLN B N 1
ATOM 5103 C CA . GLN B 1 218 ? -26.531 17.375 5.566 1 98.31 218 GLN B CA 1
ATOM 5104 C C . GLN B 1 218 ? -26.844 17.641 4.098 1 98.31 218 GLN B C 1
ATOM 5106 O O . GLN B 1 218 ? -27.812 17.109 3.547 1 98.31 218 GLN B O 1
ATOM 5111 N N . LEU B 1 219 ? -26.078 18.531 3.551 1 98.31 219 LEU B N 1
ATOM 5112 C CA . LEU B 1 219 ? -26.234 18.844 2.131 1 98.31 219 LEU B CA 1
ATOM 5113 C C . LEU B 1 219 ? -26.094 17.578 1.284 1 98.31 219 LEU B C 1
ATOM 5115 O O . LEU B 1 219 ? -26.875 17.359 0.36 1 98.31 219 LEU B O 1
ATOM 5119 N N . ALA B 1 220 ? -25.078 16.766 1.571 1 98.69 220 ALA B N 1
ATOM 5120 C CA . ALA B 1 220 ? -24.828 15.539 0.828 1 98.69 220 ALA B CA 1
ATOM 5121 C C . ALA B 1 220 ? -25.984 14.562 0.963 1 98.69 220 ALA B C 1
ATOM 5123 O O . ALA B 1 220 ? -26.422 13.961 -0.023 1 98.69 220 ALA B O 1
ATOM 5124 N N . ALA B 1 221 ? -26.469 14.43 2.15 1 98.31 221 ALA B N 1
ATOM 5125 C CA . ALA B 1 221 ? -27.594 13.523 2.412 1 98.31 221 ALA B CA 1
ATOM 5126 C C . ALA B 1 221 ? -28.828 13.938 1.611 1 98.31 221 ALA B C 1
ATOM 5128 O O . ALA B 1 221 ? -29.516 13.086 1.033 1 98.31 221 ALA B O 1
ATOM 5129 N N . ARG B 1 222 ? -29.094 15.18 1.592 1 97.62 222 ARG B N 1
ATOM 5130 C CA . ARG B 1 222 ? -30.25 15.688 0.852 1 97.62 222 ARG B CA 1
ATOM 5131 C C . ARG B 1 222 ? -30.094 15.43 -0.644 1 97.62 222 ARG B C 1
ATOM 5133 O O . ARG B 1 222 ? -31.078 15.156 -1.335 1 97.62 222 ARG B O 1
ATOM 5140 N N . ALA B 1 223 ? -28.922 15.531 -1.096 1 97.69 223 ALA B N 1
ATOM 5141 C CA . ALA B 1 223 ? -28.641 15.359 -2.52 1 97.69 223 ALA B CA 1
ATOM 5142 C C . ALA B 1 223 ? -28.516 13.883 -2.881 1 97.69 223 ALA B C 1
ATOM 5144 O O . ALA B 1 223 ? -28.469 13.531 -4.059 1 97.69 223 ALA B O 1
ATOM 5145 N N . GLY B 1 224 ? -28.5 13.016 -1.916 1 97.75 224 GLY B N 1
ATOM 5146 C CA . GLY B 1 224 ? -28.359 11.586 -2.158 1 97.75 224 GLY B CA 1
ATOM 5147 C C . GLY B 1 224 ? -26.969 11.18 -2.596 1 97.75 224 GLY B C 1
ATOM 5148 O O . GLY B 1 224 ? -26.812 10.281 -3.43 1 97.75 224 GLY B O 1
ATOM 5149 N N . ILE B 1 225 ? -25.969 11.875 -2.195 1 98.69 225 ILE B N 1
ATOM 5150 C CA . ILE B 1 225 ? -24.578 11.562 -2.551 1 98.69 225 ILE B CA 1
ATOM 5151 C C . ILE B 1 225 ? -23.781 11.258 -1.286 1 98.69 225 ILE B C 1
ATOM 5153 O O . ILE B 1 225 ? -24.297 11.391 -0.172 1 98.69 225 ILE B O 1
ATOM 5157 N N . CYS B 1 226 ? -22.547 10.758 -1.449 1 98.94 226 CYS B N 1
ATOM 5158 C CA . CYS B 1 226 ? -21.703 10.375 -0.318 1 98.94 226 CYS B CA 1
ATOM 5159 C C . CYS B 1 226 ? -20.984 11.586 0.266 1 98.94 226 CYS B C 1
ATOM 5161 O O . CYS B 1 226 ? -20.734 12.562 -0.442 1 98.94 226 CYS B O 1
ATOM 5163 N N . CYS B 1 227 ? -20.719 11.555 1.534 1 98.94 227 CYS B N 1
ATOM 5164 C CA . CYS B 1 227 ? -19.891 12.516 2.26 1 98.94 227 CYS B CA 1
ATOM 5165 C C . CYS B 1 227 ? -18.766 11.812 2.996 1 98.94 227 CYS B C 1
ATOM 5167 O O . CYS B 1 227 ? -19 11.062 3.943 1 98.94 227 CYS B O 1
ATOM 5169 N N . HIS B 1 228 ? -17.578 12.016 2.559 1 98.94 228 HIS B N 1
ATOM 5170 C CA . HIS B 1 228 ? -16.406 11.453 3.197 1 98.94 228 HIS B CA 1
ATOM 5171 C C . HIS B 1 228 ? -15.742 12.461 4.129 1 98.94 228 HIS B C 1
ATOM 5173 O O . HIS B 1 228 ? -15.539 13.617 3.754 1 98.94 228 HIS B O 1
ATOM 5179 N N . VAL B 1 229 ? -15.438 12.094 5.324 1 98.94 229 VAL B N 1
ATOM 5180 C CA . VAL B 1 229 ? -14.672 12.922 6.254 1 98.94 229 VAL B CA 1
ATOM 5181 C C . VAL B 1 229 ? -13.242 12.398 6.348 1 98.94 229 VAL B C 1
ATOM 5183 O O . VAL B 1 229 ? -13.008 11.266 6.777 1 98.94 229 VAL B O 1
ATOM 5186 N N . ASP B 1 230 ? -12.312 13.227 5.891 1 98.88 230 ASP B N 1
ATOM 5187 C CA . ASP B 1 230 ? -10.898 12.922 6.031 1 98.88 230 ASP B CA 1
ATOM 5188 C C . ASP B 1 230 ? -10.414 13.188 7.453 1 98.88 230 ASP B C 1
ATOM 5190 O O . ASP B 1 230 ? -10.078 14.328 7.793 1 98.88 230 ASP B O 1
ATOM 5194 N N . ALA B 1 231 ? -10.32 12.141 8.219 1 98.88 231 ALA B N 1
ATOM 5195 C CA . ALA B 1 231 ? -9.859 12.234 9.602 1 98.88 231 ALA B CA 1
ATOM 5196 C C . ALA B 1 231 ? -8.539 11.484 9.789 1 98.88 231 ALA B C 1
ATOM 5198 O O . ALA B 1 231 ? -8.289 10.906 10.844 1 98.88 231 ALA B O 1
ATOM 5199 N N . CYS B 1 232 ? -7.723 11.461 8.727 1 98.62 232 CYS B N 1
ATOM 5200 C CA . CYS B 1 232 ? -6.414 10.82 8.828 1 98.62 232 CYS B CA 1
ATOM 5201 C C . CYS B 1 232 ? -5.621 11.391 10 1 98.62 232 CYS B C 1
ATOM 5203 O O . CYS B 1 232 ? -4.922 10.648 10.695 1 98.62 232 CYS B O 1
ATOM 5205 N N . LEU B 1 233 ? -5.73 12.664 10.234 1 98.31 233 LEU B N 1
ATOM 5206 C CA . LEU B 1 233 ? -5.059 13.312 11.352 1 98.31 233 LEU B CA 1
ATOM 5207 C C . LEU B 1 233 ? -5.93 13.266 12.609 1 98.31 233 LEU B C 1
ATOM 5209 O O . LEU B 1 233 ? -5.457 12.891 13.68 1 98.31 233 LEU B O 1
ATOM 5213 N N . GLY B 1 234 ? -7.184 13.492 12.461 1 98.62 234 GLY B N 1
ATOM 5214 C CA . GLY B 1 234 ? -8.016 13.828 13.602 1 98.62 234 GLY B CA 1
ATOM 5215 C C . GLY B 1 234 ? -8.633 12.609 14.266 1 98.62 234 GLY B C 1
ATOM 5216 O O . GLY B 1 234 ? -9.07 12.672 15.414 1 98.62 234 GLY B O 1
ATOM 5217 N N . GLY B 1 235 ? -8.695 11.477 13.578 1 98.62 235 GLY B N 1
ATOM 5218 C CA . GLY B 1 235 ? -9.492 10.352 14.031 1 98.62 235 GLY B CA 1
ATOM 5219 C C . GLY B 1 235 ? -9.062 9.812 15.383 1 98.62 235 GLY B C 1
ATOM 5220 O O . GLY B 1 235 ? -9.891 9.32 16.156 1 98.62 235 GLY B O 1
ATOM 5221 N N . PHE B 1 236 ? -7.793 9.867 15.703 1 98.75 236 PHE B N 1
ATOM 5222 C CA . PHE B 1 236 ? -7.281 9.336 16.969 1 98.75 236 PHE B CA 1
ATOM 5223 C C . PHE B 1 236 ? -6.941 10.469 17.922 1 98.75 236 PHE B C 1
ATOM 5225 O O . PHE B 1 236 ? -6.281 10.25 18.938 1 98.75 236 PHE B O 1
ATOM 5232 N N . VAL B 1 237 ? -7.387 11.711 17.641 1 98.69 237 VAL B N 1
ATOM 5233 C CA . VAL B 1 237 ? -7.07 12.844 18.5 1 98.69 237 VAL B CA 1
ATOM 5234 C C . VAL B 1 237 ? -8.352 13.578 18.875 1 98.69 237 VAL B C 1
ATOM 5236 O O . VAL B 1 237 ? -8.617 13.805 20.062 1 98.69 237 VAL B O 1
ATOM 5239 N N . LEU B 1 238 ? -9.211 13.906 17.906 1 98.69 238 LEU B N 1
ATOM 5240 C CA . LEU B 1 238 ? -10.352 14.797 18.094 1 98.69 238 LEU B CA 1
ATOM 5241 C C . LEU B 1 238 ? -11.32 14.227 19.125 1 98.69 238 LEU B C 1
ATOM 5243 O O . LEU B 1 238 ? -11.883 14.969 19.938 1 98.69 238 LEU B O 1
ATOM 5247 N N . PRO B 1 239 ? -11.594 12.859 19.109 1 97.94 239 PRO B N 1
ATOM 5248 C CA . PRO B 1 239 ? -12.461 12.336 20.172 1 97.94 239 PRO B CA 1
ATOM 5249 C C . PRO B 1 239 ? -11.922 12.617 21.562 1 97.94 239 PRO B C 1
ATOM 5251 O O . PRO B 1 239 ? -12.703 12.891 22.484 1 97.94 239 PRO B O 1
ATOM 5254 N N . PHE B 1 240 ? -10.656 12.562 21.719 1 98.5 240 PHE B N 1
ATOM 5255 C CA . PHE B 1 240 ? -10.039 12.758 23.031 1 98.5 240 PHE B CA 1
ATOM 5256 C C . PHE B 1 240 ? -9.938 14.242 23.359 1 98.5 240 PHE B C 1
ATOM 5258 O O . PHE B 1 240 ? -9.992 14.617 24.531 1 98.5 240 PHE B O 1
ATOM 5265 N N . VAL B 1 241 ? -9.773 15.094 22.359 1 98.44 241 VAL B N 1
ATOM 5266 C CA . VAL B 1 241 ? -9.875 16.531 22.609 1 98.44 241 VAL B CA 1
ATOM 5267 C C . VAL B 1 241 ? -11.227 16.844 23.234 1 98.44 241 VAL B C 1
ATOM 5269 O O . VAL B 1 241 ? -11.305 17.594 24.219 1 98.44 241 VAL B O 1
ATOM 5272 N N . ARG B 1 242 ? -12.258 16.25 22.656 1 97 242 ARG B N 1
ATOM 5273 C CA . ARG B 1 242 ? -13.602 16.453 23.172 1 97 242 ARG B CA 1
ATOM 5274 C C . ARG B 1 242 ? -13.703 15.953 24.609 1 97 242 ARG B C 1
ATOM 5276 O O . ARG B 1 242 ? -14.297 16.625 25.469 1 97 242 ARG B O 1
ATOM 5283 N N . GLN B 1 243 ? -13.164 14.852 24.891 1 96.25 243 GLN B N 1
ATOM 5284 C CA . GLN B 1 243 ? -13.211 14.266 26.234 1 96.25 243 GLN B CA 1
ATOM 5285 C C . GLN B 1 243 ? -12.453 15.125 27.234 1 96.25 243 GLN B C 1
ATOM 5287 O O . GLN B 1 243 ? -12.781 15.133 28.422 1 96.25 243 GLN B O 1
ATOM 5292 N N . LEU B 1 244 ? -11.492 15.82 26.766 1 97.5 244 LEU B N 1
ATOM 5293 C CA . LEU B 1 244 ? -10.656 16.656 27.609 1 97.5 244 LEU B CA 1
ATOM 5294 C C . LEU B 1 244 ? -11.266 18.047 27.766 1 97.5 244 LEU B C 1
ATOM 5296 O O . LEU B 1 244 ? -10.656 18.938 28.375 1 97.5 244 LEU B O 1
ATOM 5300 N N . GLY B 1 245 ? -12.453 18.234 27.172 1 95.62 245 GLY B N 1
ATOM 5301 C CA . GLY B 1 245 ? -13.188 19.469 27.359 1 95.62 245 GLY B CA 1
ATOM 5302 C C . GLY B 1 245 ? -12.945 20.469 26.25 1 95.62 245 GLY B C 1
ATOM 5303 O O . GLY B 1 245 ? -13.414 21.609 26.312 1 95.62 245 GLY B O 1
ATOM 5304 N N . GLY B 1 246 ? -12.156 20.078 25.281 1 94.56 246 GLY B N 1
ATOM 5305 C CA . GLY B 1 246 ? -11.922 20.953 24.141 1 94.56 246 GLY B CA 1
ATOM 5306 C C . GLY B 1 2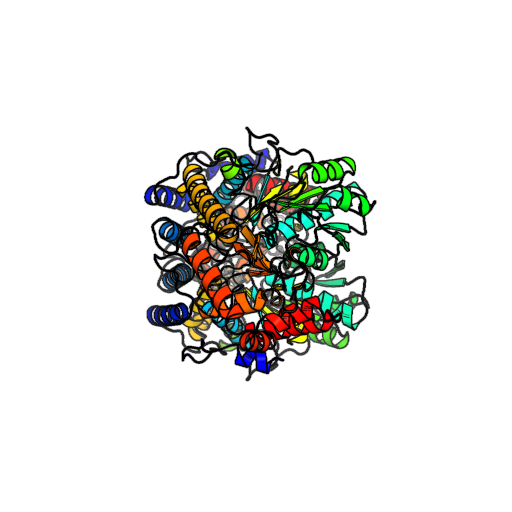46 ? -13.117 21.078 23.219 1 94.56 246 GLY B C 1
ATOM 5307 O O . GLY B 1 246 ? -14 20.219 23.234 1 94.56 246 GLY B O 1
ATOM 5308 N N . ARG B 1 247 ? -13.188 22.172 22.5 1 90.06 247 ARG B N 1
ATOM 5309 C CA . ARG B 1 247 ? -14.242 22.375 21.516 1 90.06 247 ARG B CA 1
ATOM 5310 C C . ARG B 1 247 ? -13.891 21.719 20.188 1 90.06 247 ARG B C 1
ATOM 5312 O O . ARG B 1 247 ? -12.906 22.094 19.547 1 90.06 247 ARG B O 1
ATOM 5319 N N . VAL B 1 248 ? -14.578 20.734 19.797 1 94.31 248 VAL B N 1
ATOM 5320 C CA . VAL B 1 248 ? -14.438 20.047 18.516 1 94.31 248 VAL B CA 1
ATOM 5321 C C . VAL B 1 248 ? -15.789 20 17.812 1 94.31 248 VAL B C 1
ATOM 5323 O O . VAL B 1 248 ? -16.766 19.469 18.344 1 94.31 248 VAL B O 1
ATOM 5326 N N . PRO B 1 249 ? -15.875 20.656 16.625 1 95.94 249 PRO B N 1
ATOM 5327 C CA . PRO B 1 249 ? -17.125 20.5 15.883 1 95.94 249 PRO B CA 1
ATOM 5328 C C . PRO B 1 249 ? -17.469 19.031 15.602 1 95.94 249 PRO B C 1
ATOM 5330 O O . PRO B 1 249 ? -16.562 18.188 15.555 1 95.94 249 PRO B O 1
ATOM 5333 N N . PRO B 1 250 ? -18.812 18.734 15.461 1 97.38 250 PRO B N 1
ATOM 5334 C CA . PRO B 1 250 ? -19.172 17.359 15.078 1 97.38 250 PRO B CA 1
ATOM 5335 C C . PRO B 1 250 ? -18.516 16.938 13.766 1 97.38 250 PRO B C 1
ATOM 5337 O O . PRO B 1 250 ? -18.453 17.719 12.812 1 97.38 250 PRO B O 1
ATOM 5340 N N . PHE B 1 251 ? -18.031 15.672 13.703 1 98.62 251 PHE B N 1
ATOM 5341 C CA . PHE B 1 251 ? -17.281 15.344 12.492 1 98.62 251 PHE B CA 1
ATOM 5342 C C . PHE B 1 251 ? -17.406 13.859 12.172 1 98.62 251 PHE B C 1
ATOM 5344 O O . PHE B 1 251 ? -17.031 13.422 11.078 1 98.62 251 PHE B O 1
ATOM 5351 N N . ASP B 1 252 ? -17.844 13.023 13.086 1 98.5 252 ASP B N 1
ATOM 5352 C CA . ASP B 1 252 ? -17.75 11.578 12.93 1 98.5 252 ASP B CA 1
ATOM 5353 C C . ASP B 1 252 ? -19.094 10.984 12.531 1 98.5 252 ASP B C 1
ATOM 5355 O O . ASP B 1 252 ? -19.969 11.688 12.008 1 98.5 252 ASP B O 1
ATOM 5359 N N . PHE B 1 253 ? -19.328 9.672 12.727 1 98.62 253 PHE B N 1
ATOM 5360 C CA . PHE B 1 253 ? -20.5 8.977 12.203 1 98.62 253 PHE B CA 1
ATOM 5361 C C . PHE B 1 253 ? -21.734 9.336 13.008 1 98.62 253 PHE B C 1
ATOM 5363 O O . PHE B 1 253 ? -22.844 8.938 12.656 1 98.62 253 PHE B O 1
ATOM 5370 N N . SER B 1 254 ? -21.609 10.117 14.07 1 97.62 254 SER B N 1
ATOM 5371 C CA . SER B 1 254 ? -22.781 10.656 14.758 1 97.62 254 SER B CA 1
ATOM 5372 C C . SER B 1 254 ? -23.453 11.734 13.922 1 97.62 254 SER B C 1
ATOM 5374 O O . SER B 1 254 ? -24.609 12.102 14.188 1 97.62 254 SER B O 1
ATOM 5376 N N . VAL B 1 255 ? -22.719 12.32 13.047 1 98.5 255 VAL B N 1
ATOM 5377 C CA . VAL B 1 255 ? -23.281 13.305 12.125 1 98.5 255 VAL B CA 1
ATOM 5378 C C . VAL B 1 255 ? -24.031 12.586 11.008 1 98.5 255 VAL B C 1
ATOM 5380 O O . VAL B 1 255 ? -23.438 11.828 10.234 1 98.5 255 VAL B O 1
ATOM 5383 N N . ARG B 1 256 ? -25.328 12.883 10.914 1 96.44 256 ARG B N 1
ATOM 5384 C CA . ARG B 1 256 ? -26.109 12.297 9.836 1 96.44 256 ARG B CA 1
ATOM 5385 C C . ARG B 1 256 ? -25.578 12.719 8.469 1 96.44 256 ARG B C 1
ATOM 5387 O O . ARG B 1 256 ? -25.266 13.891 8.25 1 96.44 256 ARG B O 1
ATOM 5394 N N . GLY B 1 257 ? -25.391 11.781 7.613 1 98.25 257 GLY B N 1
ATOM 5395 C CA . GLY B 1 257 ? -24.938 12.086 6.266 1 98.25 257 GLY B CA 1
ATOM 5396 C C . GLY B 1 257 ? -23.484 11.695 6.027 1 98.25 257 GLY B C 1
ATOM 5397 O O . GLY B 1 257 ? -23.047 11.586 4.879 1 98.25 257 GLY B O 1
ATOM 5398 N N . VAL B 1 258 ? -22.703 11.523 7.098 1 98.88 258 VAL B N 1
ATOM 5399 C CA . VAL B 1 258 ? -21.344 11.023 6.93 1 98.88 258 VAL B CA 1
ATOM 5400 C C . VAL B 1 258 ? -21.391 9.578 6.449 1 98.88 258 VAL B C 1
ATOM 5402 O O . VAL B 1 258 ? -22.031 8.727 7.07 1 98.88 258 VAL B O 1
ATOM 5405 N N . THR B 1 259 ? -20.656 9.297 5.367 1 98.88 259 THR B N 1
ATOM 5406 C CA . THR B 1 259 ? -20.797 7.969 4.785 1 98.88 259 THR B CA 1
ATOM 5407 C C . THR B 1 259 ? -19.5 7.188 4.895 1 98.88 259 THR B C 1
ATOM 5409 O O . THR B 1 259 ? -19.484 5.961 4.777 1 98.88 259 THR B O 1
ATOM 5412 N N . SER B 1 260 ? -18.422 7.828 5.008 1 98.94 260 SER B N 1
ATOM 5413 C CA . SER B 1 260 ? -17.125 7.164 5.152 1 98.94 260 SER B CA 1
ATOM 5414 C C . SER B 1 260 ? -16.125 8.062 5.848 1 98.94 260 SER B C 1
ATOM 5416 O O . SER B 1 260 ? -16.312 9.281 5.926 1 98.94 260 SER B O 1
ATOM 5418 N N . MET B 1 261 ? -15.078 7.465 6.414 1 98.94 261 MET B N 1
ATOM 5419 C CA . MET B 1 261 ? -13.992 8.195 7.07 1 98.94 261 MET B CA 1
ATOM 5420 C C . MET B 1 261 ? -12.656 7.508 6.836 1 98.94 261 MET B C 1
ATOM 5422 O O . MET B 1 261 ? -12.578 6.277 6.801 1 98.94 261 MET B O 1
ATOM 5426 N N . SER B 1 262 ? -11.617 8.242 6.598 1 98.88 262 SER B N 1
ATOM 5427 C CA . SER B 1 262 ? -10.234 7.762 6.645 1 98.88 262 SER B CA 1
ATOM 5428 C C . SER B 1 262 ? -9.57 8.133 7.965 1 98.88 262 SER B C 1
ATOM 5430 O O . SER B 1 262 ? -9.664 9.273 8.422 1 98.88 262 SER B O 1
ATOM 5432 N N . VAL B 1 263 ? -8.875 7.172 8.602 1 98.81 263 VAL B N 1
ATOM 5433 C CA . VAL B 1 263 ? -8.312 7.344 9.938 1 98.81 263 VAL B CA 1
ATOM 5434 C C . VAL B 1 263 ? -6.945 6.664 10.008 1 98.81 263 VAL B C 1
ATOM 5436 O O . VAL B 1 263 ? -6.852 5.441 9.922 1 98.81 263 VAL B O 1
ATOM 5439 N N . ASP B 1 264 ? -5.879 7.406 10.266 1 98.56 264 ASP B N 1
ATOM 5440 C CA . ASP B 1 264 ? -4.535 6.844 10.156 1 98.56 264 ASP B CA 1
ATOM 5441 C C . ASP B 1 264 ? -4.074 6.262 11.492 1 98.56 264 ASP B C 1
ATOM 5443 O O . ASP B 1 264 ? -3.803 7.004 12.438 1 98.56 264 ASP B O 1
ATOM 5447 N N . THR B 1 265 ? -3.867 4.988 11.508 1 98.62 265 THR B N 1
ATOM 5448 C CA . THR B 1 265 ? -3.281 4.348 12.68 1 98.62 265 THR B CA 1
ATOM 5449 C C . THR B 1 265 ? -1.792 4.66 12.781 1 98.62 265 THR B C 1
ATOM 5451 O O . THR B 1 265 ? -1.229 4.68 13.875 1 98.62 265 THR B O 1
ATOM 5454 N N . HIS B 1 266 ? -1.068 4.914 11.688 1 97.94 266 HIS B N 1
ATOM 5455 C CA . HIS B 1 266 ? 0.375 5.113 11.75 1 97.94 266 HIS B CA 1
ATOM 5456 C C . HIS B 1 266 ? 0.715 6.566 12.078 1 97.94 266 HIS B C 1
ATOM 5458 O O . HIS B 1 266 ? 1.89 6.918 12.211 1 97.94 266 HIS B O 1
ATOM 5464 N N . LYS B 1 267 ? -0.283 7.465 12.117 1 98.19 267 LYS B N 1
ATOM 5465 C CA . LYS B 1 267 ? -0.08 8.828 12.602 1 98.19 267 LYS B CA 1
ATOM 5466 C C . LYS B 1 267 ? -0.364 8.922 14.102 1 98.19 267 LYS B C 1
ATOM 5468 O O . LYS B 1 267 ? 0.405 8.406 14.914 1 98.19 267 LYS B O 1
ATOM 5473 N N . PHE B 1 268 ? -1.539 9.352 14.477 1 98.56 268 PHE B N 1
ATOM 5474 C CA . PHE B 1 268 ? -1.79 9.625 15.883 1 98.56 268 PHE B CA 1
ATOM 5475 C C . PHE B 1 268 ? -2.271 8.375 16.609 1 98.56 268 PHE B C 1
ATOM 5477 O O . PHE B 1 268 ? -2.408 8.367 17.828 1 98.56 268 PHE B O 1
ATOM 5484 N N . GLY B 1 269 ? -2.523 7.25 15.844 1 98.56 269 GLY B N 1
ATOM 5485 C CA . GLY B 1 269 ? -2.643 5.941 16.469 1 98.56 269 GLY B CA 1
ATOM 5486 C C . GLY B 1 269 ? -1.305 5.348 16.859 1 98.56 269 GLY B C 1
ATOM 5487 O O . GLY B 1 269 ? -1.253 4.312 17.531 1 98.56 269 GLY B O 1
ATOM 5488 N N . MET B 1 270 ? -0.26 5.898 16.453 1 98.44 270 MET B N 1
ATOM 5489 C CA . MET B 1 270 ? 1.132 5.672 16.828 1 98.44 270 MET B CA 1
ATOM 5490 C C . MET B 1 270 ? 1.563 4.25 16.484 1 98.44 270 MET B C 1
ATOM 5492 O O . MET B 1 270 ? 2.344 3.641 17.219 1 98.44 270 MET B O 1
ATOM 5496 N N . ALA B 1 271 ? 0.979 3.67 15.508 1 98.56 271 ALA B N 1
ATOM 5497 C CA . ALA B 1 271 ? 1.456 2.412 14.945 1 98.56 271 ALA B CA 1
ATOM 5498 C C . ALA B 1 271 ? 2.574 2.654 13.93 1 98.56 271 ALA B C 1
ATOM 5500 O O . ALA B 1 271 ? 2.93 3.803 13.656 1 98.56 271 ALA B O 1
ATOM 5501 N N . HIS B 1 272 ? 3.188 1.59 13.453 1 97.94 272 HIS B N 1
ATOM 5502 C CA . HIS B 1 272 ? 4.215 1.69 12.422 1 97.94 272 HIS B CA 1
ATOM 5503 C C . HIS B 1 272 ? 3.641 2.264 11.125 1 97.94 272 HIS B C 1
ATOM 5505 O O . HIS B 1 272 ? 2.453 2.1 10.844 1 97.94 272 HIS B O 1
ATOM 5511 N N . LYS B 1 273 ? 4.523 2.951 10.398 1 96.69 273 LYS B N 1
ATOM 5512 C CA . LYS B 1 273 ? 4.148 3.424 9.07 1 96.69 273 LYS B CA 1
ATOM 5513 C C . LYS B 1 273 ? 3.664 2.271 8.195 1 96.69 273 LYS B C 1
ATOM 5515 O O . LYS B 1 273 ? 4.199 1.163 8.266 1 96.69 273 LYS B O 1
ATOM 5520 N N . GLY B 1 274 ? 2.641 2.564 7.395 1 97.19 274 GLY B N 1
ATOM 5521 C CA . GLY B 1 274 ? 2.082 1.539 6.527 1 97.19 274 GLY B CA 1
ATOM 5522 C C . GLY B 1 274 ? 0.743 1.013 7.008 1 97.19 274 GLY B C 1
ATOM 5523 O O . GLY B 1 274 ? 0.285 -0.04 6.559 1 97.19 274 GLY B O 1
ATOM 5524 N N . THR B 1 275 ? 0.106 1.7 7.965 1 98.25 275 THR B N 1
ATOM 5525 C CA . THR B 1 275 ? -1.177 1.241 8.492 1 98.25 275 THR B CA 1
ATOM 5526 C C . THR B 1 275 ? -2.184 2.387 8.531 1 98.25 275 THR B C 1
ATOM 5528 O O . THR B 1 275 ? -1.822 3.527 8.828 1 98.25 275 THR B O 1
ATOM 5531 N N . SER B 1 276 ? -3.379 2.117 8.219 1 98.69 276 SER B N 1
ATOM 5532 C CA . SER B 1 276 ? -4.52 3.027 8.266 1 98.69 276 SER B CA 1
ATOM 5533 C C . SER B 1 276 ? -5.836 2.264 8.273 1 98.69 276 SER B C 1
ATOM 5535 O O . SER B 1 276 ? -5.852 1.038 8.141 1 98.69 276 SER B O 1
ATOM 5537 N N . VAL B 1 277 ? -6.918 2.939 8.555 1 98.81 277 VAL B N 1
ATOM 5538 C CA . VAL B 1 277 ? -8.258 2.361 8.547 1 98.81 277 VAL B CA 1
ATOM 5539 C C . VAL B 1 277 ? -9.188 3.234 7.707 1 98.81 277 VAL B C 1
ATOM 5541 O O . VAL B 1 277 ? -9.148 4.465 7.801 1 98.81 277 VAL B O 1
ATOM 5544 N N . VAL B 1 278 ? -9.906 2.65 6.82 1 98.88 278 VAL B N 1
ATOM 5545 C CA . VAL B 1 278 ? -11.031 3.305 6.16 1 98.88 278 VAL B CA 1
ATOM 5546 C C . VAL B 1 278 ? -12.352 2.736 6.691 1 98.88 278 VAL B C 1
ATOM 5548 O O . VAL B 1 278 ? -12.5 1.518 6.809 1 98.88 278 VAL B O 1
ATOM 5551 N N . LEU B 1 279 ? -13.234 3.594 7.086 1 98.88 279 LEU B N 1
ATOM 5552 C CA . LEU B 1 279 ? -14.523 3.205 7.645 1 98.88 279 LEU B CA 1
ATOM 5553 C C . LEU B 1 279 ? -15.664 3.594 6.711 1 98.88 279 LEU B C 1
ATOM 5555 O O . LEU B 1 279 ? -15.578 4.602 6.004 1 98.88 279 LEU B O 1
ATOM 5559 N N . TYR B 1 280 ? -16.688 2.844 6.723 1 98.81 280 TYR B N 1
ATOM 5560 C CA . TYR B 1 280 ? -17.891 3.068 5.941 1 98.81 280 TYR B CA 1
ATOM 5561 C C . TYR B 1 280 ? -19.141 3.002 6.824 1 98.81 280 TYR B C 1
ATOM 5563 O O . TYR B 1 280 ? -19.188 2.205 7.766 1 98.81 280 TYR B O 1
ATOM 5571 N N . ALA B 1 281 ? -20.172 3.73 6.477 1 98.56 281 ALA B N 1
ATOM 5572 C CA . ALA B 1 281 ? -21.391 3.826 7.266 1 98.56 281 ALA B CA 1
ATOM 5573 C C . ALA B 1 281 ? -22.234 2.564 7.121 1 98.56 281 ALA B C 1
ATOM 5575 O O . ALA B 1 281 ? -23.156 2.328 7.914 1 98.56 281 ALA B O 1
ATOM 5576 N N . SER B 1 282 ? -21.922 1.721 6.113 1 97.12 282 SER B N 1
ATOM 5577 C CA . SER B 1 282 ? -22.703 0.513 5.879 1 97.12 282 SER B CA 1
ATOM 5578 C C . SER B 1 282 ? -21.891 -0.537 5.129 1 97.12 282 SER B C 1
ATOM 5580 O O . SER B 1 282 ? -20.969 -0.199 4.387 1 97.12 282 SER B O 1
ATOM 5582 N N . PRO B 1 283 ? -22.266 -1.871 5.293 1 96.19 283 PRO B N 1
ATOM 5583 C CA . PRO B 1 283 ? -21.578 -2.93 4.543 1 96.19 283 PRO B CA 1
ATOM 5584 C C . PRO B 1 283 ? -21.781 -2.803 3.035 1 96.19 283 PRO B C 1
ATOM 5586 O O . PRO B 1 283 ? -20.891 -3.191 2.262 1 96.19 283 PRO B O 1
ATOM 5589 N N . GLN B 1 284 ? -22.906 -2.234 2.6 1 96.69 284 GLN B N 1
ATOM 5590 C CA . GLN B 1 284 ? -23.172 -2.062 1.174 1 96.69 284 GLN B CA 1
ATOM 5591 C C . GLN B 1 284 ? -22.156 -1.117 0.538 1 96.69 284 GLN B C 1
ATOM 5593 O O . GLN B 1 284 ? -21.688 -1.364 -0.572 1 96.69 284 GLN B O 1
ATOM 5598 N N . LEU B 1 285 ? -21.891 -0.045 1.266 1 97.94 285 LEU B N 1
ATOM 5599 C CA . LEU B 1 285 ? -20.875 0.891 0.776 1 97.94 285 LEU B CA 1
ATOM 5600 C C . LEU B 1 285 ? -19.484 0.259 0.8 1 97.94 285 LEU B C 1
ATOM 5602 O O . LEU B 1 285 ? -18.719 0.419 -0.145 1 97.94 285 LEU B O 1
ATOM 5606 N N . ARG B 1 286 ? -19.141 -0.465 1.875 1 98 286 ARG B N 1
ATOM 5607 C CA . ARG B 1 286 ? -17.844 -1.128 1.982 1 98 286 ARG B CA 1
ATOM 5608 C C . ARG B 1 286 ? -17.641 -2.121 0.844 1 98 286 ARG B C 1
ATOM 5610 O O . ARG B 1 286 ? -16.531 -2.285 0.347 1 98 286 ARG B O 1
ATOM 5617 N N . ALA B 1 287 ? -18.703 -2.814 0.458 1 97 287 ALA B N 1
ATOM 5618 C CA . ALA B 1 287 ? -18.625 -3.846 -0.572 1 97 287 ALA B CA 1
ATOM 5619 C C . ALA B 1 287 ? -18.125 -3.266 -1.89 1 97 287 ALA B C 1
ATOM 5621 O O . ALA B 1 287 ? -17.531 -3.98 -2.703 1 97 287 ALA B O 1
ATOM 5622 N N . ARG B 1 288 ? -18.328 -1.947 -2.09 1 97.5 288 ARG B N 1
ATOM 5623 C CA . ARG B 1 288 ? -17.891 -1.301 -3.324 1 97.5 288 ARG B CA 1
ATOM 5624 C C . ARG B 1 288 ? -16.391 -1.102 -3.334 1 97.5 288 ARG B C 1
ATOM 5626 O O . ARG B 1 288 ? -15.797 -0.833 -4.383 1 97.5 288 ARG B O 1
ATOM 5633 N N . GLN B 1 289 ? -15.773 -1.274 -2.15 1 97.56 289 GLN B N 1
ATOM 5634 C CA . GLN B 1 289 ? -14.312 -1.259 -2.08 1 97.56 289 GLN B CA 1
ATOM 5635 C C . GLN B 1 289 ? -13.727 -2.578 -2.574 1 97.56 289 GLN B C 1
ATOM 5637 O O . GLN B 1 289 ? -12.586 -2.619 -3.045 1 97.56 289 GLN B O 1
ATOM 5642 N N . TYR B 1 290 ? -14.438 -3.686 -2.502 1 96.81 290 TYR B N 1
ATOM 5643 C CA . TYR B 1 290 ? -13.93 -5.008 -2.854 1 96.81 290 TYR B CA 1
ATOM 5644 C C . TYR B 1 290 ? -13.75 -5.141 -4.363 1 96.81 290 TYR B C 1
ATOM 5646 O O . TYR B 1 290 ? -14.492 -4.535 -5.137 1 96.81 290 TYR B O 1
ATOM 5654 N N . THR B 1 291 ? -12.734 -5.844 -4.734 1 95.38 291 THR B N 1
ATOM 5655 C CA . THR B 1 291 ? -12.633 -6.367 -6.09 1 95.38 291 THR B CA 1
ATOM 5656 C C . THR B 1 291 ? -12.898 -7.867 -6.113 1 95.38 291 THR B C 1
ATOM 5658 O O . THR B 1 291 ? -12.289 -8.625 -5.359 1 95.38 291 THR B O 1
ATOM 5661 N N . ARG B 1 292 ? -13.812 -8.289 -6.898 1 93.56 292 ARG B N 1
ATOM 5662 C CA . ARG B 1 292 ? -14.148 -9.703 -7.078 1 93.56 292 ARG B CA 1
ATOM 5663 C C . ARG B 1 292 ? -13.922 -10.141 -8.523 1 93.56 292 ARG B C 1
ATOM 5665 O O . ARG B 1 292 ? -14.344 -9.453 -9.453 1 93.56 292 ARG B O 1
ATOM 5672 N N . VAL B 1 293 ? -13.18 -11.133 -8.711 1 92.81 293 VAL B N 1
ATOM 5673 C CA . VAL B 1 293 ? -12.906 -11.703 -10.023 1 92.81 293 VAL B CA 1
ATOM 5674 C C . VAL B 1 293 ? -13.328 -13.172 -10.055 1 92.81 293 VAL B C 1
ATOM 5676 O O . VAL B 1 293 ? -12.75 -14 -9.344 1 92.81 293 VAL B O 1
ATOM 5679 N N . THR B 1 294 ? -14.32 -13.531 -10.891 1 91.25 294 THR B N 1
ATOM 5680 C CA . THR B 1 294 ? -14.906 -14.867 -10.852 1 91.25 294 THR B CA 1
ATOM 5681 C C . THR B 1 294 ? -14.484 -15.672 -12.078 1 91.25 294 THR B C 1
ATOM 5683 O O . THR B 1 294 ? -14.672 -16.891 -12.125 1 91.25 294 THR B O 1
ATOM 5686 N N . GLU B 1 295 ? -13.828 -15.031 -13.055 1 89 295 GLU B N 1
ATOM 5687 C CA . GLU B 1 295 ? -13.578 -15.711 -14.328 1 89 295 GLU B CA 1
ATOM 5688 C C . GLU B 1 295 ? -12.094 -16 -14.516 1 89 295 GLU B C 1
ATOM 5690 O O . GLU B 1 295 ? -11.688 -16.547 -15.547 1 89 295 GLU B O 1
ATOM 5695 N N . TRP B 1 296 ? -11.32 -15.695 -13.57 1 91.62 296 TRP B N 1
ATOM 5696 C CA . TRP B 1 296 ? -9.875 -15.852 -13.641 1 91.62 296 TRP B CA 1
ATOM 5697 C C . TRP B 1 296 ? -9.477 -17.328 -13.578 1 91.62 296 TRP B C 1
ATOM 5699 O O . TRP B 1 296 ? -9.938 -18.062 -12.703 1 91.62 296 TRP B O 1
ATOM 5709 N N . SER B 1 297 ? -8.617 -17.812 -14.508 1 93.62 297 SER B N 1
ATOM 5710 C CA . SER B 1 297 ? -8.172 -19.188 -14.516 1 93.62 297 SER B CA 1
ATOM 5711 C C . SER B 1 297 ? -7.453 -19.547 -13.219 1 93.62 297 SER B C 1
ATOM 5713 O O . SER B 1 297 ? -7.367 -20.719 -12.844 1 93.62 297 SER B O 1
ATOM 5715 N N . GLY B 1 298 ? -6.914 -18.516 -12.578 1 93.12 298 GLY B N 1
ATOM 5716 C CA . GLY B 1 298 ? -6.203 -18.719 -11.328 1 93.12 298 GLY B CA 1
ATOM 5717 C C . GLY B 1 298 ? -7.129 -18.969 -10.148 1 93.12 298 GLY B C 1
ATOM 5718 O O . GLY B 1 298 ? -6.668 -19.203 -9.031 1 93.12 298 GLY B O 1
ATOM 5719 N N . GLY B 1 299 ? -8.492 -18.938 -10.398 1 90.88 299 GLY B N 1
ATOM 5720 C CA . GLY B 1 299 ? -9.461 -19.219 -9.344 1 90.88 299 GLY B CA 1
ATOM 5721 C C . GLY B 1 299 ? -10.336 -18.031 -9.008 1 90.88 299 GLY B C 1
ATOM 5722 O O . GLY B 1 299 ? -10.359 -17.031 -9.742 1 90.88 299 GLY B O 1
ATOM 5723 N N . LEU B 1 300 ? -11.133 -18.266 -7.969 1 88.94 300 LEU B N 1
ATOM 5724 C CA . LEU B 1 300 ? -11.938 -17.172 -7.43 1 88.94 300 LEU B CA 1
ATOM 5725 C C . LEU B 1 300 ? -11.07 -16.219 -6.602 1 88.94 300 LEU B C 1
ATOM 5727 O O . LEU B 1 300 ? -10.227 -16.672 -5.82 1 88.94 300 LEU B O 1
ATOM 5731 N N . TYR B 1 301 ? -11.266 -15.008 -6.918 1 91.19 301 TYR B N 1
ATOM 5732 C CA . TYR B 1 301 ? -10.422 -14.023 -6.25 1 91.19 301 TYR B CA 1
ATOM 5733 C C . TYR B 1 301 ? -11.258 -12.891 -5.672 1 91.19 301 TYR B C 1
ATOM 5735 O O . TYR B 1 301 ? -12.148 -12.359 -6.34 1 91.19 301 TYR B O 1
ATOM 5743 N N . ILE B 1 302 ? -11.047 -12.539 -4.402 1 92.75 302 ILE B N 1
ATOM 5744 C CA . ILE B 1 302 ? -11.633 -11.344 -3.799 1 92.75 302 ILE B CA 1
ATOM 5745 C C . ILE B 1 302 ? -10.602 -10.672 -2.898 1 92.75 302 ILE B C 1
ATOM 5747 O O . ILE B 1 302 ? -9.828 -11.344 -2.213 1 92.75 302 ILE B O 1
ATOM 5751 N N . SER B 1 303 ? -10.516 -9.406 -2.947 1 92.94 303 SER B N 1
ATOM 5752 C CA . SER B 1 303 ? -9.648 -8.617 -2.074 1 92.94 303 SER B CA 1
ATOM 5753 C C . SER B 1 303 ? -10.383 -7.402 -1.517 1 92.94 303 SER B C 1
ATOM 5755 O O . SER B 1 303 ? -11.148 -6.754 -2.23 1 92.94 303 SER B O 1
ATOM 5757 N N . PRO B 1 304 ? -10.148 -7.086 -0.239 1 93.5 304 PRO B N 1
ATOM 5758 C CA . PRO B 1 304 ? -10.852 -5.969 0.396 1 93.5 304 PRO B CA 1
ATOM 5759 C C . PRO B 1 304 ? -10.25 -4.613 0.043 1 93.5 304 PRO B C 1
ATOM 5761 O O . PRO B 1 304 ? -10.859 -3.572 0.311 1 93.5 304 PRO B O 1
ATOM 5764 N N . GLY B 1 305 ? -9.148 -4.598 -0.484 1 94.25 305 GLY B N 1
ATOM 5765 C CA . GLY B 1 305 ? -8.484 -3.338 -0.769 1 94.25 305 GLY B CA 1
ATOM 5766 C C . GLY B 1 305 ? -7.652 -3.373 -2.037 1 94.25 305 GLY B C 1
ATOM 5767 O O . GLY B 1 305 ? -7.82 -4.266 -2.871 1 94.25 305 GLY B O 1
ATOM 5768 N N . ILE B 1 306 ? -6.785 -2.328 -2.15 1 95.88 306 ILE B N 1
ATOM 5769 C CA . ILE B 1 306 ? -5.992 -2.17 -3.365 1 95.88 306 ILE B CA 1
ATOM 5770 C C . ILE B 1 306 ? -5.008 -3.332 -3.496 1 95.88 306 ILE B C 1
ATOM 5772 O O . ILE B 1 306 ? -4.891 -3.936 -4.566 1 95.88 306 ILE B O 1
ATOM 5776 N N . ALA B 1 307 ? -4.383 -3.623 -2.402 1 95.12 307 ALA B N 1
ATOM 5777 C CA . ALA B 1 307 ? -3.393 -4.695 -2.42 1 95.12 307 ALA B CA 1
ATOM 5778 C C . ALA B 1 307 ? -4.059 -6.062 -2.299 1 95.12 307 ALA B C 1
ATOM 5780 O O . ALA B 1 307 ? -5.094 -6.199 -1.641 1 95.12 307 ALA B O 1
ATOM 5781 N N . GLY B 1 308 ? -3.504 -7.078 -3.002 1 94.31 308 GLY B N 1
ATOM 5782 C CA . GLY B 1 308 ? -3.83 -8.461 -2.678 1 94.31 308 GLY B CA 1
ATOM 5783 C C . GLY B 1 308 ? -3.08 -8.977 -1.465 1 94.31 308 GLY B C 1
ATOM 5784 O O . GLY B 1 308 ? -3.609 -8.969 -0.351 1 94.31 308 GLY B O 1
ATOM 5785 N N . SER B 1 309 ? -1.829 -9.25 -1.662 1 94.75 309 SER B N 1
ATOM 5786 C CA . SER B 1 309 ? -0.965 -9.594 -0.536 1 94.75 309 SER B CA 1
ATOM 5787 C C . SER B 1 309 ? -0.628 -8.352 0.292 1 94.75 309 SER B C 1
ATOM 5789 O O . SER B 1 309 ? -0.378 -7.281 -0.259 1 94.75 309 SER B O 1
ATOM 5791 N N . ARG B 1 310 ? -0.726 -8.453 1.602 1 96.5 310 ARG B N 1
ATOM 5792 C CA . ARG B 1 310 ? -0.427 -7.379 2.541 1 96.5 310 ARG B CA 1
ATOM 5793 C C . ARG B 1 310 ? 0.453 -7.875 3.682 1 96.5 310 ARG B C 1
ATOM 5795 O O . ARG B 1 310 ? 0.413 -9.055 4.035 1 96.5 310 ARG B O 1
ATOM 5802 N N . PRO B 1 311 ? 1.249 -6.992 4.223 1 97.88 311 PRO B N 1
ATOM 5803 C CA . PRO B 1 311 ? 2.072 -7.391 5.367 1 97.88 311 PRO B CA 1
ATOM 5804 C C . PRO B 1 311 ? 1.261 -7.559 6.648 1 97.88 311 PRO B C 1
ATOM 5806 O O . PRO B 1 311 ? 0.842 -6.57 7.254 1 97.88 311 PRO B O 1
ATOM 5809 N N . GLY B 1 312 ? 1.095 -8.82 7.062 1 98.12 312 GLY B N 1
ATOM 5810 C CA . GLY B 1 312 ? 0.401 -9.078 8.312 1 98.12 312 GLY B CA 1
ATOM 5811 C C . GLY B 1 312 ? 1.1 -8.469 9.516 1 98.12 312 GLY B C 1
ATOM 5812 O O . GLY B 1 312 ? 0.453 -8.117 10.508 1 98.12 312 GLY B O 1
ATOM 5813 N N . ALA B 1 313 ? 2.396 -8.266 9.445 1 98.56 313 ALA B N 1
ATOM 5814 C CA . ALA B 1 313 ? 3.191 -7.699 10.531 1 98.56 313 ALA B CA 1
ATOM 5815 C C . ALA B 1 313 ? 2.746 -6.273 10.852 1 98.56 313 ALA B C 1
ATOM 5817 O O . ALA B 1 313 ? 2.756 -5.859 12.008 1 98.56 313 ALA B O 1
ATOM 5818 N N . LEU B 1 314 ? 2.426 -5.543 9.836 1 98.62 314 LEU B N 1
ATOM 5819 C CA . LEU B 1 314 ? 1.981 -4.168 10.055 1 98.62 314 LEU B CA 1
ATOM 5820 C C . LEU B 1 314 ? 0.591 -4.141 10.68 1 98.62 314 LEU B C 1
ATOM 5822 O O . LEU B 1 314 ? 0.282 -3.248 11.469 1 98.62 314 LEU B O 1
ATOM 5826 N N . ILE B 1 315 ? -0.267 -5.07 10.312 1 98.5 315 ILE B N 1
ATOM 5827 C CA . ILE B 1 315 ? -1.564 -5.219 10.961 1 98.5 315 ILE B CA 1
ATOM 5828 C C . ILE B 1 315 ? -1.368 -5.492 12.453 1 98.5 315 ILE B C 1
ATOM 5830 O O . ILE B 1 315 ? -1.999 -4.852 13.297 1 98.5 315 ILE B O 1
ATOM 5834 N N . ALA B 1 316 ? -0.463 -6.402 12.758 1 98.69 316 ALA B N 1
ATOM 5835 C CA . ALA B 1 316 ? -0.174 -6.766 14.148 1 98.69 316 ALA B CA 1
ATOM 5836 C C . ALA B 1 316 ? 0.364 -5.566 14.922 1 98.69 316 ALA B C 1
ATOM 5838 O O . ALA B 1 316 ? 0.043 -5.391 16.109 1 98.69 316 ALA B O 1
ATOM 5839 N N . SER B 1 317 ? 1.183 -4.789 14.297 1 98.62 317 SER B N 1
ATOM 5840 C CA . SER B 1 317 ? 1.745 -3.617 14.961 1 98.62 317 SER B CA 1
ATOM 5841 C C . SER B 1 317 ? 0.66 -2.604 15.305 1 98.62 317 SER B C 1
ATOM 5843 O O . SER B 1 317 ? 0.706 -1.971 16.359 1 98.62 317 SER B O 1
ATOM 5845 N N . ALA B 1 318 ? -0.263 -2.381 14.383 1 98.81 318 ALA B N 1
ATOM 5846 C CA . ALA B 1 318 ? -1.375 -1.473 14.656 1 98.81 318 ALA B CA 1
ATOM 5847 C C . ALA B 1 318 ? -2.217 -1.973 15.828 1 98.81 318 ALA B C 1
ATOM 5849 O O . ALA B 1 318 ? -2.613 -1.19 16.688 1 98.81 318 ALA B O 1
ATOM 5850 N N . TRP B 1 319 ? -2.482 -3.277 15.789 1 98.75 319 TRP B N 1
ATOM 5851 C CA . TRP B 1 319 ? -3.232 -3.904 16.875 1 98.75 319 TRP B CA 1
ATOM 5852 C C . TRP B 1 319 ? -2.516 -3.719 18.203 1 98.75 319 TRP B C 1
ATOM 5854 O O . TRP B 1 319 ? -3.129 -3.312 19.188 1 98.75 319 TRP B O 1
ATOM 5864 N N . ALA B 1 320 ? -1.261 -3.99 18.234 1 98.88 320 ALA B N 1
ATOM 5865 C CA . ALA B 1 320 ? -0.443 -3.871 19.438 1 98.88 320 ALA B CA 1
ATOM 5866 C C . ALA B 1 320 ? -0.439 -2.438 19.953 1 98.88 320 ALA B C 1
ATOM 5868 O O . ALA B 1 320 ? -0.5 -2.209 21.172 1 98.88 320 ALA B O 1
ATOM 5869 N N . SER B 1 321 ? -0.349 -1.482 19.062 1 98.88 321 SER B N 1
ATOM 5870 C CA . SER B 1 321 ? -0.326 -0.077 19.453 1 98.88 321 SER B CA 1
ATOM 5871 C C . SER B 1 321 ? -1.597 0.31 20.203 1 98.88 321 SER B C 1
ATOM 5873 O O . SER B 1 321 ? -1.531 0.928 21.266 1 98.88 321 SER B O 1
ATOM 5875 N N . LEU B 1 322 ? -2.73 -0.047 19.625 1 98.75 322 LEU B N 1
ATOM 5876 C CA . LEU B 1 322 ? -4.012 0.332 20.219 1 98.75 322 LEU B CA 1
ATOM 5877 C C . LEU B 1 322 ? -4.191 -0.314 21.578 1 98.75 322 LEU B C 1
ATOM 5879 O O . LEU B 1 322 ? -4.707 0.317 22.5 1 98.75 322 LEU B O 1
ATOM 5883 N N . LEU B 1 323 ? -3.738 -1.567 21.719 1 98.56 323 LEU B N 1
ATOM 5884 C CA . LEU B 1 323 ? -3.887 -2.25 23 1 98.56 323 LEU B CA 1
ATOM 5885 C C . LEU B 1 323 ? -2.932 -1.668 24.031 1 98.56 323 LEU B C 1
ATOM 5887 O O . LEU B 1 323 ? -3.283 -1.553 25.219 1 98.56 323 LEU B O 1
ATOM 5891 N N . HIS B 1 324 ? -1.74 -1.399 23.625 1 98.81 324 HIS B N 1
ATOM 5892 C CA . HIS B 1 324 ? -0.732 -0.869 24.531 1 98.81 324 HIS B CA 1
ATOM 5893 C C . HIS B 1 324 ? -1.129 0.508 25.062 1 98.81 324 HIS B C 1
ATOM 5895 O O . HIS B 1 324 ? -0.971 0.796 26.25 1 98.81 324 HIS B O 1
ATOM 5901 N N . LEU B 1 325 ? -1.615 1.389 24.188 1 98.5 325 LEU B N 1
ATOM 5902 C CA . LEU B 1 325 ? -1.951 2.758 24.562 1 98.5 325 LEU B CA 1
ATOM 5903 C C . LEU B 1 325 ? -3.307 2.814 25.25 1 98.5 325 LEU B C 1
ATOM 5905 O O . LEU B 1 325 ? -3.455 3.48 26.281 1 98.5 325 LEU B O 1
ATOM 5909 N N . GLY B 1 326 ? -4.293 2.016 24.656 1 98.25 326 GLY B N 1
ATOM 5910 C CA . GLY B 1 326 ? -5.656 2.178 25.125 1 98.25 326 GLY B CA 1
ATOM 5911 C C . GLY B 1 326 ? -6.16 3.604 25.016 1 98.25 326 GLY B C 1
ATOM 5912 O O . GLY B 1 326 ? -5.469 4.473 24.484 1 98.25 326 GLY B O 1
ATOM 5913 N N . ALA B 1 327 ? -7.387 3.822 25.5 1 98.25 327 ALA B N 1
ATOM 5914 C CA . ALA B 1 327 ? -7.973 5.16 25.484 1 98.25 327 ALA B CA 1
ATOM 5915 C C . ALA B 1 327 ? -7.184 6.121 26.359 1 98.25 327 ALA B C 1
ATOM 5917 O O . ALA B 1 327 ? -7.004 7.289 26.016 1 98.25 327 ALA B O 1
ATOM 5918 N N . ASP B 1 328 ? -6.75 5.688 27.438 1 98.31 328 ASP B N 1
ATOM 5919 C CA . ASP B 1 328 ? -6.043 6.559 28.375 1 98.31 328 ASP B CA 1
ATOM 5920 C C . ASP B 1 328 ? -4.715 7.031 27.797 1 98.31 328 ASP B C 1
ATOM 5922 O O . ASP B 1 328 ? -4.324 8.188 27.969 1 98.31 328 ASP B O 1
ATOM 5926 N N . GLY B 1 329 ? -3.977 6.039 27.172 1 98.38 329 GLY B N 1
ATOM 5927 C CA . GLY B 1 329 ? -2.732 6.434 26.531 1 98.38 329 GLY B CA 1
ATOM 5928 C C . GLY B 1 329 ? -2.928 7.449 25.422 1 98.38 329 GLY B C 1
ATOM 5929 O O . GLY B 1 329 ? -2.168 8.414 25.328 1 98.38 329 GLY B O 1
ATOM 5930 N N . LEU B 1 330 ? -3.918 7.293 24.641 1 98.62 330 LEU B N 1
ATOM 5931 C CA . LEU B 1 330 ? -4.23 8.234 23.562 1 98.62 330 LEU B CA 1
ATOM 5932 C C . LEU B 1 330 ? -4.68 9.57 24.141 1 98.62 330 LEU B C 1
ATOM 5934 O O . LEU B 1 330 ? -4.316 10.625 23.609 1 98.62 330 LEU B O 1
ATOM 5938 N N . ARG B 1 331 ? -5.465 9.516 25.172 1 98.56 331 ARG B N 1
ATOM 5939 C CA . ARG B 1 331 ? -5.918 10.734 25.844 1 98.56 331 ARG B CA 1
ATOM 5940 C C . ARG B 1 331 ? -4.742 11.508 26.422 1 98.56 331 ARG B C 1
ATOM 5942 O O . ARG B 1 331 ? -4.691 12.734 26.328 1 98.56 331 ARG B O 1
ATOM 5949 N N . SER B 1 332 ? -3.844 10.82 27.078 1 98.5 332 SER B N 1
ATOM 5950 C CA . SER B 1 332 ? -2.652 11.445 27.641 1 98.5 332 SER B CA 1
ATOM 5951 C C . SER B 1 332 ? -1.814 12.109 26.547 1 98.5 332 SER B C 1
ATOM 5953 O O . SER B 1 332 ? -1.358 13.242 26.703 1 98.5 332 SER B O 1
ATOM 5955 N N . ALA B 1 333 ? -1.583 11.414 25.469 1 98.19 333 ALA B N 1
ATOM 5956 C CA . ALA B 1 333 ? -0.846 11.984 24.344 1 98.19 333 ALA B CA 1
ATOM 5957 C C . ALA B 1 333 ? -1.549 13.227 23.797 1 98.19 333 ALA B C 1
ATOM 5959 O O . ALA B 1 333 ? -0.9 14.227 23.484 1 98.19 333 ALA B O 1
ATOM 5960 N N . THR B 1 334 ? -2.854 13.164 23.688 1 98.69 334 THR B N 1
ATOM 5961 C CA . THR B 1 334 ? -3.643 14.289 23.188 1 98.69 334 THR B CA 1
ATOM 5962 C C . THR B 1 334 ? -3.502 15.492 24.109 1 98.69 334 THR B C 1
ATOM 5964 O O . THR B 1 334 ? -3.385 16.625 23.641 1 98.69 334 THR B O 1
ATOM 5967 N N . ARG B 1 335 ? -3.553 15.266 25.391 1 98.56 335 ARG B N 1
ATOM 5968 C CA . ARG B 1 335 ? -3.385 16.344 26.359 1 98.56 335 ARG B CA 1
ATOM 5969 C C . ARG B 1 335 ? -2.072 17.094 26.125 1 98.56 335 ARG B C 1
ATOM 5971 O O . ARG B 1 335 ? -2.043 18.312 26.125 1 98.56 335 ARG B O 1
ATOM 5978 N N . GLU B 1 336 ? -1.024 16.344 25.938 1 98 336 GLU B N 1
ATOM 5979 C CA . GLU B 1 336 ? 0.286 16.938 25.703 1 98 336 GLU B CA 1
ATOM 5980 C C . GLU B 1 336 ? 0.313 17.703 24.391 1 98 336 GLU B C 1
ATOM 5982 O O . GLU B 1 336 ? 0.896 18.781 24.297 1 98 336 GLU B O 1
ATOM 5987 N N . ILE B 1 337 ? -0.26 17.141 23.375 1 98.38 337 ILE B N 1
ATOM 5988 C CA . ILE B 1 337 ? -0.306 17.75 22.047 1 98.38 337 ILE B CA 1
ATOM 5989 C C . ILE B 1 337 ? -1.076 19.078 22.125 1 98.38 337 ILE B C 1
ATOM 5991 O O . ILE B 1 337 ? -0.643 20.078 21.562 1 98.38 337 ILE B O 1
ATOM 5995 N N . MET B 1 338 ? -2.211 19.078 22.844 1 98.38 338 MET B N 1
ATOM 5996 C CA . MET B 1 338 ? -3.02 20.281 22.984 1 98.38 338 MET B CA 1
ATOM 5997 C C . MET B 1 338 ? -2.277 21.344 23.781 1 98.38 338 MET B C 1
ATOM 5999 O O . MET B 1 338 ? -2.367 22.531 23.484 1 98.38 338 MET B O 1
ATOM 6003 N N . ALA B 1 339 ? -1.591 20.922 24.812 1 98.44 339 ALA B N 1
ATOM 6004 C CA . ALA B 1 339 ? -0.783 21.859 25.578 1 98.44 339 ALA B CA 1
ATOM 6005 C C . ALA B 1 339 ? 0.29 22.516 24.703 1 98.44 339 ALA B C 1
ATOM 6007 O O . ALA B 1 339 ? 0.564 23.703 24.828 1 98.44 339 ALA B O 1
ATOM 6008 N N . ALA B 1 340 ? 0.894 21.703 23.891 1 98.5 340 ALA B N 1
ATOM 6009 C CA . ALA B 1 340 ? 1.908 22.219 22.969 1 98.5 340 ALA B CA 1
ATOM 6010 C C . ALA B 1 340 ? 1.308 23.219 21.984 1 98.5 340 ALA B C 1
ATOM 6012 O O . ALA B 1 340 ? 1.906 24.266 21.703 1 98.5 340 ALA B O 1
ATOM 6013 N N . ARG B 1 341 ? 0.158 22.859 21.438 1 98.25 341 ARG B N 1
ATOM 6014 C CA . ARG B 1 341 ? -0.564 23.766 20.547 1 98.25 341 ARG B CA 1
ATOM 6015 C C . ARG B 1 341 ? -0.8 25.109 21.219 1 98.25 341 ARG B C 1
ATOM 6017 O O . ARG B 1 341 ? -0.5 26.156 20.656 1 98.25 341 ARG B O 1
ATOM 6024 N N . ASP B 1 342 ? -1.29 25.109 22.453 1 98.25 342 ASP B N 1
ATOM 6025 C CA . ASP B 1 342 ? -1.601 26.328 23.203 1 98.25 342 ASP B CA 1
ATOM 6026 C C . ASP B 1 342 ? -0.338 27.141 23.453 1 98.25 342 ASP B C 1
ATOM 6028 O O . ASP B 1 342 ? -0.367 28.375 23.406 1 98.25 342 ASP B O 1
ATOM 6032 N N . THR B 1 343 ? 0.719 26.438 23.75 1 98.69 343 THR B N 1
ATOM 6033 C CA . THR B 1 343 ? 1.999 27.094 23.984 1 98.69 343 THR B CA 1
ATOM 6034 C C . THR B 1 343 ? 2.455 27.844 22.734 1 98.69 343 THR B C 1
ATOM 6036 O O . THR B 1 343 ? 2.881 29 22.812 1 98.69 343 THR B O 1
ATOM 6039 N N . LEU B 1 344 ? 2.41 27.188 21.594 1 98.75 344 LEU B N 1
ATOM 6040 C CA . LEU B 1 344 ? 2.852 27.812 20.359 1 98.75 344 LEU B CA 1
ATOM 6041 C C . LEU B 1 344 ? 1.944 28.984 20 1 98.75 344 LEU B C 1
ATOM 6043 O O . LEU B 1 344 ? 2.426 30.062 19.625 1 98.75 344 LEU B O 1
ATOM 6047 N N . VAL B 1 345 ? 0.623 28.812 20.078 1 98.38 345 VAL B N 1
ATOM 6048 C CA . VAL B 1 345 ? -0.336 29.859 19.75 1 98.38 345 VAL B CA 1
ATOM 6049 C C . VAL B 1 345 ? -0.108 31.078 20.641 1 98.38 345 VAL B C 1
ATOM 6051 O O . VAL B 1 345 ? 0.023 32.188 20.141 1 98.38 345 VAL B O 1
ATOM 6054 N N . SER B 1 346 ? -0.055 30.875 21.938 1 98.38 346 SER B N 1
ATOM 6055 C CA . SER B 1 346 ? 0.175 31.969 22.875 1 98.38 346 SER B CA 1
ATOM 6056 C C . SER B 1 346 ? 1.534 32.625 22.641 1 98.38 346 SER B C 1
ATOM 6058 O O . SER B 1 346 ? 1.666 33.844 22.734 1 98.38 346 SER B O 1
ATOM 6060 N N . GLY B 1 347 ? 2.51 31.766 22.406 1 98.56 347 GLY B N 1
ATOM 6061 C CA . GLY B 1 347 ? 3.85 32.281 22.156 1 98.56 347 GLY B CA 1
ATOM 6062 C C . GLY B 1 347 ? 3.928 33.188 20.938 1 98.56 347 GLY B C 1
ATOM 6063 O O . GLY B 1 347 ? 4.586 34.219 20.984 1 98.56 347 GLY B O 1
ATOM 6064 N N . ILE B 1 348 ? 3.297 32.812 19.844 1 98.19 348 ILE B N 1
ATOM 6065 C CA . ILE B 1 348 ? 3.289 33.625 18.641 1 98.19 348 ILE B CA 1
ATOM 6066 C C . ILE B 1 348 ? 2.59 34.969 18.938 1 98.19 348 ILE B C 1
ATOM 6068 O O . ILE B 1 348 ? 3.104 36.031 18.594 1 98.19 348 ILE B O 1
ATOM 6072 N N . VAL B 1 349 ? 1.529 35 19.641 1 96.75 349 VAL B N 1
ATOM 6073 C CA . VAL B 1 349 ? 0.705 36.156 19.906 1 96.75 349 VAL B CA 1
ATOM 6074 C C . VAL B 1 349 ? 1.459 37.125 20.812 1 96.75 349 VAL B C 1
ATOM 6076 O O . VAL B 1 349 ? 1.418 38.344 20.625 1 96.75 349 VAL B O 1
ATOM 6079 N N . THR B 1 350 ? 2.205 36.594 21.734 1 97.62 350 THR B N 1
ATOM 6080 C CA . THR B 1 350 ? 2.754 37.438 22.781 1 97.62 350 THR B CA 1
ATOM 6081 C C . THR B 1 350 ? 4.211 37.812 22.484 1 97.62 350 THR B C 1
ATOM 6083 O O . THR B 1 350 ? 4.695 38.844 22.906 1 97.62 350 THR B O 1
ATOM 6086 N N . GLN B 1 351 ? 4.863 36.938 21.75 1 97.69 351 GLN B N 1
ATOM 6087 C CA . GLN B 1 351 ? 6.309 37.094 21.672 1 97.69 351 GLN B CA 1
ATOM 6088 C C . GLN B 1 351 ? 6.758 37.344 20.234 1 97.69 351 GLN B C 1
ATOM 6090 O O . GLN B 1 351 ? 7.891 37.781 20.016 1 97.69 351 GLN B O 1
ATOM 6095 N N . VAL B 1 352 ? 5.969 37.062 19.312 1 97.5 352 VAL B N 1
ATOM 6096 C CA . VAL B 1 352 ? 6.367 37.219 17.922 1 97.5 352 VAL B CA 1
ATOM 6097 C C . VAL B 1 352 ? 5.277 37.938 17.141 1 97.5 352 VAL B C 1
ATOM 6099 O O . VAL B 1 352 ? 4.703 37.375 16.188 1 97.5 352 VAL B O 1
ATOM 6102 N N . PRO B 1 353 ? 5.027 39.156 17.375 1 94.56 353 PRO B N 1
ATOM 6103 C CA . PRO B 1 353 ? 3.9 39.906 16.781 1 94.56 353 PRO B CA 1
ATOM 6104 C C . PRO B 1 353 ? 4.008 40.031 15.266 1 94.56 353 PRO B C 1
ATOM 6106 O O . PRO B 1 353 ? 3.021 40.375 14.609 1 94.56 353 PRO B O 1
ATOM 6109 N N . GLU B 1 354 ? 5.172 39.812 14.703 1 95.81 354 GLU B N 1
ATOM 6110 C CA . GLU B 1 354 ? 5.387 39.875 13.258 1 95.81 354 GLU B CA 1
ATOM 6111 C C . GLU B 1 354 ? 4.723 38.719 12.547 1 95.81 354 GLU B C 1
ATOM 6113 O O . GLU B 1 354 ? 4.594 38.719 11.328 1 95.81 354 GLU B O 1
ATOM 6118 N N . LEU B 1 355 ? 4.305 37.688 13.352 1 97.62 355 LEU B N 1
ATOM 6119 C CA . LEU B 1 355 ? 3.594 36.531 12.828 1 97.62 355 LEU B CA 1
ATOM 6120 C C . LEU B 1 355 ? 2.166 36.469 13.359 1 97.62 355 LEU B C 1
ATOM 6122 O O . LEU B 1 355 ? 1.863 37.094 14.391 1 97.62 355 LEU B O 1
ATOM 6126 N N . GLU B 1 356 ? 1.322 35.844 12.641 1 97.25 356 GLU B N 1
ATOM 6127 C CA . GLU B 1 356 ? -0.053 35.625 13.07 1 97.25 356 GLU B CA 1
ATOM 6128 C C . GLU B 1 356 ? -0.489 34.188 12.805 1 97.25 356 GLU B C 1
ATOM 6130 O O . GLU B 1 356 ? -0.169 33.625 11.758 1 97.25 356 GLU B O 1
ATOM 6135 N N . VAL B 1 357 ? -1.155 33.562 13.773 1 97.94 357 VAL B N 1
ATOM 6136 C CA . VAL B 1 357 ? -1.688 32.219 13.641 1 97.94 357 VAL B CA 1
ATOM 6137 C C . VAL B 1 357 ? -2.881 32.219 12.688 1 97.94 357 VAL B C 1
ATOM 6139 O O . VAL B 1 357 ? -3.715 33.125 12.734 1 97.94 357 VAL B O 1
ATOM 6142 N N . ILE B 1 358 ? -2.896 31.266 11.766 1 97.19 358 ILE B N 1
ATOM 6143 C CA . ILE B 1 358 ? -4.02 31.141 10.844 1 97.19 358 ILE B CA 1
ATOM 6144 C C . ILE B 1 358 ? -5.16 30.391 11.523 1 97.19 358 ILE B C 1
ATOM 6146 O O . ILE B 1 358 ? -4.996 29.234 11.93 1 97.19 358 ILE B O 1
ATOM 6150 N N . GLY B 1 359 ? -6.289 31.031 11.625 1 94.25 359 GLY B N 1
ATOM 6151 C CA . GLY B 1 359 ? -7.457 30.406 12.227 1 94.25 359 GLY B CA 1
ATOM 6152 C C . GLY B 1 359 ? -7.258 30.047 13.688 1 94.25 359 GLY B C 1
ATOM 6153 O O . GLY B 1 359 ? -6.406 30.625 14.367 1 94.25 359 GLY B O 1
ATOM 6154 N N . GLU B 1 360 ? -8.133 29.297 14.211 1 94.19 360 GLU B N 1
ATOM 6155 C CA . GLU B 1 360 ? -8.07 28.719 15.555 1 94.19 360 GLU B CA 1
ATOM 6156 C C . GLU B 1 360 ? -7.918 27.203 15.492 1 94.19 360 GLU B C 1
ATOM 6158 O O . GLU B 1 360 ? -8.906 26.469 15.477 1 94.19 360 GLU B O 1
ATOM 6163 N N . PRO B 1 361 ? -6.711 26.75 15.562 1 95.38 361 PRO B N 1
ATOM 6164 C CA . PRO B 1 361 ? -6.457 25.312 15.352 1 95.38 361 PRO B CA 1
ATOM 6165 C C . PRO B 1 361 ? -7.262 24.422 16.297 1 95.38 361 PRO B C 1
ATOM 6167 O O . PRO B 1 361 ? -7.234 24.625 17.516 1 95.38 361 PRO B O 1
ATOM 6170 N N . ASP B 1 362 ? -7.93 23.375 15.773 1 96.06 362 ASP B N 1
ATOM 6171 C CA . ASP B 1 362 ? -8.805 22.484 16.547 1 96.06 362 ASP B CA 1
ATOM 6172 C C . ASP B 1 362 ? -8.008 21.375 17.219 1 96.06 362 ASP B C 1
ATOM 6174 O O . ASP B 1 362 ? -8.508 20.719 18.141 1 96.06 362 ASP B O 1
ATOM 6178 N N . MET B 1 363 ? -6.809 21.203 16.703 1 95.19 363 MET B N 1
ATOM 6179 C CA . MET B 1 363 ? -5.91 20.219 17.312 1 95.19 363 MET B CA 1
ATOM 6180 C C . MET B 1 363 ? -4.457 20.641 17.141 1 95.19 363 MET B C 1
ATOM 6182 O O . MET B 1 363 ? -4.145 21.828 17.156 1 95.19 363 MET B O 1
ATOM 6186 N N . GLY B 1 364 ? -3.496 19.75 17.062 1 96.62 364 GLY B N 1
ATOM 6187 C CA . GLY B 1 364 ? -2.08 20 17.266 1 96.62 364 GLY B CA 1
ATOM 6188 C C . GLY B 1 364 ? -1.386 20.5 16 1 96.62 364 GLY B C 1
ATOM 6189 O O . GLY B 1 364 ? -0.155 20.516 15.93 1 96.62 364 GLY B O 1
ATOM 6190 N N . VAL B 1 365 ? -2.135 20.922 14.922 1 98.06 365 VAL B N 1
ATOM 6191 C CA . VAL B 1 365 ? -1.552 21.516 13.727 1 98.06 365 VAL B CA 1
ATOM 6192 C C . VAL B 1 365 ? -1.72 23.047 13.766 1 98.06 365 VAL B C 1
ATOM 6194 O O . VAL B 1 365 ? -2.844 23.547 13.742 1 98.06 365 VAL B O 1
ATOM 6197 N N . VAL B 1 366 ? -0.62 23.781 13.828 1 98.56 366 VAL B N 1
ATOM 6198 C CA . VAL B 1 366 ? -0.664 25.234 13.953 1 98.56 366 VAL B CA 1
ATOM 6199 C C . VAL B 1 366 ? -0.004 25.875 12.734 1 98.56 366 VAL B C 1
ATOM 6201 O O . VAL B 1 366 ? 1.205 25.75 12.531 1 98.56 366 VAL B O 1
ATOM 6204 N N . ALA B 1 367 ? -0.799 26.516 11.961 1 98.44 367 ALA B N 1
ATOM 6205 C CA . ALA B 1 367 ? -0.3 27.266 10.812 1 98.44 367 ALA B CA 1
ATOM 6206 C C . ALA B 1 367 ? -0.169 28.75 11.141 1 98.44 367 ALA B C 1
ATOM 6208 O O . ALA B 1 367 ? -1.003 29.312 11.859 1 98.44 367 ALA B O 1
ATOM 6209 N N . PHE B 1 368 ? 0.874 29.406 10.625 1 98.25 368 PHE B N 1
ATOM 6210 C CA . PHE B 1 368 ? 1.07 30.844 10.867 1 98.25 368 PHE B CA 1
ATOM 6211 C C . PHE B 1 368 ? 1.684 31.516 9.641 1 98.25 368 PHE B C 1
ATOM 6213 O O . PHE B 1 368 ? 2.32 30.844 8.82 1 98.25 368 PHE B O 1
ATOM 6220 N N . ARG B 1 369 ? 1.459 32.719 9.461 1 96.75 369 ARG B N 1
ATOM 6221 C CA . ARG B 1 369 ? 1.916 33.562 8.359 1 96.75 369 ARG B CA 1
ATOM 6222 C C . ARG B 1 369 ? 2.441 34.906 8.859 1 96.75 369 ARG B C 1
ATOM 6224 O O . ARG B 1 369 ? 2.365 35.188 10.055 1 96.75 369 ARG B O 1
ATOM 6231 N N . ALA B 1 370 ? 3.055 35.656 7.938 1 95.75 370 ALA B N 1
ATOM 6232 C CA . ALA B 1 370 ? 3.463 37 8.273 1 95.75 370 ALA B CA 1
ATOM 6233 C C . ALA B 1 370 ? 2.258 37.875 8.641 1 95.75 370 ALA B C 1
ATOM 6235 O O . ALA B 1 370 ? 1.224 37.812 7.969 1 95.75 370 ALA B O 1
ATOM 6236 N N . ALA B 1 371 ? 2.385 38.594 9.758 1 93.44 371 ALA B N 1
ATOM 6237 C CA . ALA B 1 371 ? 1.309 39.469 10.156 1 93.44 371 ALA B CA 1
ATOM 6238 C C . ALA B 1 371 ? 1.191 40.656 9.195 1 93.44 371 ALA B C 1
ATOM 6240 O O . ALA B 1 371 ? 2.193 41.125 8.648 1 93.44 371 ALA B O 1
ATOM 6241 N N . ALA B 1 372 ? -0.084 40.969 8.953 1 83.12 372 ALA B N 1
ATOM 6242 C CA . ALA B 1 372 ? -0.294 42.188 8.156 1 83.12 372 ALA B CA 1
ATOM 6243 C C . ALA B 1 372 ? 0.274 43.406 8.852 1 83.12 372 ALA B C 1
ATOM 6245 O O . ALA B 1 372 ? 0.233 43.5 10.078 1 83.12 372 ALA B O 1
ATOM 6246 N N . PRO B 1 373 ? 1.037 44.219 8.102 1 68.12 373 PRO B N 1
ATOM 6247 C CA . PRO B 1 373 ? 1.546 45.438 8.734 1 68.12 373 PRO B CA 1
ATOM 6248 C C . PRO B 1 373 ? 0.468 46.188 9.5 1 68.12 373 PRO B C 1
ATOM 6250 O O . PRO B 1 373 ? -0.694 46.188 9.086 1 68.12 373 PRO B O 1
ATOM 6253 N N . ALA B 1 374 ? 0.385 46.281 10.867 1 52.81 374 ALA B N 1
ATOM 6254 C CA . ALA B 1 374 ? -0.564 47.062 11.656 1 52.81 374 ALA B CA 1
ATOM 6255 C C . ALA B 1 374 ? -0.904 48.375 10.945 1 52.81 374 ALA B C 1
ATOM 6257 O O . ALA B 1 374 ? -0.011 49.062 10.477 1 52.81 374 ALA B O 1
ATOM 6258 N N . ALA B 1 375 ? -2.135 48.469 10.43 1 45.34 375 ALA B N 1
ATOM 6259 C CA . ALA B 1 375 ? -2.635 49.719 9.891 1 45.34 375 ALA B CA 1
ATOM 6260 C C . ALA B 1 375 ? -2.268 50.875 10.805 1 45.34 375 ALA B C 1
ATOM 6262 O O . ALA B 1 375 ? -2.906 51.938 10.766 1 45.34 375 ALA B O 1
ATOM 6263 N N . ALA B 1 376 ? -1.854 50.781 11.992 1 43.09 376 ALA B N 1
ATOM 6264 C CA . ALA B 1 376 ? -1.881 52 12.789 1 43.09 376 ALA B CA 1
ATOM 6265 C C . ALA B 1 376 ? -1.362 53.188 11.992 1 43.09 376 ALA B C 1
ATOM 6267 O O . ALA B 1 376 ? -2.053 54.188 11.859 1 43.09 376 ALA B O 1
ATOM 6268 N N . ALA B 1 377 ? -0.344 54.062 12.711 1 42.69 377 ALA B N 1
ATOM 6269 C CA . ALA B 1 377 ? -0.051 55.469 12.766 1 42.69 377 ALA B CA 1
ATOM 6270 C C . ALA B 1 377 ? 0.405 56 11.398 1 42.69 377 ALA B C 1
ATOM 6272 O O . ALA B 1 377 ? 1.029 55.281 10.633 1 42.69 377 ALA B O 1
ATOM 6273 N N . ALA B 1 378 ? -0.195 57.062 10.922 1 40.47 378 ALA B N 1
ATOM 6274 C CA . ALA B 1 378 ? 0.241 57.969 9.859 1 40.47 378 ALA B CA 1
ATOM 6275 C C . ALA B 1 378 ? 1.732 57.812 9.578 1 40.47 378 ALA B C 1
ATOM 6277 O O . ALA B 1 378 ? 2.551 57.844 10.5 1 40.47 378 ALA B O 1
ATOM 6278 N N . PRO B 1 379 ? 2.146 57.312 8.445 1 39.41 379 PRO B N 1
ATOM 6279 C CA . PRO B 1 379 ? 3.596 57.406 8.25 1 39.41 379 PRO B CA 1
ATOM 6280 C C . PRO B 1 379 ? 4.199 58.688 8.82 1 39.41 379 PRO B C 1
ATOM 6282 O O . PRO B 1 379 ? 3.787 59.781 8.445 1 39.41 379 PRO B O 1
ATOM 6285 N N . THR B 1 380 ? 4.266 59.031 9.984 1 35.16 380 THR B N 1
ATOM 6286 C CA . THR B 1 380 ? 5.324 60.031 9.805 1 35.16 380 THR B CA 1
ATOM 6287 C C . THR B 1 380 ? 6.348 59.531 8.781 1 35.16 380 THR B C 1
ATOM 6289 O O . THR B 1 380 ? 6.414 58.344 8.484 1 35.16 380 THR B O 1
ATOM 6292 N N . ARG B 1 381 ? 7.355 60.094 8.523 1 38.72 381 ARG B N 1
ATOM 6293 C CA . ARG B 1 381 ? 8.195 59.812 7.363 1 38.72 381 ARG B CA 1
ATOM 6294 C C . ARG B 1 381 ? 8.32 58.312 7.125 1 38.72 381 ARG B C 1
ATOM 6296 O O . ARG B 1 381 ? 8.352 57.875 5.98 1 38.72 381 ARG B O 1
ATOM 6303 N N . GLY B 1 382 ? 9.055 57.656 8 1 37.09 382 GLY B N 1
ATOM 6304 C CA . GLY B 1 382 ? 9.914 56.531 7.609 1 37.09 382 GLY B CA 1
ATOM 6305 C C . GLY B 1 382 ? 9.141 55.281 7.242 1 37.09 382 GLY B C 1
ATOM 6306 O O . GLY B 1 382 ? 7.91 55.25 7.367 1 37.09 382 GLY B O 1
ATOM 6307 N N . SER B 1 383 ? 10.016 53.906 7.055 1 42.59 383 SER B N 1
ATOM 6308 C CA . SER B 1 383 ? 10.164 52.594 6.387 1 42.59 383 SER B CA 1
ATOM 6309 C C . SER B 1 383 ? 9.234 51.562 6.996 1 42.59 383 SER B C 1
ATOM 6311 O O . SER B 1 383 ? 9.43 51.156 8.141 1 42.59 383 SER B O 1
ATOM 6313 N N . ALA B 1 384 ? 8.07 51.594 6.914 1 50.81 384 ALA B N 1
ATOM 6314 C CA . ALA B 1 384 ? 7.352 50.406 7.328 1 50.81 384 ALA B CA 1
ATOM 6315 C C . ALA B 1 384 ? 8.094 49.156 6.895 1 50.81 384 ALA B C 1
ATOM 6317 O O . ALA B 1 384 ? 8.406 48.969 5.715 1 50.81 384 ALA B O 1
ATOM 6318 N N . ALA B 1 385 ? 8.789 48.469 7.824 1 58.66 385 ALA B N 1
ATOM 6319 C CA . ALA B 1 385 ? 9.57 47.281 7.535 1 58.66 385 ALA B CA 1
ATOM 6320 C C . ALA B 1 385 ? 8.734 46.25 6.781 1 58.66 385 ALA B C 1
ATOM 6322 O O . ALA B 1 385 ? 7.555 46.062 7.082 1 58.66 385 ALA B O 1
ATOM 6323 N N . PRO B 1 386 ? 9.141 45.875 5.57 1 67.94 386 PRO B N 1
ATOM 6324 C CA . PRO B 1 386 ? 8.469 44.812 4.82 1 67.94 386 PRO B CA 1
ATOM 6325 C C . PRO B 1 386 ? 8.125 43.594 5.688 1 67.94 386 PRO B C 1
ATOM 6327 O O . PRO B 1 386 ? 8.82 43.312 6.668 1 67.94 386 PRO B O 1
ATOM 6330 N N . PRO B 1 387 ? 6.898 43.094 5.434 1 82.81 387 PRO B N 1
ATOM 6331 C CA . PRO B 1 387 ? 6.535 41.875 6.18 1 82.81 387 PRO B CA 1
ATOM 6332 C C . PRO B 1 387 ? 7.605 40.781 6.109 1 82.81 387 PRO B C 1
ATOM 6334 O O . PRO B 1 387 ? 8.344 40.719 5.125 1 82.81 387 PRO B O 1
ATOM 6337 N N . VAL B 1 388 ? 7.695 40.125 7.199 1 91.19 388 VAL B N 1
ATOM 6338 C CA . VAL B 1 388 ? 8.625 39 7.277 1 91.19 388 VAL B CA 1
ATOM 6339 C C . VAL B 1 388 ? 8.281 37.969 6.203 1 91.19 388 VAL B C 1
ATOM 6341 O O . VAL B 1 388 ? 7.113 37.625 6.012 1 91.19 388 VAL B O 1
ATOM 6344 N N . ASN B 1 389 ? 9.25 37.625 5.402 1 92.69 389 ASN B N 1
ATOM 6345 C CA . ASN B 1 389 ? 9.086 36.531 4.473 1 92.69 389 ASN B CA 1
ATOM 6346 C C . ASN B 1 389 ? 9.109 35.188 5.195 1 92.69 389 ASN B C 1
ATOM 6348 O O . ASN B 1 389 ? 10.172 34.719 5.629 1 92.69 389 ASN B O 1
ATOM 6352 N N . VAL B 1 390 ? 7.988 34.5 5.242 1 94.56 390 VAL B N 1
ATOM 6353 C CA . VAL B 1 390 ? 7.848 33.312 6.07 1 94.56 390 VAL B CA 1
ATOM 6354 C C . VAL B 1 390 ? 8.695 32.188 5.496 1 94.56 390 VAL B C 1
ATOM 6356 O O . VAL B 1 390 ? 9.133 31.297 6.227 1 94.56 390 VAL B O 1
ATOM 6359 N N . TYR B 1 391 ? 8.922 32.125 4.184 1 93.69 391 TYR B N 1
ATOM 6360 C CA . TYR B 1 391 ? 9.734 31.078 3.58 1 93.69 391 TYR B CA 1
ATOM 6361 C C . TYR B 1 391 ? 11.203 31.25 3.957 1 93.69 391 TYR B C 1
ATOM 6363 O O . TYR B 1 391 ? 11.914 30.266 4.18 1 93.69 391 TYR B O 1
ATOM 6371 N N . VAL B 1 392 ? 11.672 32.5 3.965 1 94.44 392 VAL B N 1
ATOM 6372 C CA . VAL B 1 392 ? 13.039 32.781 4.414 1 94.44 392 VAL B CA 1
ATOM 6373 C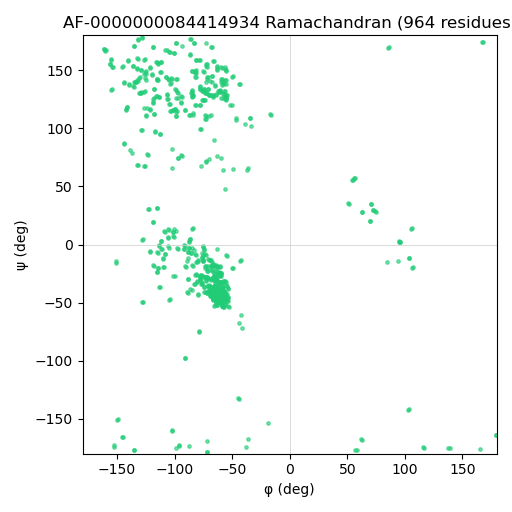 C . VAL B 1 392 ? 13.18 32.375 5.883 1 94.44 392 VAL B C 1
ATOM 6375 O O . VAL B 1 392 ? 14.211 31.844 6.293 1 94.44 392 VAL B O 1
ATOM 6378 N N . LEU B 1 393 ? 12.148 32.719 6.641 1 96.31 393 LEU B N 1
ATOM 6379 C CA . LEU B 1 393 ? 12.125 32.281 8.031 1 96.31 393 LEU B CA 1
ATOM 6380 C C . LEU B 1 393 ? 12.211 30.766 8.117 1 96.31 393 LEU B C 1
ATOM 6382 O O . LEU B 1 393 ? 12.953 30.234 8.953 1 96.31 393 LEU B O 1
ATOM 6386 N N . GLY B 1 394 ? 11.383 30.031 7.324 1 95.81 394 GLY B N 1
ATOM 6387 C CA . GLY B 1 394 ? 11.438 28.578 7.273 1 95.81 394 GLY B CA 1
ATOM 6388 C C . GLY B 1 394 ? 12.82 28.047 6.977 1 95.81 394 GLY B C 1
ATOM 6389 O O . GLY B 1 394 ? 13.266 27.078 7.602 1 95.81 394 GLY B O 1
ATOM 6390 N N . ASP B 1 395 ? 13.508 28.625 5.992 1 93.69 395 ASP B N 1
ATOM 6391 C CA . ASP B 1 395 ? 14.867 28.219 5.645 1 93.69 395 ASP B CA 1
ATOM 6392 C C . ASP B 1 395 ? 15.828 28.438 6.809 1 93.69 395 ASP B C 1
ATOM 6394 O O . ASP B 1 395 ? 16.703 27.609 7.078 1 93.69 395 ASP B O 1
ATOM 6398 N N . TRP B 1 396 ? 15.711 29.609 7.414 1 94.94 396 TRP B N 1
ATOM 6399 C CA . TRP B 1 396 ? 16.516 29.938 8.586 1 94.94 396 TRP B CA 1
ATOM 6400 C C . TRP B 1 396 ? 16.344 28.891 9.68 1 94.94 396 TRP B C 1
ATOM 6402 O O . TRP B 1 396 ? 17.312 28.469 10.305 1 94.94 396 TRP B O 1
ATOM 6412 N N . LEU B 1 397 ? 15.148 28.5 9.961 1 96.88 397 LEU B N 1
ATOM 6413 C CA . LEU B 1 397 ? 14.836 27.484 10.961 1 96.88 397 LEU B CA 1
ATOM 6414 C C . LEU B 1 397 ? 15.406 26.125 10.555 1 96.88 397 LEU B C 1
ATOM 6416 O O . LEU B 1 397 ? 15.938 25.391 11.398 1 96.88 397 LEU B O 1
ATOM 6420 N N . THR B 1 398 ? 15.305 25.797 9.281 1 93.69 398 THR B N 1
ATOM 6421 C CA . THR B 1 398 ? 15.812 24.531 8.766 1 93.69 398 THR B CA 1
ATOM 6422 C C . THR B 1 398 ? 17.312 24.406 9.016 1 93.69 398 THR B C 1
ATOM 6424 O O . THR B 1 398 ? 17.797 23.328 9.367 1 93.69 398 THR B O 1
ATOM 6427 N N . GLU B 1 399 ? 18.031 25.453 8.797 1 92.81 399 GLU B N 1
ATOM 6428 C CA . GLU B 1 399 ? 19.484 25.469 9.031 1 92.81 399 GLU B CA 1
ATOM 6429 C C . GLU B 1 399 ? 19.797 25.188 10.492 1 92.81 399 GLU B C 1
ATOM 6431 O O . GLU B 1 399 ? 20.938 24.828 10.82 1 92.81 399 GLU B O 1
ATOM 6436 N N . ARG B 1 400 ? 18.859 25.344 11.297 1 94.94 400 ARG B N 1
ATOM 6437 C CA . ARG B 1 400 ? 19.047 25.156 12.734 1 94.94 400 ARG B CA 1
ATOM 6438 C C . ARG B 1 400 ? 18.359 23.891 13.227 1 94.94 400 ARG B C 1
ATOM 6440 O O . ARG B 1 400 ? 18.141 23.734 14.43 1 94.94 400 ARG B O 1
ATOM 6447 N N . GLY B 1 401 ? 17.891 23.016 12.312 1 92.19 401 GLY B N 1
ATOM 6448 C CA . GLY B 1 401 ? 17.453 21.672 12.641 1 92.19 401 GLY B CA 1
ATOM 6449 C C . GLY B 1 401 ? 15.945 21.531 12.656 1 92.19 401 GLY B C 1
ATOM 6450 O O . GLY B 1 401 ? 15.422 20.422 12.719 1 92.19 401 GLY B O 1
ATOM 6451 N N . TRP B 1 402 ? 15.242 22.719 12.602 1 95.81 402 TRP B N 1
ATOM 6452 C CA . TRP B 1 402 ? 13.781 22.641 12.57 1 95.81 402 TRP B CA 1
ATOM 6453 C C . TRP B 1 402 ? 13.281 22.281 11.18 1 95.81 402 TRP B C 1
ATOM 6455 O O . TRP B 1 402 ? 13.797 22.797 10.18 1 95.81 402 TRP B O 1
ATOM 6465 N N . HIS B 1 403 ? 12.352 21.328 11.148 1 94.62 403 HIS B N 1
ATOM 6466 C CA . HIS B 1 403 ? 11.711 20.969 9.883 1 94.62 403 HIS B CA 1
ATOM 6467 C C . HIS B 1 403 ? 10.211 21.266 9.93 1 94.62 403 HIS B C 1
ATOM 6469 O O . HIS B 1 403 ? 9.43 20.422 10.398 1 94.62 403 HIS B O 1
ATOM 6475 N N . LEU B 1 404 ? 9.828 22.406 9.398 1 96.62 404 LEU B N 1
ATOM 6476 C CA . LEU B 1 404 ? 8.422 22.797 9.32 1 96.62 404 LEU B CA 1
ATOM 6477 C C . LEU B 1 404 ? 7.875 22.547 7.918 1 96.62 404 LEU B C 1
ATOM 6479 O O . LEU B 1 404 ? 8.633 22.266 6.988 1 96.62 404 LEU B O 1
ATOM 6483 N N . ASN B 1 405 ? 6.543 22.562 7.828 1 95.5 405 ASN B N 1
ATOM 6484 C CA . ASN B 1 405 ? 5.898 22.406 6.531 1 95.5 405 ASN B CA 1
ATOM 6485 C C . ASN B 1 405 ? 5.594 23.75 5.887 1 95.5 405 ASN B C 1
ATOM 6487 O O . ASN B 1 405 ? 4.988 24.625 6.516 1 95.5 405 ASN B O 1
ATOM 6491 N N . ALA B 1 406 ? 6.047 23.938 4.609 1 94.38 406 ALA B N 1
ATOM 6492 C CA . ALA B 1 406 ? 5.723 25.141 3.855 1 94.38 406 ALA B CA 1
ATOM 6493 C C . ALA B 1 406 ? 4.355 25.016 3.186 1 94.38 406 ALA B C 1
ATOM 6495 O O . ALA B 1 406 ? 4.039 23.984 2.594 1 94.38 406 ALA B O 1
ATOM 6496 N N . LEU B 1 407 ? 3.549 25.969 3.416 1 95.69 407 LEU B N 1
ATOM 6497 C CA . LEU B 1 407 ? 2.219 26.047 2.824 1 95.69 407 LEU B CA 1
ATOM 6498 C C . LEU B 1 407 ? 2.164 27.125 1.741 1 95.69 407 LEU B C 1
ATOM 6500 O O . LEU B 1 407 ? 3.096 27.922 1.602 1 95.69 407 LEU B O 1
ATOM 6504 N N . GLN B 1 408 ? 1.056 27.094 0.936 1 92.19 408 GLN B N 1
ATOM 6505 C CA . GLN B 1 408 ? 0.88 28.141 -0.07 1 92.19 408 GLN B CA 1
ATOM 6506 C C . GLN B 1 408 ? -0.581 28.562 -0.169 1 92.19 408 GLN B C 1
ATOM 6508 O O . GLN B 1 408 ? -1.475 27.859 0.299 1 92.19 408 GLN B O 1
ATOM 6513 N N . ALA B 1 409 ? -0.784 29.781 -0.704 1 89.81 409 ALA B N 1
ATOM 6514 C CA . ALA B 1 409 ? -2.088 30.375 -0.973 1 89.81 409 ALA B CA 1
ATOM 6515 C C . ALA B 1 409 ? -2.963 30.375 0.277 1 89.81 409 ALA B C 1
ATOM 6517 O O . ALA B 1 409 ? -4.062 29.812 0.27 1 89.81 409 ALA B O 1
ATOM 6518 N N . PRO B 1 410 ? -2.439 30.969 1.364 1 92.44 410 PRO B N 1
ATOM 6519 C CA . PRO B 1 410 ? -1.377 31.969 1.374 1 92.44 410 PRO B CA 1
ATOM 6520 C C . PRO B 1 410 ? -0.031 31.406 1.821 1 92.44 410 PRO B C 1
ATOM 6522 O O . PRO B 1 410 ? 0.027 30.297 2.367 1 92.44 410 PRO B O 1
ATOM 6525 N N . PRO B 1 411 ? 1.063 32.156 1.584 1 93.62 411 PRO B N 1
ATOM 6526 C CA . PRO B 1 411 ? 2.346 31.75 2.156 1 93.62 411 PRO B CA 1
ATOM 6527 C C . PRO B 1 411 ? 2.285 31.578 3.672 1 93.62 411 PRO B C 1
ATOM 6529 O O . PRO B 1 411 ? 1.822 32.469 4.383 1 93.62 411 PRO B O 1
ATOM 6532 N N . ALA B 1 412 ? 2.643 30.453 4.121 1 96.69 412 ALA B N 1
ATOM 6533 C CA . ALA B 1 412 ? 2.582 30.125 5.543 1 96.69 412 ALA B CA 1
ATOM 6534 C C . ALA B 1 412 ? 3.494 28.953 5.867 1 96.69 412 ALA B C 1
ATOM 6536 O O . ALA B 1 412 ? 4.066 28.328 4.969 1 96.69 412 ALA B O 1
ATOM 6537 N N . LEU B 1 413 ? 3.725 28.719 7.09 1 97.56 413 LEU B N 1
ATOM 6538 C CA . LEU B 1 413 ? 4.34 27.531 7.648 1 97.56 413 LEU B CA 1
ATOM 6539 C C . LEU B 1 413 ? 3.406 26.844 8.648 1 97.56 413 LEU B C 1
ATOM 6541 O O . LEU B 1 413 ? 2.502 27.484 9.188 1 97.56 413 LEU B O 1
ATOM 6545 N N . HIS B 1 414 ? 3.5 25.641 8.812 1 97.38 414 HIS B N 1
ATOM 6546 C CA . HIS B 1 414 ? 2.816 25.047 9.961 1 97.38 414 HIS B CA 1
ATOM 6547 C C . HIS B 1 414 ? 3.705 24.031 10.68 1 97.38 414 HIS B C 1
ATOM 6549 O O . HIS B 1 414 ? 4.719 23.594 10.125 1 97.38 414 HIS B O 1
ATOM 6555 N N . PHE B 1 415 ? 3.477 23.844 11.914 1 98.44 415 PHE B N 1
ATOM 6556 C CA . PHE B 1 415 ? 4.062 22.797 12.742 1 98.44 415 PHE B CA 1
ATOM 6557 C C . PHE B 1 415 ? 2.982 21.891 13.305 1 98.44 415 PHE B C 1
ATOM 6559 O O . PHE B 1 415 ? 2.016 22.359 13.906 1 98.44 415 PHE B O 1
ATOM 6566 N N . CYS B 1 416 ? 3.104 20.625 13.008 1 98.31 416 CYS B N 1
ATOM 6567 C CA . CYS B 1 416 ? 2.189 19.609 13.492 1 98.31 416 CYS B CA 1
ATOM 6568 C C . CYS B 1 416 ? 2.773 18.875 14.703 1 98.31 416 CYS B C 1
ATOM 6570 O O . CYS B 1 416 ? 3.715 18.094 14.562 1 98.31 416 CYS B O 1
ATOM 6572 N N . PHE B 1 417 ? 2.207 19.094 15.852 1 98.31 417 PHE B N 1
ATOM 6573 C CA . PHE B 1 417 ? 2.674 18.484 17.078 1 98.31 417 PHE B CA 1
ATOM 6574 C C . PHE B 1 417 ? 2.219 17.031 17.172 1 98.31 417 PHE B C 1
ATOM 6576 O O . PHE B 1 417 ? 1.092 16.703 16.797 1 98.31 417 PHE B O 1
ATOM 6583 N N . THR B 1 418 ? 3.076 16.156 17.562 1 97.38 418 THR B N 1
ATOM 6584 C CA . THR B 1 418 ? 2.854 14.734 17.781 1 97.38 418 THR B CA 1
ATOM 6585 C C . THR B 1 418 ? 3.348 14.32 19.172 1 97.38 418 THR B C 1
ATOM 6587 O O . THR B 1 418 ? 3.887 15.148 19.906 1 97.38 418 THR B O 1
ATOM 6590 N N . ALA B 1 419 ? 3.168 13.047 19.516 1 95.5 419 ALA B N 1
ATOM 6591 C CA . ALA B 1 419 ? 3.697 12.562 20.781 1 95.5 419 ALA B CA 1
ATOM 6592 C C . ALA B 1 419 ? 5.215 12.688 20.828 1 95.5 419 ALA B C 1
ATOM 6594 O O . ALA B 1 419 ? 5.805 12.828 21.906 1 95.5 419 ALA B O 1
ATOM 6595 N N . MET B 1 420 ? 5.824 12.695 19.688 1 95.5 420 MET B N 1
ATOM 6596 C CA . MET B 1 420 ? 7.277 12.742 19.594 1 95.5 420 MET B CA 1
ATOM 6597 C C . MET B 1 420 ? 7.797 14.148 19.844 1 95.5 420 MET B C 1
ATOM 6599 O O . MET B 1 420 ? 8.875 14.32 20.422 1 95.5 420 MET B O 1
ATOM 6603 N N . ASN B 1 421 ? 7.012 15.211 19.5 1 96 421 ASN B N 1
ATOM 6604 C CA . ASN B 1 421 ? 7.645 16.516 19.422 1 96 421 ASN B CA 1
ATOM 6605 C C . ASN B 1 421 ? 6.891 17.562 20.25 1 96 421 ASN B C 1
ATOM 6607 O O . ASN B 1 421 ? 7.262 18.734 20.25 1 96 421 ASN B O 1
ATOM 6611 N N . ALA B 1 422 ? 5.867 17.141 20.953 1 96.44 422 ALA B N 1
ATOM 6612 C CA . ALA B 1 422 ? 5.027 18.078 21.719 1 96.44 422 ALA B CA 1
ATOM 6613 C C . ALA B 1 422 ? 5.863 18.906 22.688 1 96.44 422 ALA B C 1
ATOM 6615 O O . ALA B 1 422 ? 5.586 20.078 22.891 1 96.44 422 ALA B O 1
ATOM 6616 N N . ARG B 1 423 ? 6.926 18.391 23.219 1 94.75 423 ARG B N 1
ATOM 6617 C CA . ARG B 1 423 ? 7.754 19.047 24.219 1 94.75 423 ARG B CA 1
ATOM 6618 C C . ARG B 1 423 ? 8.617 20.141 23.578 1 94.75 423 ARG B C 1
ATOM 6620 O O . ARG B 1 423 ? 9.203 20.969 24.281 1 94.75 423 ARG B O 1
ATOM 6627 N N . ALA B 1 424 ? 8.602 20.172 22.328 1 96.25 424 ALA B N 1
ATOM 6628 C CA . ALA B 1 424 ? 9.461 21.125 21.609 1 96.25 424 ALA B CA 1
ATOM 6629 C C . ALA B 1 424 ? 8.797 22.5 21.516 1 96.25 424 ALA B C 1
ATOM 6631 O O . ALA B 1 424 ? 9.422 23.469 21.078 1 96.25 424 ALA B O 1
ATOM 6632 N N . ALA B 1 425 ? 7.578 22.672 21.969 1 97.94 425 ALA B N 1
ATOM 6633 C CA . ALA B 1 425 ? 6.762 23.859 21.703 1 97.94 425 ALA B CA 1
ATOM 6634 C C . ALA B 1 425 ? 7.438 25.125 22.234 1 97.94 425 ALA B C 1
ATOM 6636 O O . ALA B 1 425 ? 7.547 26.125 21.516 1 97.94 425 ALA B O 1
ATOM 6637 N N . PRO B 1 426 ? 7.965 25.141 23.516 1 97.81 426 PRO B N 1
ATOM 6638 C CA . PRO B 1 426 ? 8.617 26.359 23.984 1 97.81 426 PRO B CA 1
ATOM 6639 C C . PRO B 1 426 ? 9.852 26.719 23.172 1 97.81 426 PRO B C 1
ATOM 6641 O O . PRO B 1 426 ? 10.078 27.906 22.875 1 97.81 426 PRO B O 1
ATOM 6644 N N . ALA B 1 427 ? 10.594 25.688 22.844 1 97.81 427 ALA B N 1
ATOM 6645 C CA . ALA B 1 427 ? 11.797 25.922 22.047 1 97.81 427 ALA B CA 1
ATOM 6646 C C . ALA B 1 427 ? 11.438 26.469 20.672 1 97.81 427 ALA B C 1
ATOM 6648 O O . ALA B 1 427 ? 12.172 27.281 20.109 1 97.81 427 ALA B O 1
ATOM 6649 N N . LEU B 1 428 ? 10.328 25.969 20.141 1 98.44 428 LEU B N 1
ATOM 6650 C CA . LEU B 1 428 ? 9.891 26.469 18.844 1 98.44 428 LEU B CA 1
ATOM 6651 C C . LEU B 1 428 ? 9.547 27.953 18.906 1 98.44 428 LEU B C 1
ATOM 6653 O O . LEU B 1 428 ? 9.898 28.719 18 1 98.44 428 LEU B O 1
ATOM 6657 N N . VAL B 1 429 ? 8.867 28.391 19.969 1 98.62 429 VAL B N 1
ATOM 6658 C CA . VAL B 1 429 ? 8.531 29.797 20.141 1 98.62 429 VAL B CA 1
ATOM 6659 C C . VAL B 1 429 ? 9.805 30.641 20.172 1 98.62 429 VAL B C 1
ATOM 6661 O O . VAL B 1 429 ? 9.891 31.672 19.5 1 98.62 429 VAL B O 1
ATOM 6664 N N . ALA B 1 430 ? 10.75 30.188 20.922 1 98.5 430 ALA B N 1
ATOM 6665 C CA . ALA B 1 430 ? 12.023 30.891 21.031 1 98.5 430 ALA B CA 1
ATOM 6666 C C . ALA B 1 430 ? 12.734 30.953 19.688 1 98.5 430 ALA B C 1
ATOM 6668 O O . ALA B 1 430 ? 13.328 31.984 19.344 1 98.5 430 ALA B O 1
ATOM 6669 N N . ALA B 1 431 ? 12.719 29.844 18.969 1 98.44 431 ALA B N 1
ATOM 6670 C CA . ALA B 1 431 ? 13.359 29.781 17.656 1 98.44 431 ALA B CA 1
ATOM 6671 C C . ALA B 1 431 ? 12.688 30.75 16.688 1 98.44 431 ALA B C 1
ATOM 6673 O O . ALA B 1 431 ? 13.352 31.391 15.867 1 98.44 431 ALA B O 1
ATOM 6674 N N . LEU B 1 432 ? 11.359 30.812 16.703 1 98.62 432 LEU B N 1
ATOM 6675 C CA . LEU B 1 432 ? 10.625 31.734 15.859 1 98.62 432 LEU B CA 1
ATOM 6676 C C . LEU B 1 432 ? 11.023 33.188 16.156 1 98.62 432 LEU B C 1
ATOM 6678 O O . LEU B 1 432 ? 11.25 33.969 15.242 1 98.62 432 LEU B O 1
ATOM 6682 N N . ARG B 1 433 ? 11.07 33.562 17.422 1 98.25 433 ARG B N 1
ATOM 6683 C CA . ARG B 1 433 ? 11.477 34.906 17.828 1 98.25 433 ARG B CA 1
ATOM 6684 C C . ARG B 1 433 ? 12.883 35.219 17.344 1 98.25 433 ARG B C 1
ATOM 6686 O O . ARG B 1 433 ? 13.109 36.281 16.75 1 98.25 433 ARG B O 1
ATOM 6693 N N . ALA B 1 434 ? 13.758 34.281 17.562 1 98.31 434 ALA B N 1
ATOM 6694 C CA . ALA B 1 434 ? 15.148 34.469 17.141 1 98.31 434 ALA B CA 1
ATOM 6695 C C . ALA B 1 434 ? 15.242 34.625 15.617 1 98.31 434 ALA B C 1
ATOM 6697 O O . ALA B 1 434 ? 16.016 35.438 15.125 1 98.31 434 ALA B O 1
ATOM 6698 N N . GLY B 1 435 ? 14.539 33.781 14.914 1 97.69 435 GLY B N 1
ATOM 6699 C CA . GLY B 1 435 ? 14.555 33.844 13.461 1 97.69 435 GLY B CA 1
ATOM 6700 C C . GLY B 1 435 ? 14.016 35.156 12.93 1 97.69 435 GLY B C 1
ATOM 6701 O O . GLY B 1 435 ? 14.609 35.75 12.023 1 97.69 435 GLY B O 1
ATOM 6702 N N . VAL B 1 436 ? 12.906 35.625 13.492 1 96.94 436 VAL B N 1
ATOM 6703 C CA . VAL B 1 436 ? 12.312 36.906 13.086 1 96.94 436 VAL B CA 1
ATOM 6704 C C . VAL B 1 436 ? 13.281 38.031 13.391 1 96.94 436 VAL B C 1
ATOM 6706 O O . VAL B 1 436 ? 13.477 38.938 12.562 1 96.94 436 VAL B O 1
ATOM 6709 N N . ASP B 1 437 ? 13.883 38.031 14.547 1 97 437 ASP B N 1
ATOM 6710 C CA . ASP B 1 437 ? 14.859 39.031 14.914 1 97 437 ASP B CA 1
ATOM 6711 C C . ASP B 1 437 ? 16.016 39.062 13.914 1 97 437 ASP B C 1
ATOM 6713 O O . ASP B 1 437 ? 16.469 40.125 13.516 1 97 437 ASP B O 1
ATOM 6717 N N . ALA B 1 438 ? 16.469 37.938 13.555 1 96.19 438 ALA B N 1
ATOM 6718 C CA . ALA B 1 438 ? 17.578 37.844 12.617 1 96.19 438 ALA B CA 1
ATOM 6719 C C . ALA B 1 438 ? 17.203 38.438 11.266 1 96.19 438 ALA B C 1
ATOM 6721 O O . ALA B 1 438 ? 18.031 39.094 10.633 1 96.19 438 ALA B O 1
ATOM 6722 N N . LEU B 1 439 ? 16.047 38.125 10.781 1 94.5 439 LEU B N 1
ATOM 6723 C CA . LEU B 1 439 ? 15.594 38.625 9.484 1 94.5 439 LEU B CA 1
ATOM 6724 C C . LEU B 1 439 ? 15.422 40.125 9.508 1 94.5 439 LEU B C 1
ATOM 6726 O O . LEU B 1 439 ? 15.727 40.812 8.531 1 94.5 439 LEU B O 1
ATOM 6730 N N . LEU B 1 440 ? 14.93 40.688 10.609 1 92.88 440 LEU B N 1
ATOM 6731 C CA . LEU B 1 440 ? 14.68 42.125 10.742 1 92.88 440 LEU B CA 1
ATOM 6732 C C . LEU B 1 440 ? 15.984 42.906 10.945 1 92.88 440 LEU B C 1
ATOM 6734 O O . LEU B 1 440 ? 16.078 44.062 10.586 1 92.88 440 LEU B O 1
ATOM 6738 N N . ALA B 1 441 ? 16.953 42.219 11.508 1 93.56 441 ALA B N 1
ATOM 6739 C CA . ALA B 1 441 ? 18.25 42.844 11.781 1 93.56 441 ALA B CA 1
ATOM 6740 C C . ALA B 1 441 ? 19.031 43.062 10.492 1 93.56 441 ALA B C 1
ATOM 6742 O O . ALA B 1 441 ? 19.844 44 10.398 1 93.56 441 ALA B O 1
ATOM 6743 N N . ASP B 1 442 ? 18.828 42.281 9.516 1 90.94 442 ASP B N 1
ATOM 6744 C CA . ASP B 1 442 ? 19.531 42.375 8.242 1 90.94 442 ASP B CA 1
ATOM 6745 C C . ASP B 1 442 ? 18.594 42.188 7.066 1 90.94 442 ASP B C 1
ATOM 6747 O O . ASP B 1 442 ? 18.641 41.156 6.395 1 90.94 442 ASP B O 1
ATOM 6751 N N . PRO B 1 443 ? 17.891 43.219 6.758 1 86 443 PRO B N 1
ATOM 6752 C CA . PRO B 1 443 ? 16.922 43.094 5.672 1 86 443 PRO B CA 1
ATOM 6753 C C . PRO B 1 443 ? 17.578 42.781 4.324 1 86 443 PRO B C 1
ATOM 6755 O O . PRO B 1 443 ? 16.953 42.125 3.475 1 86 443 PRO B O 1
ATOM 6758 N N . GLY B 1 444 ? 18.734 43.25 4.164 1 84.19 444 GLY B N 1
ATOM 6759 C CA . GLY B 1 444 ? 19.453 42.938 2.945 1 84.19 444 GLY B CA 1
ATOM 6760 C C . GLY B 1 444 ? 19.766 41.469 2.791 1 84.19 444 GLY B C 1
ATOM 6761 O O . GLY B 1 444 ? 19.547 40.875 1.72 1 84.19 444 GLY B O 1
ATOM 6762 N N . ALA B 1 445 ? 20.203 40.938 3.824 1 84.38 445 ALA B N 1
ATOM 6763 C CA . ALA B 1 445 ? 20.484 39.5 3.818 1 84.38 445 ALA B CA 1
ATOM 6764 C C . ALA B 1 445 ? 19.219 38.688 3.617 1 84.38 445 ALA B C 1
ATOM 6766 O O . ALA B 1 445 ? 19.219 37.656 2.916 1 84.38 445 ALA B O 1
ATOM 6767 N N . ALA B 1 446 ? 18.234 39.094 4.215 1 83.44 446 ALA B N 1
ATOM 6768 C CA . ALA B 1 446 ? 16.953 38.406 4.066 1 83.44 446 ALA B CA 1
ATOM 6769 C C . ALA B 1 446 ? 16.453 38.469 2.621 1 83.44 446 ALA B C 1
ATOM 6771 O O . ALA B 1 446 ? 15.914 37.5 2.098 1 83.44 446 ALA B O 1
ATOM 6772 N N . ALA B 1 447 ? 16.625 39.594 2.027 1 84.88 447 ALA B N 1
ATOM 6773 C CA . ALA B 1 447 ? 16.234 39.781 0.632 1 84.88 447 ALA B CA 1
ATOM 6774 C C . ALA B 1 447 ? 17.062 38.875 -0.289 1 84.88 447 ALA B C 1
ATOM 6776 O O . ALA B 1 447 ? 16.547 38.344 -1.268 1 84.88 447 ALA B O 1
ATOM 6777 N N . ALA B 1 448 ? 18.234 38.781 0.016 1 82.69 448 ALA B N 1
ATOM 6778 C CA . ALA B 1 448 ? 19.125 37.906 -0.764 1 82.69 448 ALA B CA 1
ATOM 6779 C C . ALA B 1 448 ? 18.734 36.438 -0.614 1 82.69 448 ALA B C 1
ATOM 6781 O O . ALA B 1 448 ? 18.75 35.688 -1.589 1 82.69 448 ALA B O 1
ATOM 6782 N N . ALA B 1 449 ? 18.375 36.094 0.553 1 80.81 449 ALA B N 1
ATOM 6783 C CA . ALA B 1 449 ? 17.984 34.719 0.839 1 80.81 449 ALA B CA 1
ATOM 6784 C C . ALA B 1 449 ? 16.688 34.375 0.117 1 80.81 449 ALA B C 1
ATOM 6786 O O . ALA B 1 449 ? 16.469 33.219 -0.261 1 80.81 449 ALA B O 1
ATOM 6787 N N . ALA B 1 450 ? 15.906 35.344 -0.091 1 82.25 450 ALA B N 1
ATOM 6788 C CA . ALA B 1 450 ? 14.625 35.125 -0.761 1 82.25 450 ALA B CA 1
ATOM 6789 C C . ALA B 1 450 ? 14.828 34.719 -2.219 1 82.25 450 ALA B C 1
ATOM 6791 O O . ALA B 1 450 ? 13.922 34.188 -2.85 1 82.25 450 ALA B O 1
ATOM 6792 N N . LYS B 1 451 ? 16.016 34.969 -2.742 1 77 451 LYS B N 1
ATOM 6793 C CA . LYS B 1 451 ? 16.328 34.656 -4.129 1 77 451 LYS B CA 1
ATOM 6794 C C . LYS B 1 451 ? 16.875 33.219 -4.246 1 77 451 LYS B C 1
ATOM 6796 O O . LYS B 1 451 ? 16.953 32.656 -5.344 1 77 451 LYS B O 1
ATOM 6801 N N . SER B 1 452 ? 17.188 32.781 -3.074 1 76.5 452 SER B N 1
ATOM 6802 C CA . SER B 1 452 ? 17.719 31.438 -3 1 76.5 452 SER B CA 1
ATOM 6803 C C . SER B 1 452 ? 16.922 30.578 -2.043 1 76.5 452 SER B C 1
ATOM 6805 O O . SER B 1 452 ? 16.016 31.062 -1.358 1 76.5 452 SER B O 1
ATOM 6807 N N . GLY B 1 453 ? 16.766 29.203 -2.312 1 68.81 453 GLY B N 1
ATOM 6808 C CA . GLY B 1 453 ? 16.109 28.312 -1.367 1 68.81 453 GLY B CA 1
ATOM 6809 C C . GLY B 1 453 ? 14.695 27.938 -1.766 1 68.81 453 GLY B C 1
ATOM 6810 O O . GLY B 1 453 ? 14.414 27.719 -2.945 1 68.81 453 GLY B O 1
ATOM 6811 N N . SER B 1 454 ? 13.906 27.891 -0.626 1 72.75 454 SER B N 1
ATOM 6812 C CA . SER B 1 454 ? 12.547 27.422 -0.869 1 72.75 454 SER B CA 1
ATOM 6813 C C . SER B 1 454 ? 11.656 28.547 -1.393 1 72.75 454 SER B C 1
ATOM 6815 O O . SER B 1 454 ? 10.664 28.281 -2.074 1 72.75 454 SER B O 1
ATOM 6817 N N . ALA B 1 455 ? 12.008 29.797 -1.067 1 69.19 455 ALA B N 1
ATOM 6818 C CA . ALA B 1 455 ? 11.18 30.953 -1.406 1 69.19 455 ALA B CA 1
ATOM 6819 C C . ALA B 1 455 ? 10.93 31.016 -2.91 1 69.19 455 ALA B C 1
ATOM 6821 O O . ALA B 1 455 ? 9.789 31.203 -3.35 1 69.19 455 ALA B O 1
ATOM 6822 N N . PRO B 1 456 ? 11.961 30.844 -3.658 1 61.44 456 PRO B N 1
ATOM 6823 C CA . PRO B 1 456 ? 11.703 30.891 -5.102 1 61.44 456 PRO B CA 1
ATOM 6824 C C . PRO B 1 456 ? 10.805 29.734 -5.57 1 61.44 456 PRO B C 1
ATOM 6826 O O . PRO B 1 456 ? 10.023 29.906 -6.504 1 61.44 456 PRO B O 1
ATOM 6829 N N . VAL B 1 457 ? 10.906 28.609 -4.973 1 70.94 457 VAL B N 1
ATOM 6830 C CA . VAL B 1 457 ? 10.117 27.453 -5.367 1 70.94 457 VAL B CA 1
ATOM 6831 C C . VAL B 1 457 ? 8.641 27.719 -5.066 1 70.94 457 VAL B C 1
ATOM 6833 O O . VAL B 1 457 ? 7.785 27.531 -5.934 1 70.94 457 VAL B O 1
ATOM 6836 N N . TYR B 1 458 ? 8.391 28.188 -3.973 1 70.44 458 TYR B N 1
ATOM 6837 C CA . TYR B 1 458 ? 7.016 28.469 -3.584 1 70.44 458 TYR B CA 1
ATOM 6838 C C . TYR B 1 458 ? 6.555 29.812 -4.145 1 70.44 458 TYR B C 1
ATOM 6840 O O . TYR B 1 458 ? 5.363 30.016 -4.379 1 70.44 458 TYR B O 1
ATOM 6848 N N . GLY B 1 459 ? 7.52 30.766 -4.219 1 61.59 459 GLY B N 1
ATOM 6849 C CA . GLY B 1 459 ? 7.195 32 -4.902 1 61.59 459 GLY B CA 1
ATOM 6850 C C . GLY B 1 459 ? 6.762 31.797 -6.34 1 61.59 459 GLY B C 1
ATOM 6851 O O . GLY B 1 459 ? 5.828 32.438 -6.812 1 61.59 459 GLY B O 1
ATOM 6852 N N . MET B 1 460 ? 7.559 30.906 -6.98 1 54.69 460 MET B N 1
ATOM 6853 C CA . MET B 1 460 ? 7.168 30.547 -8.336 1 54.69 460 MET B CA 1
ATOM 6854 C C . MET B 1 460 ? 5.746 30 -8.367 1 54.69 460 MET B C 1
ATOM 6856 O O . MET B 1 460 ? 4.98 30.281 -9.289 1 54.69 460 MET B O 1
ATOM 6860 N N . SER B 1 461 ? 5.422 29.234 -7.434 1 56.81 461 SER B N 1
ATOM 6861 C CA . SER B 1 461 ? 4.117 28.594 -7.371 1 56.81 461 SER B CA 1
ATOM 6862 C C . SER B 1 461 ? 3.004 29.609 -7.168 1 56.81 461 SER B C 1
ATOM 6864 O O . SER B 1 461 ? 1.885 29.422 -7.648 1 56.81 461 SER B O 1
ATOM 6866 N N . ASN B 1 462 ? 3.395 30.656 -6.492 1 52.69 462 ASN B N 1
ATOM 6867 C CA . ASN B 1 462 ? 2.396 31.688 -6.188 1 52.69 462 ASN B CA 1
ATOM 6868 C C . ASN B 1 462 ? 2.299 32.719 -7.297 1 52.69 462 ASN B C 1
ATOM 6870 O O . ASN B 1 462 ? 1.276 33.406 -7.438 1 52.69 462 ASN B O 1
ATOM 6874 N N . VAL B 1 463 ? 3.516 32.938 -8.031 1 48.47 463 VAL B N 1
ATOM 6875 C CA . VAL B 1 463 ? 3.564 34.031 -8.969 1 48.47 463 VAL B CA 1
ATOM 6876 C C . VAL B 1 463 ? 3.459 33.531 -10.398 1 48.47 463 VAL B C 1
ATOM 6878 O O . VAL B 1 463 ? 2.859 34.156 -11.266 1 48.47 463 VAL B O 1
ATOM 6881 N N . SER B 1 464 ? 4.273 32.469 -10.711 1 49.84 464 SER B N 1
ATOM 6882 C CA . SER B 1 464 ? 4.332 32.062 -12.117 1 49.84 464 SER B CA 1
ATOM 6883 C C . SER B 1 464 ? 3.025 31.422 -12.555 1 49.84 464 SER B C 1
ATOM 6885 O O . SER B 1 464 ? 2.588 30.422 -11.969 1 49.84 464 SER B O 1
ATOM 6887 N N . PRO B 1 465 ? 2.352 32.125 -13.383 1 51.69 465 PRO B N 1
ATOM 6888 C CA . PRO B 1 465 ? 1.148 31.531 -13.969 1 51.69 465 PRO B CA 1
ATOM 6889 C C . PRO B 1 465 ? 1.424 30.203 -14.641 1 51.69 465 PRO B C 1
ATOM 6891 O O . PRO B 1 465 ? 0.488 29.453 -14.961 1 51.69 465 PRO B O 1
ATOM 6894 N N . ASP B 1 466 ? 2.734 29.891 -14.773 1 63.12 466 ASP B N 1
ATOM 6895 C CA . ASP B 1 466 ? 2.953 28.703 -15.586 1 63.12 466 ASP B CA 1
ATOM 6896 C C . ASP B 1 466 ? 3.043 27.453 -14.711 1 63.12 466 ASP B C 1
ATOM 6898 O O . ASP B 1 466 ? 4.141 27 -14.375 1 63.12 466 ASP B O 1
ATOM 6902 N N . ARG B 1 467 ? 2.002 26.922 -14.203 1 71.12 467 ARG B N 1
ATOM 6903 C CA . ARG B 1 467 ? 1.833 25.703 -13.43 1 71.12 467 ARG B CA 1
ATOM 6904 C C . ARG B 1 467 ? 2.518 24.516 -14.117 1 71.12 467 ARG B C 1
ATOM 6906 O O . ARG B 1 467 ? 2.963 23.578 -13.453 1 71.12 467 ARG B O 1
ATOM 6913 N N . GLY B 1 468 ? 2.742 24.672 -15.359 1 73.69 468 GLY B N 1
ATOM 6914 C CA . GLY B 1 468 ? 3.434 23.641 -16.125 1 73.69 468 GLY B CA 1
ATOM 6915 C C . GLY B 1 468 ? 4.906 23.531 -15.766 1 73.69 468 GLY B C 1
ATOM 6916 O O . GLY B 1 468 ? 5.422 22.422 -15.586 1 73.69 468 GLY B O 1
ATOM 6917 N N . MET B 1 469 ? 5.551 24.672 -15.578 1 75.81 469 MET B N 1
ATOM 6918 C CA . MET B 1 469 ? 6.973 24.672 -15.242 1 75.81 469 MET B CA 1
ATOM 6919 C C . MET B 1 469 ? 7.203 24.109 -13.844 1 75.81 469 MET B C 1
ATOM 6921 O O . MET B 1 469 ? 8.156 23.375 -13.617 1 75.81 469 MET B O 1
ATOM 6925 N N . VAL B 1 470 ? 6.324 24.469 -12.93 1 81.38 470 VAL B N 1
ATOM 6926 C CA . VAL B 1 470 ? 6.422 23.953 -11.562 1 81.38 470 VAL B CA 1
ATOM 6927 C C . VAL B 1 470 ? 6.227 22.438 -11.57 1 81.38 470 VAL B C 1
ATOM 6929 O O . VAL B 1 470 ? 6.926 21.703 -10.859 1 81.38 470 VAL B O 1
ATOM 6932 N N . GLY B 1 471 ? 5.344 22.031 -12.367 1 85 471 GLY B N 1
ATOM 6933 C CA . GLY B 1 471 ? 5.125 20.609 -12.531 1 85 471 GLY B CA 1
ATOM 6934 C C . GLY B 1 471 ? 6.348 19.875 -13.055 1 85 471 GLY B C 1
ATOM 6935 O O . GLY B 1 471 ? 6.691 18.797 -12.562 1 85 471 GLY B O 1
ATOM 6936 N N . GLU B 1 472 ? 6.996 20.438 -14.039 1 85 472 GLU B N 1
ATOM 6937 C CA . GLU B 1 472 ? 8.203 19.844 -14.602 1 85 472 GLU B CA 1
ATOM 6938 C C . GLU B 1 472 ? 9.328 19.812 -13.57 1 85 472 GLU B C 1
ATOM 6940 O O . GLU B 1 472 ? 10.117 18.859 -13.547 1 85 472 GLU B O 1
ATOM 6945 N N . PHE B 1 473 ? 9.32 20.828 -12.82 1 83.38 473 PHE B N 1
ATOM 6946 C CA . PHE B 1 473 ? 10.305 20.859 -11.742 1 83.38 473 PHE B CA 1
ATOM 6947 C C . PHE B 1 473 ? 10.078 19.719 -10.758 1 83.38 473 PHE B C 1
ATOM 6949 O O . PHE B 1 473 ? 11.031 19.062 -10.328 1 83.38 473 PHE B O 1
ATOM 6956 N N . LEU B 1 474 ? 8.82 19.531 -10.422 1 87.06 474 LEU B N 1
ATOM 6957 C CA . LEU B 1 474 ? 8.484 18.469 -9.484 1 87.06 474 LEU B CA 1
ATOM 6958 C C . LEU B 1 474 ? 8.883 17.109 -10.055 1 87.06 474 LEU B C 1
ATOM 6960 O O . LEU B 1 474 ? 9.398 16.25 -9.328 1 87.06 474 LEU B O 1
ATOM 6964 N N . VAL B 1 475 ? 8.734 16.891 -11.281 1 89.94 475 VAL B N 1
ATOM 6965 C CA . VAL B 1 475 ? 9.094 15.641 -11.93 1 89.94 475 VAL B CA 1
ATOM 6966 C C . VAL B 1 475 ? 10.609 15.453 -11.906 1 89.94 475 VAL B C 1
ATOM 6968 O O . VAL B 1 475 ? 11.109 14.375 -11.57 1 89.94 475 VAL B O 1
ATOM 6971 N N . ALA B 1 476 ? 11.344 16.516 -12.273 1 87.69 476 ALA B N 1
ATOM 6972 C CA . ALA B 1 476 ? 12.805 16.453 -12.242 1 87.69 476 ALA B CA 1
ATOM 6973 C C . ALA B 1 476 ? 13.312 16.141 -10.844 1 87.69 476 ALA B C 1
ATOM 6975 O O . ALA B 1 476 ? 14.25 15.359 -10.672 1 87.69 476 ALA B O 1
ATOM 6976 N N . TYR B 1 477 ? 12.719 16.812 -9.914 1 86.06 477 TYR B N 1
ATOM 6977 C CA . TYR B 1 477 ? 13.062 16.562 -8.516 1 86.06 477 TYR B CA 1
ATOM 6978 C C . TYR B 1 477 ? 12.859 15.094 -8.164 1 86.06 477 TYR B C 1
ATOM 6980 O O . TYR B 1 477 ? 13.75 14.461 -7.59 1 86.06 477 TYR B O 1
ATOM 6988 N N . GLN B 1 478 ? 11.68 14.555 -8.477 1 89.81 478 GLN B N 1
ATOM 6989 C CA . GLN B 1 478 ? 11.352 13.172 -8.141 1 89.81 478 GLN B CA 1
ATOM 6990 C C . GLN B 1 478 ? 12.289 12.203 -8.852 1 89.81 478 GLN B C 1
ATOM 6992 O O . GLN B 1 478 ? 12.68 11.18 -8.281 1 89.81 478 GLN B O 1
ATOM 6997 N N . ASP B 1 479 ? 12.664 12.469 -10.148 1 90.69 479 ASP B N 1
ATOM 6998 C CA . ASP B 1 479 ? 13.609 11.641 -10.891 1 90.69 479 ASP B CA 1
ATOM 6999 C C . ASP B 1 479 ? 14.953 11.547 -10.164 1 90.69 479 ASP B C 1
ATOM 7001 O O . ASP B 1 479 ? 15.516 10.461 -10.039 1 90.69 479 ASP B O 1
ATOM 7005 N N . VAL B 1 480 ? 15.383 12.703 -9.688 1 86.25 480 VAL B N 1
ATOM 7006 C CA . VAL B 1 480 ? 16.672 12.758 -9.008 1 86.25 480 VAL B CA 1
ATOM 7007 C C . VAL B 1 480 ? 16.609 11.961 -7.707 1 86.25 480 VAL B C 1
ATOM 7009 O O . VAL B 1 480 ? 17.562 11.266 -7.348 1 86.25 480 VAL B O 1
ATOM 7012 N N . MET B 1 481 ? 15.469 12.055 -7.043 1 86.62 481 MET B N 1
ATOM 7013 C CA . MET B 1 481 ? 15.312 11.359 -5.77 1 86.62 481 MET B CA 1
ATOM 7014 C C . MET B 1 481 ? 15.328 9.844 -5.965 1 86.62 481 MET B C 1
ATOM 7016 O O . MET B 1 481 ? 15.586 9.094 -5.023 1 86.62 481 MET B O 1
ATOM 7020 N N . LEU B 1 482 ? 15.125 9.359 -7.184 1 89.5 482 LEU B N 1
ATOM 7021 C CA . LEU B 1 482 ? 15.062 7.93 -7.453 1 89.5 482 LEU B CA 1
ATOM 7022 C C . LEU B 1 482 ? 16.328 7.449 -8.148 1 89.5 482 LEU B C 1
ATOM 7024 O O . LEU B 1 482 ? 16.422 6.289 -8.555 1 89.5 482 LEU B O 1
ATOM 7028 N N . MET B 1 483 ? 17.328 8.344 -8.297 1 85.75 483 MET B N 1
ATOM 7029 C CA . MET B 1 483 ? 18.625 7.945 -8.82 1 85.75 483 MET B CA 1
ATOM 7030 C C . MET B 1 483 ? 19.516 7.391 -7.703 1 85.75 483 MET B C 1
ATOM 7032 O O . MET B 1 483 ? 19.531 7.93 -6.598 1 85.75 483 MET B O 1
ATOM 7036 N N . PRO B 1 484 ? 20.094 6.242 -8.023 1 86.69 484 PRO B N 1
ATOM 7037 C CA . PRO B 1 484 ? 21 5.719 -6.988 1 86.69 484 PRO B CA 1
ATOM 7038 C C . PRO B 1 484 ? 22.125 6.68 -6.648 1 86.69 484 PRO B C 1
ATOM 7040 O O . PRO B 1 484 ? 22.609 7.414 -7.52 1 86.69 484 PRO B O 1
#

Radius of gyration: 28.38 Å; Cα contacts (8 Å, |Δi|>4): 2154; chains: 2; bounding box: 61×115×64 Å

pLDDT: mean 91.77, std 12.97, range [35.16, 98.94]

Organism: Gonium pectorale (NCBI:txid33097)

Sequence (968 aa):
MKEKILAGRASAAQGCEPLTVLPSAGSPAQAVLAKLQQRAAADVKLSDGPSLLSGAVYMPAVGEHRSLLDAAHSLFSLTNPLHADVFPSVRQMEAEVVAMTAGLLGGGPGGANPNVCGAMTSGGTESILSAVKASRDFVAARRGITQPEMIIGVSAHAAYWKAAEYFKIKLHVVPVGRDFRLHASSVRRRLNRNTVLVVASAPGFPHGLVDDVKGIAQLAARAGICCHVDACLGGFVLPFVRQLGGRVPPFDFSVRGVTSMSVDTHKFGMAHKGTSVVLYASPQLRARQYTRVTEWSGGLYISPGIAGSRPGALIASAWASLLHLGADGLRSATREIMAARDTLVSGIVTQVPELEVIGEPDMGVVAFRAAAPAAAAAPTRGSAAPPVNVYVLGDWLTERGWHLNALQAPPALHFCFTAMNARAAPALVAALRAGVDALLADPGAAAAAAKSGSAPVYGMSNVSPDRGMVGEFLVAYQDVMLMPMKEKILAGRASAAQGCEPLTVLPSAGSPAQAVLAKLQQRAAADVKLSDGPSLLSGAVYMPAVGEHRSLLDAAHSLFSLTNPLHADVFPSVRQMEAEVVAMTAGLLGGGPGGANPNVCGAMTSGGTESILSAVKASRDFVAARRGITQPEMIIGVSAHAAYWKAAEYFKIKLHVVPVGRDFRLHASSVRRRLNRNTVLVVASAPGFPHGLVDDVKGIAQLAARAGICCHVDACLGGFVLPFVRQLGGRVPPFDFSVRGVTSMSVDTHKFGMAHKGTSVVLYASPQLRARQYTRVTEWSGGLYISPGIAGSRPGALIASAWASLLHLGADGLRSATREIMAARDTLVSGIVTQVPELEVIGEPDMGVVAFRAAAPAAAAAPTRGSAAPPVNVYVLGDWLTERGWHLNALQAPPALHFCFTAMNARAAPALVAALRAGVDALLADPGAAAAAAKSGSAPVYGMSNVSPDRGMVGEFLVAYQDVMLMP

Foldseek 3Di:
DLVVLLVVVPPQPPPDDDDPDDDPDDDDPVVVVVVVVVNVVSDDDQDDDFALEFQPAFARPDDDLVVLLVVLLVVQQPDWCLPCVVCVPLVVLFQVLQQVLQVLFQEPPPGLFPQKGWGKFQALLQLVLLLLQLLLVLQCVVLVAPAAEEEEEPLADCSVVVSCVVVVHHYHYWYADLLRARALVRVVVPDDSRYAEYEWEQPGQAAQDGHPQLSNLVVCVVSVHAYEYECQPPSLQLSLCVVVVADGPRHGPNRHRHFKYKYHCVHLVVFPRGIIMIMGSHVSSQVSSKDWDCPDPVHTDIDSGDDSTDRSSSSSRSSSSCVVCPSVNSSVFQVLLQVLQVLQQVLCVPQPVQKHWRHDRRGNKIKIDGDDQPPDDDPPDDDSPPRDDVQLLQVVVVVVNRHWDFDPPPTITMGGDHSNRSNCSNVVSVSSNVSVVVCSVCVPVSVVCCVDDCNCLRVCVHPPPPVVVNVVVVVSSVVSVPDD/DLVVLLPVVDDLVPPDDDDPDDDPDDDDPVVVVVVVVSSVVSDDDQDPDFALEFQPAFARPDDDLVVLLVVLLVVQVPDWCLPCVVCVPLVVLFQVLQQVLQVLFQEPPPGLFPQKGWGKFQALLQLVLLLLQLLLVLQCVVLVAPAAEEEEEPLADCSVVVSCVVVVHHYHYWYPDQLRANALVRVVVPDDSRYAEYEWEQPGQAAQHGHPQLSNLVSCVVSVHAYEYECQPPSLQLSLCVVVVADGPRHGPNRHRHFKYKHHCVHLVVFPRGIIMIMGSHVSSQVSSKDWDCPDPVHTDIDSGDDSTDRSSSSSRSSSSCVVCPSVNSSVFQVLLQVLQVLQQVLCVPQPVQKHWRHDRRGNKIKIDGDDQPPDDDPPDDDSDPRDQVQLLQVVVVVVNRHWDFDPPPTITMGGDHSRRSVCSNVVSVSSNVSSVVCSVCVPVSVVCCVDDCNCLRVCVHPPPPVVVNVVVVVSSVVSVPDD

Secondary structure (DSSP, 8-state):
-HHHHHHHSGGG--SPPP--S--SS---HHHHHHHHHHHHTTSPP--SS---BSSS--S-SSSHHHHHHHHHHHHTTT--TTSTTT-HHHHHHHHHHHHHHHHHTT-STTSS-TT-EEEEESSHHHHHHHHHHHHHHHHHHHHT-SS-EEEEETTS-THHHHHHHHHT-EEEEE---TTS---HHHHHTT--TTEEEEEEESS-TTT-----HHHHHHHHHHHT-EEEEE-TTTTTTHHHHHHTT------STTSTT--EEEE-TTTTT-PPSS-EEEEESSHHHHHTT-EEESS-TT--EEESSS-SS--HHHHHHHHHHHHHHHHHHHHHHHHHHHHHHHHHHHHHHHH-TTEEE-S--SSSEEEEEEPP----S---SS-------HHHHHHHHHTTT-BPEEETTTTEEEEE--TTTGGGHHHHHHHHHHHHHHHHH-HHHHHHHTTSTHHHHHHHHHH-S-HHHHHHHHHHHHHHHT--/-HHHHHHHS-S-S-SPPP--S--SS---HHHHHHHHHHHHTTSPP--SSPP-BSSS--S-SSSHHHHHHHHHHHHTTT--TTSTTT-HHHHHHHHHHHHHHHHHTT-STTSS-TT-EEEEESSHHHHHHHHHHHHHHHHHHHHT-SS-EEEEETTS-THHHHHHHHHT-EEEEE---TTS---HHHHHTT--TTEEEEEEESS-TTT-----HHHHHHHHHHHT-EEEEE-TTTTTTHHHHHHTT------STTSTT--EEEE-TTTTT-PPSS-EEEEESSHHHHHTT-EEESS-TT--EEESSS-SS--HHHHHHHHHHHHHHHHHHHHHHHHHHHHHHHHHHHHHHHH-TTEEE-S--SSSEEEEEEPP----S---SS-------HHHHHHHHHTTT-BPEEETTTTEEEEE--TTTGGGHHHHHHHHHHHHHHHHH-HHHHHHHTTSTHHHHHHHHHH-S-HHHHHHHHHHHHHHHT--

InterPro domains:
  IPR002129 Pyridoxal phosphate-dependent decarboxylase, major domain [PF00282] (31-370)
  IPR015421 Pyridoxal phosphate-dependent transferase, major domain [G3DSA:3.40.640.10] (62-326)
  IPR015422 Pyridoxal phosphate-dependent transferase, small domain [G3DSA:3.90.1150.10] (29-441)
  IPR015424 Pyridoxal phosphate-dependent transferase [SSF53383] (18-437)
  IPR050477 Group II Amino Acid Decarboxylases [PTHR42735] (21-481)